Protein AF-0000000067827015 (afdb_homodimer)

pLDDT: mean 93.73, std 10.32, range [36.09, 98.94]

Solvent-accessible surface area (backbone atoms only — not comparable to full-atom values): 52534 Å² total; per-residue (Å²): 126,45,76,36,35,29,35,31,42,32,36,22,49,20,30,37,38,20,46,40,59,39,31,76,70,70,44,46,39,36,28,31,15,55,45,86,63,70,6,65,61,33,26,42,40,53,83,45,49,88,82,34,64,43,36,46,42,54,76,66,42,60,78,40,51,51,35,73,70,48,62,53,55,66,77,63,44,34,55,82,48,69,38,44,76,45,73,30,62,29,39,34,26,32,54,40,90,83,45,44,56,39,60,35,36,36,47,61,66,60,22,29,56,56,41,36,75,82,32,56,66,43,14,56,39,45,54,51,49,38,52,53,33,41,55,48,46,64,67,47,44,63,58,48,71,41,58,31,56,61,50,51,48,44,52,65,66,64,44,71,58,56,60,37,49,54,32,54,72,30,72,41,72,64,41,33,52,47,48,53,31,49,45,46,23,17,39,47,54,52,40,53,48,62,42,83,51,48,67,59,41,6,50,53,37,47,58,29,28,70,60,68,47,30,28,74,36,35,33,41,25,64,35,53,38,59,63,24,43,32,46,62,91,22,38,26,30,34,57,77,31,31,21,29,53,29,49,14,40,49,50,49,28,44,74,62,66,33,44,78,43,53,63,32,41,74,48,29,52,40,68,57,95,60,23,35,43,26,37,27,28,74,88,63,56,40,40,36,14,78,64,17,30,36,32,32,55,39,66,54,56,45,56,72,63,25,33,55,65,68,63,47,39,74,61,39,69,58,53,65,57,44,47,67,37,65,51,60,66,69,44,52,16,44,35,36,39,39,30,38,24,65,38,81,69,53,44,69,30,52,92,48,76,58,50,44,34,16,41,33,36,44,41,83,24,51,64,44,38,28,49,31,35,51,34,14,75,66,19,35,71,36,50,89,66,58,38,38,44,30,36,32,63,29,70,72,37,54,79,32,17,52,89,73,32,28,35,37,45,38,47,34,61,25,28,30,48,30,60,93,30,70,74,30,51,50,96,26,18,38,51,38,78,65,54,47,51,52,47,51,48,39,48,51,54,56,49,28,74,45,14,70,57,36,72,82,25,53,79,43,75,48,77,42,41,23,49,54,47,14,65,73,72,65,32,61,67,26,26,88,26,40,42,44,72,40,62,51,38,33,39,53,28,6,57,38,59,87,42,19,61,28,45,46,76,42,40,43,32,32,44,24,14,38,33,20,35,58,44,54,68,64,34,39,45,21,6,48,42,30,36,50,51,52,53,52,54,54,47,68,74,93,125,45,77,36,34,30,35,30,43,32,34,22,51,22,30,38,39,19,45,39,58,40,34,75,71,72,46,47,40,37,29,32,16,55,45,84,64,70,5,65,61,33,26,42,41,54,83,44,49,89,82,34,64,43,36,47,43,54,75,65,41,60,79,40,51,52,35,74,69,47,61,52,54,66,76,64,46,34,56,83,47,69,39,45,75,45,72,29,64,29,39,33,25,30,55,39,89,84,46,44,54,38,59,35,37,37,47,60,67,60,22,30,54,56,41,34,75,82,32,56,65,43,16,56,38,46,54,53,49,38,51,53,35,41,54,47,46,65,68,47,44,64,58,50,72,39,57,33,56,61,50,51,48,45,51,68,65,64,44,71,57,54,61,38,49,57,33,54,73,31,73,41,71,62,41,33,52,47,48,52,29,48,44,45,23,17,40,46,54,52,40,53,50,61,42,82,51,48,67,59,40,5,50,53,38,48,59,29,27,70,61,69,48,31,29,74,36,34,32,43,25,65,36,53,38,59,63,24,43,33,47,62,90,22,37,26,29,35,58,77,32,31,21,30,53,30,49,14,41,50,50,49,27,45,72,63,65,33,44,76,41,54,63,31,40,73,49,29,52,39,68,57,96,62,23,35,44,26,36,27,29,73,88,64,55,40,40,36,14,77,66,17,31,36,32,31,55,40,67,56,56,47,54,72,62,23,32,55,66,69,63,48,40,74,62,38,69,57,52,65,58,44,46,68,37,65,52,59,65,69,44,52,15,45,34,38,40,40,33,39,23,64,38,80,70,52,45,68,29,53,91,49,77,57,50,43,35,17,42,35,36,44,41,83,25,51,65,44,36,28,47,32,34,52,35,15,75,68,18,34,69,36,48,89,66,59,38,39,45,32,35,31,62,29,70,72,37,52,79,32,16,52,89,73,32,28,36,40,44,39,46,33,60,26,27,30,48,30,60,93,30,69,74,30,52,49,95,28,18,40,53,37,77,66,54,47,51,54,49,51,51,39,48,52,53,57,49,27,73,44,15,69,58,37,71,82,25,54,76,41,74,48,76,41,40,23,50,53,48,15,64,73,73,64,32,62,68,25,27,89,25,41,42,43,71,39,61,50,38,32,40,54,28,7,58,37,59,88,41,20,62,28,44,48,74,43,40,45,33,31,44,24,15,36,32,21,35,58,44,52,67,65,33,37,43,22,6,48,41,31,36,50,50,50,52,52,54,55,49,70,73,93

InterPro domains:
  IPR002937 Amine oxidase [PF01593] (225-312)
  IPR036188 FAD/NAD(P)-binding domain superfamily [G3DSA:3.50.50.60] (4-78)
  IPR036188 FAD/NAD(P)-binding domain superfamily [G3DSA:3.50.50.60] (204-339)
  IPR036188 FAD/NAD(P)-binding domain superfamily [SSF51905] (3-522)

Structure (mmCIF, N/CA/C/O backbone):
data_AF-0000000067827015-model_v1
#
loop_
_entity.id
_entity.type
_entity.pdbx_description
1 polymer 'Pyridine nucleotide-disulfide oxidoreductase domain-containing protein 2'
#
loop_
_atom_site.group_PDB
_atom_site.id
_atom_site.type_symbol
_atom_site.label_atom_id
_atom_site.label_alt_id
_atom_site.label_comp_id
_atom_site.label_asym_id
_atom_site.label_entity_id
_atom_site.label_seq_id
_atom_site.pdbx_PDB_ins_code
_atom_site.Cartn_x
_atom_site.Cartn_y
_atom_site.Cartn_z
_atom_site.occupancy
_atom_site.B_iso_or_equiv
_atom_site.auth_seq_id
_atom_site.auth_comp_id
_atom_site.auth_asym_id
_atom_site.auth_atom_id
_atom_site.pdbx_PDB_model_num
ATOM 1 N N . MET A 1 1 ? -28.094 38.25 17.922 1 82.31 1 MET A N 1
ATOM 2 C CA . MET A 1 1 ? -27.859 37.688 16.578 1 82.31 1 MET A CA 1
ATOM 3 C C . MET A 1 1 ? -26.906 38.594 15.789 1 82.31 1 MET A C 1
ATOM 5 O O . MET A 1 1 ? -27.125 39.812 15.68 1 82.31 1 MET A O 1
ATOM 9 N N . ILE A 1 2 ? -25.75 38.031 15.461 1 91.5 2 ILE A N 1
ATOM 10 C CA . ILE A 1 2 ? -24.703 38.75 14.742 1 91.5 2 ILE A CA 1
ATOM 11 C C . ILE A 1 2 ? -24.703 38.344 13.273 1 91.5 2 ILE A C 1
ATOM 13 O O . ILE A 1 2 ? -24.812 37.156 12.953 1 91.5 2 ILE A O 1
ATOM 17 N N . THR A 1 3 ? -24.625 39.375 12.438 1 96.19 3 THR A N 1
ATOM 18 C CA . THR A 1 3 ? -24.719 39.094 11.008 1 96.19 3 THR A CA 1
ATOM 19 C C . THR A 1 3 ? -23.453 39.562 10.289 1 96.19 3 THR A C 1
ATOM 21 O O . THR A 1 3 ? -22.922 40.625 10.602 1 96.19 3 THR A O 1
ATOM 24 N N . THR A 1 4 ? -22.922 38.812 9.406 1 97.75 4 THR A N 1
ATOM 25 C CA . THR A 1 4 ? -21.766 39.125 8.555 1 97.75 4 THR A CA 1
ATOM 26 C C . THR A 1 4 ? -21.969 38.5 7.164 1 97.75 4 THR A C 1
ATOM 28 O O . THR A 1 4 ? -22.969 37.844 6.91 1 97.75 4 THR A O 1
ATOM 31 N N . ASP A 1 5 ? -21.141 38.875 6.211 1 98.19 5 ASP A N 1
ATOM 32 C CA . ASP A 1 5 ? -21.266 38.281 4.883 1 98.19 5 ASP A CA 1
ATOM 33 C C . ASP A 1 5 ? -20.906 36.812 4.91 1 98.19 5 ASP A C 1
ATOM 35 O O . ASP A 1 5 ? -21.641 35.969 4.355 1 98.19 5 ASP A O 1
ATOM 39 N N . VAL A 1 6 ? -19.766 36.469 5.551 1 98.75 6 VAL A N 1
ATOM 40 C CA . VAL A 1 6 ? -19.281 35.125 5.578 1 98.75 6 VAL A CA 1
ATOM 41 C C . VAL A 1 6 ? -18.891 34.719 7.008 1 98.75 6 VAL A C 1
ATOM 43 O O . VAL A 1 6 ? -18.203 35.5 7.691 1 98.75 6 VAL A O 1
ATOM 46 N N . VAL A 1 7 ? -19.297 33.625 7.504 1 98.88 7 VAL A N 1
ATOM 47 C CA . VAL A 1 7 ? -18.844 33.031 8.758 1 98.88 7 VAL A CA 1
ATOM 48 C C . VAL A 1 7 ? -17.891 31.859 8.477 1 98.88 7 VAL A C 1
ATOM 50 O O . VAL A 1 7 ? -18.203 30.984 7.656 1 98.88 7 VAL A O 1
ATOM 53 N N . ILE A 1 8 ? -16.734 31.859 9.047 1 98.94 8 ILE A N 1
ATOM 54 C CA . ILE A 1 8 ? -15.781 30.781 8.883 1 98.94 8 ILE A CA 1
ATOM 55 C C . ILE A 1 8 ? -15.656 30 10.195 1 98.94 8 ILE A C 1
ATOM 57 O O . ILE A 1 8 ? -15.391 30.594 11.25 1 98.94 8 ILE A O 1
ATOM 61 N N . ILE A 1 9 ? -15.859 28.703 10.117 1 98.81 9 ILE A N 1
ATOM 62 C CA . ILE A 1 9 ? -15.711 27.812 11.266 1 98.81 9 ILE A CA 1
ATOM 63 C C . ILE A 1 9 ? -14.258 27.391 11.406 1 98.81 9 ILE A C 1
ATOM 65 O O . ILE A 1 9 ? -13.75 26.609 10.602 1 98.81 9 ILE A O 1
ATOM 69 N N . GLY A 1 10 ? -13.578 27.859 12.469 1 98.06 10 GLY A N 1
ATOM 70 C CA . GLY A 1 10 ? -12.188 27.516 12.703 1 98.06 10 GLY A CA 1
ATOM 71 C C . GLY A 1 10 ? -11.219 28.562 12.172 1 98.06 10 GLY A C 1
ATOM 72 O O . GLY A 1 10 ? -11.258 28.891 10.984 1 98.06 10 GLY A O 1
ATOM 73 N N . ALA A 1 11 ? -10.344 28.969 13.016 1 98.5 11 ALA A N 1
ATOM 74 C CA . ALA A 1 11 ? -9.352 29.984 12.648 1 98.5 11 ALA A CA 1
ATOM 75 C C . ALA A 1 11 ? -7.957 29.359 12.547 1 98.5 11 ALA A C 1
ATOM 77 O O . ALA A 1 11 ? -6.98 29.938 13.031 1 98.5 11 ALA A O 1
ATOM 78 N N . GLY A 1 12 ? -7.863 28.141 11.953 1 97.62 12 GLY A N 1
ATOM 79 C CA . GLY A 1 12 ? -6.578 27.625 11.523 1 97.62 12 GLY A CA 1
ATOM 80 C C . GLY A 1 12 ? -5.98 28.391 10.359 1 97.62 12 GLY A C 1
ATOM 81 O O . GLY A 1 12 ? -6.633 29.266 9.789 1 97.62 12 GLY A O 1
ATOM 82 N N . HIS A 1 13 ? -4.789 28.031 9.945 1 98.06 13 HIS A N 1
ATOM 83 C CA . HIS A 1 13 ? -4.098 28.875 8.984 1 98.06 13 HIS A CA 1
ATOM 84 C C . HIS A 1 13 ? -4.832 28.906 7.648 1 98.06 13 HIS A C 1
ATOM 86 O O . HIS A 1 13 ? -4.871 29.953 6.98 1 98.06 13 HIS A O 1
ATOM 92 N N . ASN A 1 14 ? -5.438 27.812 7.23 1 98.38 14 ASN A N 1
ATOM 93 C CA . ASN A 1 14 ? -6.188 27.828 5.984 1 98.38 14 ASN A CA 1
ATOM 94 C C . ASN A 1 14 ? -7.43 28.703 6.082 1 98.38 14 ASN A C 1
ATOM 96 O O . ASN A 1 14 ? -7.789 29.391 5.121 1 98.38 14 ASN A O 1
ATOM 100 N N . GLY A 1 15 ? -8.148 28.625 7.211 1 98.69 15 GLY A N 1
ATOM 101 C CA . GLY A 1 15 ? -9.281 29.5 7.441 1 98.69 15 GLY A CA 1
ATOM 102 C C . GLY A 1 15 ? -8.906 30.969 7.43 1 98.69 15 GLY A C 1
ATOM 103 O O . GLY A 1 15 ? -9.609 31.797 6.84 1 98.69 15 GLY A O 1
ATOM 104 N N . LEU A 1 16 ? -7.832 31.297 8.07 1 98.88 16 LEU A N 1
ATOM 105 C CA . LEU A 1 16 ? -7.34 32.656 8.117 1 98.88 16 LEU A CA 1
ATOM 106 C C . LEU A 1 16 ? -6.957 33.156 6.723 1 98.88 16 LEU A C 1
ATOM 108 O O . LEU A 1 16 ? -7.242 34.281 6.355 1 98.88 16 LEU A O 1
ATOM 112 N N . VAL A 1 17 ? -6.297 32.25 5.969 1 98.75 17 VAL A N 1
ATOM 113 C CA . VAL A 1 17 ? -5.934 32.594 4.594 1 98.75 17 VAL A CA 1
ATOM 114 C C . VAL A 1 17 ? -7.191 32.844 3.775 1 98.75 17 VAL A C 1
ATOM 116 O O . VAL A 1 17 ? -7.27 33.844 3.041 1 98.75 17 VAL A O 1
ATOM 119 N N . CYS A 1 18 ? -8.148 31.969 3.9 1 98.81 18 CYS A N 1
ATOM 120 C CA . CYS A 1 18 ? -9.414 32.156 3.195 1 98.81 18 CYS A CA 1
ATOM 121 C C . CYS A 1 18 ? -10.055 33.5 3.549 1 98.81 18 CYS A C 1
ATOM 123 O O . CYS A 1 18 ? -10.477 34.219 2.662 1 98.81 18 CYS A O 1
ATOM 125 N N . ALA A 1 19 ? -10.133 33.812 4.832 1 98.88 19 ALA A N 1
ATOM 126 C CA . ALA A 1 19 ? -10.703 35.062 5.316 1 98.88 19 ALA A CA 1
ATOM 127 C C . ALA A 1 19 ? -9.992 36.281 4.699 1 98.88 19 ALA A C 1
ATOM 129 O O . ALA A 1 19 ? -10.633 37.219 4.266 1 98.88 19 ALA A O 1
ATOM 130 N N . ALA A 1 20 ? -8.664 36.219 4.672 1 98.81 20 ALA A N 1
ATOM 131 C CA . ALA A 1 20 ? -7.871 37.344 4.145 1 98.81 20 ALA A CA 1
ATOM 132 C C . ALA A 1 20 ? -8.242 37.625 2.695 1 98.81 20 ALA A C 1
ATOM 134 O O . ALA A 1 20 ? -8.438 38.781 2.324 1 98.81 20 ALA A O 1
ATOM 135 N N . TYR A 1 21 ? -8.32 36.594 1.893 1 98.62 21 TYR A N 1
ATOM 136 C CA . TYR A 1 21 ? -8.648 36.781 0.484 1 98.62 21 TYR A CA 1
ATOM 137 C C . TYR A 1 21 ? -10.055 37.344 0.324 1 98.62 21 TYR A C 1
ATOM 139 O O . TYR A 1 21 ? -10.297 38.188 -0.551 1 98.62 21 TYR A O 1
ATOM 147 N N . LEU A 1 22 ? -11.008 36.906 1.119 1 98.62 22 LEU A N 1
ATOM 148 C CA . LEU A 1 22 ? -12.375 37.375 1.039 1 98.62 22 LEU A CA 1
ATOM 149 C C . LEU A 1 22 ? -12.453 38.844 1.484 1 98.62 22 LEU A C 1
ATOM 151 O O . LEU A 1 22 ? -13.156 39.656 0.866 1 98.62 22 LEU A O 1
ATOM 155 N N . LEU A 1 23 ? -11.773 39.188 2.531 1 98.5 23 LEU A N 1
ATOM 156 C CA . LEU A 1 23 ? -11.75 40.562 3.043 1 98.5 23 LEU A CA 1
ATOM 157 C C . LEU A 1 23 ? -11.172 41.5 2.002 1 98.5 23 LEU A C 1
ATOM 159 O O . LEU A 1 23 ? -11.656 42.625 1.855 1 98.5 23 LEU A O 1
ATOM 163 N N . GLN A 1 24 ? -10.156 41.062 1.322 1 97.19 24 GLN A N 1
ATOM 164 C CA . GLN A 1 24 ? -9.539 41.875 0.274 1 97.19 24 GLN A CA 1
ATOM 165 C C . GLN A 1 24 ? -10.547 42.188 -0.826 1 97.19 24 GLN A C 1
ATOM 167 O O . GLN A 1 24 ? -10.359 43.156 -1.575 1 97.19 24 GLN A O 1
ATOM 172 N N . ARG A 1 25 ? -11.555 41.438 -0.864 1 96.69 25 ARG A N 1
ATOM 173 C CA . ARG A 1 25 ? -12.562 41.656 -1.89 1 96.69 25 ARG A CA 1
ATOM 174 C C . ARG A 1 25 ? -13.766 42.406 -1.316 1 96.69 25 ARG A C 1
ATOM 176 O O . ARG A 1 25 ? -14.812 42.5 -1.966 1 96.69 25 ARG A O 1
ATOM 183 N N . GLY A 1 26 ? -13.703 42.844 -0.116 1 96.62 26 GLY A N 1
ATOM 184 C CA . GLY A 1 26 ? -14.688 43.75 0.467 1 96.62 26 GLY A CA 1
ATOM 185 C C . GLY A 1 26 ? -15.781 43.031 1.229 1 96.62 26 GLY A C 1
ATOM 186 O O . GLY A 1 26 ? -16.781 43.625 1.604 1 96.62 26 GLY A O 1
ATOM 187 N N . LEU A 1 27 ? -15.617 41.781 1.496 1 98.12 27 LEU A N 1
ATOM 188 C CA . LEU A 1 27 ? -16.625 41.031 2.223 1 98.12 27 LEU A CA 1
ATOM 189 C C . LEU A 1 27 ? -16.391 41.094 3.727 1 98.12 27 LEU A C 1
ATOM 191 O O . LEU A 1 27 ? -15.25 41.125 4.184 1 98.12 27 LEU A O 1
ATOM 195 N N . GLY A 1 28 ? -17.453 41.219 4.449 1 98.31 28 GLY A N 1
ATOM 196 C CA . GLY A 1 28 ? -17.359 41.062 5.891 1 98.31 28 GLY A CA 1
ATOM 197 C C . GLY A 1 28 ? -17.188 39.594 6.309 1 98.31 28 GLY A C 1
ATOM 198 O O . GLY A 1 28 ? -17.938 38.719 5.875 1 98.31 28 GLY A O 1
ATOM 199 N N . VAL A 1 29 ? -16.156 39.344 7.184 1 98.81 29 VAL A N 1
ATOM 200 C CA . VAL A 1 29 ? -15.852 37.938 7.547 1 98.81 29 VAL A CA 1
ATOM 201 C C . VAL A 1 29 ? -15.719 37.844 9.062 1 98.81 29 VAL A C 1
ATOM 203 O O . VAL A 1 29 ? -15.062 38.656 9.703 1 98.81 29 VAL A O 1
ATOM 206 N N . THR A 1 30 ? -16.359 36.875 9.672 1 98.81 30 THR A N 1
ATOM 207 C CA . THR A 1 30 ? -16.203 36.5 11.07 1 98.81 30 THR A CA 1
ATOM 208 C C . THR A 1 30 ? -15.719 35.062 11.211 1 98.81 30 THR A C 1
ATOM 210 O O . THR A 1 30 ? -16.359 34.125 10.711 1 98.81 30 THR A O 1
ATOM 213 N N . LEU A 1 31 ? -14.578 34.938 11.859 1 98.88 31 LEU A N 1
ATOM 214 C CA . LEU A 1 31 ? -14.055 33.594 12.164 1 98.88 31 LEU A CA 1
ATOM 215 C C . LEU A 1 31 ? -14.375 33.188 13.602 1 98.88 31 LEU A C 1
ATOM 217 O O . LEU A 1 31 ? -14.25 34 14.516 1 98.88 31 LEU A O 1
ATOM 221 N N . LEU A 1 32 ? -14.82 32 13.773 1 98.69 32 LEU A N 1
ATOM 222 C CA . LEU A 1 32 ? -15.109 31.453 15.086 1 98.69 32 LEU A CA 1
ATOM 223 C C . LEU A 1 32 ? -14.109 30.344 15.438 1 98.69 32 LEU A C 1
ATOM 225 O O . LEU A 1 32 ? -14.016 29.344 14.727 1 98.69 32 LEU A O 1
ATOM 229 N N . GLU A 1 33 ? -13.359 30.5 16.469 1 98.19 33 GLU A N 1
ATOM 230 C CA . GLU A 1 33 ? -12.328 29.578 16.922 1 98.19 33 GLU A CA 1
ATOM 231 C C . GLU A 1 33 ? -12.656 29.016 18.297 1 98.19 33 GLU A C 1
ATOM 233 O O . GLU A 1 33 ? -12.992 29.75 19.219 1 98.19 33 GLU A O 1
ATOM 238 N N . LYS A 1 34 ? -12.57 27.641 18.422 1 96.31 34 LYS A N 1
ATOM 239 C CA . LYS A 1 34 ? -12.945 27 19.672 1 96.31 34 LYS A CA 1
ATOM 240 C C . LYS A 1 34 ? -11.914 27.281 20.766 1 96.31 34 LYS A C 1
ATOM 242 O O . LYS A 1 34 ? -12.273 27.406 21.938 1 96.31 34 LYS A O 1
ATOM 247 N N . ARG A 1 35 ? -10.656 27.375 20.453 1 96.25 35 ARG A N 1
ATOM 248 C CA . ARG A 1 35 ? -9.602 27.578 21.438 1 96.25 35 ARG A CA 1
ATOM 249 C C . ARG A 1 35 ? -9.391 29.062 21.719 1 96.25 35 ARG A C 1
ATOM 251 O O . ARG A 1 35 ? -9.914 29.922 21 1 96.25 35 ARG A O 1
ATOM 258 N N . GLU A 1 36 ? -8.586 29.266 22.703 1 95.75 36 GLU A N 1
ATOM 259 C CA . GLU A 1 36 ? -8.242 30.625 23.062 1 95.75 36 GLU A CA 1
ATOM 260 C C . GLU A 1 36 ? -7.238 31.234 22.094 1 95.75 36 GLU A C 1
ATOM 262 O O . GLU A 1 36 ? -7.156 32.469 21.953 1 95.75 36 GLU A O 1
ATOM 267 N N . VAL A 1 37 ? -6.527 30.375 21.438 1 95.06 37 VAL A N 1
ATOM 268 C CA . VAL A 1 37 ? -5.477 30.797 20.516 1 95.06 37 VAL A CA 1
ATOM 269 C C . VAL A 1 37 ? -5.828 30.359 19.094 1 95.06 37 VAL A C 1
ATOM 271 O O . VAL A 1 37 ? -6.027 29.172 18.828 1 95.06 37 VAL A O 1
ATOM 274 N N . PRO A 1 38 ? -5.922 31.359 18.109 1 97.31 38 PRO A N 1
ATOM 275 C CA . PRO A 1 38 ? -6.102 30.953 16.703 1 97.31 38 PRO A CA 1
ATOM 276 C C . PRO A 1 38 ? -4.883 30.234 16.141 1 97.31 38 PRO A C 1
ATOM 278 O O . PRO A 1 38 ? -3.762 30.438 16.609 1 97.31 38 PRO A O 1
ATOM 281 N N . GLY A 1 39 ? -5.156 29.453 15.164 1 96.38 39 GLY A N 1
ATOM 282 C CA . GLY A 1 39 ? -4.016 28.875 14.461 1 96.38 39 GLY A CA 1
ATOM 283 C C . GLY A 1 39 ? -4.164 27.391 14.188 1 96.38 39 GLY A C 1
ATOM 284 O O . GLY A 1 39 ? -3.469 26.844 13.336 1 96.38 39 GLY A O 1
ATOM 285 N N . GLY A 1 40 ? -5.152 26.734 14.875 1 94.19 40 GLY A N 1
ATOM 286 C CA . GLY A 1 40 ? -5.316 25.297 14.695 1 94.19 40 GLY A CA 1
ATOM 287 C C . GLY A 1 40 ? -4.055 24.516 14.992 1 94.19 40 GLY A C 1
ATOM 288 O O . GLY A 1 40 ? -3.469 24.656 16.062 1 94.19 40 GLY A O 1
ATOM 289 N N . ALA A 1 41 ? -3.555 23.75 13.992 1 94.88 41 ALA A N 1
ATOM 290 C CA . ALA A 1 41 ? -2.35 22.938 14.156 1 94.88 41 ALA A CA 1
ATOM 291 C C . ALA A 1 41 ? -1.094 23.781 13.906 1 94.88 41 ALA A C 1
ATOM 293 O O . ALA A 1 41 ? 0.026 23.281 14.055 1 94.88 41 ALA A O 1
ATOM 294 N N . ALA A 1 42 ? -1.211 25.016 13.594 1 96.88 42 ALA A N 1
ATOM 295 C CA . ALA A 1 42 ? -0.09 25.906 13.32 1 96.88 42 ALA A CA 1
ATOM 296 C C . ALA A 1 42 ? 0.095 26.922 14.445 1 96.88 42 ALA A C 1
ATOM 298 O O . ALA A 1 42 ? 0.079 28.125 14.211 1 96.88 42 ALA A O 1
ATOM 299 N N . THR A 1 43 ? 0.333 26.453 15.633 1 97.25 43 THR A N 1
ATOM 300 C CA . THR A 1 43 ? 0.487 27.344 16.781 1 97.25 43 THR A CA 1
ATOM 301 C C . THR A 1 43 ? 1.84 27.125 17.453 1 97.25 43 THR A C 1
ATOM 303 O O . THR A 1 43 ? 2.467 26.078 17.281 1 97.25 43 THR A O 1
ATOM 306 N N . THR A 1 44 ? 2.373 28.109 18.078 1 98 44 THR A N 1
ATOM 307 C CA . THR A 1 44 ? 3.494 28.109 19.016 1 98 44 THR A CA 1
ATOM 308 C C . THR A 1 44 ? 3.064 28.641 20.375 1 98 44 THR A C 1
ATOM 310 O O . THR A 1 44 ? 2.479 29.719 20.469 1 98 44 THR A O 1
ATOM 313 N N . GLU A 1 45 ? 3.344 27.859 21.406 1 97.56 45 GLU A N 1
ATOM 314 C CA . GLU A 1 45 ? 2.803 28.219 22.719 1 97.56 45 GLU A CA 1
ATOM 315 C C . GLU A 1 45 ? 3.854 28.062 23.812 1 97.56 45 GLU A C 1
ATOM 317 O O . GLU A 1 45 ? 4.805 27.281 23.656 1 97.56 45 GLU A O 1
ATOM 322 N N . ALA A 1 46 ? 3.697 28.844 24.875 1 97.31 46 ALA A N 1
ATOM 323 C CA . ALA A 1 46 ? 4.523 28.688 26.062 1 97.31 46 ALA A CA 1
ATOM 324 C C . ALA A 1 46 ? 4.027 27.531 26.938 1 97.31 46 ALA A C 1
ATOM 326 O O . ALA A 1 46 ? 3.244 27.734 27.859 1 97.31 46 ALA A O 1
ATOM 327 N N . LEU A 1 47 ? 4.566 26.375 26.75 1 96.31 47 LEU A N 1
ATOM 328 C CA . LEU A 1 47 ? 3.992 25.156 27.312 1 96.31 47 LEU A CA 1
ATOM 329 C C . LEU A 1 47 ? 4.59 24.875 28.688 1 96.31 47 LEU A C 1
ATOM 331 O O . LEU A 1 47 ? 4.086 24.016 29.422 1 96.31 47 LEU A O 1
ATOM 335 N N . MET A 1 48 ? 5.633 25.547 29.047 1 96.88 48 MET A N 1
ATOM 336 C CA . MET A 1 48 ? 6.281 25.375 30.344 1 96.88 48 MET A CA 1
ATOM 337 C C . MET A 1 48 ? 6.555 26.719 31 1 96.88 48 MET A C 1
ATOM 339 O O . MET A 1 48 ? 7.695 27.031 31.359 1 96.88 48 MET A O 1
ATOM 343 N N . PRO A 1 49 ? 5.504 27.406 31.25 1 95.19 49 PRO A N 1
ATOM 344 C CA . PRO A 1 49 ? 5.672 28.766 31.766 1 95.19 49 PRO A CA 1
ATOM 345 C C . PRO A 1 49 ? 6.301 28.797 33.156 1 95.19 49 PRO A C 1
ATOM 347 O O . PRO A 1 49 ? 6.883 29.812 33.562 1 95.19 49 PRO A O 1
ATOM 350 N N . GLU A 1 50 ? 6.152 27.734 33.875 1 96.19 50 GLU A N 1
ATOM 351 C CA . GLU A 1 50 ? 6.746 27.656 35.219 1 96.19 50 GLU A CA 1
ATOM 352 C C . GLU A 1 50 ? 8.266 27.703 35.156 1 96.19 50 GLU A C 1
ATOM 354 O O . GLU A 1 50 ? 8.93 28.141 36.094 1 96.19 50 GLU A O 1
ATOM 359 N N . LEU A 1 51 ? 8.773 27.172 34.125 1 96.56 51 LEU A N 1
ATOM 360 C CA . LEU A 1 51 ? 10.211 27.297 33.875 1 96.56 51 LEU A CA 1
ATOM 361 C C . LEU A 1 51 ? 10.562 28.672 33.375 1 96.56 51 LEU A C 1
ATOM 363 O O . LEU A 1 51 ? 11.414 29.359 33.938 1 96.56 51 LEU A O 1
ATOM 367 N N . SER A 1 52 ? 9.938 29.016 32.312 1 96.12 52 SER A N 1
ATOM 368 C CA . SER A 1 52 ? 10.07 30.328 31.672 1 96.12 52 SER A CA 1
ATOM 369 C C . SER A 1 52 ? 9.039 30.516 30.562 1 96.12 52 SER A C 1
ATOM 371 O O . SER A 1 52 ? 8.805 29.609 29.766 1 96.12 52 SER A O 1
ATOM 373 N N . PRO A 1 53 ? 8.438 31.641 30.516 1 94.56 53 PRO A N 1
ATOM 374 C CA . PRO A 1 53 ? 7.535 31.922 29.406 1 94.56 53 PRO A CA 1
ATOM 375 C C . PRO A 1 53 ? 8.266 32 28.062 1 94.56 53 PRO A C 1
ATOM 377 O O . PRO A 1 53 ? 7.629 32 27 1 94.56 53 PRO A O 1
ATOM 380 N N . GLN A 1 54 ? 9.578 32.125 28.109 1 96.38 54 GLN A N 1
ATOM 381 C CA . GLN A 1 54 ? 10.367 32.219 26.891 1 96.38 54 GLN A CA 1
ATOM 382 C C . GLN A 1 54 ? 10.469 30.859 26.188 1 96.38 54 GLN A C 1
ATOM 384 O O . GLN A 1 54 ? 10.82 30.797 25 1 96.38 54 GLN A O 1
ATOM 389 N N . PHE A 1 55 ? 10.25 29.812 26.938 1 98.12 55 PHE A N 1
ATOM 390 C CA . PHE A 1 55 ? 10.195 28.516 26.281 1 98.12 55 PHE A CA 1
ATOM 391 C C . PHE A 1 55 ? 8.938 28.391 25.438 1 98.12 55 PHE A C 1
ATOM 393 O O . PHE A 1 55 ? 7.836 28.219 25.969 1 98.12 55 PHE A O 1
ATOM 400 N N . ARG A 1 56 ? 9.117 28.469 24.141 1 97.88 56 ARG A N 1
ATOM 401 C CA . ARG A 1 56 ? 7.992 28.375 23.219 1 97.88 56 ARG A CA 1
ATOM 402 C C . ARG A 1 56 ? 8.117 27.156 22.328 1 97.88 56 ARG A C 1
ATOM 404 O O . ARG A 1 56 ? 9.203 26.859 21.812 1 97.88 56 ARG A O 1
ATOM 411 N N . PHE A 1 57 ? 7.059 26.422 22.234 1 98.25 57 PHE A N 1
ATOM 412 C CA . PHE A 1 57 ? 7.07 25.156 21.516 1 98.25 57 PHE A CA 1
ATOM 413 C C . PHE A 1 57 ? 6.016 25.141 20.422 1 98.25 57 PHE A C 1
ATOM 415 O O . PHE A 1 57 ? 4.91 25.656 20.609 1 98.25 57 PHE A O 1
ATOM 422 N N . ASN A 1 58 ? 6.41 24.656 19.219 1 97.81 58 ASN A N 1
ATOM 423 C CA . ASN A 1 58 ? 5.449 24.391 18.156 1 97.81 58 ASN A CA 1
ATOM 424 C C . ASN A 1 58 ? 4.594 23.172 18.469 1 97.81 58 ASN A C 1
ATOM 426 O O . ASN A 1 58 ? 5.121 22.109 18.797 1 97.81 58 ASN A O 1
ATOM 430 N N . ARG A 1 59 ? 3.359 23.25 18.312 1 95.19 59 ARG A N 1
ATOM 431 C CA . ARG A 1 59 ? 2.469 22.219 18.828 1 95.19 59 ARG A CA 1
ATOM 432 C C . ARG A 1 59 ? 2.311 21.078 17.828 1 95.19 59 ARG A C 1
ATOM 434 O O . ARG A 1 59 ? 2.105 19.938 18.219 1 95.19 59 ARG A O 1
ATOM 441 N N . CYS A 1 60 ? 2.277 21.375 16.516 1 94.81 60 CYS A N 1
ATOM 442 C CA . CYS A 1 60 ? 2.104 20.328 15.508 1 94.81 60 CYS A CA 1
ATOM 443 C C . CYS A 1 60 ? 3.104 20.516 14.375 1 94.81 60 CYS A C 1
ATOM 445 O O . CYS A 1 60 ? 4.027 19.703 14.227 1 94.81 60 CYS A O 1
ATOM 447 N N . ALA A 1 61 ? 3.1 21.578 13.75 1 94.88 61 ALA A N 1
ATOM 448 C CA . ALA A 1 61 ? 3.953 21.844 12.594 1 94.88 61 ALA A CA 1
ATOM 449 C C . ALA A 1 61 ? 5.188 22.641 12.992 1 94.88 61 ALA A C 1
ATOM 451 O O . ALA A 1 61 ? 5.129 23.469 13.906 1 94.88 61 ALA A O 1
ATOM 452 N N . ILE A 1 62 ? 6.27 22.422 12.266 1 96.94 62 ILE A N 1
ATOM 453 C CA . ILE A 1 62 ? 7.469 23.172 12.648 1 96.94 62 ILE A CA 1
ATOM 454 C C . ILE A 1 62 ? 8.273 23.531 11.398 1 96.94 62 ILE A C 1
ATOM 456 O O . ILE A 1 62 ? 8.789 24.641 11.289 1 96.94 62 ILE A O 1
ATOM 460 N N . ASP A 1 63 ? 8.453 22.609 10.484 1 96.75 63 ASP A N 1
ATOM 461 C CA . ASP A 1 63 ? 9.195 22.828 9.25 1 96.75 63 ASP A CA 1
ATOM 462 C C . ASP A 1 63 ? 8.25 23.172 8.094 1 96.75 63 ASP A C 1
ATOM 464 O O . ASP A 1 63 ? 7.395 22.359 7.738 1 96.75 63 ASP A O 1
ATOM 468 N N . HIS A 1 64 ? 8.43 24.375 7.562 1 97.19 64 HIS A N 1
ATOM 469 C CA . HIS A 1 64 ? 7.562 24.828 6.477 1 97.19 64 HIS A CA 1
ATOM 470 C C . HIS A 1 64 ? 8.227 24.625 5.121 1 97.19 64 HIS A C 1
ATOM 472 O O . HIS A 1 64 ? 9.359 25.078 4.906 1 97.19 64 HIS A O 1
ATOM 478 N N . GLU A 1 65 ? 7.582 23.891 4.246 1 94.88 65 GLU A N 1
ATOM 479 C CA . GLU A 1 65 ? 8.062 23.672 2.885 1 94.88 65 GLU A CA 1
ATOM 480 C C . GLU A 1 65 ? 6.992 24.031 1.858 1 94.88 65 GLU A C 1
ATOM 482 O O . GLU A 1 65 ? 7.258 24.797 0.93 1 94.88 65 GLU A O 1
ATOM 487 N N . PHE A 1 66 ? 5.805 23.719 2.094 1 94.06 66 PHE A N 1
ATOM 488 C CA . PHE A 1 66 ? 4.734 23.781 1.105 1 94.06 66 PHE A CA 1
ATOM 489 C C . PHE A 1 66 ? 4.223 25.219 0.958 1 94.06 66 PHE A C 1
ATOM 491 O O . PHE A 1 66 ? 3.605 25.562 -0.052 1 94.06 66 PHE A O 1
ATOM 498 N N . ILE A 1 67 ? 4.426 26.047 1.928 1 95.94 67 ILE A N 1
ATOM 499 C CA . ILE A 1 67 ? 3.971 27.422 1.9 1 95.94 67 ILE A CA 1
ATOM 500 C C . ILE A 1 67 ? 4.621 28.156 0.729 1 95.94 67 ILE A C 1
ATOM 502 O O . ILE A 1 67 ? 4.051 29.109 0.193 1 95.94 67 ILE A O 1
ATOM 506 N N . PHE A 1 68 ? 5.73 27.594 0.273 1 94 68 PHE A N 1
ATOM 507 C CA . PHE A 1 68 ? 6.508 28.266 -0.761 1 94 68 PHE A CA 1
ATOM 508 C C . PHE A 1 68 ? 6.09 27.797 -2.148 1 94 68 PHE A C 1
ATOM 510 O O . PHE A 1 68 ? 6.527 28.344 -3.158 1 94 68 PHE A O 1
ATOM 517 N N . LEU A 1 69 ? 5.234 26.797 -2.182 1 92 69 LEU A N 1
ATOM 518 C CA . LEU A 1 69 ? 4.793 26.266 -3.465 1 92 69 LEU A CA 1
ATOM 519 C C . LEU A 1 69 ? 3.639 27.078 -4.027 1 92 69 LEU A C 1
ATOM 521 O O . LEU A 1 69 ? 3.26 26.906 -5.191 1 92 69 LEU A O 1
ATOM 525 N N . GLY A 1 70 ? 3.057 27.953 -3.219 1 91 70 GLY A N 1
ATOM 526 C CA . GLY A 1 70 ? 1.957 28.797 -3.656 1 91 70 GLY A CA 1
ATOM 527 C C . GLY A 1 70 ? 2.229 30.266 -3.459 1 91 70 GLY A C 1
ATOM 528 O O . GLY A 1 70 ? 3.244 30.656 -2.873 1 91 70 GLY A O 1
ATOM 529 N N . PRO A 1 71 ? 1.343 31.047 -3.91 1 94.81 71 PRO A N 1
ATOM 530 C CA . PRO A 1 71 ? 1.586 32.5 -3.906 1 94.81 71 PRO A CA 1
ATOM 531 C C . PRO A 1 71 ? 1.048 33.188 -2.654 1 94.81 71 PRO A C 1
ATOM 533 O O . PRO A 1 71 ? 1.019 34.406 -2.584 1 94.81 71 PRO A O 1
ATOM 536 N N . VAL A 1 72 ? 0.684 32.5 -1.659 1 97.06 72 VAL A N 1
ATOM 537 C CA . VAL A 1 72 ? -0.057 33.031 -0.514 1 97.06 72 VAL A CA 1
ATOM 538 C C . VAL A 1 72 ? 0.782 34.062 0.213 1 97.06 72 VAL A C 1
ATOM 540 O O . VAL A 1 72 ? 0.285 35.156 0.548 1 97.06 72 VAL A O 1
ATOM 543 N N . LEU A 1 73 ? 2.064 33.781 0.432 1 97.56 73 LEU A N 1
ATOM 544 C CA . LEU A 1 73 ? 2.939 34.719 1.161 1 97.56 73 LEU A CA 1
ATOM 545 C C . LEU A 1 73 ? 3.051 36.062 0.44 1 97.56 73 LEU A C 1
ATOM 547 O O . LEU A 1 73 ? 2.963 37.094 1.068 1 97.56 73 LEU A O 1
ATOM 551 N N . GLN A 1 74 ? 3.152 35.969 -0.861 1 96.56 74 GLN A N 1
ATOM 552 C CA . GLN A 1 74 ? 3.346 37.156 -1.681 1 96.56 74 GLN A CA 1
ATOM 553 C C . GLN A 1 74 ? 2.031 37.906 -1.876 1 96.56 74 GLN A C 1
ATOM 555 O O . GLN A 1 74 ? 1.974 39.125 -1.696 1 96.56 74 GLN A O 1
ATOM 560 N N . GLU A 1 75 ? 1.008 37.156 -2.184 1 97.62 75 GLU A N 1
ATOM 561 C CA . GLU A 1 75 ? -0.28 37.781 -2.486 1 97.62 75 GLU A CA 1
ATOM 562 C C . GLU A 1 75 ? -0.868 38.469 -1.253 1 97.62 75 GLU A C 1
ATOM 564 O O . GLU A 1 75 ? -1.546 39.469 -1.367 1 97.62 75 GLU A O 1
ATOM 569 N N . LEU A 1 76 ? -0.538 37.938 -0.092 1 98.31 76 LEU A N 1
ATOM 570 C CA . LEU A 1 76 ? -1.098 38.469 1.137 1 98.31 76 LEU A CA 1
ATOM 571 C C . LEU A 1 76 ? -0.089 39.375 1.832 1 98.31 76 LEU A C 1
ATOM 573 O O . LEU A 1 76 ? -0.395 40 2.867 1 98.31 76 LEU A O 1
ATOM 577 N N . ASN A 1 77 ? 1.095 39.5 1.249 1 97.69 77 ASN A N 1
ATOM 578 C CA . ASN A 1 77 ? 2.16 40.344 1.764 1 97.69 77 ASN A CA 1
ATOM 579 C C . ASN A 1 77 ? 2.346 40.156 3.268 1 97.69 77 ASN A C 1
ATOM 581 O O . ASN A 1 77 ? 2.307 41.125 4.023 1 97.69 77 ASN A O 1
ATOM 585 N N . LEU A 1 78 ? 2.555 39 3.719 1 98.31 78 LEU A N 1
ATOM 586 C CA . LEU A 1 78 ? 2.547 38.656 5.141 1 98.31 78 LEU A CA 1
ATOM 587 C C . LEU A 1 78 ? 3.781 39.219 5.836 1 98.31 78 LEU A C 1
ATOM 589 O O . LEU A 1 78 ? 3.789 39.375 7.059 1 98.31 78 LEU A O 1
ATOM 593 N N . ALA A 1 79 ? 4.812 39.531 5.09 1 97.75 79 ALA A N 1
ATOM 594 C CA . ALA A 1 79 ? 5.996 40.156 5.66 1 97.75 79 ALA A CA 1
ATOM 595 C C . ALA A 1 79 ? 5.637 41.469 6.328 1 97.75 79 ALA A C 1
ATOM 597 O O . ALA A 1 79 ? 6.227 41.844 7.348 1 97.75 79 ALA A O 1
ATOM 598 N N . GLN A 1 80 ? 4.727 42.156 5.785 1 97.94 80 GLN A N 1
ATOM 599 C CA . GLN A 1 80 ? 4.289 43.438 6.305 1 97.94 80 GLN A CA 1
ATOM 600 C C . GLN A 1 80 ? 3.641 43.281 7.68 1 97.94 80 GLN A C 1
ATOM 602 O O . GLN A 1 80 ? 3.545 44.25 8.438 1 97.94 80 GLN A O 1
ATOM 607 N N . TYR A 1 81 ? 3.252 42.125 7.938 1 98.25 81 TYR A N 1
ATOM 608 C CA . TYR A 1 81 ? 2.57 41.875 9.203 1 98.25 81 TYR A CA 1
ATOM 609 C C . TYR A 1 81 ? 3.473 41.125 10.172 1 98.25 81 TYR A C 1
ATOM 611 O O . TYR A 1 81 ? 2.99 40.469 11.094 1 98.25 81 TYR A O 1
ATOM 619 N N . GLY A 1 82 ? 4.75 41.094 9.867 1 97.69 82 GLY A N 1
ATOM 620 C CA . GLY A 1 82 ? 5.727 40.656 10.852 1 97.69 82 GLY A CA 1
ATOM 621 C C . GLY A 1 82 ? 6.258 39.25 10.562 1 97.69 82 GLY A C 1
ATOM 622 O O . GLY A 1 82 ? 7.082 38.719 11.312 1 97.69 82 GLY A O 1
ATOM 623 N N . LEU A 1 83 ? 5.828 38.594 9.523 1 98.62 83 LEU A N 1
ATOM 624 C CA . LEU A 1 83 ? 6.273 37.25 9.234 1 98.62 83 LEU A CA 1
ATOM 625 C C . LEU A 1 83 ? 7.68 37.25 8.633 1 98.62 83 LEU A C 1
ATOM 627 O O . LEU A 1 83 ? 7.938 37.938 7.648 1 98.62 83 LEU A O 1
ATOM 631 N N . GLU A 1 84 ? 8.57 36.625 9.25 1 98.31 84 GLU A N 1
ATOM 632 C CA . GLU A 1 84 ? 9.938 36.438 8.773 1 98.31 84 GLU A CA 1
ATOM 633 C C . GLU A 1 84 ? 10.336 34.938 8.812 1 98.31 84 GLU A C 1
ATOM 635 O O . GLU A 1 84 ? 10.195 34.281 9.844 1 98.31 84 GLU A O 1
ATOM 640 N N . TYR A 1 85 ? 10.773 34.406 7.699 1 98.06 85 TYR A N 1
ATOM 641 C CA . TYR A 1 85 ? 11.188 33.031 7.633 1 98.06 85 TYR A CA 1
ATOM 642 C C . TYR A 1 85 ? 12.703 32.906 7.773 1 98.06 85 TYR A C 1
ATOM 644 O O . TYR A 1 85 ? 13.453 33.719 7.215 1 98.06 85 TYR A O 1
ATOM 652 N N . LEU A 1 86 ? 13.102 31.953 8.555 1 98.19 86 LEU A N 1
ATOM 653 C CA . LEU A 1 86 ? 14.5 31.562 8.695 1 98.19 86 LEU A CA 1
ATOM 654 C C . LEU A 1 86 ? 14.758 30.234 7.984 1 98.19 86 LEU A C 1
ATOM 656 O O . LEU A 1 86 ? 14.172 29.203 8.336 1 98.19 86 LEU A O 1
ATOM 660 N N . PHE A 1 87 ? 15.633 30.234 7.02 1 97.69 87 PHE A N 1
ATOM 661 C CA . PHE A 1 87 ? 15.875 29.031 6.23 1 97.69 87 PHE A CA 1
ATOM 662 C C . PHE A 1 87 ? 16.922 28.141 6.902 1 97.69 87 PHE A C 1
ATOM 664 O O . PHE A 1 87 ? 17.891 28.641 7.473 1 97.69 87 PHE A O 1
ATOM 671 N N . CYS A 1 88 ? 16.656 26.891 6.844 1 97.69 88 CYS A N 1
ATOM 672 C CA . CYS A 1 88 ? 17.531 25.906 7.469 1 97.69 88 CYS A CA 1
ATOM 673 C C . CYS A 1 88 ? 18.609 25.422 6.492 1 97.69 88 CYS A C 1
ATOM 675 O O . CYS A 1 88 ? 18.281 24.984 5.387 1 97.69 88 CYS A O 1
ATOM 677 N N . ASP A 1 89 ? 19.844 25.438 6.98 1 97.56 89 ASP A N 1
ATOM 678 C CA . ASP A 1 89 ? 20.969 24.875 6.234 1 97.56 89 ASP A CA 1
ATOM 679 C C . ASP A 1 89 ? 22.094 24.453 7.176 1 97.56 89 ASP A C 1
ATOM 681 O O . ASP A 1 89 ? 22.75 25.297 7.781 1 97.56 89 ASP A O 1
ATOM 685 N N . PRO A 1 90 ? 22.391 23.172 7.293 1 97.81 90 PRO A N 1
ATOM 686 C CA . PRO A 1 90 ? 21.812 22.062 6.516 1 97.81 90 PRO A CA 1
ATOM 687 C C . PRO A 1 90 ? 20.328 21.875 6.773 1 97.81 90 PRO A C 1
ATOM 689 O O . PRO A 1 90 ? 19.812 22.312 7.809 1 97.81 90 PRO A O 1
ATOM 692 N N . SER A 1 91 ? 19.703 21.234 5.766 1 97.44 91 SER A N 1
ATOM 693 C CA . SER A 1 91 ? 18.281 20.969 5.879 1 97.44 91 SER A CA 1
ATOM 694 C C . SER A 1 91 ? 18.016 19.672 6.629 1 97.44 91 SER A C 1
ATOM 696 O O . SER A 1 91 ? 16.969 19.5 7.262 1 97.44 91 SER A O 1
ATOM 698 N N . VAL A 1 92 ? 18.922 18.703 6.52 1 98.31 92 VAL A N 1
ATOM 699 C CA . VAL A 1 92 ? 18.734 17.406 7.184 1 98.31 92 VAL A CA 1
ATOM 700 C C . VAL A 1 92 ? 20.062 16.969 7.812 1 98.31 92 VAL A C 1
ATOM 702 O O . VAL A 1 92 ? 21.125 17.109 7.211 1 98.31 92 VAL A O 1
ATOM 705 N N . PHE A 1 93 ? 20.031 16.578 9.016 1 98.62 93 PHE A N 1
ATOM 706 C CA . PHE A 1 93 ? 21.094 15.898 9.742 1 98.62 93 PHE A CA 1
ATOM 707 C C . PHE A 1 93 ? 20.625 14.547 10.258 1 98.62 93 PHE A C 1
ATOM 709 O O . PHE A 1 93 ? 19.719 14.477 11.094 1 98.62 93 PHE A O 1
ATOM 716 N N . CYS A 1 94 ? 21.094 13.414 9.68 1 98.81 94 CYS A N 1
ATOM 717 C CA . CYS A 1 94 ? 20.781 12.062 10.133 1 98.81 94 CYS A CA 1
ATOM 718 C C . CYS A 1 94 ? 22.031 11.367 10.664 1 98.81 94 CYS A C 1
ATOM 720 O O . CYS A 1 94 ? 22.766 10.734 9.898 1 98.81 94 CYS A O 1
ATOM 722 N N . PRO A 1 95 ? 22.203 11.422 11.977 1 98.62 95 PRO A N 1
ATOM 723 C CA . PRO A 1 95 ? 23.422 10.859 12.57 1 98.62 95 PRO A CA 1
ATOM 724 C C . PRO A 1 95 ? 23.375 9.336 12.672 1 98.62 95 PRO A C 1
ATOM 726 O O . PRO A 1 95 ? 22.328 8.766 12.953 1 98.62 95 PRO A O 1
ATOM 729 N N . GLY A 1 96 ? 24.516 8.711 12.344 1 96.94 96 GLY A N 1
ATOM 730 C CA . GLY A 1 96 ? 24.703 7.297 12.625 1 96.94 96 GLY A CA 1
ATOM 731 C C . GLY A 1 96 ? 25.438 7.039 13.93 1 96.94 96 GLY A C 1
ATOM 732 O O . GLY A 1 96 ? 26.062 7.945 14.492 1 96.94 96 GLY A O 1
ATOM 733 N N . LEU A 1 97 ? 25.328 5.848 14.398 1 95.69 97 LEU A N 1
ATOM 734 C CA . LEU A 1 97 ? 26 5.473 15.633 1 95.69 97 LEU A CA 1
ATOM 735 C C . LEU A 1 97 ? 27.484 5.23 15.383 1 95.69 97 LEU A C 1
ATOM 737 O O . LEU A 1 97 ? 28.281 5.16 16.328 1 95.69 97 LEU A O 1
ATOM 741 N N . ASP A 1 98 ? 27.891 5.203 14.141 1 94.81 98 ASP A N 1
ATOM 742 C CA . ASP A 1 98 ? 29.281 4.977 13.773 1 94.81 98 ASP A CA 1
ATOM 743 C C . ASP A 1 98 ? 30.062 6.293 13.695 1 94.81 98 ASP A C 1
ATOM 745 O O . ASP A 1 98 ? 31.203 6.32 13.25 1 94.81 98 ASP A O 1
ATOM 749 N N . GLY A 1 99 ? 29.438 7.387 14.016 1 94.62 99 GLY A N 1
ATOM 750 C CA . GLY A 1 99 ? 30.094 8.68 14.008 1 94.62 99 GLY A CA 1
ATOM 751 C C . GLY A 1 99 ? 29.969 9.406 12.68 1 94.62 99 GLY A C 1
ATOM 752 O O . GLY A 1 99 ? 30.438 10.539 12.539 1 94.62 99 GLY A O 1
ATOM 753 N N . GLN A 1 100 ? 29.328 8.789 11.742 1 95.81 100 GLN A N 1
ATOM 754 C CA . GLN A 1 100 ? 29.062 9.414 10.453 1 95.81 100 GLN A CA 1
ATOM 755 C C . GLN A 1 100 ? 27.609 9.836 10.328 1 95.81 100 GLN A C 1
ATOM 757 O O . GLN A 1 100 ? 26.781 9.469 11.156 1 95.81 100 GLN A O 1
ATOM 762 N N . ALA A 1 101 ? 27.359 10.766 9.383 1 98.06 101 ALA A N 1
ATOM 763 C CA . ALA A 1 101 ? 26 11.25 9.227 1 98.06 101 ALA A CA 1
ATOM 764 C C . ALA A 1 101 ? 25.656 11.477 7.754 1 98.06 101 ALA A C 1
ATOM 766 O O . ALA A 1 101 ? 26.562 11.625 6.922 1 98.06 101 ALA A O 1
ATOM 767 N N . PHE A 1 102 ? 24.438 11.281 7.426 1 98.38 102 PHE A N 1
ATOM 768 C CA . PHE A 1 102 ? 23.906 11.859 6.195 1 98.38 102 PHE A CA 1
ATOM 769 C C . PHE A 1 102 ? 23.562 13.328 6.395 1 98.38 102 PHE A C 1
ATOM 771 O O . PHE A 1 102 ? 22.828 13.68 7.32 1 98.38 102 PHE A O 1
ATOM 778 N N . MET A 1 103 ? 24.094 14.18 5.531 1 98.19 103 MET A N 1
ATOM 779 C CA . MET A 1 103 ? 23.781 15.602 5.527 1 98.19 103 MET A CA 1
ATOM 780 C C . MET A 1 103 ? 23.125 16.016 4.207 1 98.19 103 MET A C 1
ATOM 782 O O . MET A 1 103 ? 23.594 15.617 3.137 1 98.19 103 MET A O 1
ATOM 786 N N . SER A 1 104 ? 22.094 16.672 4.324 1 98.19 104 SER A N 1
ATOM 787 C CA . SER A 1 104 ? 21.531 17.359 3.166 1 98.19 104 SER A CA 1
ATOM 788 C C . SER A 1 104 ? 21.531 18.875 3.355 1 98.19 104 SER A C 1
ATOM 790 O O . SER A 1 104 ? 21.141 19.375 4.41 1 98.19 104 SER A O 1
ATOM 792 N N . TYR A 1 105 ? 22 19.562 2.354 1 98.19 105 TYR A N 1
ATOM 793 C CA . TYR A 1 105 ? 22.047 21.031 2.314 1 98.19 105 TYR A CA 1
ATOM 794 C C . TYR A 1 105 ? 21.047 21.578 1.298 1 98.19 105 TYR A C 1
ATOM 796 O O . TYR A 1 105 ? 20.438 20.812 0.547 1 98.19 105 TYR A O 1
ATOM 804 N N . ARG A 1 106 ? 20.797 22.859 1.389 1 96.69 106 ARG A N 1
ATOM 805 C CA . ARG A 1 106 ? 19.969 23.469 0.354 1 96.69 106 ARG A CA 1
ATOM 806 C C . ARG A 1 106 ? 20.609 23.312 -1.021 1 96.69 106 ARG A C 1
ATOM 808 O O . ARG A 1 106 ? 19.922 23.062 -2.01 1 96.69 106 ARG A O 1
ATOM 815 N N . SER A 1 107 ? 21.891 23.438 -1.081 1 97.69 107 SER A N 1
ATOM 816 C CA . SER A 1 107 ? 22.641 23.234 -2.314 1 97.69 107 SER A CA 1
ATOM 817 C C . SER A 1 107 ? 22.688 21.766 -2.703 1 97.69 107 SER A C 1
ATOM 819 O O . SER A 1 107 ? 23.234 20.938 -1.962 1 97.69 107 SER A O 1
ATOM 821 N N . LEU A 1 108 ? 22.188 21.5 -3.871 1 98.12 108 LEU A N 1
ATOM 822 C CA . LEU A 1 108 ? 22.234 20.125 -4.371 1 98.12 108 LEU A CA 1
ATOM 823 C C . LEU A 1 108 ? 23.688 19.672 -4.562 1 98.12 108 LEU A C 1
ATOM 825 O O . LEU A 1 108 ? 24.031 18.547 -4.23 1 98.12 108 LEU A O 1
ATOM 829 N N . GLU A 1 109 ? 24.531 20.578 -5.043 1 98.38 109 GLU A N 1
ATOM 830 C CA . GLU A 1 109 ? 25.938 20.281 -5.285 1 98.38 109 GLU A CA 1
ATOM 831 C C . GLU A 1 109 ? 26.656 19.938 -3.988 1 98.38 109 GLU A C 1
ATOM 833 O O . GLU A 1 109 ? 27.422 18.969 -3.934 1 98.38 109 GLU A O 1
ATOM 838 N N . LYS A 1 110 ? 26.391 20.719 -2.988 1 98.5 110 LYS A N 1
ATOM 839 C CA . LYS A 1 110 ? 27.016 20.484 -1.691 1 98.5 110 LYS A CA 1
ATOM 840 C C . LYS A 1 110 ? 26.578 19.141 -1.107 1 98.5 110 LYS A C 1
ATOM 842 O O . LYS A 1 110 ? 27.375 18.422 -0.514 1 98.5 110 LYS A O 1
ATOM 847 N N . THR A 1 111 ? 25.328 18.828 -1.25 1 98.69 111 THR A N 1
ATOM 848 C CA . THR A 1 111 ? 24.797 17.562 -0.752 1 98.69 111 THR A CA 1
ATOM 849 C C . THR A 1 111 ? 25.422 16.391 -1.489 1 98.69 111 THR A C 1
ATOM 851 O O . THR A 1 111 ? 25.844 15.406 -0.866 1 98.69 111 THR A O 1
ATOM 854 N N . CYS A 1 112 ? 25.5 16.484 -2.805 1 98.75 112 CYS A N 1
ATOM 855 C CA . CYS A 1 112 ? 26.109 15.43 -3.602 1 98.75 112 CYS A CA 1
ATOM 856 C C . CYS A 1 112 ? 27.578 15.242 -3.227 1 98.75 112 CYS A C 1
ATOM 858 O O . CYS A 1 112 ? 28.062 14.117 -3.154 1 98.75 112 CYS A O 1
ATOM 860 N N . ALA A 1 113 ? 28.266 16.359 -3.035 1 98.75 113 ALA A N 1
ATOM 861 C CA . ALA A 1 113 ? 29.672 16.281 -2.631 1 98.75 113 ALA A CA 1
ATOM 862 C C . ALA A 1 113 ? 29.812 15.547 -1.304 1 98.75 113 ALA A C 1
ATOM 864 O O . ALA A 1 113 ? 30.75 14.758 -1.126 1 98.75 113 ALA A O 1
ATOM 865 N N . HIS A 1 114 ? 28.953 15.828 -0.405 1 98.38 114 HIS A N 1
ATOM 866 C CA . HIS A 1 114 ? 28.953 15.133 0.878 1 98.38 114 HIS A CA 1
ATOM 867 C C . HIS A 1 114 ? 28.703 13.641 0.696 1 98.38 114 HIS A C 1
ATOM 869 O O . HIS A 1 114 ? 29.438 12.82 1.247 1 98.38 114 HIS A O 1
ATOM 875 N N . ILE A 1 115 ? 27.734 13.203 -0.082 1 98.69 115 ILE A N 1
ATOM 876 C CA . ILE A 1 115 ? 27.406 11.805 -0.31 1 98.69 115 ILE A CA 1
ATOM 877 C C . ILE A 1 115 ? 28.578 11.109 -1.002 1 98.69 115 ILE A C 1
ATOM 879 O O . ILE A 1 115 ? 28.875 9.953 -0.708 1 98.69 115 ILE A O 1
ATOM 883 N N . ALA A 1 116 ? 29.266 11.828 -1.875 1 98.56 116 ALA A N 1
ATOM 884 C CA . ALA A 1 116 ? 30.375 11.266 -2.65 1 98.56 116 ALA A CA 1
ATOM 885 C C . ALA A 1 116 ? 31.516 10.812 -1.737 1 98.56 116 ALA A C 1
ATOM 887 O O . ALA A 1 116 ? 32.312 9.953 -2.111 1 98.56 116 ALA A O 1
ATOM 888 N N . THR A 1 117 ? 31.594 11.383 -0.565 1 97.5 117 THR A N 1
ATOM 889 C CA . THR A 1 117 ? 32.656 11.047 0.352 1 97.5 117 THR A CA 1
ATOM 890 C C . THR A 1 117 ? 32.562 9.594 0.79 1 97.5 117 THR A C 1
ATOM 892 O O . THR A 1 117 ? 33.562 8.992 1.187 1 97.5 117 THR A O 1
ATOM 895 N N . TYR A 1 118 ? 31.359 9.023 0.7 1 95.94 118 TYR A N 1
ATOM 896 C CA . TYR A 1 118 ? 31.266 7.629 1.124 1 95.94 118 TYR A CA 1
ATOM 897 C C . TYR A 1 118 ? 30.625 6.77 0.044 1 95.94 118 TYR A C 1
ATOM 899 O O . TYR A 1 118 ? 30.703 5.539 0.086 1 95.94 118 TYR A O 1
ATOM 907 N N . SER A 1 119 ? 30.047 7.379 -0.932 1 97.69 119 SER A N 1
ATOM 908 C CA . SER A 1 119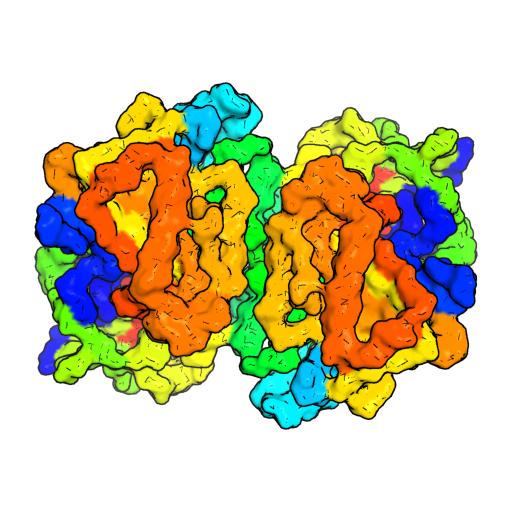 ? 29.484 6.633 -2.049 1 97.69 119 SER A CA 1
ATOM 909 C C . SER A 1 119 ? 29.422 7.488 -3.311 1 97.69 119 SER A C 1
ATOM 911 O O . SER A 1 119 ? 28.406 8.141 -3.578 1 97.69 119 SER A O 1
ATOM 913 N N . PRO A 1 120 ? 30.375 7.41 -4.145 1 98.19 120 PRO A N 1
ATOM 914 C CA . PRO A 1 120 ? 30.375 8.188 -5.387 1 98.19 120 PRO A CA 1
ATOM 915 C C . PRO A 1 120 ? 29.188 7.855 -6.285 1 98.19 120 PRO A C 1
ATOM 917 O O . PRO A 1 120 ? 28.594 8.75 -6.887 1 98.19 120 PRO A O 1
ATOM 920 N N . ARG A 1 121 ? 28.734 6.633 -6.324 1 97.81 121 ARG A N 1
ATOM 921 C CA . ARG A 1 121 ? 27.594 6.234 -7.141 1 97.81 121 ARG A CA 1
ATOM 922 C C . ARG A 1 121 ? 26.312 6.902 -6.656 1 97.81 121 ARG A C 1
ATOM 924 O O . ARG A 1 121 ? 25.562 7.477 -7.449 1 97.81 121 ARG A O 1
ATOM 931 N N . ASP A 1 122 ? 26.141 6.82 -5.352 1 98.62 122 ASP A N 1
ATOM 932 C CA . ASP A 1 122 ? 24.906 7.367 -4.812 1 98.62 122 ASP A CA 1
ATOM 933 C C . ASP A 1 122 ? 24.859 8.883 -4.953 1 98.62 122 ASP A C 1
ATOM 935 O O . ASP A 1 122 ? 23.781 9.477 -5.066 1 98.62 122 ASP A O 1
ATOM 939 N N . ALA A 1 123 ? 26.016 9.484 -4.957 1 98.81 123 ALA A N 1
ATOM 940 C CA . ALA A 1 123 ? 26.062 10.93 -5.164 1 98.81 123 ALA A CA 1
ATOM 941 C C . ALA A 1 123 ? 25.531 11.297 -6.547 1 98.81 123 ALA A C 1
ATOM 943 O O . ALA A 1 123 ? 24.734 12.227 -6.684 1 98.81 123 ALA A O 1
ATOM 944 N N . GLU A 1 124 ? 26 10.586 -7.531 1 98.44 124 GLU A N 1
ATOM 945 C CA . GLU A 1 124 ? 25.547 10.828 -8.898 1 98.44 124 GLU A CA 1
ATOM 946 C C . GLU A 1 124 ? 24.047 10.531 -9.039 1 98.44 124 GLU A C 1
ATOM 948 O O . GLU A 1 124 ? 23.312 11.297 -9.656 1 98.44 124 GLU A O 1
ATOM 953 N N . LYS A 1 125 ? 23.641 9.445 -8.453 1 98.19 125 LYS A N 1
ATOM 954 C CA . LYS A 1 125 ? 22.234 9.055 -8.516 1 98.19 125 LYS A CA 1
ATOM 955 C C . LYS A 1 125 ? 21.359 10.055 -7.758 1 98.19 125 LYS A C 1
ATOM 957 O O . LYS A 1 125 ? 20.219 10.312 -8.156 1 98.19 125 LYS A O 1
ATOM 962 N N . TYR A 1 126 ? 21.922 10.578 -6.707 1 98.56 126 TYR A N 1
ATOM 963 C CA . TYR A 1 126 ? 21.156 11.562 -5.941 1 98.56 126 TYR A CA 1
ATOM 964 C C . TYR A 1 126 ? 20.891 12.805 -6.781 1 98.56 126 TYR A C 1
ATOM 966 O O . TYR A 1 126 ? 19.781 13.352 -6.746 1 98.56 126 TYR A O 1
ATOM 974 N N . ARG A 1 127 ? 21.875 13.195 -7.496 1 98.44 127 ARG A N 1
ATOM 975 C CA . ARG A 1 127 ? 21.688 14.328 -8.398 1 98.44 127 ARG A CA 1
ATOM 976 C C . ARG A 1 127 ? 20.562 14.047 -9.398 1 98.44 127 ARG A C 1
ATOM 978 O O . ARG A 1 127 ? 19.672 14.875 -9.594 1 98.44 127 ARG A O 1
ATOM 985 N N . GLN A 1 128 ? 20.578 12.914 -9.969 1 97.38 128 GLN A N 1
ATOM 986 C CA . GLN A 1 128 ? 19.578 12.523 -10.953 1 97.38 128 GLN A CA 1
ATOM 987 C C . GLN A 1 128 ? 18.203 12.406 -10.312 1 97.38 128 GLN A C 1
ATOM 989 O O . GLN A 1 128 ? 17.203 12.805 -10.906 1 97.38 128 GLN A O 1
ATOM 994 N N . PHE A 1 129 ? 18.266 11.867 -9.195 1 97.19 129 PHE A N 1
ATOM 995 C CA . PHE A 1 129 ? 17.047 11.656 -8.43 1 97.19 129 PHE A CA 1
ATOM 996 C C . PHE A 1 129 ? 16.359 12.984 -8.133 1 97.19 129 PHE A C 1
ATOM 998 O O . PHE A 1 129 ? 15.156 13.141 -8.398 1 97.19 129 PHE A O 1
ATOM 1005 N N . VAL A 1 130 ? 17.062 13.914 -7.578 1 97.69 130 VAL A N 1
ATOM 1006 C CA . VAL A 1 130 ? 16.531 15.219 -7.219 1 97.69 130 VAL A CA 1
ATOM 1007 C C . VAL A 1 130 ? 16.047 15.945 -8.477 1 97.69 130 VAL A C 1
ATOM 1009 O O . VAL A 1 130 ? 14.977 16.562 -8.477 1 97.69 130 VAL A O 1
ATOM 1012 N N . ASN A 1 131 ? 16.781 15.828 -9.539 1 96.31 131 ASN A N 1
ATOM 1013 C CA . ASN A 1 131 ? 16.375 16.453 -10.789 1 96.31 131 ASN A CA 1
ATOM 1014 C C . ASN A 1 131 ? 15.062 15.852 -11.305 1 96.31 131 ASN A C 1
ATOM 1016 O O . ASN A 1 131 ? 14.195 16.578 -11.789 1 96.31 131 ASN A O 1
ATOM 1020 N N . TYR A 1 132 ? 15 14.547 -11.203 1 93.25 132 TYR A N 1
ATOM 1021 C CA . TYR A 1 132 ? 13.797 13.852 -11.641 1 93.25 132 TYR A CA 1
ATOM 1022 C C . TYR A 1 132 ? 12.57 14.344 -10.883 1 93.25 132 TYR A C 1
ATOM 1024 O O . TYR A 1 132 ? 11.57 14.719 -11.492 1 93.25 132 TYR A O 1
ATOM 1032 N N . TRP A 1 133 ? 12.633 14.43 -9.617 1 94.12 133 TRP A N 1
ATOM 1033 C CA . TRP A 1 133 ? 11.492 14.797 -8.781 1 94.12 133 TRP A CA 1
ATOM 1034 C C . TRP A 1 133 ? 11.227 16.297 -8.852 1 94.12 133 TRP A C 1
ATOM 1036 O O . TRP A 1 133 ? 10.094 16.75 -8.688 1 94.12 133 TRP A O 1
ATOM 1046 N N . THR A 1 134 ? 12.242 17.094 -9.039 1 93.81 134 THR A N 1
ATOM 1047 C CA . THR A 1 134 ? 12.062 18.516 -9.258 1 93.81 134 THR A CA 1
ATOM 1048 C C . THR A 1 134 ? 11.234 18.766 -10.516 1 93.81 134 THR A C 1
ATOM 1050 O O . THR A 1 134 ? 10.32 19.594 -10.508 1 93.81 134 THR A O 1
ATOM 1053 N N . ASP A 1 135 ? 11.562 18.031 -11.555 1 89.12 135 ASP A N 1
ATOM 1054 C CA . ASP A 1 135 ? 10.812 18.172 -12.797 1 89.12 135 ASP A CA 1
ATOM 1055 C C . ASP A 1 135 ? 9.344 17.797 -12.594 1 89.12 135 ASP A C 1
ATOM 1057 O O . ASP A 1 135 ? 8.453 18.469 -13.109 1 89.12 135 ASP A O 1
ATOM 1061 N N . LEU A 1 136 ? 9.148 16.828 -11.852 1 84.94 136 LEU A N 1
ATOM 1062 C CA . LEU A 1 136 ? 7.781 16.391 -11.578 1 84.94 136 LEU A CA 1
ATOM 1063 C C . LEU A 1 136 ? 7.039 17.422 -10.734 1 84.94 136 LEU A C 1
ATOM 1065 O O . LEU A 1 136 ? 5.875 17.734 -11.008 1 84.94 136 LEU A O 1
ATOM 1069 N N . LEU A 1 137 ? 7.645 17.859 -9.75 1 87.69 137 LEU A N 1
ATOM 1070 C CA . LEU A 1 137 ? 7.047 18.875 -8.891 1 87.69 137 LEU A CA 1
ATOM 1071 C C . LEU A 1 137 ? 6.664 20.109 -9.688 1 87.69 137 LEU A C 1
ATOM 1073 O O . LEU A 1 137 ? 5.574 20.656 -9.508 1 87.69 137 LEU A O 1
ATOM 1077 N N . ASN A 1 138 ? 7.512 20.5 -10.547 1 85.69 138 ASN A N 1
ATOM 1078 C CA . ASN A 1 138 ? 7.238 21.672 -11.383 1 85.69 138 ASN A CA 1
ATOM 1079 C C . ASN A 1 138 ? 6.023 21.438 -12.273 1 85.69 138 ASN A C 1
ATOM 1081 O O . ASN A 1 138 ? 5.258 22.375 -12.539 1 85.69 138 ASN A O 1
ATOM 1085 N N . ALA A 1 139 ? 5.875 20.219 -12.633 1 79.12 139 ALA A N 1
ATOM 1086 C CA . ALA A 1 139 ? 4.766 19.891 -13.523 1 79.12 139 ALA A CA 1
ATOM 1087 C C . ALA A 1 139 ? 3.441 19.859 -12.758 1 79.12 139 ALA A C 1
ATOM 1089 O O . ALA A 1 139 ? 2.396 20.219 -13.305 1 79.12 139 ALA A O 1
ATOM 1090 N N . VAL A 1 140 ? 3.486 19.484 -11.484 1 80.69 140 VAL A N 1
ATOM 1091 C CA . VAL A 1 140 ? 2.24 19.25 -10.766 1 80.69 140 VAL A CA 1
ATOM 1092 C C . VAL A 1 140 ? 1.894 20.469 -9.914 1 80.69 140 VAL A C 1
ATOM 1094 O O . VAL A 1 140 ? 0.74 20.656 -9.516 1 80.69 140 VAL A O 1
ATOM 1097 N N . GLN A 1 141 ? 2.822 21.297 -9.672 1 84.94 141 GLN A N 1
ATOM 1098 C CA . GLN A 1 141 ? 2.668 22.438 -8.766 1 84.94 141 GLN A CA 1
ATOM 1099 C C . GLN A 1 141 ? 1.488 23.312 -9.188 1 84.94 141 GLN A C 1
ATOM 1101 O O . GLN A 1 141 ? 0.704 23.75 -8.336 1 84.94 141 GLN A O 1
ATOM 1106 N N . PRO A 1 142 ? 1.242 23.547 -10.453 1 79.69 142 PRO A N 1
ATOM 1107 C CA . PRO A 1 142 ? 0.097 24.375 -10.844 1 79.69 142 PRO A CA 1
ATOM 1108 C C . PRO A 1 142 ? -1.241 23.734 -10.477 1 79.69 142 PRO A C 1
ATOM 1110 O O . PRO A 1 142 ? -2.199 24.453 -10.148 1 79.69 142 PRO A O 1
ATOM 1113 N N . ALA A 1 143 ? -1.257 22.484 -10.414 1 80.69 143 ALA A N 1
ATOM 1114 C CA . ALA A 1 143 ? -2.48 21.766 -10.078 1 80.69 143 ALA A CA 1
ATOM 1115 C C . ALA A 1 143 ? -2.82 21.922 -8.594 1 80.69 143 ALA A C 1
ATOM 1117 O O . ALA A 1 143 ? -3.994 21.906 -8.219 1 80.69 143 ALA A O 1
ATOM 1118 N N . PHE A 1 144 ? -1.87 22.172 -7.805 1 84.06 144 PHE A N 1
ATOM 1119 C CA . PHE A 1 144 ? -2.088 22.359 -6.375 1 84.06 144 PHE A CA 1
ATOM 1120 C C . PHE A 1 144 ? -2.77 23.688 -6.105 1 84.06 144 PHE A C 1
ATOM 1122 O O . PHE A 1 144 ? -3.463 23.844 -5.098 1 84.06 144 PHE A O 1
ATOM 1129 N N . ASN A 1 145 ? -2.609 24.594 -7.051 1 84.19 145 ASN A N 1
ATOM 1130 C CA . ASN A 1 145 ? -3.082 25.953 -6.828 1 84.19 145 ASN A CA 1
ATOM 1131 C C . ASN A 1 145 ? -4.383 26.234 -7.578 1 84.19 145 ASN A C 1
ATOM 1133 O O . ASN A 1 145 ? -4.77 27.391 -7.758 1 84.19 145 ASN A O 1
ATOM 1137 N N . ALA A 1 146 ? -5 25.062 -8.031 1 83 146 ALA A N 1
ATOM 1138 C CA . ALA A 1 146 ? -6.281 25.156 -8.719 1 83 146 ALA A CA 1
ATOM 1139 C C . ALA A 1 146 ? -7.285 24.172 -8.148 1 83 146 ALA A C 1
ATOM 1141 O O . ALA A 1 146 ? -6.902 23.109 -7.629 1 83 146 ALA A O 1
ATOM 1142 N N . PRO A 1 147 ? -8.578 24.547 -8.234 1 81.56 147 PRO A N 1
ATOM 1143 C CA . PRO A 1 147 ? -9.57 23.547 -7.82 1 81.56 147 PRO A CA 1
ATOM 1144 C C . PRO A 1 147 ? -9.477 22.25 -8.617 1 81.56 147 PRO A C 1
ATOM 1146 O O . PRO A 1 147 ? -9.266 22.281 -9.828 1 81.56 147 PRO A O 1
ATOM 1149 N N . PRO A 1 148 ? -9.625 21.172 -8.016 1 76.25 148 PRO A N 1
ATOM 1150 C CA . PRO A 1 148 ? -9.328 19.891 -8.656 1 76.25 148 PRO A CA 1
ATOM 1151 C C . PRO A 1 148 ? -10.281 19.578 -9.812 1 76.25 148 PRO A C 1
ATOM 1153 O O . PRO A 1 148 ? -9.867 19.031 -10.828 1 76.25 148 PRO A O 1
ATOM 1156 N N . GLN A 1 149 ? -11.477 19.938 -9.656 1 70.31 149 GLN A N 1
ATOM 1157 C CA . GLN A 1 149 ? -12.438 19.578 -10.695 1 70.31 149 GLN A CA 1
ATOM 1158 C C . GLN A 1 149 ? -12.148 20.328 -11.992 1 70.31 149 GLN A C 1
ATOM 1160 O O . GLN A 1 149 ? -12.422 19.812 -13.078 1 70.31 149 GLN A O 1
ATOM 1165 N N . ALA A 1 150 ? -11.617 21.5 -11.898 1 61.34 150 ALA A N 1
ATOM 1166 C CA . ALA A 1 150 ? -11.242 22.234 -13.102 1 61.34 150 ALA A CA 1
ATOM 1167 C C . ALA A 1 150 ? -10.148 21.5 -13.883 1 61.34 150 ALA A C 1
ATOM 1169 O O . ALA A 1 150 ? -10.188 21.453 -15.117 1 61.34 150 ALA A O 1
ATOM 1170 N N . LEU A 1 151 ? -9.375 20.859 -13.07 1 64.69 151 LEU A N 1
ATOM 1171 C CA . LEU A 1 151 ? -8.273 20.109 -13.672 1 64.69 151 LEU A CA 1
ATOM 1172 C C . LEU A 1 151 ? -8.781 18.844 -14.344 1 64.69 151 LEU A C 1
ATOM 1174 O O . LEU A 1 151 ? -8.352 18.516 -15.453 1 64.69 151 LEU A O 1
ATOM 1178 N N . LEU A 1 152 ? -9.57 18.25 -13.664 1 63.78 152 LEU A N 1
ATOM 1179 C CA . LEU A 1 152 ? -10.156 17.016 -14.195 1 63.78 152 LEU A CA 1
ATOM 1180 C C . LEU A 1 152 ? -10.953 17.297 -15.461 1 63.78 152 LEU A C 1
ATOM 1182 O O . LEU A 1 152 ? -10.859 16.547 -16.438 1 63.78 152 LEU A O 1
ATOM 1186 N N . ASP A 1 153 ? -11.703 18.406 -15.375 1 63.38 153 ASP A N 1
ATOM 1187 C CA . ASP A 1 153 ? -12.516 18.781 -16.516 1 63.38 153 ASP A CA 1
ATOM 1188 C C . ASP A 1 153 ? -11.633 19.156 -17.719 1 63.38 153 ASP A C 1
ATOM 1190 O O . ASP A 1 153 ? -11.938 18.797 -18.859 1 63.38 153 ASP A O 1
ATOM 1194 N N . LEU A 1 154 ? -10.625 19.844 -17.344 1 54.34 154 LEU A N 1
ATOM 1195 C CA . LEU A 1 154 ? -9.68 20.188 -18.391 1 54.34 154 LEU A CA 1
ATOM 1196 C C . LEU A 1 154 ? -9.039 18.938 -18.984 1 54.34 154 LEU A C 1
ATOM 1198 O O . LEU A 1 154 ? -8.891 18.828 -20.203 1 54.34 154 LEU A O 1
ATOM 1202 N N . ALA A 1 155 ? -8.672 18.062 -18.125 1 57.84 155 ALA A N 1
ATOM 1203 C CA . ALA A 1 155 ? -8.039 16.828 -18.562 1 57.84 155 ALA A CA 1
ATOM 1204 C C . ALA A 1 155 ? -9 15.977 -19.391 1 57.84 155 ALA A C 1
ATOM 1206 O O . ALA A 1 155 ? -8.602 15.383 -20.406 1 57.84 155 ALA A O 1
ATOM 1207 N N . LEU A 1 156 ? -10.227 15.961 -19 1 53.28 156 LEU A N 1
ATOM 1208 C CA . LEU A 1 156 ? -11.25 15.156 -19.672 1 53.28 156 LEU A CA 1
ATOM 1209 C C . LEU A 1 156 ? -11.672 15.797 -20.984 1 53.28 156 LEU A C 1
ATOM 1211 O O . LEU A 1 156 ? -12.016 15.102 -21.938 1 53.28 156 LEU A O 1
ATOM 1215 N N . ASN A 1 157 ? -11.844 17.156 -20.953 1 48.41 157 ASN A N 1
ATOM 1216 C CA . ASN A 1 157 ? -12.32 17.844 -22.141 1 48.41 157 ASN A CA 1
ATOM 1217 C C . ASN A 1 157 ? -11.203 18.031 -23.172 1 48.41 157 ASN A C 1
ATOM 1219 O O . ASN A 1 157 ? -11.461 18.047 -24.375 1 48.41 157 ASN A O 1
ATOM 1223 N N . TYR A 1 158 ? -10.18 18.688 -22.609 1 45.34 158 TYR A N 1
ATOM 1224 C CA . TYR A 1 158 ? -9.188 19.016 -23.609 1 45.34 158 TYR A CA 1
ATOM 1225 C C . TYR A 1 158 ? -8.531 17.766 -24.188 1 45.34 158 TYR A C 1
ATOM 1227 O O . TYR A 1 158 ? -7.812 17.828 -25.188 1 45.34 158 TYR A O 1
ATOM 1235 N N . GLY A 1 159 ? -8.906 16.703 -24.266 1 38.41 159 GLY A N 1
ATOM 1236 C CA . GLY A 1 159 ? -8.398 15.5 -24.922 1 38.41 159 GLY A CA 1
ATOM 1237 C C . GLY A 1 159 ? -7.043 15.07 -24.391 1 38.41 159 GLY A C 1
ATOM 1238 O O . GLY A 1 159 ? -6.574 15.586 -23.375 1 38.41 159 GLY A O 1
ATOM 1239 N N . TRP A 1 160 ? -6.203 14.164 -25.266 1 40.84 160 TRP A N 1
ATOM 1240 C CA . TRP A 1 160 ? -4.879 13.555 -25.297 1 40.84 160 TRP A CA 1
ATOM 1241 C C . TRP A 1 160 ? -3.793 14.594 -25.062 1 40.84 160 TRP A C 1
ATOM 1243 O O . TRP A 1 160 ? -2.619 14.25 -24.891 1 40.84 160 TRP A O 1
ATOM 1253 N N . GLU A 1 161 ? -4.102 15.695 -25.219 1 42.25 161 GLU A N 1
ATOM 1254 C CA . GLU A 1 161 ? -3.023 16.672 -25.266 1 42.25 161 GLU A CA 1
ATOM 1255 C C . GLU A 1 161 ? -2.33 16.812 -23.922 1 42.25 161 GLU A C 1
ATOM 1257 O O . GLU A 1 161 ? -1.112 17 -23.859 1 42.25 161 GLU A O 1
ATOM 1262 N N . ASN A 1 162 ? -3.002 16.766 -22.891 1 42.47 162 ASN A N 1
ATOM 1263 C CA . ASN A 1 162 ? -2.385 16.953 -21.594 1 42.47 162 ASN A CA 1
ATOM 1264 C C . ASN A 1 162 ? -1.758 15.672 -21.062 1 42.47 162 ASN A C 1
ATOM 1266 O O . ASN A 1 162 ? -0.831 15.711 -20.25 1 42.47 162 ASN A O 1
ATOM 1270 N N . LEU A 1 163 ? -2.346 14.555 -21.297 1 45.94 163 LEU A N 1
ATOM 1271 C CA . LEU A 1 163 ? -1.516 13.367 -21.125 1 45.94 163 LEU A CA 1
ATOM 1272 C C . LEU A 1 163 ? -0.21 13.492 -21.891 1 45.94 163 LEU A C 1
ATOM 1274 O O . LEU A 1 163 ? 0.833 13.016 -21.453 1 45.94 163 LEU A O 1
ATOM 1278 N N . LYS A 1 164 ? -0.249 14.203 -23 1 46.56 164 LYS A N 1
ATOM 1279 C CA . LYS A 1 164 ? 0.927 14.602 -23.766 1 46.56 164 LYS A CA 1
ATOM 1280 C C . LYS A 1 164 ? 1.897 15.406 -22.906 1 46.56 164 LYS A C 1
ATOM 1282 O O . LYS A 1 164 ? 3.115 15.281 -23.047 1 46.56 164 LYS A O 1
ATOM 1287 N N . SER A 1 165 ? 1.307 16.281 -22.141 1 47.03 165 SER A N 1
ATOM 1288 C CA . SER A 1 165 ? 2.188 17.062 -21.266 1 47.03 165 SER A CA 1
ATOM 1289 C C . SER A 1 165 ? 2.861 16.172 -20.234 1 47.03 165 SER A C 1
ATOM 1291 O O . SER A 1 165 ? 4.047 16.344 -19.938 1 47.03 165 SER A O 1
ATOM 1293 N N . VAL A 1 166 ? 2.062 15.352 -19.625 1 50.41 166 VAL A N 1
ATOM 1294 C CA . VAL A 1 166 ? 2.748 14.398 -18.75 1 50.41 166 VAL A CA 1
ATOM 1295 C C . VAL A 1 166 ? 3.693 13.531 -19.578 1 50.41 166 VAL A C 1
ATOM 1297 O O . VAL A 1 166 ? 4.836 13.289 -19.188 1 50.41 166 VAL A O 1
ATOM 1300 N N . LEU A 1 167 ? 3.113 13.062 -20.766 1 51.44 167 LEU A N 1
ATOM 1301 C CA . LEU A 1 167 ? 3.936 12.289 -21.688 1 51.44 167 LEU A CA 1
ATOM 1302 C C . LEU A 1 167 ? 5.09 13.133 -22.219 1 51.44 167 LEU A C 1
ATOM 1304 O O . LEU A 1 167 ? 6.176 12.609 -22.484 1 51.44 167 LEU A O 1
ATOM 1308 N N . ALA A 1 168 ? 4.777 14.438 -22.344 1 49.94 168 ALA A N 1
ATOM 1309 C CA . ALA A 1 168 ? 5.848 15.32 -22.781 1 49.94 168 ALA A CA 1
ATOM 1310 C C . ALA A 1 168 ? 6.965 15.398 -21.734 1 49.94 168 ALA A C 1
ATOM 1312 O O . ALA A 1 168 ? 8.141 15.492 -22.094 1 49.94 168 ALA A O 1
ATOM 1313 N N . ILE A 1 169 ? 6.543 15.336 -20.453 1 51.81 169 ILE A N 1
ATOM 1314 C CA . ILE A 1 169 ? 7.562 15.297 -19.406 1 51.81 169 ILE A CA 1
ATOM 1315 C C . ILE A 1 169 ? 8.344 13.984 -19.5 1 51.81 169 ILE A C 1
ATOM 1317 O O . ILE A 1 169 ? 9.555 13.961 -19.266 1 51.81 169 ILE A O 1
ATOM 1321 N N . ALA A 1 170 ? 7.453 12.977 -19.891 1 56.56 170 ALA A N 1
ATOM 1322 C CA . ALA A 1 170 ? 8.094 11.664 -19.844 1 56.56 170 ALA A CA 1
ATOM 1323 C C . ALA A 1 170 ? 8.859 11.398 -21.141 1 56.56 170 ALA A C 1
ATOM 1325 O O . ALA A 1 170 ? 9.742 10.531 -21.188 1 56.56 170 ALA A O 1
ATOM 1326 N N . GLY A 1 171 ? 8.773 12.234 -22.188 1 59.16 171 GLY A N 1
ATOM 1327 C CA . GLY A 1 171 ? 9.539 12.148 -23.422 1 59.16 171 GLY A CA 1
ATOM 1328 C C . GLY A 1 171 ? 9.188 10.93 -24.25 1 59.16 171 GLY A C 1
ATOM 1329 O O . GLY A 1 171 ? 9.164 10.992 -25.484 1 59.16 171 GLY A O 1
ATOM 1330 N N . SER A 1 172 ? 9.07 9.664 -23.703 1 71.5 172 SER A N 1
ATOM 1331 C CA . SER A 1 172 ? 8.758 8.414 -24.391 1 71.5 172 SER A CA 1
ATOM 1332 C C . SER A 1 172 ? 7.676 7.637 -23.641 1 71.5 172 SER A C 1
ATOM 1334 O O . SER A 1 172 ? 7.367 7.934 -22.5 1 71.5 172 SER A O 1
ATOM 1336 N N . LYS A 1 173 ? 7.012 6.723 -24.344 1 77.56 173 LYS A N 1
ATOM 1337 C CA . LYS A 1 173 ? 6.008 5.832 -23.781 1 77.56 173 LYS A CA 1
ATOM 1338 C C . LYS A 1 173 ? 6.562 5.082 -22.562 1 77.56 173 LYS A C 1
ATOM 1340 O O . LYS A 1 173 ? 5.898 4.977 -21.531 1 77.56 173 LYS A O 1
ATOM 1345 N N . THR A 1 174 ? 7.73 4.664 -22.734 1 78.38 174 THR A N 1
ATOM 1346 C CA . THR A 1 174 ? 8.359 3.896 -21.656 1 78.38 174 THR A CA 1
ATOM 1347 C C . THR A 1 174 ? 8.594 4.773 -20.438 1 78.38 174 THR A C 1
ATOM 1349 O O . THR A 1 174 ? 8.391 4.332 -19.297 1 78.38 174 THR A O 1
ATOM 1352 N N . LYS A 1 175 ? 8.906 6.059 -20.672 1 80.38 175 LYS A N 1
ATOM 1353 C CA . LYS A 1 175 ? 9.148 6.977 -19.562 1 80.38 175 LYS A CA 1
ATOM 1354 C C . LYS A 1 175 ? 7.852 7.316 -18.828 1 80.38 175 LYS A C 1
ATOM 1356 O O . LYS A 1 175 ? 7.836 7.453 -17.609 1 80.38 175 LYS A O 1
ATOM 1361 N N . ALA A 1 176 ? 6.809 7.383 -19.641 1 81.56 176 ALA A N 1
ATOM 1362 C CA . ALA A 1 176 ? 5.5 7.656 -19.062 1 81.56 176 ALA A CA 1
ATOM 1363 C C . ALA A 1 176 ? 5.039 6.496 -18.188 1 81.56 176 ALA A C 1
ATOM 1365 O O . ALA A 1 176 ? 4.535 6.707 -17.078 1 81.56 176 ALA A O 1
ATOM 1366 N N . LEU A 1 177 ? 5.215 5.273 -18.672 1 85.06 177 LEU A N 1
ATOM 1367 C CA . LEU A 1 177 ? 4.836 4.086 -17.922 1 85.06 177 LEU A CA 1
ATOM 1368 C C . LEU A 1 177 ? 5.688 3.939 -16.672 1 85.06 177 LEU A C 1
ATOM 1370 O O . LEU A 1 177 ? 5.191 3.518 -15.617 1 85.06 177 LEU A O 1
ATOM 1374 N N . ASP A 1 178 ? 6.922 4.375 -16.828 1 87.12 178 ASP A N 1
ATOM 1375 C CA . ASP A 1 178 ? 7.801 4.352 -15.656 1 87.12 178 ASP A CA 1
ATOM 1376 C C . ASP A 1 178 ? 7.336 5.344 -14.594 1 87.12 178 ASP A C 1
ATOM 1378 O O . ASP A 1 178 ? 7.438 5.07 -13.398 1 87.12 178 ASP A O 1
ATOM 1382 N N . PHE A 1 179 ? 6.879 6.457 -15.109 1 83.88 179 PHE A N 1
ATOM 1383 C CA . PHE A 1 179 ? 6.359 7.465 -14.195 1 83.88 179 PHE A CA 1
ATOM 1384 C C . PHE A 1 179 ? 5.145 6.934 -13.438 1 83.88 179 PHE A C 1
ATOM 1386 O O . PHE A 1 179 ? 5.074 7.043 -12.211 1 83.88 179 PHE A O 1
ATOM 1393 N N . ILE A 1 180 ? 4.23 6.355 -14.125 1 84.94 180 ILE A N 1
ATOM 1394 C CA . ILE A 1 180 ? 3.025 5.797 -13.523 1 84.94 180 ILE A CA 1
ATOM 1395 C C . ILE A 1 180 ? 3.408 4.723 -12.508 1 84.94 180 ILE A C 1
ATOM 1397 O O . ILE A 1 180 ? 2.916 4.727 -11.375 1 84.94 180 ILE A O 1
ATOM 1401 N N . ARG A 1 181 ? 4.305 3.852 -12.945 1 90.5 181 ARG A N 1
ATOM 1402 C CA . ARG A 1 181 ? 4.762 2.779 -12.07 1 90.5 181 ARG A CA 1
ATOM 1403 C C . ARG A 1 181 ? 5.371 3.342 -10.789 1 90.5 181 ARG A C 1
ATOM 1405 O O . ARG A 1 181 ? 5.105 2.84 -9.695 1 90.5 181 ARG A O 1
ATOM 1412 N N . THR A 1 182 ? 6.188 4.359 -10.969 1 91.06 182 THR A N 1
ATOM 1413 C CA . THR A 1 182 ? 6.84 4.996 -9.828 1 91.06 182 THR A CA 1
ATOM 1414 C C . THR A 1 182 ? 5.812 5.609 -8.883 1 91.06 182 THR A C 1
ATOM 1416 O O . THR A 1 182 ? 5.898 5.445 -7.668 1 91.06 182 THR A O 1
ATOM 1419 N N . MET A 1 183 ? 4.801 6.207 -9.383 1 88 183 MET A N 1
ATOM 1420 C CA . MET A 1 183 ? 3.809 6.91 -8.578 1 88 183 MET A CA 1
ATOM 1421 C C . MET A 1 183 ? 2.955 5.922 -7.781 1 88 183 MET A C 1
ATOM 1423 O O . MET A 1 183 ? 2.58 6.195 -6.641 1 88 183 MET A O 1
ATOM 1427 N N . ILE A 1 184 ? 2.719 4.758 -8.375 1 90.19 184 ILE A N 1
ATOM 1428 C CA . ILE A 1 184 ? 1.84 3.818 -7.688 1 90.19 184 ILE A CA 1
ATOM 1429 C C . ILE A 1 184 ? 2.676 2.809 -6.902 1 90.19 184 ILE A C 1
ATOM 1431 O O . ILE A 1 184 ? 2.131 1.945 -6.211 1 90.19 184 ILE A O 1
ATOM 1435 N N . GLY A 1 185 ? 4.059 2.914 -7.027 1 92.75 185 GLY A N 1
ATOM 1436 C CA . GLY A 1 185 ? 4.957 2.076 -6.25 1 92.75 185 GLY A CA 1
ATOM 1437 C C . GLY A 1 185 ? 5.156 2.57 -4.828 1 92.75 185 GLY A C 1
ATOM 1438 O O . GLY A 1 185 ? 4.359 3.365 -4.328 1 92.75 185 GLY A O 1
ATOM 1439 N N . SER A 1 186 ? 6.141 2.041 -4.152 1 95.19 186 SER A N 1
ATOM 1440 C CA . SER A 1 186 ? 6.422 2.402 -2.766 1 95.19 186 SER A CA 1
ATOM 1441 C C . SER A 1 186 ? 7.746 3.146 -2.646 1 95.19 186 SER A C 1
ATOM 1443 O O . SER A 1 186 ? 8.633 2.988 -3.49 1 95.19 186 SER A O 1
ATOM 1445 N N . PRO A 1 187 ? 7.898 3.943 -1.583 1 96.5 187 PRO A N 1
ATOM 1446 C CA . PRO A 1 187 ? 9.188 4.594 -1.339 1 96.5 187 PRO A CA 1
ATOM 1447 C C . PRO A 1 187 ? 10.336 3.598 -1.23 1 96.5 187 PRO A C 1
ATOM 1449 O O . PRO A 1 187 ? 11.43 3.848 -1.755 1 96.5 187 PRO A O 1
ATOM 1452 N N . GLU A 1 188 ? 10.117 2.521 -0.61 1 96.5 188 GLU A N 1
ATOM 1453 C CA . GLU A 1 188 ? 11.148 1.495 -0.485 1 96.5 188 GLU A CA 1
ATOM 1454 C C . GLU A 1 188 ? 11.609 1.009 -1.854 1 96.5 188 GLU A C 1
ATOM 1456 O O . GLU A 1 188 ? 12.812 0.885 -2.102 1 96.5 188 GLU A O 1
ATOM 1461 N N . ASP A 1 189 ? 10.648 0.777 -2.73 1 95.5 189 ASP A N 1
ATOM 1462 C CA . ASP A 1 189 ? 10.992 0.32 -4.074 1 95.5 189 ASP A CA 1
ATOM 1463 C C . ASP A 1 189 ? 11.805 1.374 -4.824 1 95.5 189 ASP A C 1
ATOM 1465 O O . ASP A 1 189 ? 12.797 1.049 -5.477 1 95.5 189 ASP A O 1
ATOM 1469 N N . VAL A 1 190 ? 11.398 2.592 -4.707 1 96.44 190 VAL A N 1
ATOM 1470 C CA . VAL A 1 190 ? 12.07 3.689 -5.395 1 96.44 190 VAL A CA 1
ATOM 1471 C C . VAL A 1 190 ? 13.492 3.846 -4.859 1 96.44 190 VAL A C 1
ATOM 1473 O O . VAL A 1 190 ? 14.438 3.977 -5.633 1 96.44 190 VAL A O 1
ATOM 1476 N N . LEU A 1 191 ? 13.625 3.791 -3.619 1 97.69 191 LEU A N 1
ATOM 1477 C CA . LEU A 1 191 ? 14.938 3.98 -3.004 1 97.69 191 LEU A CA 1
ATOM 1478 C C . LEU A 1 191 ? 15.875 2.838 -3.367 1 97.69 191 LEU A C 1
ATOM 1480 O O . LEU A 1 191 ? 17.062 3.066 -3.633 1 97.69 191 LEU A O 1
ATOM 1484 N N . ASN A 1 192 ? 15.359 1.635 -3.377 1 96.12 192 ASN A N 1
ATOM 1485 C CA . ASN A 1 192 ? 16.172 0.484 -3.756 1 96.12 192 ASN A CA 1
ATOM 1486 C C . ASN A 1 192 ? 16.562 0.532 -5.23 1 96.12 192 ASN A C 1
ATOM 1488 O O . ASN A 1 192 ? 17.625 0.041 -5.613 1 96.12 192 ASN A O 1
ATOM 1492 N N . GLU A 1 193 ? 15.711 1.092 -6.012 1 95.88 193 GLU A N 1
ATOM 1493 C CA . GLU A 1 193 ? 16.016 1.264 -7.426 1 95.88 193 GLU A CA 1
ATOM 1494 C C . GLU A 1 193 ? 17.172 2.24 -7.629 1 95.88 193 GLU A C 1
ATOM 1496 O O . GLU A 1 193 ? 18.047 2.012 -8.469 1 95.88 193 GLU A O 1
ATOM 1501 N N . TRP A 1 194 ? 17.281 3.246 -6.805 1 97 194 TRP A N 1
ATOM 1502 C CA . TRP A 1 194 ? 18.156 4.375 -7.102 1 97 194 TRP A CA 1
ATOM 1503 C C . TRP A 1 194 ? 19.453 4.277 -6.305 1 97 194 TRP A C 1
ATOM 1505 O O . TRP A 1 194 ? 20.531 4.66 -6.797 1 97 194 TRP A O 1
ATOM 1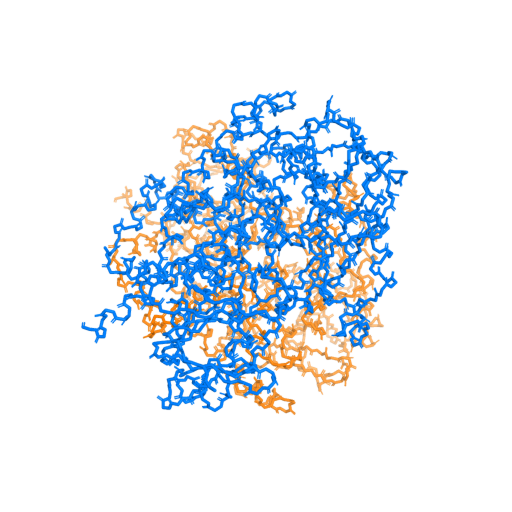515 N N . PHE A 1 195 ? 19.391 3.756 -5.117 1 98.06 195 PHE A N 1
ATOM 1516 C CA . PHE A 1 195 ? 20.531 3.926 -4.227 1 98.06 195 PHE A CA 1
ATOM 1517 C C . PHE A 1 195 ? 21 2.58 -3.691 1 98.06 195 PHE A C 1
ATOM 1519 O O . PHE A 1 195 ? 20.234 1.616 -3.656 1 98.06 195 PHE A O 1
ATOM 1526 N N . ASP A 1 196 ? 22.266 2.57 -3.279 1 97.31 196 ASP A N 1
ATOM 1527 C CA . ASP A 1 196 ? 22.859 1.367 -2.705 1 97.31 196 ASP A CA 1
ATOM 1528 C C . ASP A 1 196 ? 23.062 1.522 -1.2 1 97.31 196 ASP A C 1
ATOM 1530 O O . ASP A 1 196 ? 22.844 0.583 -0.436 1 97.31 196 ASP A O 1
ATOM 1534 N N . SER A 1 197 ? 23.422 2.723 -0.777 1 97.12 197 SER A N 1
ATOM 1535 C CA . SER A 1 197 ? 23.844 2.928 0.604 1 97.12 197 SER A CA 1
ATOM 1536 C C . SER A 1 197 ? 22.656 3.164 1.521 1 97.12 197 SER A C 1
ATOM 1538 O O . SER A 1 197 ? 21.828 4.043 1.261 1 97.12 197 SER A O 1
ATOM 1540 N N . GLU A 1 198 ? 22.641 2.434 2.641 1 96.94 198 GLU A N 1
ATOM 1541 C CA . GLU A 1 198 ? 21.625 2.648 3.662 1 96.94 198 GLU A CA 1
ATOM 1542 C C . GLU A 1 198 ? 21.703 4.062 4.234 1 96.94 198 GLU A C 1
ATOM 1544 O O . GLU A 1 198 ? 20.688 4.637 4.617 1 96.94 198 GLU A O 1
ATOM 1549 N N . ARG A 1 199 ? 22.875 4.633 4.219 1 97.62 199 ARG A N 1
ATOM 1550 C CA . ARG A 1 199 ? 23.109 5.973 4.742 1 97.62 199 ARG A CA 1
ATOM 1551 C C . ARG A 1 199 ? 22.297 7.008 3.967 1 97.62 199 ARG A C 1
ATOM 1553 O O . ARG A 1 199 ? 21.875 8.023 4.527 1 97.62 199 ARG A O 1
ATOM 1560 N N . VAL A 1 200 ? 22.078 6.684 2.711 1 98.38 200 VAL A N 1
ATOM 1561 C CA . VAL A 1 200 ? 21.297 7.582 1.875 1 98.38 200 VAL A CA 1
ATOM 1562 C C . VAL A 1 200 ? 19.828 7.168 1.917 1 98.38 200 VAL A C 1
ATOM 1564 O O . VAL A 1 200 ? 18.938 8.016 2.086 1 98.38 200 VAL A O 1
ATOM 1567 N N . LYS A 1 201 ? 19.531 5.871 1.876 1 98.19 201 LYS A N 1
ATOM 1568 C CA . LYS A 1 201 ? 18.172 5.359 1.756 1 98.19 201 LYS A CA 1
ATOM 1569 C C . LYS A 1 201 ? 17.359 5.633 3.023 1 98.19 201 LYS A C 1
ATOM 1571 O O . LYS A 1 201 ? 16.203 6.027 2.951 1 98.19 201 LYS A O 1
ATOM 1576 N N . ALA A 1 202 ? 17.953 5.484 4.172 1 98.31 202 ALA A N 1
ATOM 1577 C CA . ALA A 1 202 ? 17.234 5.496 5.445 1 98.31 202 ALA A CA 1
ATOM 1578 C C . ALA A 1 202 ? 16.641 6.875 5.727 1 98.31 202 ALA A C 1
ATOM 1580 O O . ALA A 1 202 ? 15.453 7 6 1 98.31 202 ALA A O 1
ATOM 1581 N N . PRO A 1 203 ? 17.438 7.949 5.641 1 98.25 203 PRO A N 1
ATOM 1582 C CA . PRO A 1 203 ? 16.859 9.266 5.902 1 98.25 203 PRO A CA 1
ATOM 1583 C C . PRO A 1 203 ? 15.781 9.641 4.883 1 98.25 203 PRO A C 1
ATOM 1585 O O . PRO A 1 203 ? 14.789 10.289 5.23 1 98.25 203 PRO A O 1
ATOM 1588 N N . LEU A 1 204 ? 15.984 9.234 3.621 1 98.19 204 LEU A N 1
ATOM 1589 C CA . LEU A 1 204 ? 14.977 9.531 2.604 1 98.19 204 LEU A CA 1
ATOM 1590 C C . LEU A 1 204 ? 13.688 8.766 2.871 1 98.19 204 LEU A C 1
ATOM 1592 O O . LEU A 1 204 ? 12.594 9.297 2.676 1 98.19 204 LEU A O 1
ATOM 1596 N N . ALA A 1 205 ? 13.828 7.52 3.311 1 98 205 ALA A N 1
ATOM 1597 C CA . ALA A 1 205 ? 12.656 6.738 3.709 1 98 205 ALA A CA 1
ATOM 1598 C C . ALA A 1 205 ? 11.922 7.41 4.859 1 98 205 ALA A C 1
ATOM 1600 O O . ALA A 1 205 ? 10.688 7.469 4.863 1 98 205 ALA A O 1
ATOM 1601 N N . ARG A 1 206 ? 12.664 7.922 5.781 1 97.81 206 ARG A N 1
ATOM 1602 C CA . ARG A 1 206 ? 12.07 8.555 6.953 1 97.81 206 ARG A CA 1
ATOM 1603 C C . ARG A 1 206 ? 11.328 9.828 6.57 1 97.81 206 ARG A C 1
ATOM 1605 O O . ARG A 1 206 ? 10.242 10.109 7.09 1 97.81 206 ARG A O 1
ATOM 1612 N N . LEU A 1 207 ? 11.922 10.578 5.688 1 96.81 207 LEU A N 1
ATOM 1613 C CA . LEU A 1 207 ? 11.266 11.789 5.211 1 96.81 207 LEU A CA 1
ATOM 1614 C C . LEU A 1 207 ? 9.969 11.453 4.48 1 96.81 207 LEU A C 1
ATOM 1616 O O . LEU A 1 207 ? 8.938 12.102 4.695 1 96.81 207 LEU A O 1
ATOM 1620 N N . CYS A 1 208 ? 9.984 10.422 3.703 1 95.19 208 CYS A N 1
ATOM 1621 C CA . CYS A 1 208 ? 8.797 10.039 2.951 1 95.19 208 CYS A CA 1
ATOM 1622 C C . CYS A 1 208 ? 7.699 9.531 3.883 1 95.19 208 CYS A C 1
ATOM 1624 O O . CYS A 1 208 ? 6.512 9.734 3.619 1 95.19 208 CYS A O 1
ATOM 1626 N N . SER A 1 209 ? 8.078 8.938 4.922 1 95.56 209 SER A N 1
ATOM 1627 C CA . SER A 1 209 ? 7.133 8.32 5.844 1 95.56 209 SER A CA 1
ATOM 1628 C C . SER A 1 209 ? 6.426 9.375 6.695 1 95.56 209 SER A C 1
ATOM 1630 O O . SER A 1 209 ? 5.48 9.055 7.418 1 95.56 209 SER A O 1
ATOM 1632 N N . GLU A 1 210 ? 6.797 10.641 6.527 1 93.75 210 GLU A N 1
ATOM 1633 C CA . GLU A 1 210 ? 6.137 11.719 7.254 1 93.75 210 GLU A CA 1
ATOM 1634 C C . GLU A 1 210 ? 4.68 11.867 6.828 1 93.75 210 GLU A C 1
ATOM 1636 O O . GLU A 1 210 ? 3.891 12.531 7.504 1 93.75 210 GLU A O 1
ATOM 1641 N N . ILE A 1 211 ? 4.324 11.227 5.777 1 91.06 211 ILE A N 1
ATOM 1642 C CA . ILE A 1 211 ? 2.938 11.258 5.332 1 91.06 211 ILE A CA 1
ATOM 1643 C C . ILE A 1 211 ? 2.102 10.297 6.176 1 91.06 211 ILE A C 1
ATOM 1645 O O . ILE A 1 211 ? 0.874 10.266 6.059 1 91.06 211 ILE A O 1
ATOM 1649 N N . GLY A 1 212 ? 2.736 9.562 6.984 1 91.75 212 GLY A N 1
ATOM 1650 C CA . GLY A 1 212 ? 2.025 8.648 7.867 1 91.75 212 GLY A CA 1
ATOM 1651 C C . GLY A 1 212 ? 1.812 7.273 7.262 1 91.75 212 GLY A C 1
ATOM 1652 O O . GLY A 1 212 ? 0.696 6.75 7.27 1 91.75 212 GLY A O 1
ATOM 1653 N N . ALA A 1 213 ? 2.834 6.703 6.738 1 93.31 213 ALA A N 1
ATOM 1654 C CA . ALA A 1 213 ? 2.779 5.371 6.141 1 93.31 213 ALA A CA 1
ATOM 1655 C C . ALA A 1 213 ? 4.16 4.723 6.125 1 93.31 213 ALA A C 1
ATOM 1657 O O . ALA A 1 213 ? 5.176 5.41 6.004 1 93.31 213 ALA A O 1
ATOM 1658 N N . PRO A 1 214 ? 4.211 3.412 6.215 1 95.25 214 PRO A N 1
ATOM 1659 C CA . PRO A 1 214 ? 5.512 2.746 6.102 1 95.25 214 PRO A CA 1
ATOM 1660 C C . PRO A 1 214 ? 6.113 2.857 4.703 1 95.25 214 PRO A C 1
ATOM 1662 O O . PRO A 1 214 ? 5.379 2.992 3.721 1 95.25 214 PRO A O 1
ATOM 1665 N N . PRO A 1 215 ? 7.465 2.77 4.609 1 95.75 215 PRO A N 1
ATOM 1666 C CA . PRO A 1 215 ? 8.141 2.877 3.314 1 95.75 215 PRO A CA 1
ATOM 1667 C C . PRO A 1 215 ? 7.66 1.827 2.312 1 95.75 215 PRO A C 1
ATOM 1669 O O . PRO A 1 215 ? 7.719 2.053 1.102 1 95.75 215 PRO A O 1
ATOM 1672 N N . SER A 1 216 ? 7.102 0.77 2.766 1 94.75 216 SER A N 1
ATOM 1673 C CA . SER A 1 216 ? 6.711 -0.326 1.886 1 94.75 216 SER A CA 1
ATOM 1674 C C . SER A 1 216 ? 5.312 -0.105 1.317 1 94.75 216 SER A C 1
ATOM 1676 O O . SER A 1 216 ? 4.875 -0.835 0.425 1 94.75 216 SER A O 1
ATOM 1678 N N . GLN A 1 217 ? 4.605 0.866 1.775 1 93.56 217 GLN A N 1
ATOM 1679 C CA . GLN A 1 217 ? 3.238 1.081 1.312 1 93.56 217 GLN A CA 1
ATOM 1680 C C . GLN A 1 217 ? 3.221 1.6 -0.124 1 93.56 217 GLN A C 1
ATOM 1682 O O . GLN A 1 217 ? 3.832 2.627 -0.426 1 93.56 217 GLN A O 1
ATOM 1687 N N . LYS A 1 218 ? 2.488 0.951 -0.935 1 92.94 218 LYS A N 1
ATOM 1688 C CA . LYS A 1 218 ? 2.311 1.38 -2.318 1 92.94 218 LYS A CA 1
ATOM 1689 C C . LYS A 1 218 ? 1.47 2.65 -2.396 1 92.94 218 LYS A C 1
ATOM 1691 O O . LYS A 1 218 ? 0.682 2.938 -1.492 1 92.94 218 LYS A O 1
ATOM 1696 N N . GLY A 1 219 ? 1.751 3.412 -3.479 1 90.25 219 GLY A N 1
ATOM 1697 C CA . GLY A 1 219 ? 0.997 4.637 -3.688 1 90.25 219 GLY A CA 1
ATOM 1698 C C . GLY A 1 219 ? 1.493 5.797 -2.844 1 90.25 219 GLY A C 1
ATOM 1699 O O . GLY A 1 219 ? 0.792 6.797 -2.682 1 90.25 219 GLY A O 1
ATOM 1700 N N . SER A 1 220 ? 2.641 5.691 -2.221 1 92.19 220 SER A N 1
ATOM 1701 C CA . SER A 1 220 ? 3.123 6.75 -1.339 1 92.19 220 SER A CA 1
ATOM 1702 C C . SER A 1 220 ? 4.445 7.324 -1.836 1 92.19 220 SER A C 1
ATOM 1704 O O . SER A 1 220 ? 5.09 8.109 -1.136 1 92.19 220 SER A O 1
ATOM 1706 N N . SER A 1 221 ? 4.809 6.977 -3.029 1 92.44 221 SER A N 1
ATOM 1707 C CA . SER A 1 221 ? 6.105 7.395 -3.553 1 92.44 221 SER A CA 1
ATOM 1708 C C . SER A 1 221 ? 6.152 8.898 -3.773 1 92.44 221 SER A C 1
ATOM 1710 O O . SER A 1 221 ? 7.234 9.492 -3.859 1 92.44 221 SER A O 1
ATOM 1712 N N . SER A 1 222 ? 5.012 9.523 -3.83 1 87.25 222 SER A N 1
ATOM 1713 C CA . SER A 1 222 ? 4.965 10.969 -4.051 1 87.25 222 SER A CA 1
ATOM 1714 C C . SER A 1 222 ? 5.637 11.719 -2.908 1 87.25 222 SER A C 1
ATOM 1716 O O . SER A 1 222 ? 6.027 12.875 -3.066 1 87.25 222 SER A O 1
ATOM 1718 N N . GLY A 1 223 ? 5.789 11.055 -1.789 1 87.94 223 GLY A N 1
ATOM 1719 C CA . GLY A 1 223 ? 6.504 11.656 -0.677 1 87.94 223 GLY A CA 1
ATOM 1720 C C . GLY A 1 223 ? 7.938 12.016 -1.017 1 87.94 223 GLY A C 1
ATOM 1721 O O . GLY A 1 223 ? 8.539 12.875 -0.367 1 87.94 223 GLY A O 1
ATOM 1722 N N . MET A 1 224 ? 8.445 11.445 -2.105 1 91.69 224 MET A N 1
ATOM 1723 C CA . MET A 1 224 ? 9.812 11.711 -2.523 1 91.69 224 MET A CA 1
ATOM 1724 C C . MET A 1 224 ? 9.961 13.141 -3.045 1 91.69 224 MET A C 1
ATOM 1726 O O . MET A 1 224 ? 11.062 13.688 -3.07 1 91.69 224 MET A O 1
ATOM 1730 N N . MET A 1 225 ? 8.898 13.734 -3.4 1 88.88 225 MET A N 1
ATOM 1731 C CA . MET A 1 225 ? 8.93 15.109 -3.875 1 88.88 225 MET A CA 1
ATOM 1732 C C . MET A 1 225 ? 9.406 16.047 -2.775 1 88.88 225 MET A C 1
ATOM 1734 O O . MET A 1 225 ? 10.031 17.078 -3.061 1 88.88 225 MET A O 1
ATOM 1738 N N . MET A 1 226 ? 9.141 15.664 -1.552 1 88.69 226 MET A N 1
ATOM 1739 C CA . MET A 1 226 ? 9.547 16.484 -0.417 1 88.69 226 MET A CA 1
ATOM 1740 C C . MET A 1 226 ? 11.062 16.625 -0.356 1 88.69 226 MET A C 1
ATOM 1742 O O . MET A 1 226 ? 11.586 17.656 0.073 1 88.69 226 MET A O 1
ATOM 1746 N N . VAL A 1 227 ? 11.727 15.578 -0.801 1 91.5 227 VAL A N 1
ATOM 1747 C CA . VAL A 1 227 ? 13.188 15.617 -0.832 1 91.5 227 VAL A CA 1
ATOM 1748 C C . VAL A 1 227 ? 13.656 16.672 -1.833 1 91.5 227 VAL A C 1
ATOM 1750 O O . VAL A 1 227 ? 14.555 17.469 -1.534 1 91.5 227 VAL A O 1
ATOM 1753 N N . ALA A 1 228 ? 13.023 16.688 -2.959 1 92.5 228 ALA A N 1
ATOM 1754 C CA . ALA A 1 228 ? 13.391 17.656 -3.998 1 92.5 228 ALA A CA 1
ATOM 1755 C C . ALA A 1 228 ? 13.078 19.078 -3.566 1 92.5 228 ALA A C 1
ATOM 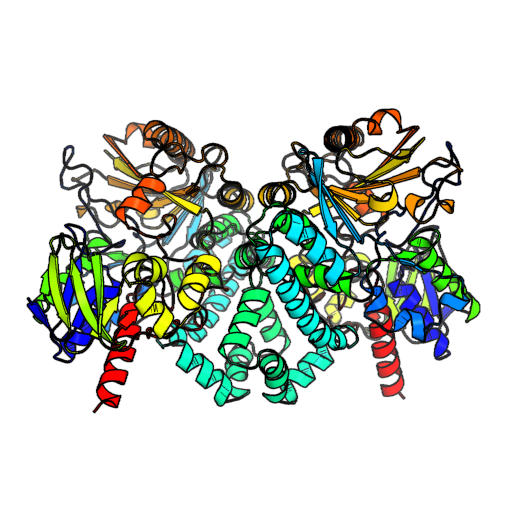1757 O O . ALA A 1 228 ? 13.828 20.016 -3.877 1 92.5 228 ALA A O 1
ATOM 1758 N N . MET A 1 229 ? 12.016 19.234 -2.854 1 93.25 229 MET A N 1
ATOM 1759 C CA . MET A 1 229 ? 11.578 20.562 -2.412 1 93.25 229 MET A CA 1
ATOM 1760 C C . MET A 1 229 ? 12.625 21.203 -1.519 1 93.25 229 MET A C 1
ATOM 1762 O O . MET A 1 229 ? 12.781 22.438 -1.522 1 93.25 229 MET A O 1
ATOM 1766 N N . ARG A 1 230 ? 13.336 20.438 -0.843 1 95.31 230 ARG A N 1
ATOM 1767 C CA . ARG A 1 230 ? 14.312 20.953 0.111 1 95.31 230 ARG A CA 1
ATOM 1768 C C . ARG A 1 230 ? 15.531 21.516 -0.607 1 95.31 230 ARG A C 1
ATOM 1770 O O . ARG A 1 230 ? 16.328 22.25 -0.012 1 95.31 230 ARG A O 1
ATOM 1777 N N . HIS A 1 231 ? 15.656 21.203 -1.896 1 96.38 231 HIS A N 1
ATOM 1778 C CA . HIS A 1 231 ? 16.75 21.734 -2.695 1 96.38 231 HIS A CA 1
ATOM 1779 C C . HIS A 1 231 ? 16.281 22.922 -3.531 1 96.38 231 HIS A C 1
ATOM 1781 O O . HIS A 1 231 ? 17.094 23.562 -4.219 1 96.38 231 HIS A O 1
ATOM 1787 N N . LEU A 1 232 ? 15.055 23.203 -3.52 1 93.38 232 LEU A N 1
ATOM 1788 C CA . LEU A 1 232 ? 14.516 24.375 -4.191 1 93.38 232 LEU A CA 1
ATOM 1789 C C . LEU A 1 232 ? 14.484 25.578 -3.252 1 93.38 232 LEU A C 1
ATOM 1791 O O . LEU A 1 232 ? 15.539 26.078 -2.84 1 93.38 232 LEU A O 1
ATOM 1795 N N . GLU A 1 233 ? 13.32 25.844 -2.748 1 89.69 233 GLU A N 1
ATOM 1796 C CA . GLU A 1 233 ? 13.258 26.938 -1.784 1 89.69 233 GLU A CA 1
ATOM 1797 C C . GLU A 1 233 ? 13.859 26.531 -0.445 1 89.69 233 GLU A C 1
ATOM 1799 O O . GLU A 1 233 ? 14.328 27.375 0.315 1 89.69 233 GLU A O 1
ATOM 1804 N N . GLY A 1 234 ? 13.828 25.297 -0.224 1 92.88 234 GLY A N 1
ATOM 1805 C CA . GLY A 1 234 ? 14.352 24.797 1.033 1 92.88 234 GLY A CA 1
ATOM 1806 C C . GLY A 1 234 ? 13.297 24.656 2.113 1 92.88 234 GLY A C 1
ATOM 1807 O O . GLY A 1 234 ? 12.102 24.656 1.82 1 92.88 234 GLY A O 1
ATOM 1808 N N . ILE A 1 235 ? 13.766 24.375 3.305 1 96.06 235 ILE A N 1
ATOM 1809 C CA . ILE A 1 235 ? 12.914 24.297 4.488 1 96.06 235 ILE A CA 1
ATOM 1810 C C . ILE A 1 235 ? 13.188 25.484 5.402 1 96.06 235 ILE A C 1
ATOM 1812 O O . ILE A 1 235 ? 14.328 25.922 5.535 1 96.06 235 ILE A O 1
ATOM 1816 N N . ALA A 1 236 ? 12.109 26.031 5.883 1 97.81 236 ALA A N 1
ATOM 1817 C CA . ALA A 1 236 ? 12.258 27.219 6.719 1 97.81 236 ALA A CA 1
ATOM 1818 C C . ALA A 1 236 ? 11.344 27.141 7.941 1 97.81 236 ALA A C 1
ATOM 1820 O O . ALA A 1 236 ? 10.445 26.297 8 1 97.81 236 ALA A O 1
ATOM 1821 N N . ARG A 1 237 ? 11.656 27.953 8.867 1 98.38 237 ARG A N 1
ATOM 1822 C CA . ARG A 1 237 ? 10.852 28.141 10.062 1 98.38 237 ARG A CA 1
ATOM 1823 C C . ARG A 1 237 ? 10.57 29.625 10.297 1 98.38 237 ARG A C 1
ATOM 1825 O O . ARG A 1 237 ? 11.453 30.469 10.094 1 98.38 237 ARG A O 1
ATOM 1832 N N . PRO A 1 238 ? 9.297 29.922 10.602 1 98.25 238 PRO A N 1
ATOM 1833 C CA . PRO A 1 238 ? 9.07 31.328 10.961 1 98.25 238 PRO A CA 1
ATOM 1834 C C . PRO A 1 238 ? 9.82 31.734 12.227 1 98.25 238 PRO A C 1
ATOM 1836 O O . PRO A 1 238 ? 9.891 30.969 13.188 1 98.25 238 PRO A O 1
ATOM 1839 N N . LYS A 1 239 ? 10.43 32.938 12.164 1 98.5 239 LYS A N 1
ATOM 1840 C CA . LYS A 1 239 ? 10.992 33.469 13.391 1 98.5 239 LYS A CA 1
ATOM 1841 C C . LYS A 1 239 ? 9.922 33.594 14.484 1 98.5 239 LYS A C 1
ATOM 1843 O O . LYS A 1 239 ? 8.875 34.188 14.273 1 98.5 239 LYS A O 1
ATOM 1848 N N . GLY A 1 240 ? 10.148 33 15.578 1 97.69 240 GLY A N 1
ATOM 1849 C CA . GLY A 1 240 ? 9.164 32.938 16.641 1 97.69 240 GLY A CA 1
ATOM 1850 C C . GLY A 1 240 ? 8.367 31.641 16.641 1 97.69 240 GLY A C 1
ATOM 1851 O O . GLY A 1 240 ? 7.535 31.406 17.516 1 97.69 240 GLY A O 1
ATOM 1852 N N . GLY A 1 241 ? 8.617 30.766 15.648 1 98.12 241 GLY A N 1
ATOM 1853 C CA . GLY A 1 241 ? 7.918 29.5 15.516 1 98.12 241 GLY A CA 1
ATOM 1854 C C . GLY A 1 241 ? 6.766 29.547 14.531 1 98.12 241 GLY A C 1
AT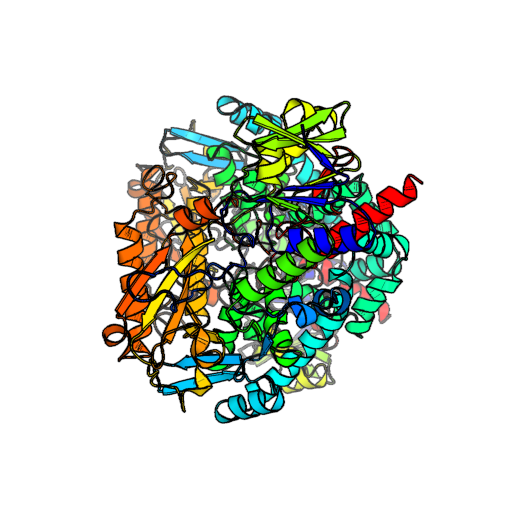OM 1855 O O . GLY A 1 241 ? 6.441 30.625 14.008 1 98.12 241 GLY A O 1
ATOM 1856 N N . THR A 1 242 ? 6.188 28.422 14.312 1 98.12 242 THR A N 1
ATOM 1857 C CA . THR A 1 242 ? 5.094 28.25 13.359 1 98.12 242 THR A CA 1
ATOM 1858 C C . THR A 1 242 ? 3.955 29.219 13.68 1 98.12 242 THR A C 1
ATOM 1860 O O . THR A 1 242 ? 3.289 29.719 12.766 1 98.12 242 THR A O 1
ATOM 1863 N N . GLY A 1 243 ? 3.744 29.531 14.922 1 97.88 243 GLY A N 1
ATOM 1864 C CA . GLY A 1 243 ? 2.701 30.453 15.352 1 97.88 243 GLY A CA 1
ATOM 1865 C C . GLY A 1 243 ? 2.871 31.859 14.789 1 97.88 243 GLY A C 1
ATOM 1866 O O . GLY A 1 243 ? 1.904 32.625 14.703 1 97.88 243 GLY A O 1
ATOM 1867 N N . ALA A 1 244 ? 4.07 32.219 14.383 1 98.31 244 ALA A N 1
ATOM 1868 C CA . ALA A 1 244 ? 4.316 33.531 13.797 1 98.31 244 ALA A CA 1
ATOM 1869 C C . ALA A 1 244 ? 3.572 33.688 12.477 1 98.31 244 ALA A C 1
ATOM 1871 O O . ALA A 1 244 ? 3.125 34.781 12.133 1 98.31 244 ALA A O 1
ATOM 1872 N N . LEU A 1 245 ? 3.436 32.594 11.727 1 98.44 245 LEU A N 1
ATOM 1873 C CA . LEU A 1 245 ? 2.631 32.625 10.508 1 98.44 245 LEU A CA 1
ATOM 1874 C C . LEU A 1 245 ? 1.177 32.938 10.828 1 98.44 245 LEU A C 1
ATOM 1876 O O . LEU A 1 245 ? 0.587 33.844 10.203 1 98.44 245 LEU A O 1
ATOM 1880 N N . THR A 1 246 ? 0.626 32.281 11.797 1 98.06 246 THR A N 1
ATOM 1881 C CA . THR A 1 246 ? -0.771 32.469 12.164 1 98.06 246 THR A CA 1
ATOM 1882 C C . THR A 1 246 ? -0.969 33.844 12.773 1 98.06 246 THR A C 1
ATOM 1884 O O . THR A 1 246 ? -1.99 34.5 12.539 1 98.06 246 THR A O 1
ATOM 1887 N N . GLU A 1 247 ? -0.011 34.281 13.516 1 98.25 247 GLU A N 1
ATOM 1888 C CA . GLU A 1 247 ? -0.088 35.625 14.086 1 98.25 247 GLU A CA 1
ATOM 1889 C C . GLU A 1 247 ? -0.126 36.688 12.992 1 98.25 247 GLU A C 1
ATOM 1891 O O . GLU A 1 247 ? -0.897 37.656 13.07 1 98.25 247 GLU A O 1
ATOM 1896 N N . ALA A 1 248 ? 0.739 36.5 12.016 1 98.69 248 ALA A N 1
ATOM 1897 C CA . ALA A 1 248 ? 0.741 37.438 10.891 1 98.69 248 ALA A CA 1
ATOM 1898 C C . ALA A 1 248 ? -0.606 37.438 10.172 1 98.69 248 ALA A C 1
ATOM 1900 O O . ALA A 1 248 ? -1.114 38.5 9.789 1 98.69 248 ALA A O 1
ATOM 1901 N N . LEU A 1 249 ? -1.145 36.281 10 1 98.88 249 LEU A N 1
ATOM 1902 C CA . LEU A 1 249 ? -2.445 36.156 9.352 1 98.88 249 LEU A CA 1
ATOM 1903 C C . LEU A 1 249 ? -3.537 36.812 10.195 1 98.88 249 LEU A C 1
ATOM 1905 O O . LEU A 1 249 ? -4.434 37.469 9.656 1 98.88 249 LEU A O 1
ATOM 1909 N N . VAL A 1 250 ? -3.482 36.594 11.492 1 98.81 250 VAL A N 1
ATOM 1910 C CA . VAL A 1 250 ? -4.445 37.219 12.406 1 98.81 250 VAL A CA 1
ATOM 1911 C C . VAL A 1 250 ? -4.367 38.719 12.305 1 98.81 250 VAL A C 1
ATOM 1913 O O . VAL A 1 250 ? -5.391 39.406 12.18 1 98.81 250 VAL A O 1
ATOM 1916 N N . LYS A 1 251 ? -3.184 39.281 12.328 1 98.75 251 LYS A N 1
ATOM 1917 C CA . LYS A 1 251 ? -2.99 40.719 12.195 1 98.75 251 LYS A CA 1
ATOM 1918 C C . LYS A 1 251 ? -3.559 41.25 10.875 1 98.75 251 LYS A C 1
ATOM 1920 O O . LYS A 1 251 ? -4.23 42.281 10.844 1 98.75 251 LYS A O 1
ATOM 1925 N N . LEU A 1 252 ? -3.264 40.5 9.844 1 98.75 252 LEU A N 1
ATOM 1926 C CA . LEU A 1 252 ? -3.76 40.875 8.523 1 98.75 252 LEU A CA 1
ATOM 1927 C C . LEU A 1 252 ? -5.285 40.906 8.5 1 98.75 252 LEU A C 1
ATOM 1929 O O . LEU A 1 252 ? -5.891 41.875 8.039 1 98.75 252 LEU A O 1
ATOM 1933 N N . VAL A 1 253 ? -5.918 39.844 9.008 1 98.81 253 VAL A N 1
ATOM 1934 C CA . VAL A 1 253 ? -7.371 39.719 9 1 98.81 253 VAL A CA 1
ATOM 1935 C C . VAL A 1 253 ? -7.996 40.844 9.812 1 98.81 253 VAL A C 1
ATOM 1937 O O . VAL A 1 253 ? -8.961 41.469 9.375 1 98.81 253 VAL A O 1
ATOM 1940 N N . GLN A 1 254 ? -7.41 41.125 10.922 1 98.62 254 GLN A N 1
ATOM 1941 C CA . GLN A 1 254 ? -7.918 42.188 11.781 1 98.62 254 GLN A CA 1
ATOM 1942 C C . GLN A 1 254 ? -7.715 43.562 11.133 1 98.62 254 GLN A C 1
ATOM 1944 O O . GLN A 1 254 ? -8.602 44.406 11.188 1 98.62 254 GLN A O 1
ATOM 1949 N N . ALA A 1 255 ? -6.602 43.75 10.531 1 98.44 255 ALA A N 1
ATOM 1950 C CA . ALA A 1 255 ? -6.301 45 9.859 1 98.44 255 ALA A CA 1
ATOM 1951 C C . ALA A 1 255 ? -7.293 45.281 8.734 1 98.44 255 ALA A C 1
ATOM 1953 O O . ALA A 1 255 ? -7.617 46.438 8.445 1 98.44 255 ALA A O 1
ATOM 1954 N N . GLN A 1 256 ? -7.801 44.281 8.172 1 98.12 256 GLN A N 1
ATOM 1955 C CA . GLN A 1 256 ? -8.727 44.406 7.055 1 98.12 256 GLN A CA 1
ATOM 1956 C C . GLN A 1 256 ? -10.172 44.406 7.535 1 98.12 256 GLN A C 1
ATOM 1958 O O . GLN A 1 256 ? -11.102 44.375 6.723 1 98.12 256 GLN A O 1
ATOM 1963 N N . GLY A 1 257 ? -10.328 44.375 8.828 1 98.12 257 GLY A N 1
ATOM 1964 C CA . GLY A 1 257 ? -11.656 44.531 9.398 1 98.12 257 GLY A CA 1
ATOM 1965 C C . GLY A 1 257 ? -12.328 43.219 9.742 1 98.12 257 GLY A C 1
ATOM 1966 O O . GLY A 1 257 ? -13.484 43.219 10.164 1 98.12 257 GLY A O 1
ATOM 1967 N N . GLY A 1 258 ? -11.648 42.156 9.531 1 98.56 258 GLY A N 1
ATOM 1968 C CA . GLY A 1 258 ? -12.195 40.844 9.898 1 98.56 258 GLY A CA 1
ATOM 1969 C C . GLY A 1 258 ? -12.305 40.656 11.398 1 98.56 258 GLY A C 1
ATOM 1970 O O . GLY A 1 258 ? -11.562 41.281 12.172 1 98.56 258 GLY A O 1
ATOM 1971 N N . LYS A 1 259 ? -13.242 39.844 11.805 1 98.5 259 LYS A N 1
ATOM 1972 C CA . LYS A 1 259 ? -13.414 39.531 13.219 1 98.5 259 LYS A CA 1
ATOM 1973 C C . LYS A 1 259 ? -12.992 38.094 13.508 1 98.5 259 LYS A C 1
ATOM 1975 O O . LYS A 1 259 ? -13.328 37.188 12.758 1 98.5 259 LYS A O 1
ATOM 1980 N N . ILE A 1 260 ? -12.219 37.938 14.516 1 98.69 260 ILE A N 1
ATOM 1981 C CA . ILE A 1 260 ? -11.82 36.594 15 1 98.69 260 ILE A CA 1
ATOM 1982 C C . ILE A 1 260 ? -12.273 36.438 16.453 1 98.69 260 ILE A C 1
ATOM 1984 O O . ILE A 1 260 ? -11.773 37.125 17.344 1 98.69 260 ILE A O 1
ATOM 1988 N N . LEU A 1 261 ? -13.219 35.594 16.625 1 98.31 261 LEU A N 1
ATOM 1989 C CA . LEU A 1 261 ? -13.75 35.344 17.953 1 98.31 261 LEU A CA 1
ATOM 1990 C C . LEU A 1 261 ? -13.258 34 18.484 1 98.31 261 LEU A C 1
ATOM 1992 O O . LEU A 1 261 ? -13.539 32.969 17.891 1 98.31 261 LEU A O 1
ATOM 1996 N N . THR A 1 262 ? -12.547 34 19.578 1 97.69 262 THR A N 1
ATOM 1997 C CA . THR A 1 262 ? -12.008 32.781 20.188 1 97.69 262 THR A CA 1
ATOM 1998 C C . THR A 1 262 ? -12.969 32.25 21.25 1 97.69 262 THR A C 1
ATOM 2000 O O . THR A 1 262 ? -13.984 32.906 21.562 1 97.69 262 THR A O 1
ATOM 2003 N N . ASP A 1 263 ? -12.68 31.078 21.75 1 97.19 263 ASP A N 1
ATOM 2004 C CA . ASP A 1 263 ? -13.508 30.375 22.734 1 97.19 263 ASP A CA 1
ATOM 2005 C C . ASP A 1 263 ? -14.953 30.266 22.25 1 97.19 263 ASP A C 1
ATOM 2007 O O . ASP A 1 263 ? -15.891 30.422 23.031 1 97.19 263 ASP A O 1
ATOM 2011 N N . GLN A 1 264 ? -15.086 30.172 20.938 1 96.5 264 GLN A N 1
ATOM 2012 C CA . GLN A 1 264 ? -16.375 29.969 20.297 1 96.5 264 GLN A CA 1
ATOM 2013 C C . GLN A 1 264 ? -16.438 28.594 19.625 1 96.5 264 GLN A C 1
ATOM 2015 O O . GLN A 1 264 ? -16.078 28.469 18.453 1 96.5 264 GLN A O 1
ATOM 2020 N N . THR A 1 265 ? -16.984 27.656 20.344 1 96.62 265 THR A N 1
ATOM 2021 C CA . THR A 1 265 ? -17.172 26.328 19.766 1 96.62 265 THR A CA 1
ATOM 2022 C C . THR A 1 265 ? -18.469 26.266 18.953 1 96.62 265 THR A C 1
ATOM 2024 O O . THR A 1 265 ? -19.547 26.406 19.516 1 96.62 265 THR A O 1
ATOM 2027 N N . VAL A 1 266 ? -18.344 26.109 17.672 1 98.25 266 VAL A N 1
ATOM 2028 C CA . VAL A 1 266 ? -19.547 25.984 16.844 1 98.25 266 VAL A CA 1
ATOM 2029 C C . VAL A 1 266 ? -20.234 24.656 17.125 1 98.25 266 VAL A C 1
ATOM 2031 O O . VAL A 1 266 ? -19.609 23.594 17.109 1 98.25 266 VAL A O 1
ATOM 2034 N N . LYS A 1 267 ? -21.5 24.734 17.359 1 97.62 267 LYS A N 1
ATOM 2035 C CA . LYS A 1 267 ? -22.312 23.578 17.703 1 97.62 267 LYS A CA 1
ATOM 2036 C C . LYS A 1 267 ? -23.047 23.031 16.5 1 97.62 267 LYS A C 1
ATOM 2038 O O . LYS A 1 267 ? -23.203 21.812 16.344 1 97.62 267 LYS A O 1
ATOM 2043 N N . ARG A 1 268 ? -23.516 23.953 15.68 1 97.94 268 ARG A N 1
ATOM 2044 C CA . ARG A 1 268 ? -24.281 23.484 14.531 1 97.94 268 ARG A CA 1
ATOM 2045 C C . ARG A 1 268 ? -24.328 24.547 13.438 1 97.94 268 ARG A C 1
ATOM 2047 O O . ARG A 1 268 ? -24.266 25.734 13.719 1 97.94 268 ARG A O 1
ATOM 2054 N N . VAL A 1 269 ? -24.438 24.062 12.227 1 98.69 269 VAL A N 1
ATOM 2055 C CA . VAL A 1 269 ? -24.703 24.906 11.07 1 98.69 269 VAL A CA 1
ATOM 2056 C C . VAL A 1 269 ? -26.219 25.125 10.93 1 98.69 269 VAL A C 1
ATOM 2058 O O . VAL A 1 269 ? -27 24.172 11.023 1 98.69 269 VAL A O 1
ATOM 2061 N N . LEU A 1 270 ? -26.641 26.328 10.812 1 98.44 270 LEU A N 1
ATOM 2062 C CA . LEU A 1 270 ? -28.031 26.641 10.586 1 98.44 270 LEU A CA 1
ATOM 2063 C C . LEU A 1 270 ? -28.391 26.516 9.102 1 98.44 270 LEU A C 1
ATOM 2065 O O . LEU A 1 270 ? -27.844 27.25 8.273 1 98.44 270 LEU A O 1
ATOM 2069 N N . VAL A 1 271 ? -29.234 25.594 8.781 1 98.25 271 VAL A N 1
ATOM 2070 C CA . VAL A 1 271 ? -29.625 25.328 7.398 1 98.25 271 VAL A CA 1
ATOM 2071 C C . VAL A 1 271 ? -31.125 25.609 7.227 1 98.25 271 VAL A C 1
ATOM 2073 O O . VAL A 1 271 ? -31.953 25.078 7.965 1 98.25 271 VAL A O 1
ATOM 2076 N N . GLU A 1 272 ? -31.5 26.484 6.32 1 96.94 272 GLU A N 1
ATOM 2077 C CA . GLU A 1 272 ? -32.875 26.781 5.918 1 96.94 272 GLU A CA 1
ATOM 2078 C C . GLU A 1 272 ? -33.031 26.641 4.406 1 96.94 272 GLU A C 1
ATOM 2080 O O . GLU A 1 272 ? -32.25 27.172 3.633 1 96.94 272 GLU A O 1
ATOM 2085 N N . ASN A 1 273 ? -34.062 25.891 3.945 1 96.38 273 ASN A N 1
ATOM 2086 C CA . ASN A 1 273 ? -34.312 25.656 2.531 1 96.38 273 ASN A CA 1
ATOM 2087 C C . ASN A 1 273 ? -33.094 25.141 1.804 1 96.38 273 ASN A C 1
ATOM 2089 O O . ASN A 1 273 ? -32.719 25.672 0.758 1 96.38 273 ASN A O 1
ATOM 2093 N N . ASN A 1 274 ? -32.344 24.297 2.459 1 96.88 274 ASN A N 1
ATOM 2094 C CA . ASN A 1 274 ? -31.203 23.609 1.905 1 96.88 274 ASN A CA 1
ATOM 2095 C C . ASN A 1 274 ? -30.031 24.562 1.704 1 96.88 274 ASN A C 1
ATOM 2097 O O . ASN A 1 274 ? -29.141 24.297 0.887 1 96.88 274 ASN A O 1
ATOM 2101 N N . GLN A 1 275 ? -30.109 25.656 2.479 1 97.44 275 GLN A N 1
ATOM 2102 C CA . GLN A 1 275 ? -29.031 26.656 2.408 1 97.44 275 GLN A CA 1
ATOM 2103 C C . GLN A 1 275 ? -28.453 26.938 3.793 1 97.44 275 GLN A C 1
ATOM 2105 O O . GLN A 1 275 ? -29.203 27.031 4.773 1 97.44 275 GLN A O 1
ATOM 2110 N N . ALA A 1 276 ? -27.156 27.031 3.826 1 98.56 276 ALA A N 1
ATOM 2111 C CA . ALA A 1 276 ? -26.516 27.453 5.074 1 98.56 276 ALA A CA 1
ATOM 2112 C C . ALA A 1 276 ? -26.719 28.953 5.305 1 98.56 276 ALA A C 1
ATOM 2114 O O . ALA A 1 276 ? -26.344 29.766 4.461 1 98.56 276 ALA A O 1
ATOM 2115 N N . ILE A 1 277 ? -27.266 29.328 6.418 1 98.31 277 ILE A N 1
ATOM 2116 C CA . ILE A 1 277 ? -27.578 30.734 6.656 1 98.31 277 ILE A CA 1
ATOM 2117 C C . ILE A 1 277 ? -26.781 31.25 7.867 1 98.31 277 ILE A C 1
ATOM 2119 O O . ILE A 1 277 ? -26.922 32.406 8.258 1 98.31 277 ILE A O 1
ATOM 2123 N N . GLY A 1 278 ? -26.031 30.406 8.523 1 98.56 278 GLY A N 1
ATOM 2124 C CA . GLY A 1 278 ? -25.234 30.781 9.688 1 98.56 278 GLY A CA 1
ATOM 2125 C C . GLY A 1 278 ? -24.859 29.609 10.562 1 98.56 278 GLY A C 1
ATOM 2126 O O . GLY A 1 278 ? -24.875 28.453 10.117 1 98.56 278 GLY A O 1
ATOM 2127 N N . VAL A 1 279 ? -24.375 29.922 11.805 1 98.81 279 VAL A N 1
ATOM 2128 C CA . VAL A 1 279 ? -23.984 28.891 12.758 1 98.81 279 VAL A CA 1
ATOM 2129 C C . VAL A 1 279 ? -24.469 29.281 14.156 1 98.81 279 VAL A C 1
ATOM 2131 O O . VAL A 1 279 ? -24.797 30.438 14.406 1 98.81 279 VAL A O 1
ATOM 2134 N N . GLU A 1 280 ? -24.594 28.266 14.93 1 98.62 280 GLU A N 1
ATOM 2135 C CA . GLU A 1 280 ? -24.828 28.438 16.359 1 98.62 280 GLU A CA 1
ATOM 2136 C C . GLU A 1 280 ? -23.672 27.906 17.188 1 98.62 280 GLU A C 1
ATOM 2138 O O . GLU A 1 280 ? -23.141 26.828 16.906 1 98.62 280 GLU A O 1
ATOM 2143 N N . VAL A 1 281 ? -23.203 28.672 18.141 1 98 281 VAL A N 1
ATOM 2144 C CA . VAL A 1 281 ? -22.094 28.234 18.984 1 98 281 VAL A CA 1
ATOM 2145 C C . VAL A 1 281 ? -22.641 27.625 20.281 1 98 281 VAL A C 1
ATOM 2147 O O . VAL A 1 281 ? -23.844 27.609 20.5 1 98 281 VAL A O 1
ATOM 2150 N N . ALA A 1 282 ? -21.797 27.062 21.094 1 96.06 282 ALA A N 1
ATOM 2151 C CA . ALA A 1 282 ? -22.141 26.234 22.25 1 96.06 282 ALA A CA 1
ATOM 2152 C C . ALA A 1 282 ? -23 27 23.25 1 96.06 282 ALA A C 1
ATOM 2154 O O . ALA A 1 282 ? -23.875 26.422 23.891 1 96.06 282 ALA A O 1
ATOM 2155 N N . ASN A 1 283 ? -22.875 28.312 23.375 1 94.62 283 ASN A N 1
ATOM 2156 C CA . ASN A 1 283 ? -23.625 29.094 24.344 1 94.62 283 ASN A CA 1
ATOM 2157 C C . ASN A 1 283 ? -24.984 29.531 23.781 1 94.62 283 ASN A C 1
ATOM 2159 O O . ASN A 1 283 ? -25.734 30.234 24.453 1 94.62 283 ASN A O 1
ATOM 2163 N N . GLY A 1 284 ? -25.234 29.234 22.547 1 95.38 284 GLY A N 1
ATOM 2164 C CA . GLY A 1 284 ? -26.531 29.516 21.953 1 95.38 284 GLY A CA 1
ATOM 2165 C C . GLY A 1 284 ? -26.531 30.734 21.047 1 95.38 284 GLY A C 1
ATOM 2166 O O . GLY A 1 284 ? -27.484 30.953 20.312 1 95.38 284 GLY A O 1
ATOM 2167 N N . GLU A 1 285 ? -25.469 31.469 21.125 1 97.19 285 GLU A N 1
ATOM 2168 C CA . GLU A 1 285 ? -25.359 32.625 20.25 1 97.19 285 GLU A CA 1
ATOM 2169 C C . GLU A 1 285 ? -25.328 32.188 18.781 1 97.19 285 GLU A C 1
ATOM 2171 O O . GLU A 1 285 ? -24.672 31.203 18.438 1 97.19 285 GLU A O 1
ATOM 2176 N N . GLN A 1 286 ? -26.031 33 17.938 1 98 286 GLN A N 1
ATOM 2177 C CA . GLN A 1 286 ? -26.109 32.688 16.516 1 98 286 GLN A CA 1
ATOM 2178 C C . GLN A 1 286 ? -25.391 33.75 15.695 1 98 286 GLN A C 1
ATOM 2180 O O . GLN A 1 286 ? -25.484 34.938 16 1 98 286 GLN A O 1
ATOM 2185 N N . TYR A 1 287 ? -24.625 33.312 14.805 1 98.31 287 TYR A N 1
ATOM 2186 C CA . TYR A 1 287 ? -23.984 34.156 13.797 1 98.31 287 TYR A CA 1
ATOM 2187 C C . TYR A 1 287 ? -24.578 33.906 12.414 1 98.31 287 TYR A C 1
ATOM 2189 O O . TYR A 1 287 ? -24.438 32.812 11.867 1 98.31 287 TYR A O 1
ATOM 2197 N N . ARG A 1 288 ? -25.172 34.875 11.875 1 98.12 288 ARG A N 1
ATOM 2198 C CA . ARG A 1 288 ? -25.797 34.719 10.562 1 98.12 288 ARG A CA 1
ATOM 2199 C C . ARG A 1 288 ? -24.828 35.094 9.445 1 98.12 288 ARG A C 1
ATOM 2201 O O . ARG A 1 288 ? -24.062 36.062 9.594 1 98.12 288 ARG A O 1
ATOM 2208 N N . ALA A 1 289 ? -24.859 34.375 8.375 1 98.19 289 ALA A N 1
ATOM 2209 C CA . ALA A 1 289 ? -24.047 34.625 7.191 1 98.19 289 ALA A CA 1
ATOM 2210 C C . ALA A 1 289 ? -24.906 35 5.996 1 98.19 289 ALA A C 1
ATOM 2212 O O . ALA A 1 289 ? -25.75 34.219 5.551 1 98.19 289 ALA A O 1
ATOM 2213 N N . LYS A 1 290 ? -24.719 36.156 5.418 1 97.5 290 LYS A N 1
ATOM 2214 C CA . LYS A 1 290 ? -25.516 36.656 4.301 1 97.5 290 LYS A CA 1
ATOM 2215 C C . LYS A 1 290 ? -25.141 35.906 3.006 1 97.5 290 LYS A C 1
ATOM 2217 O O . LYS A 1 290 ? -26 35.719 2.139 1 97.5 290 LYS A O 1
ATOM 2222 N N . LYS A 1 291 ? -23.891 35.531 2.932 1 97.56 291 LYS A N 1
ATOM 2223 C CA . LYS A 1 291 ? -23.422 35 1.651 1 97.56 291 LYS A CA 1
ATOM 2224 C C . LYS A 1 291 ? -23 33.531 1.777 1 97.56 291 LYS A C 1
ATOM 2226 O O . LYS A 1 291 ? -23.062 32.781 0.808 1 97.56 291 LYS A O 1
ATOM 2231 N N . GLY A 1 292 ? -22.5 33.188 2.961 1 97.94 292 GLY A N 1
ATOM 2232 C CA . GLY A 1 292 ? -22.188 31.797 3.076 1 97.94 292 GLY A CA 1
ATOM 2233 C C . GLY A 1 292 ? -21.422 31.453 4.344 1 97.94 292 GLY A C 1
ATOM 2234 O O . GLY A 1 292 ? -21 32.344 5.078 1 97.94 292 GLY A O 1
ATOM 2235 N N . VAL A 1 293 ? -21.328 30.141 4.621 1 98.81 293 VAL A N 1
ATOM 2236 C CA . VAL A 1 293 ? -20.562 29.547 5.715 1 98.81 293 VAL A CA 1
ATOM 2237 C C . VAL A 1 293 ? -19.422 28.719 5.148 1 98.81 293 VAL A C 1
ATOM 2239 O O . VAL A 1 293 ? -19.609 27.922 4.223 1 98.81 293 VAL A O 1
ATOM 2242 N N . ILE A 1 294 ? -18.203 28.906 5.625 1 98.88 294 ILE A N 1
ATOM 2243 C CA . ILE A 1 294 ? -17.031 28.141 5.199 1 98.88 294 ILE A CA 1
ATOM 2244 C C . ILE A 1 294 ? -16.484 27.344 6.383 1 98.88 294 ILE A C 1
ATOM 2246 O O . ILE A 1 294 ? -16.172 27.906 7.43 1 98.88 294 ILE A O 1
ATOM 2250 N N . SER A 1 295 ? -16.422 26.094 6.219 1 98.75 295 SER A N 1
ATOM 2251 C CA . SER A 1 295 ? -15.898 25.234 7.281 1 98.75 295 SER A CA 1
ATOM 2252 C C . SER A 1 295 ? -14.414 24.953 7.074 1 98.75 295 SER A C 1
ATOM 2254 O O . SER A 1 295 ? -14.016 24.438 6.035 1 98.75 295 SER A O 1
ATOM 2256 N N . ASN A 1 296 ? -13.617 25.266 8.078 1 98.19 296 ASN A N 1
ATOM 2257 C CA . ASN A 1 296 ? -12.188 24.984 8.078 1 98.19 296 ASN A CA 1
ATOM 2258 C C . ASN A 1 296 ? -11.867 23.766 8.945 1 98.19 296 ASN A C 1
ATOM 2260 O O . ASN A 1 296 ? -10.703 23.516 9.258 1 98.19 296 ASN A O 1
ATOM 2264 N N . ILE A 1 297 ? -12.852 22.969 9.391 1 96.31 297 ILE A N 1
ATOM 2265 C CA . ILE A 1 297 ? -12.648 21.719 10.109 1 96.31 297 ILE A CA 1
ATOM 2266 C C . ILE A 1 297 ? -12.883 20.547 9.172 1 96.31 297 ILE A C 1
ATOM 2268 O O . ILE A 1 297 ? -13.281 20.734 8.023 1 96.31 297 ILE A O 1
ATOM 2272 N N . ASP A 1 298 ? -12.578 19.344 9.609 1 93.75 298 ASP A N 1
ATOM 2273 C CA . ASP A 1 298 ? -12.648 18.188 8.719 1 93.75 298 ASP A CA 1
ATOM 2274 C C . ASP A 1 298 ? -14.086 17.891 8.32 1 93.75 298 ASP A C 1
ATOM 2276 O O . ASP A 1 298 ? -15.016 18.156 9.086 1 93.75 298 ASP A O 1
ATOM 2280 N N . ALA A 1 299 ? -14.289 17.328 7.164 1 95.94 299 ALA A N 1
ATOM 2281 C CA . ALA A 1 299 ? -15.594 17.109 6.547 1 95.94 299 ALA A CA 1
ATOM 2282 C C . ALA A 1 299 ? -16.453 16.188 7.41 1 95.94 299 ALA A C 1
ATOM 2284 O O . ALA A 1 299 ? -17.672 16.375 7.5 1 95.94 299 ALA A O 1
ATOM 2285 N N . ARG A 1 300 ? -15.852 15.188 8.031 1 95.19 300 ARG A N 1
ATOM 2286 C CA . ARG A 1 300 ? -16.609 14.266 8.867 1 95.19 300 ARG A CA 1
ATOM 2287 C C . ARG A 1 300 ? -17.25 14.992 10.039 1 95.19 300 ARG A C 1
ATOM 2289 O O . ARG A 1 300 ? -18.453 14.836 10.297 1 95.19 300 ARG A O 1
ATOM 2296 N N . ARG A 1 301 ? -16.469 15.758 10.695 1 94.69 301 ARG A N 1
ATOM 2297 C CA . ARG A 1 301 ? -16.969 16.531 11.828 1 94.69 301 ARG A CA 1
ATOM 2298 C C . ARG A 1 301 ? -18.062 17.5 11.391 1 94.69 301 ARG A C 1
ATOM 2300 O O . ARG A 1 301 ? -19.094 17.625 12.055 1 94.69 301 ARG A O 1
ATOM 2307 N N . LEU A 1 302 ? -17.844 18.219 10.32 1 97 302 LEU A N 1
ATOM 2308 C CA . LEU A 1 302 ? -18.812 19.172 9.82 1 97 302 LEU A CA 1
ATOM 2309 C C . LEU A 1 302 ? -20.172 18.5 9.555 1 97 302 LEU A C 1
ATOM 2311 O O . LEU A 1 302 ? -21.188 18.906 10.133 1 97 302 LEU A O 1
ATOM 2315 N N . PHE A 1 303 ? -20.156 17.438 8.773 1 97.69 303 PHE A N 1
ATOM 2316 C CA . PHE A 1 303 ? -21.406 16.906 8.25 1 97.69 303 PHE A CA 1
ATOM 2317 C C . PHE A 1 303 ? -22.031 15.93 9.242 1 97.69 303 PHE A C 1
ATOM 2319 O O . PHE A 1 303 ? -23.266 15.812 9.312 1 97.69 303 PHE A O 1
ATOM 2326 N N . LEU A 1 304 ? -21.188 15.234 10.047 1 96.44 304 LEU A N 1
ATOM 2327 C CA . LEU A 1 304 ? -21.734 14.195 10.914 1 96.44 304 LEU A CA 1
ATOM 2328 C C . LEU A 1 304 ? -22.031 14.75 12.297 1 96.44 304 LEU A C 1
ATOM 2330 O O . LEU A 1 304 ? -22.797 14.148 13.055 1 96.44 304 LEU A O 1
ATOM 2334 N N . GLN A 1 305 ? -21.484 15.914 12.625 1 95.62 305 GLN A N 1
ATOM 2335 C CA . GLN A 1 305 ? -21.672 16.422 13.977 1 95.62 305 GLN A CA 1
ATOM 2336 C C . GLN A 1 305 ? -22.359 17.781 13.961 1 95.62 305 GLN A C 1
ATOM 2338 O O . GLN A 1 305 ? -23.156 18.094 14.844 1 95.62 305 GLN A O 1
ATOM 2343 N N . LEU A 1 306 ? -22.109 18.625 12.953 1 97.69 306 LEU A N 1
ATOM 2344 C CA . LEU A 1 306 ? -22.562 20.016 13.023 1 97.69 306 LEU A CA 1
ATOM 2345 C C . LEU A 1 306 ? -23.781 20.234 12.133 1 97.69 306 LEU A C 1
ATOM 2347 O O . LEU A 1 306 ? -24.484 21.234 12.289 1 97.69 306 LEU A O 1
ATOM 2351 N N . VAL A 1 307 ? -23.984 19.375 11.164 1 98 307 VAL A N 1
ATOM 2352 C CA . VAL A 1 307 ? -25.141 19.5 10.281 1 98 307 VAL A CA 1
ATOM 2353 C C . VAL A 1 307 ? -26.203 18.5 10.688 1 98 307 VAL A C 1
ATOM 2355 O O . VAL A 1 307 ? -25.922 17.328 10.906 1 98 307 VAL A O 1
ATOM 2358 N N . GLU A 1 308 ? -27.422 18.984 10.852 1 96.56 308 GLU A N 1
ATOM 2359 C CA . GLU A 1 308 ? -28.516 18.062 11.18 1 96.56 308 GLU A CA 1
ATOM 2360 C C . GLU A 1 308 ? -28.656 16.969 10.125 1 96.56 308 GLU A C 1
ATOM 2362 O O . GLU A 1 308 ? -28.688 17.25 8.93 1 96.56 308 GLU A O 1
ATOM 2367 N N . PRO A 1 309 ? -28.797 15.734 10.602 1 94.56 309 PRO A N 1
ATOM 2368 C CA . PRO A 1 309 ? -28.859 14.609 9.672 1 94.56 309 PRO A CA 1
ATOM 2369 C C . PRO A 1 309 ? -29.969 14.766 8.633 1 94.56 309 PRO A C 1
ATOM 2371 O O . PRO A 1 309 ? -29.781 14.414 7.465 1 94.56 309 PRO A O 1
ATOM 2374 N N . GLY A 1 310 ? -31.094 15.25 8.984 1 94.94 310 GLY A N 1
ATOM 2375 C CA . GLY A 1 310 ? -32.188 15.453 8.062 1 94.94 310 GLY A CA 1
ATOM 2376 C C . GLY A 1 310 ? -31.891 16.453 6.969 1 94.94 310 GLY A C 1
ATOM 2377 O O . GLY A 1 310 ? -32.281 16.281 5.816 1 94.94 310 GLY A O 1
ATOM 2378 N N . ALA A 1 311 ? -31.203 17.5 7.324 1 95.25 311 ALA A N 1
ATOM 2379 C CA . ALA A 1 311 ? -30.812 18.531 6.355 1 95.25 311 ALA A CA 1
ATOM 2380 C C . ALA A 1 311 ? -29.844 17.969 5.32 1 95.25 311 ALA A C 1
ATOM 2382 O O . ALA A 1 311 ? -29.938 18.281 4.133 1 95.25 311 ALA A O 1
ATOM 2383 N N . LEU A 1 312 ? -28.922 17.219 5.809 1 95.88 312 LEU A N 1
ATOM 2384 C CA . LEU A 1 312 ? -27.953 16.609 4.906 1 95.88 312 LEU A CA 1
ATOM 2385 C C . LEU A 1 312 ? -28.625 15.625 3.959 1 95.88 312 LEU A C 1
ATOM 2387 O O . LEU A 1 312 ? -28.344 15.633 2.756 1 95.88 312 LEU A O 1
ATOM 2391 N N . ALA A 1 313 ? -29.516 14.781 4.5 1 95.81 313 ALA A N 1
ATOM 2392 C CA . ALA A 1 313 ? -30.172 13.742 3.725 1 95.81 313 ALA A CA 1
ATOM 2393 C C . ALA A 1 313 ? -31.031 14.344 2.613 1 95.81 313 ALA A C 1
ATOM 2395 O O . ALA A 1 313 ? -31.172 13.758 1.538 1 95.81 313 ALA A O 1
ATOM 2396 N N . LYS A 1 314 ? -31.578 15.508 2.834 1 96.06 314 LYS A N 1
ATOM 239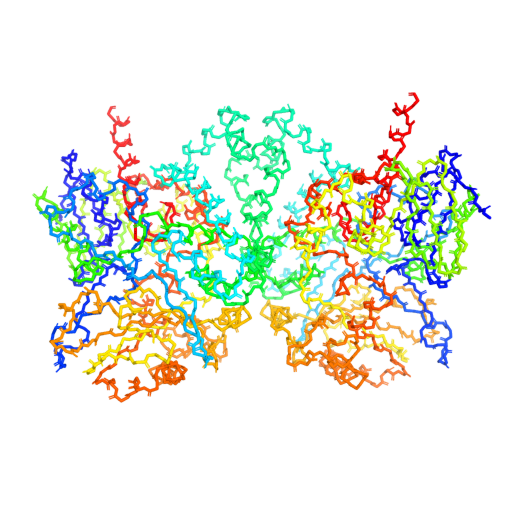7 C CA . LYS A 1 314 ? -32.438 16.172 1.863 1 96.06 314 LYS A CA 1
ATOM 2398 C C . LYS A 1 314 ? -31.656 16.531 0.596 1 96.06 314 LYS A C 1
ATOM 2400 O O . LYS A 1 314 ? -32.219 16.516 -0.504 1 96.06 314 LYS A O 1
ATOM 2405 N N . VAL A 1 315 ? -30.438 16.844 0.746 1 95.69 315 VAL A N 1
ATOM 2406 C CA . VAL A 1 315 ? -29.672 17.328 -0.396 1 95.69 315 VAL A CA 1
ATOM 2407 C C . VAL A 1 315 ? -28.797 16.219 -0.952 1 95.69 315 VAL A C 1
ATOM 2409 O O . VAL A 1 315 ? -28.438 16.234 -2.129 1 95.69 315 VAL A O 1
ATOM 2412 N N . ASN A 1 316 ? -28.391 15.312 -0.137 1 95.62 316 ASN A N 1
ATOM 2413 C CA . ASN A 1 316 ? -27.609 14.141 -0.527 1 95.62 316 ASN A CA 1
ATOM 2414 C C . ASN A 1 316 ? -27.781 13 0.471 1 95.62 316 ASN A C 1
ATOM 2416 O O . ASN A 1 316 ? -27.078 12.945 1.481 1 95.62 316 ASN A O 1
ATOM 2420 N N . GLN A 1 317 ? -28.484 12.047 0.109 1 94.38 317 GLN A N 1
ATOM 2421 C CA . GLN A 1 317 ? -28.938 11 1.02 1 94.38 317 GLN A CA 1
ATOM 2422 C C . GLN A 1 317 ? -27.766 10.109 1.441 1 94.38 317 GLN A C 1
ATOM 2424 O O . GLN A 1 317 ? -27.766 9.562 2.547 1 94.38 317 GLN A O 1
ATOM 2429 N N . ASN A 1 318 ? -26.797 10.023 0.652 1 94.38 318 ASN A N 1
ATOM 2430 C CA . ASN A 1 318 ? -25.75 9.023 0.879 1 94.38 318 ASN A CA 1
ATOM 2431 C C . ASN A 1 318 ? -24.5 9.648 1.475 1 94.38 318 ASN A C 1
ATOM 2433 O O . ASN A 1 318 ? -23.609 8.93 1.952 1 94.38 318 ASN A O 1
ATOM 2437 N N . LEU A 1 319 ? -24.391 10.945 1.532 1 96 319 LEU A N 1
ATOM 2438 C CA . LEU A 1 319 ? -23.141 11.609 1.87 1 96 319 LEU A CA 1
ATOM 2439 C C . LEU A 1 319 ? -22.703 11.266 3.293 1 96 319 LEU A C 1
ATOM 2441 O O . LEU A 1 319 ? -21.531 11.023 3.545 1 96 319 LEU A O 1
ATOM 2445 N N . GLY A 1 320 ? -23.656 11.305 4.219 1 96.19 320 GLY A N 1
ATOM 2446 C CA . GLY A 1 320 ? -23.328 10.961 5.59 1 96.19 320 GLY A CA 1
ATOM 2447 C C . GLY A 1 320 ? -22.688 9.586 5.723 1 96.19 320 GLY A C 1
ATOM 2448 O O . GLY A 1 320 ? -21.641 9.438 6.344 1 96.19 320 GLY A O 1
ATOM 2449 N N . GLU A 1 321 ? -23.281 8.633 5.109 1 95.31 321 GLU A N 1
ATOM 2450 C CA . GLU A 1 321 ? -22.766 7.266 5.152 1 95.31 321 GLU A CA 1
ATOM 2451 C C . GLU A 1 321 ? -21.422 7.164 4.441 1 95.31 321 GLU A C 1
ATOM 2453 O O . GLU A 1 321 ? -20.516 6.473 4.906 1 95.31 321 GLU A O 1
ATOM 2458 N N . ARG A 1 322 ? -21.344 7.82 3.359 1 95.5 322 ARG A N 1
ATOM 2459 C CA . ARG A 1 322 ? -20.094 7.785 2.598 1 95.5 322 ARG A CA 1
ATOM 2460 C C . ARG A 1 322 ? -18.938 8.398 3.395 1 95.5 322 ARG A C 1
ATOM 2462 O O . ARG A 1 322 ? -17.828 7.875 3.385 1 95.5 322 ARG A O 1
ATOM 2469 N N . LEU A 1 323 ? -19.188 9.5 4.062 1 95.81 323 LEU A N 1
ATOM 2470 C CA . LEU A 1 323 ? -18.172 10.117 4.91 1 95.81 323 LEU A CA 1
ATOM 2471 C C . LEU A 1 323 ? -17.781 9.172 6.039 1 95.81 323 LEU A C 1
ATOM 2473 O O . LEU A 1 323 ? -16.594 9.07 6.375 1 95.81 323 LEU A O 1
ATOM 2477 N N . GLU A 1 324 ? -18.688 8.516 6.531 1 94.5 324 GLU A N 1
ATOM 2478 C CA . GLU A 1 324 ? -18.422 7.598 7.637 1 94.5 324 GLU A CA 1
ATOM 2479 C C . GLU A 1 324 ? -17.625 6.387 7.176 1 94.5 324 GLU A C 1
ATOM 2481 O O . GLU A 1 324 ? -16.734 5.922 7.891 1 94.5 324 GLU A O 1
ATOM 2486 N N . ARG A 1 325 ? -17.875 5.938 5.996 1 94.56 325 ARG A N 1
ATOM 2487 C CA . ARG A 1 325 ? -17.359 4.629 5.602 1 94.56 325 ARG A CA 1
ATOM 2488 C C . ARG A 1 325 ? -16.203 4.766 4.625 1 94.56 325 ARG A C 1
ATOM 2490 O O . ARG A 1 325 ? -15.367 3.869 4.52 1 94.56 325 ARG A O 1
ATOM 2497 N N . ARG A 1 326 ? -16.125 5.891 3.953 1 92.75 326 ARG A N 1
ATOM 2498 C CA . ARG A 1 326 ? -15.164 5.969 2.859 1 92.75 326 ARG A CA 1
ATOM 2499 C C . ARG A 1 326 ? -14.031 6.93 3.199 1 92.75 326 ARG A C 1
ATOM 2501 O O . ARG A 1 326 ? -13 6.949 2.52 1 92.75 326 ARG A O 1
ATOM 2508 N N . THR A 1 327 ? -14.195 7.738 4.188 1 92.5 327 THR A N 1
ATOM 2509 C CA . THR A 1 327 ? -13.055 8.516 4.672 1 92.5 327 THR A CA 1
ATOM 2510 C C . THR A 1 327 ? -12.164 7.66 5.566 1 92.5 327 THR A C 1
ATOM 2512 O O . THR A 1 327 ? -12.609 7.141 6.59 1 92.5 327 THR A O 1
ATOM 2515 N N . VAL A 1 328 ? -10.93 7.531 5.082 1 90.25 328 VAL A N 1
ATOM 2516 C CA . VAL A 1 328 ? -10.039 6.574 5.73 1 90.25 328 VAL A CA 1
ATOM 2517 C C . VAL A 1 328 ? -8.945 7.324 6.5 1 90.25 328 VAL A C 1
ATOM 2519 O O . VAL A 1 328 ? -8.32 8.234 5.961 1 90.25 328 VAL A O 1
ATOM 2522 N N . ASN A 1 329 ? -8.766 7.016 7.734 1 92.31 329 ASN A N 1
ATOM 2523 C CA . ASN A 1 329 ? -7.605 7.332 8.562 1 92.31 329 ASN A CA 1
ATOM 2524 C C . ASN A 1 329 ? -6.984 6.078 9.164 1 92.31 329 ASN A C 1
ATOM 2526 O O . ASN A 1 329 ? -7.66 5.312 9.852 1 92.31 329 ASN A O 1
ATOM 2530 N N . ASN A 1 330 ? -5.789 5.93 8.805 1 90.69 330 ASN A N 1
ATOM 2531 C CA . ASN A 1 330 ? -5.105 4.789 9.406 1 90.69 330 ASN A CA 1
ATOM 2532 C C . ASN A 1 330 ? -4.863 5.004 10.898 1 90.69 330 ASN A C 1
ATOM 2534 O O . ASN A 1 330 ? -5.297 6.008 11.461 1 90.69 330 ASN A O 1
ATOM 2538 N N . ASN A 1 331 ? -4.34 4.098 11.594 1 94.19 331 ASN A N 1
ATOM 2539 C CA . ASN A 1 331 ? -4.195 4.121 13.047 1 94.19 331 ASN A CA 1
ATOM 2540 C C . ASN A 1 331 ? -2.973 4.93 13.477 1 94.19 331 ASN A C 1
ATOM 2542 O O . ASN A 1 331 ? -2.623 4.953 14.656 1 94.19 331 ASN A O 1
ATOM 2546 N N . GLU A 1 332 ? -2.338 5.609 12.539 1 94.94 332 GLU A N 1
ATOM 2547 C CA . GLU A 1 332 ? -1.105 6.328 12.852 1 94.94 332 GLU A CA 1
ATOM 2548 C C . GLU A 1 332 ? -1.399 7.746 13.328 1 94.94 332 GLU A C 1
ATOM 2550 O O . GLU A 1 332 ? -2.156 8.477 12.68 1 94.94 332 GLU A O 1
ATOM 2555 N N . ALA A 1 333 ? -0.914 8.117 14.453 1 96.31 333 ALA A N 1
ATOM 2556 C CA . ALA A 1 333 ? -0.96 9.445 15.055 1 96.31 333 ALA A CA 1
ATOM 2557 C C . ALA A 1 333 ? 0.385 9.82 15.672 1 96.31 333 ALA A C 1
ATOM 2559 O O . ALA A 1 333 ? 1.4 9.18 15.391 1 96.31 333 ALA A O 1
ATOM 2560 N N . ILE A 1 334 ? 0.431 10.93 16.359 1 97.19 334 ILE A N 1
ATOM 2561 C CA . ILE A 1 334 ? 1.707 11.43 16.859 1 97.19 334 ILE A CA 1
ATOM 2562 C C . ILE A 1 334 ? 1.676 11.492 18.375 1 97.19 334 ILE A C 1
ATOM 2564 O O . ILE A 1 334 ? 0.689 11.938 18.969 1 97.19 334 ILE A O 1
ATOM 2568 N N . LEU A 1 335 ? 2.641 10.922 18.984 1 98.31 335 LEU A N 1
ATOM 2569 C CA . LEU A 1 335 ? 2.99 11.266 20.359 1 98.31 335 LEU A CA 1
ATOM 2570 C C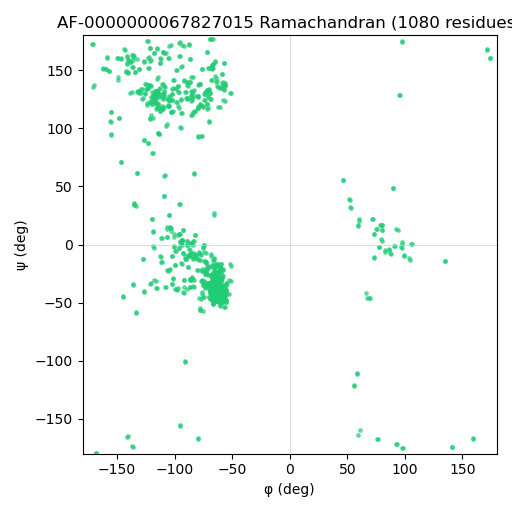 . LEU A 1 335 ? 4.086 12.328 20.406 1 98.31 335 LEU A C 1
ATOM 2572 O O . LEU A 1 335 ? 5.219 12.07 19.984 1 98.31 335 LEU A O 1
ATOM 2576 N N . LYS A 1 336 ? 3.771 13.469 20.859 1 98.19 336 LYS A N 1
ATOM 2577 C CA . LYS A 1 336 ? 4.652 14.633 20.828 1 98.19 336 LYS A CA 1
ATOM 2578 C C . LYS A 1 336 ? 5.391 14.797 22.156 1 98.19 336 LYS A C 1
ATOM 2580 O O . LYS A 1 336 ? 4.781 14.719 23.219 1 98.19 336 LYS A O 1
ATOM 2585 N N . ILE A 1 337 ? 6.699 14.984 22.047 1 98.75 337 ILE A N 1
ATOM 2586 C CA . ILE A 1 337 ? 7.516 15.25 23.219 1 98.75 337 ILE A CA 1
ATOM 2587 C C . ILE A 1 337 ? 8.234 16.594 23.062 1 98.75 337 ILE A C 1
ATOM 2589 O O . ILE A 1 337 ? 8.969 16.797 22.094 1 98.75 337 ILE A O 1
ATOM 2593 N N . ASP A 1 338 ? 8.016 17.484 23.984 1 98.75 338 ASP A N 1
ATOM 2594 C CA . ASP A 1 338 ? 8.695 18.766 24.078 1 98.75 338 ASP A CA 1
ATOM 2595 C C . ASP A 1 338 ? 9.633 18.828 25.281 1 98.75 338 ASP A C 1
ATOM 2597 O O . ASP A 1 338 ? 9.219 18.531 26.406 1 98.75 338 ASP A O 1
ATOM 2601 N N . CYS A 1 339 ? 10.852 19.219 25.016 1 98.81 339 CYS A N 1
ATOM 2602 C CA . CYS A 1 339 ? 11.797 19.328 26.109 1 98.81 339 CYS A CA 1
ATOM 2603 C C . CYS A 1 339 ? 12.398 20.734 26.188 1 98.81 339 CYS A C 1
ATOM 2605 O O . CYS A 1 339 ? 12.711 21.328 25.141 1 98.81 339 CYS A O 1
ATOM 2607 N N . ALA A 1 340 ? 12.453 21.297 27.328 1 98.81 340 ALA A N 1
ATOM 2608 C CA . ALA A 1 340 ? 13.312 22.438 27.641 1 98.81 340 ALA A CA 1
ATOM 2609 C C . ALA A 1 340 ? 14.711 21.984 28.031 1 98.81 340 ALA A C 1
ATOM 2611 O O . ALA A 1 340 ? 14.867 21.109 28.875 1 98.81 340 ALA A O 1
ATOM 2612 N N . LEU A 1 341 ? 15.68 22.484 27.391 1 98.81 341 LEU A N 1
ATOM 2613 C CA . LEU A 1 341 ? 17.047 22.016 27.594 1 98.81 341 LEU A CA 1
ATOM 2614 C C . LEU A 1 341 ? 17.922 23.125 28.188 1 98.81 341 LEU A C 1
ATOM 2616 O O . LEU A 1 341 ? 17.812 24.281 27.797 1 98.81 341 LEU A O 1
ATOM 2620 N N . SER A 1 342 ? 18.812 22.766 29.062 1 98.56 342 SER A N 1
ATOM 2621 C CA . SER A 1 342 ? 19.734 23.703 29.688 1 98.56 342 SER A CA 1
ATOM 2622 C C . SER A 1 342 ? 20.938 24 28.781 1 98.56 342 SER A C 1
ATOM 2624 O O . SER A 1 342 ? 21.719 24.891 29.062 1 98.56 342 SER A O 1
ATOM 2626 N N . GLY A 1 343 ? 21.062 23.312 27.766 1 98.25 343 GLY A N 1
ATOM 2627 C CA . GLY A 1 343 ? 22.141 23.453 26.797 1 98.25 343 GLY A CA 1
ATOM 2628 C C . GLY A 1 343 ? 21.875 22.672 25.516 1 98.25 343 GLY A C 1
ATOM 2629 O O . GLY A 1 343 ? 20.812 22.078 25.344 1 98.25 343 GLY A O 1
ATOM 2630 N N . LEU A 1 344 ? 22.828 22.766 24.625 1 97.88 344 LEU A N 1
ATOM 2631 C CA . LEU A 1 344 ? 22.688 22.109 23.328 1 97.88 344 LEU A CA 1
ATOM 2632 C C . LEU A 1 344 ? 23.109 20.656 23.406 1 97.88 344 LEU A C 1
ATOM 2634 O O . LEU A 1 344 ? 24.156 20.328 23.953 1 97.88 344 LEU A O 1
ATOM 2638 N N . PRO A 1 345 ? 22.281 19.734 22.875 1 98.31 345 PRO A N 1
ATOM 2639 C CA . PRO A 1 345 ? 22.734 18.328 22.797 1 98.31 345 PRO A CA 1
ATOM 2640 C C . PRO A 1 345 ? 23.938 18.156 21.891 1 98.31 345 PRO A C 1
ATOM 2642 O O . PRO A 1 345 ? 24.031 18.797 20.844 1 98.31 345 PRO A O 1
ATOM 2645 N N . HIS A 1 346 ? 24.766 17.281 22.312 1 98.12 346 HIS A N 1
ATOM 2646 C CA . HIS A 1 346 ? 25.938 16.953 21.5 1 98.12 346 HIS A CA 1
ATOM 2647 C C . HIS A 1 346 ? 25.781 15.578 20.844 1 98.12 346 HIS A C 1
ATOM 2649 O O . HIS A 1 346 ? 26.078 14.555 21.469 1 98.12 346 HIS A O 1
ATOM 2655 N N . PHE A 1 347 ? 25.469 15.594 19.562 1 98.38 347 PHE A N 1
ATOM 2656 C CA . PHE A 1 347 ? 25.406 14.352 18.812 1 98.38 347 PHE A CA 1
ATOM 2657 C C . PHE A 1 347 ? 26.797 13.883 18.422 1 98.38 347 PHE A C 1
ATOM 2659 O O . PHE A 1 347 ? 27.609 14.672 17.953 1 98.38 347 PHE A O 1
ATOM 2666 N N . THR A 1 348 ? 27.047 12.633 18.547 1 97.38 348 THR A N 1
ATOM 2667 C CA . THR A 1 348 ? 28.391 12.086 18.328 1 97.38 348 THR A CA 1
ATOM 2668 C C . THR A 1 348 ? 28.812 12.273 16.875 1 97.38 348 THR A C 1
ATOM 2670 O O . THR A 1 348 ? 30.016 12.43 16.594 1 97.38 348 THR A O 1
ATOM 2673 N N . ALA A 1 349 ? 27.875 12.32 15.969 1 97.62 349 ALA A N 1
ATOM 2674 C CA . ALA A 1 349 ? 28.188 12.375 14.539 1 97.62 349 ALA A CA 1
ATOM 2675 C C . ALA A 1 349 ? 28.234 13.82 14.039 1 97.62 349 ALA A C 1
ATOM 2677 O O . ALA A 1 349 ? 28.516 14.07 12.867 1 97.62 349 ALA A O 1
ATOM 2678 N N . MET A 1 350 ? 27.984 14.836 14.906 1 97.5 350 MET A N 1
ATOM 2679 C CA . MET A 1 350 ? 27.906 16.219 14.43 1 97.5 350 MET A CA 1
ATOM 2680 C C . MET A 1 350 ? 29.281 16.844 14.344 1 97.5 350 MET A C 1
ATOM 2682 O O . MET A 1 350 ? 30.156 16.547 15.156 1 97.5 350 MET A O 1
ATOM 2686 N N . ALA A 1 351 ? 29.531 17.703 13.352 1 96.44 351 ALA A N 1
ATOM 2687 C CA . ALA A 1 351 ? 30.766 18.469 13.227 1 96.44 351 ALA A CA 1
ATOM 2688 C C . ALA A 1 351 ? 30.719 19.75 14.047 1 96.44 351 ALA A C 1
ATOM 2690 O O . ALA A 1 351 ? 31.734 20.234 14.523 1 96.44 351 ALA A O 1
ATOM 2691 N N . GLY A 1 352 ? 29.531 20.297 14.234 1 97 352 GLY A N 1
ATOM 2692 C CA . GLY A 1 352 ? 29.297 21.516 14.977 1 97 352 GLY A CA 1
ATOM 2693 C C . GLY A 1 352 ? 27.828 21.812 15.195 1 97 352 GLY A C 1
ATOM 2694 O O . GLY A 1 352 ? 26.969 21.109 14.672 1 97 352 GLY A O 1
ATOM 2695 N N . PRO A 1 353 ? 27.547 22.797 15.977 1 96.31 353 PRO A N 1
ATOM 2696 C CA . PRO A 1 353 ? 26.156 23.109 16.312 1 96.31 353 PRO A CA 1
ATOM 2697 C C . PRO A 1 353 ? 25.297 23.406 15.094 1 96.31 353 PRO A C 1
ATOM 2699 O O . PRO A 1 353 ? 24.078 23.172 15.102 1 96.31 353 PRO A O 1
ATOM 2702 N N . GLU A 1 354 ? 25.922 23.875 14.047 1 96.06 354 GLU A N 1
ATOM 2703 C CA . GLU A 1 354 ? 25.203 24.25 12.836 1 96.06 354 GLU A CA 1
ATOM 2704 C C . GLU A 1 354 ? 24.516 23.031 12.211 1 96.06 354 GLU A C 1
ATOM 2706 O O . GLU A 1 354 ? 23.531 23.188 11.484 1 96.06 354 GLU A O 1
ATOM 2711 N N . ASP A 1 355 ? 25.031 21.844 12.484 1 97.81 355 ASP A N 1
ATOM 2712 C CA . ASP A 1 355 ? 24.469 20.609 11.93 1 97.81 355 ASP A CA 1
ATOM 2713 C C . ASP A 1 355 ? 23.047 20.375 12.445 1 97.81 355 ASP A C 1
ATOM 2715 O O . ASP A 1 355 ? 22.281 19.609 11.844 1 97.81 355 ASP A O 1
ATOM 2719 N N . LEU A 1 356 ? 22.75 21.109 13.555 1 98.25 356 LEU A N 1
ATOM 2720 C CA . LEU A 1 356 ? 21.469 20.875 14.219 1 98.25 356 LEU A CA 1
ATOM 2721 C C . LEU A 1 356 ? 20.422 21.875 13.758 1 98.25 356 LEU A C 1
ATOM 2723 O O . LEU A 1 356 ? 19.312 21.922 14.297 1 98.25 356 LEU A O 1
ATOM 2727 N N . THR A 1 357 ? 20.75 22.672 12.711 1 97.62 357 THR A N 1
ATOM 2728 C CA . THR A 1 357 ? 19.906 23.766 12.266 1 97.62 357 THR A CA 1
ATOM 2729 C C . THR A 1 357 ? 18.625 23.25 11.633 1 97.62 357 THR A C 1
ATOM 2731 O O . THR A 1 357 ? 17.547 23.828 11.844 1 97.62 357 THR A O 1
ATOM 2734 N N . GLY A 1 358 ? 18.734 22.172 10.836 1 97.62 358 GLY A N 1
ATOM 2735 C CA . GLY A 1 358 ? 17.594 21.625 10.133 1 97.62 358 GLY A CA 1
ATOM 2736 C C . GLY A 1 358 ? 16.922 20.469 10.867 1 97.62 358 GLY A C 1
ATOM 2737 O O . GLY A 1 358 ? 16.922 20.438 12.102 1 97.62 358 GLY A O 1
ATOM 2738 N N . THR A 1 359 ? 16.25 19.625 10.125 1 97.81 359 THR A N 1
ATOM 2739 C CA . THR A 1 359 ? 15.586 18.453 10.664 1 97.81 359 THR A CA 1
ATOM 2740 C C . THR A 1 359 ? 16.609 17.375 11.047 1 97.81 359 THR A C 1
ATOM 2742 O O . THR A 1 359 ? 17.531 17.094 10.281 1 97.81 359 THR A O 1
ATOM 2745 N N . ILE A 1 360 ? 16.453 16.891 12.203 1 98.69 360 ILE A N 1
ATOM 2746 C CA . ILE A 1 360 ? 17.266 15.766 12.648 1 98.69 360 ILE A CA 1
ATOM 2747 C C . ILE A 1 360 ? 16.453 14.477 12.57 1 98.69 360 ILE A C 1
ATOM 2749 O O . ILE A 1 360 ? 15.359 14.391 13.133 1 98.69 360 ILE A O 1
ATOM 2753 N N . LEU A 1 361 ? 16.969 13.516 11.859 1 98.69 361 LEU A N 1
ATOM 2754 C CA . LEU A 1 361 ? 16.266 12.242 11.68 1 98.69 361 LEU A CA 1
ATOM 2755 C C . LEU A 1 361 ? 17.031 11.109 12.352 1 98.69 361 LEU A C 1
ATOM 2757 O O . LEU A 1 361 ? 18.25 10.992 12.195 1 98.69 361 LEU A O 1
ATOM 2761 N N . ILE A 1 362 ? 16.375 10.375 13.172 1 98.81 362 ILE A N 1
ATOM 2762 C CA . ILE A 1 362 ? 16.906 9.102 13.641 1 98.81 362 ILE A CA 1
ATOM 2763 C C . ILE A 1 362 ? 16.375 7.969 12.773 1 98.81 362 ILE A C 1
ATOM 2765 O O . ILE A 1 362 ? 15.227 7.539 12.945 1 98.81 362 ILE A O 1
ATOM 2769 N N . ALA A 1 363 ? 17.094 7.508 11.898 1 98.5 363 ALA A N 1
ATOM 2770 C CA . ALA A 1 363 ? 16.797 6.441 10.945 1 98.5 363 ALA A CA 1
ATOM 2771 C C . ALA A 1 363 ? 18.062 5.652 10.602 1 98.5 363 ALA A C 1
ATOM 2773 O O . ALA A 1 363 ? 18.906 6.117 9.82 1 98.5 363 ALA A O 1
ATOM 2774 N N . ASP A 1 364 ? 18.125 4.48 11.062 1 97 364 ASP A N 1
ATOM 2775 C CA . ASP A 1 364 ? 19.344 3.691 10.938 1 97 364 ASP A CA 1
ATOM 2776 C C . ASP A 1 364 ? 19.328 2.848 9.664 1 97 364 ASP A C 1
ATOM 2778 O O . ASP A 1 364 ? 20.391 2.484 9.141 1 97 364 ASP A O 1
ATOM 2782 N N . SER A 1 365 ? 18.234 2.469 9.258 1 96.62 365 SER A N 1
ATOM 2783 C CA . SER A 1 365 ? 18 1.689 8.047 1 96.62 365 SER A CA 1
ATOM 2784 C C . SER A 1 365 ? 16.562 1.837 7.562 1 96.62 365 SER A C 1
ATOM 2786 O O . SER A 1 365 ? 15.703 2.311 8.305 1 96.62 365 SER A O 1
ATOM 2788 N N . VAL A 1 366 ? 16.391 1.488 6.297 1 96.81 366 VAL A N 1
ATOM 2789 C CA . VAL A 1 366 ? 15.016 1.486 5.781 1 96.81 366 VAL A CA 1
ATOM 2790 C C . VAL A 1 366 ? 14.156 0.544 6.613 1 96.81 366 VAL A C 1
ATOM 2792 O O . VAL A 1 366 ? 13 0.854 6.91 1 96.81 366 VAL A O 1
ATOM 2795 N N . ARG A 1 367 ? 14.688 -0.552 7.035 1 95.06 367 ARG A N 1
ATOM 2796 C CA . ARG A 1 367 ? 13.984 -1.51 7.883 1 95.06 367 ARG A CA 1
ATOM 2797 C C . ARG A 1 367 ? 13.578 -0.873 9.203 1 95.06 367 ARG A C 1
ATOM 2799 O O . ARG A 1 367 ? 12.477 -1.116 9.703 1 95.06 367 ARG A O 1
ATOM 2806 N N . HIS A 1 368 ? 14.477 -0.117 9.766 1 97 368 HIS A N 1
ATOM 2807 C CA . HIS A 1 368 ? 14.188 0.591 11.008 1 97 368 HIS A CA 1
ATOM 2808 C C . HIS A 1 368 ? 12.969 1.497 10.859 1 97 368 HIS A C 1
ATOM 2810 O O . HIS A 1 368 ? 12.078 1.499 11.711 1 97 368 HIS A O 1
ATOM 2816 N N . VAL A 1 369 ? 12.898 2.234 9.773 1 97.88 369 VAL A N 1
ATOM 2817 C CA . VAL A 1 369 ? 11.781 3.129 9.492 1 97.88 369 VAL A CA 1
ATOM 2818 C C . VAL A 1 369 ? 10.516 2.314 9.227 1 97.88 369 VAL A C 1
ATOM 2820 O O . VAL A 1 369 ? 9.43 2.678 9.68 1 97.88 369 VAL A O 1
ATOM 2823 N N . GLU A 1 370 ? 10.656 1.227 8.492 1 96.94 370 GLU A N 1
ATOM 2824 C CA . GLU A 1 370 ? 9.539 0.325 8.227 1 96.94 370 GLU A CA 1
ATOM 2825 C C . GLU A 1 370 ? 8.898 -0.151 9.531 1 96.94 370 GLU A C 1
ATOM 2827 O O . GLU A 1 370 ? 7.676 -0.093 9.68 1 96.94 370 GLU A O 1
ATOM 2832 N N . GLU A 1 371 ? 9.703 -0.6 10.43 1 96.44 371 GLU A N 1
ATOM 2833 C CA . GLU A 1 371 ? 9.211 -1.107 11.711 1 96.44 371 GLU A CA 1
ATOM 2834 C C . GLU A 1 371 ? 8.477 -0.023 12.484 1 96.44 371 GLU A C 1
ATOM 2836 O O . GLU A 1 371 ? 7.43 -0.284 13.086 1 96.44 371 GLU A O 1
ATOM 2841 N N . ALA A 1 372 ? 8.992 1.203 12.414 1 97.56 372 ALA A N 1
ATOM 2842 C CA . ALA A 1 372 ? 8.445 2.338 13.156 1 97.56 372 ALA A CA 1
ATOM 2843 C C . ALA A 1 372 ? 7.031 2.674 12.68 1 97.56 372 ALA A C 1
ATOM 2845 O O . ALA A 1 372 ? 6.254 3.289 13.414 1 97.56 372 ALA A O 1
ATOM 2846 N N . HIS A 1 373 ? 6.688 2.221 11.531 1 96.44 373 HIS A N 1
ATOM 2847 C CA . HIS A 1 373 ? 5.387 2.576 10.984 1 96.44 373 HIS A CA 1
ATOM 2848 C C . HIS A 1 373 ? 4.492 1.349 10.828 1 96.44 373 HIS A C 1
ATOM 2850 O O . HIS A 1 373 ? 3.295 1.406 11.117 1 96.44 373 HIS A O 1
ATOM 2856 N N . ALA A 1 374 ? 5.039 0.209 10.445 1 95.06 374 ALA A N 1
ATOM 2857 C CA . ALA A 1 374 ? 4.273 -1.011 10.211 1 95.06 374 ALA A CA 1
ATOM 2858 C C . ALA A 1 374 ? 3.637 -1.517 11.508 1 95.06 374 ALA A C 1
ATOM 2860 O O . ALA A 1 374 ? 2.521 -2.045 11.492 1 95.06 374 ALA A O 1
ATOM 2861 N N . LEU A 1 375 ? 4.305 -1.418 12.625 1 96.5 375 LEU A N 1
ATOM 2862 C CA . LEU A 1 375 ? 3.791 -1.894 13.906 1 96.5 375 LEU A CA 1
ATOM 2863 C C . LEU A 1 375 ? 2.549 -1.111 14.32 1 96.5 375 LEU A C 1
ATOM 2865 O O . LEU A 1 375 ? 1.665 -1.65 14.992 1 96.5 375 LEU A O 1
ATOM 2869 N N . ILE A 1 376 ? 2.506 0.104 13.867 1 96.31 376 ILE A N 1
ATOM 2870 C CA . ILE A 1 376 ? 1.372 0.952 14.211 1 96.31 376 ILE A CA 1
ATOM 2871 C C . ILE A 1 376 ? 0.102 0.411 13.562 1 96.31 376 ILE A C 1
ATOM 2873 O O . ILE A 1 376 ? -0.975 0.445 14.164 1 96.31 376 ILE A O 1
ATOM 2877 N N . ALA A 1 377 ? 0.229 -0.09 12.383 1 91.19 377 ALA A N 1
ATOM 2878 C CA . ALA A 1 377 ? -0.911 -0.688 11.695 1 91.19 377 ALA A CA 1
ATOM 2879 C C . ALA A 1 377 ? -1.481 -1.858 12.492 1 91.19 377 ALA A C 1
ATOM 2881 O O . ALA A 1 377 ? -2.67 -2.168 12.391 1 91.19 377 ALA A O 1
ATOM 2882 N N . LEU A 1 378 ? -0.686 -2.451 13.328 1 93.62 378 LEU A N 1
ATOM 2883 C CA . LEU A 1 378 ? -1.103 -3.586 14.148 1 93.62 378 LEU A CA 1
ATOM 2884 C C . LEU A 1 378 ? -1.552 -3.121 15.531 1 93.62 378 LEU A C 1
ATOM 2886 O O . LEU A 1 378 ? -1.845 -3.945 16.406 1 93.62 378 LEU A O 1
ATOM 2890 N N . GLY A 1 379 ? -1.545 -1.785 15.742 1 95.94 379 GLY A N 1
ATOM 2891 C CA . GLY A 1 379 ? -1.94 -1.215 17.016 1 95.94 379 GLY A CA 1
ATOM 2892 C C . GLY A 1 379 ? -0.854 -1.303 18.078 1 95.94 379 GLY A C 1
ATOM 2893 O O . GLY A 1 379 ? -1.132 -1.197 19.281 1 95.94 379 GLY A O 1
ATOM 2894 N N . GLN A 1 380 ? 0.362 -1.545 17.625 1 97 380 GLN A N 1
ATOM 2895 C CA . GLN A 1 380 ? 1.48 -1.665 18.547 1 97 380 GLN A CA 1
ATOM 2896 C C . GLN A 1 380 ? 2.301 -0.38 18.594 1 97 380 GLN A C 1
ATOM 2898 O O . GLN A 1 380 ? 2.484 0.28 17.578 1 97 380 GLN A O 1
ATOM 2903 N N . ILE A 1 381 ? 2.775 0.005 19.766 1 98.5 381 ILE A N 1
ATOM 2904 C CA . ILE A 1 381 ? 3.641 1.169 19.922 1 98.5 381 ILE A CA 1
ATOM 2905 C C . ILE A 1 381 ? 5.07 0.808 19.531 1 98.5 381 ILE A C 1
ATOM 2907 O O . ILE A 1 381 ? 5.691 -0.059 20.156 1 98.5 381 ILE A O 1
ATOM 2911 N N . PRO A 1 382 ? 5.605 1.416 18.547 1 98.19 382 PRO A N 1
ATOM 2912 C CA . PRO A 1 382 ? 6.961 1.062 18.109 1 98.19 382 PRO A CA 1
ATOM 2913 C C . PRO A 1 382 ? 8.047 1.752 18.938 1 98.19 382 PRO A C 1
ATOM 2915 O O . PRO A 1 382 ? 8.906 2.441 18.375 1 98.19 382 PRO A O 1
ATOM 2918 N N . ASP A 1 383 ? 8.117 1.525 20.219 1 98.44 383 ASP A N 1
ATOM 2919 C CA . ASP A 1 383 ? 9.008 2.268 21.094 1 98.44 383 ASP A CA 1
ATOM 2920 C C . ASP A 1 383 ? 10.188 1.402 21.531 1 98.44 383 ASP A C 1
ATOM 2922 O O . ASP A 1 383 ? 11.031 1.839 22.328 1 98.44 383 ASP A O 1
ATOM 2926 N N . ALA A 1 384 ? 10.32 0.161 20.969 1 96.94 384 ALA A N 1
ATOM 2927 C CA . ALA A 1 384 ? 11.492 -0.666 21.266 1 96.94 384 ALA A CA 1
ATOM 2928 C C . ALA A 1 384 ? 12.734 -0.131 20.562 1 96.94 384 ALA A C 1
ATOM 2930 O O . ALA A 1 384 ? 13.844 -0.241 21.094 1 96.94 384 ALA A O 1
ATOM 2931 N N . ASN A 1 385 ? 12.641 0.369 19.422 1 97.25 385 ASN A N 1
ATOM 2932 C CA . ASN A 1 385 ? 13.672 0.991 18.594 1 97.25 385 ASN A CA 1
ATOM 2933 C C . ASN A 1 385 ? 13.102 2.133 17.75 1 97.25 385 ASN A C 1
ATOM 2935 O O . ASN A 1 385 ? 13.078 2.049 16.531 1 97.25 385 ASN A O 1
ATOM 2939 N N . PRO A 1 386 ? 12.766 3.217 18.406 1 98.25 386 PRO A N 1
ATOM 2940 C CA . PRO A 1 386 ? 11.984 4.262 17.75 1 98.25 386 PRO A CA 1
ATOM 2941 C C . PRO A 1 386 ? 12.781 5.004 16.688 1 98.25 386 PRO A C 1
ATOM 2943 O O . PRO A 1 386 ? 13.961 5.297 16.875 1 98.25 386 PRO A O 1
ATOM 2946 N N . SER A 1 387 ? 12.195 5.195 15.508 1 98.38 387 SER A N 1
ATOM 2947 C CA . SER A 1 387 ? 12.641 6.16 14.508 1 98.38 387 SER A CA 1
ATOM 2948 C C . SER A 1 387 ? 12 7.527 14.727 1 98.38 387 SER A C 1
ATOM 2950 O O . SER A 1 387 ? 10.805 7.617 15.008 1 98.38 387 SER A O 1
ATOM 2952 N N . LEU A 1 388 ? 12.805 8.617 14.609 1 98.5 388 LEU A N 1
ATOM 2953 C CA . LEU A 1 388 ? 12.328 9.898 15.125 1 98.5 388 LEU A CA 1
ATOM 2954 C C . LEU A 1 388 ? 12.578 11.016 14.125 1 98.5 388 LEU A C 1
ATOM 2956 O O . LEU A 1 388 ? 13.492 10.93 13.297 1 98.5 388 LEU A O 1
ATOM 2960 N N . TYR A 1 389 ? 11.711 11.938 14.156 1 98.06 389 TYR A N 1
ATOM 2961 C CA . TYR A 1 389 ? 11.844 13.266 13.57 1 98.06 389 TYR A CA 1
ATOM 2962 C C . TYR A 1 389 ? 11.938 14.336 14.648 1 98.06 389 TYR A C 1
ATOM 2964 O O . TYR A 1 389 ? 11.031 14.469 15.477 1 98.06 389 TYR A O 1
ATOM 2972 N N . LEU A 1 390 ? 13.031 15.047 14.727 1 98.12 390 LEU A N 1
ATOM 2973 C CA . LEU A 1 390 ? 13.109 16.047 15.781 1 98.12 390 LEU A CA 1
ATOM 2974 C C . LEU A 1 390 ? 13.797 17.312 15.289 1 98.12 390 LEU A C 1
ATOM 2976 O O . LEU A 1 390 ? 14.414 17.312 14.219 1 98.12 390 LEU A O 1
ATOM 2980 N N . ASP A 1 391 ? 13.586 18.328 16 1 98.56 391 ASP A N 1
ATOM 2981 C CA . ASP A 1 391 ? 14.133 19.656 15.711 1 98.56 391 ASP A CA 1
ATOM 2982 C C . ASP A 1 391 ? 14.578 20.359 17 1 98.56 391 ASP A C 1
ATOM 2984 O O . ASP A 1 391 ? 14.031 20.109 18.062 1 98.56 391 ASP A O 1
ATOM 2988 N N . ILE A 1 392 ? 15.594 21.141 16.844 1 98.69 392 ILE A N 1
ATOM 2989 C CA . ILE A 1 392 ? 16.016 22.094 17.859 1 98.69 392 ILE A CA 1
ATOM 2990 C C . ILE A 1 392 ? 15.945 23.516 17.312 1 98.69 392 ILE A C 1
ATOM 2992 O O . ILE A 1 392 ? 16.984 24.125 17.016 1 98.69 392 ILE A O 1
ATOM 2996 N N . PRO A 1 393 ? 14.703 24.016 17.297 1 98.12 393 PRO A N 1
ATOM 2997 C CA . PRO A 1 393 ? 14.484 25.266 16.531 1 98.12 393 PRO A CA 1
ATOM 2998 C C . PRO A 1 393 ? 15.281 26.438 17.094 1 98.12 393 PRO A C 1
ATOM 3000 O O . PRO A 1 393 ? 15.531 27.406 16.375 1 98.12 393 PRO A O 1
ATOM 3003 N N . THR A 1 394 ? 15.781 26.391 18.281 1 98.12 394 THR A N 1
ATOM 3004 C CA . THR A 1 394 ? 16.453 27.5 18.938 1 98.12 394 THR A CA 1
ATOM 3005 C C . THR A 1 394 ? 17.875 27.656 18.422 1 98.12 394 THR A C 1
ATOM 3007 O O . THR A 1 394 ? 18.531 28.672 18.672 1 98.12 394 THR A O 1
ATOM 3010 N N . VAL A 1 395 ? 18.359 26.625 17.703 1 97.94 395 VAL A N 1
ATOM 3011 C CA . VAL A 1 395 ? 19.656 26.75 17.047 1 97.94 395 VAL A CA 1
ATOM 3012 C C . VAL A 1 395 ? 19.594 27.859 16 1 97.94 395 VAL A C 1
ATOM 3014 O O . VAL A 1 395 ? 20.531 28.641 15.844 1 97.94 395 VAL A O 1
ATOM 3017 N N . LEU A 1 396 ? 18.5 27.922 15.359 1 96.75 396 LEU A N 1
ATOM 3018 C CA . LEU A 1 396 ? 18.297 28.922 14.312 1 96.75 396 LEU A CA 1
ATOM 3019 C C . LEU A 1 396 ? 17.656 30.188 14.883 1 96.75 396 LEU A C 1
ATOM 3021 O O . LEU A 1 396 ? 17.922 31.281 14.398 1 96.75 396 LEU A O 1
ATOM 3025 N N . ASP A 1 397 ? 16.75 30.047 15.836 1 97.94 397 ASP A N 1
ATOM 3026 C CA . ASP A 1 397 ? 16.016 31.156 16.438 1 97.94 397 ASP A CA 1
ATOM 3027 C C . ASP A 1 397 ? 16.141 31.141 17.953 1 97.94 397 ASP A C 1
ATOM 3029 O O . ASP A 1 397 ? 15.258 30.641 18.656 1 97.94 397 ASP A O 1
ATOM 3033 N N . PRO A 1 398 ? 17.125 31.781 18.5 1 96.81 398 PRO A N 1
ATOM 3034 C CA . PRO A 1 398 ? 17.375 31.734 19.938 1 96.81 398 PRO A CA 1
ATOM 3035 C C . PRO A 1 398 ? 16.297 32.438 20.75 1 96.81 398 PRO A C 1
ATOM 3037 O O . PRO A 1 398 ? 16.25 32.312 21.969 1 96.81 398 PRO A O 1
ATOM 3040 N N . THR A 1 399 ? 15.406 33.156 20.125 1 95.62 399 THR A N 1
ATOM 3041 C CA . THR A 1 399 ? 14.391 33.906 20.844 1 95.62 399 THR A CA 1
ATOM 3042 C C . THR A 1 399 ? 13.328 32.969 21.422 1 95.62 399 THR A C 1
ATOM 3044 O O . THR A 1 399 ? 12.492 33.406 22.219 1 95.62 399 THR A O 1
ATOM 3047 N N . MET A 1 400 ? 13.336 31.703 21.125 1 97.88 400 MET A N 1
ATOM 3048 C CA . MET A 1 400 ? 12.289 30.766 21.516 1 97.88 400 MET A CA 1
ATOM 3049 C C . MET A 1 400 ? 12.648 30.062 22.828 1 97.88 400 MET A C 1
ATOM 3051 O O . MET A 1 400 ? 11.969 29.125 23.234 1 97.88 400 MET A O 1
ATOM 3055 N N . ALA A 1 401 ? 13.758 30.438 23.422 1 98.19 401 ALA A N 1
ATOM 3056 C CA . ALA A 1 401 ? 14.18 29.953 24.734 1 98.19 401 ALA A CA 1
ATOM 3057 C C . ALA A 1 401 ? 15.008 31 25.469 1 98.19 401 ALA A C 1
ATOM 3059 O O . ALA A 1 401 ? 15.492 31.953 24.844 1 98.19 401 ALA A O 1
ATOM 3060 N N . PRO A 1 402 ? 15.109 30.875 26.766 1 97.88 402 PRO A N 1
ATOM 3061 C CA . PRO A 1 402 ? 16.047 31.766 27.469 1 97.88 402 PRO A CA 1
ATOM 3062 C C . PRO A 1 402 ? 17.469 31.641 26.938 1 97.88 402 PRO A C 1
ATOM 3064 O O . PRO A 1 402 ? 17.828 30.641 26.328 1 97.88 402 PRO A O 1
ATOM 3067 N N . PRO A 1 403 ? 18.281 32.75 27.141 1 97 403 PRO A N 1
ATOM 3068 C CA . PRO A 1 403 ? 19.672 32.719 26.656 1 97 403 PRO A CA 1
ATOM 3069 C C . PRO A 1 403 ? 20.422 31.469 27.125 1 97 403 PRO A C 1
ATOM 3071 O O . PRO A 1 403 ? 20.391 31.141 28.312 1 97 403 PRO A O 1
ATOM 3074 N N . GLY A 1 404 ? 21.047 30.828 26.188 1 96.06 404 GLY A N 1
ATOM 3075 C CA . GLY A 1 404 ? 21.875 29.656 26.484 1 96.06 404 GLY A CA 1
ATOM 3076 C C . GLY A 1 404 ? 21.078 28.375 26.594 1 96.06 404 GLY A C 1
ATOM 3077 O O . GLY A 1 404 ? 21.641 27.297 26.719 1 96.06 404 GLY A O 1
ATOM 3078 N N . GLN A 1 405 ? 19.781 28.484 26.547 1 98.19 405 GLN A N 1
ATOM 3079 C CA . GLN A 1 405 ? 18.906 27.328 26.656 1 98.19 405 GLN A CA 1
ATOM 3080 C C . GLN A 1 405 ? 18.266 27 25.312 1 98.19 405 GLN A C 1
ATOM 3082 O O . GLN A 1 405 ? 18.406 27.766 24.344 1 98.19 405 GLN A O 1
ATOM 3087 N N . HIS A 1 406 ? 17.703 25.812 25.219 1 98.56 406 HIS A N 1
ATOM 3088 C CA . HIS A 1 406 ? 17.203 25.344 23.938 1 98.56 406 HIS A CA 1
ATOM 3089 C C . HIS A 1 406 ? 15.883 24.594 24.109 1 98.56 406 HIS A C 1
ATOM 3091 O O . HIS A 1 406 ? 15.523 24.203 25.219 1 98.56 406 HIS A O 1
ATOM 3097 N N . THR A 1 407 ? 15.086 24.484 23.062 1 98.69 407 THR A N 1
ATOM 3098 C CA . THR A 1 407 ? 13.891 23.656 23 1 98.69 407 THR A CA 1
ATOM 3099 C C . THR A 1 407 ? 14.102 22.484 22.062 1 98.69 407 THR A C 1
ATOM 3101 O O . THR A 1 407 ? 14.773 22.609 21.031 1 98.69 407 THR A O 1
ATOM 3104 N N . LEU A 1 408 ? 13.648 21.344 22.453 1 98.75 408 LEU A N 1
ATOM 3105 C CA . LEU A 1 408 ? 13.688 20.125 21.656 1 98.75 408 LEU A CA 1
ATOM 3106 C C . LEU A 1 408 ? 12.273 19.656 21.312 1 98.75 408 LEU A C 1
ATOM 3108 O O . LEU A 1 408 ? 11.438 19.469 22.188 1 98.75 408 LEU A O 1
ATOM 3112 N N . TRP A 1 409 ? 12.008 19.625 20.047 1 98.69 409 TRP A N 1
ATOM 3113 C CA . TRP A 1 409 ? 10.75 19.172 19.453 1 98.69 409 TRP A CA 1
ATOM 3114 C C . TRP A 1 409 ? 10.883 17.766 18.891 1 98.69 409 TRP A C 1
ATOM 3116 O O . TRP A 1 409 ? 11.633 17.547 17.938 1 98.69 409 TRP A O 1
ATOM 3126 N N . ILE A 1 410 ? 10.156 16.719 19.469 1 98.69 410 ILE A N 1
ATOM 3127 C CA . ILE A 1 410 ? 10.273 15.336 19.031 1 98.69 410 ILE A CA 1
ATOM 3128 C C . ILE A 1 410 ? 8.922 14.836 18.531 1 98.69 410 ILE A C 1
ATOM 3130 O O . ILE A 1 410 ? 7.914 14.953 19.234 1 98.69 410 ILE A O 1
ATOM 3134 N N . GLU A 1 411 ? 8.867 14.383 17.359 1 97.94 411 GLU A N 1
ATOM 3135 C CA . GLU A 1 411 ? 7.707 13.719 16.781 1 97.94 411 GLU A CA 1
ATOM 3136 C C . GLU A 1 411 ? 7.906 12.203 16.734 1 97.94 411 GLU A C 1
ATOM 3138 O O . GLU A 1 411 ? 8.828 11.719 16.078 1 97.94 411 GLU A O 1
ATOM 3143 N N . PHE A 1 412 ? 7.137 11.508 17.469 1 98.12 412 PHE A N 1
ATOM 3144 C CA . PHE A 1 412 ? 7.125 10.047 17.484 1 98.12 412 PHE A CA 1
ATOM 3145 C C . PHE A 1 412 ? 5.785 9.516 16.984 1 98.12 412 PHE A C 1
ATOM 3147 O O . PHE A 1 412 ? 4.746 9.781 17.594 1 98.12 412 PHE A O 1
ATOM 3154 N N . PHE A 1 413 ? 5.785 8.766 15.859 1 97.88 413 PHE A N 1
ATOM 3155 C CA . PHE A 1 413 ? 4.559 8.148 15.367 1 97.88 413 PHE A CA 1
ATOM 3156 C C . PHE A 1 413 ? 4.141 6.984 16.266 1 97.88 413 PHE A C 1
ATOM 3158 O O . PHE A 1 413 ? 4.977 6.176 16.672 1 97.88 413 PHE A O 1
ATOM 3165 N N . ALA A 1 414 ? 2.896 7.008 16.609 1 98.38 414 ALA A N 1
ATOM 3166 C CA . ALA A 1 414 ? 2.312 5.988 17.469 1 98.38 414 ALA A CA 1
ATOM 3167 C C . ALA A 1 414 ? 0.86 5.711 17.094 1 98.38 414 ALA A C 1
ATOM 3169 O O . ALA A 1 414 ? 0.236 6.504 16.391 1 98.38 414 ALA A O 1
ATOM 3170 N N . PRO A 1 415 ? 0.362 4.508 17.531 1 97.81 415 PRO A N 1
ATOM 3171 C CA . PRO A 1 415 ? -1.044 4.238 17.234 1 97.81 415 PRO A CA 1
ATOM 3172 C C . PRO A 1 415 ? -2 5.148 18 1 97.81 415 PRO A C 1
ATOM 3174 O O . PRO A 1 415 ? -1.751 5.477 19.156 1 97.81 415 PRO A O 1
ATOM 3177 N N . TYR A 1 416 ? -3.068 5.574 17.344 1 97.5 416 TYR A N 1
ATOM 3178 C CA . TYR A 1 416 ? -4.152 6.266 18.031 1 97.5 416 TYR A CA 1
ATOM 3179 C C . TYR A 1 416 ? -4.871 5.328 19 1 97.5 416 TYR A C 1
ATOM 3181 O O . TYR A 1 416 ? -5.102 5.68 20.156 1 97.5 416 TYR A O 1
ATOM 3189 N N . ARG A 1 417 ? -5.234 4.18 18.438 1 97 417 ARG A N 1
ATOM 3190 C CA . ARG A 1 417 ? -5.824 3.127 19.25 1 97 417 ARG A CA 1
ATOM 3191 C C . ARG A 1 417 ? -4.836 1.987 19.469 1 97 417 ARG A C 1
ATOM 3193 O O . ARG A 1 417 ? -4.355 1.38 18.516 1 97 417 ARG A O 1
ATOM 3200 N N . ILE A 1 418 ? -4.602 1.648 20.734 1 98 418 ILE A N 1
ATOM 3201 C CA . ILE A 1 418 ? -3.65 0.596 21.078 1 98 418 ILE A CA 1
ATOM 3202 C C . ILE A 1 418 ? -4.367 -0.75 21.125 1 98 418 ILE A C 1
ATOM 3204 O O . ILE A 1 418 ? -5.387 -0.891 21.812 1 98 418 ILE A O 1
ATOM 3208 N N . ALA A 1 419 ? -3.791 -1.667 20.359 1 95.94 419 ALA A N 1
ATOM 3209 C CA . ALA A 1 419 ? -4.395 -2.996 20.312 1 95.94 419 ALA A CA 1
ATOM 3210 C C . ALA A 1 419 ? -4.426 -3.641 21.703 1 95.94 419 ALA A C 1
ATOM 3212 O O . ALA A 1 419 ? -3.432 -3.605 22.422 1 95.94 419 ALA A O 1
ATOM 3213 N N . GLY A 1 420 ? -5.555 -4.215 22.047 1 95 420 GLY A N 1
ATOM 3214 C CA . GLY A 1 420 ? -5.695 -4.926 23.312 1 95 420 GLY A CA 1
ATOM 3215 C C . GLY A 1 420 ? -6.098 -4.02 24.453 1 95 420 GLY A C 1
ATOM 3216 O O . GLY A 1 420 ? -6.422 -4.5 25.547 1 95 420 GLY A O 1
ATOM 3217 N N . LEU A 1 421 ? -6.125 -2.707 24.234 1 97.19 421 LEU A N 1
ATOM 3218 C CA . LEU A 1 421 ? -6.457 -1.777 25.297 1 97.19 421 LEU A CA 1
ATOM 3219 C C . LEU A 1 421 ? -7.699 -0.965 24.953 1 97.19 421 LEU A C 1
ATOM 3221 O O . LEU A 1 421 ? -7.875 0.151 25.453 1 97.19 421 LEU A O 1
ATOM 3225 N N . GLU A 1 422 ? -8.461 -1.511 24.062 1 93.25 422 GLU A N 1
ATOM 3226 C CA . GLU A 1 422 ? -9.688 -0.829 23.656 1 93.25 422 GLU A CA 1
ATOM 3227 C C . GLU A 1 422 ? -10.586 -0.546 24.859 1 93.25 422 GLU A C 1
ATOM 3229 O O . GLU A 1 422 ? -10.742 -1.396 25.734 1 93.25 422 GLU A O 1
ATOM 3234 N N . GLY A 1 423 ? -11.172 0.651 24.922 1 96.25 423 GLY A N 1
ATOM 3235 C CA . GLY A 1 423 ? -12.102 1.014 25.984 1 96.25 423 GLY A CA 1
ATOM 3236 C C . GLY A 1 423 ? -11.414 1.548 27.219 1 96.25 423 GLY A C 1
ATOM 3237 O O . GLY A 1 423 ? -12.07 2.031 28.141 1 96.25 423 GLY A O 1
ATOM 3238 N N . THR A 1 424 ? -10.094 1.511 27.172 1 97.94 424 THR A N 1
ATOM 3239 C CA . THR A 1 424 ? -9.344 2.025 28.312 1 97.94 424 THR A CA 1
ATOM 3240 C C . THR A 1 424 ? -8.586 3.291 27.938 1 97.94 424 THR A C 1
ATOM 3242 O O . THR A 1 424 ? -8.469 3.621 26.75 1 97.94 424 THR A O 1
ATOM 3245 N N . GLY A 1 425 ? -8.234 4.031 29 1 98.31 425 GLY A N 1
ATOM 3246 C CA . GLY A 1 425 ? -7.477 5.25 28.75 1 98.31 425 GLY A CA 1
ATOM 3247 C C . GLY A 1 425 ? -8.336 6.387 28.234 1 98.31 425 GLY A C 1
ATOM 3248 O O . GLY A 1 425 ? -9.562 6.297 28.234 1 98.31 425 GLY A O 1
ATOM 3249 N N . LEU A 1 426 ? -7.668 7.398 27.766 1 98 426 LEU A N 1
ATOM 3250 C CA . LEU A 1 426 ? -8.375 8.578 27.281 1 98 426 LEU A CA 1
ATOM 3251 C C . LEU A 1 426 ? -9.125 8.266 26 1 98 426 LEU A C 1
ATOM 3253 O O . LEU A 1 426 ? -8.555 7.707 25.062 1 98 426 LEU A O 1
ATOM 3257 N N . MET A 1 427 ? -10.414 8.539 25.984 1 96.5 427 MET A N 1
ATOM 3258 C CA . MET A 1 427 ? -11.312 8.352 24.844 1 96.5 427 MET A CA 1
ATOM 3259 C C . MET A 1 427 ? -11.344 6.891 24.406 1 96.5 427 MET A C 1
ATOM 3261 O O . MET A 1 427 ? -11.656 6.59 23.25 1 96.5 427 MET A O 1
ATOM 3265 N N . GLY A 1 428 ? -10.859 5.965 25.281 1 97.38 428 GLY A N 1
ATOM 3266 C CA . GLY A 1 428 ? -10.906 4.539 25.016 1 97.38 428 GLY A CA 1
ATOM 3267 C C . GLY A 1 428 ? -9.805 4.066 24.094 1 97.38 428 GLY A C 1
ATOM 3268 O O . GLY A 1 428 ? -9.891 2.986 23.5 1 97.38 428 GLY A O 1
ATOM 3269 N N . THR A 1 429 ? -8.758 4.848 23.906 1 98.12 429 THR A N 1
ATOM 3270 C CA . THR A 1 429 ? -7.723 4.555 22.922 1 98.12 429 THR A CA 1
ATOM 3271 C C . THR A 1 429 ? -6.613 3.709 23.547 1 98.12 429 THR A C 1
ATOM 3273 O O . THR A 1 429 ? -5.766 3.17 22.828 1 98.12 429 THR A O 1
ATOM 3276 N N . GLY A 1 430 ? -6.566 3.568 24.844 1 98.62 430 GLY A N 1
ATOM 3277 C CA . GLY A 1 430 ? -5.523 2.838 25.547 1 98.62 430 GLY A CA 1
ATOM 3278 C C . GLY A 1 430 ? -4.449 3.742 26.125 1 98.62 430 GLY A C 1
ATOM 3279 O O . GLY A 1 430 ? -3.646 3.309 26.953 1 98.62 430 GLY A O 1
ATOM 3280 N N . TRP A 1 431 ? -4.43 5.004 25.828 1 98.75 431 TRP A N 1
ATOM 3281 C CA . TRP A 1 431 ? -3.387 5.922 26.266 1 98.75 431 TRP A CA 1
ATOM 3282 C C . TRP A 1 431 ? -3.705 6.477 27.656 1 98.75 431 TRP A C 1
ATOM 3284 O O . TRP A 1 431 ? -4.785 7.023 27.875 1 98.75 431 TRP A O 1
ATOM 3294 N N . THR A 1 432 ? -2.83 6.301 28.531 1 98.75 432 THR A N 1
ATOM 3295 C CA . THR A 1 432 ? -2.891 6.875 29.875 1 98.75 432 THR A CA 1
ATOM 3296 C C . THR A 1 432 ? -1.718 7.824 30.109 1 98.75 432 THR A C 1
ATOM 3298 O O . THR A 1 432 ? -0.758 7.836 29.328 1 98.75 432 THR A O 1
ATOM 3301 N N . ASP A 1 433 ? -1.824 8.625 31.125 1 98.25 433 ASP A N 1
ATOM 3302 C CA . ASP A 1 433 ? -0.727 9.516 31.484 1 98.25 433 ASP A CA 1
ATOM 3303 C C . ASP A 1 433 ? 0.547 8.727 31.781 1 98.25 433 ASP A C 1
ATOM 3305 O O . ASP A 1 433 ? 1.643 9.141 31.391 1 98.25 433 ASP A O 1
ATOM 3309 N N . GLU A 1 434 ? 0.368 7.645 32.406 1 98.5 434 GLU A N 1
ATOM 3310 C CA . GLU A 1 434 ? 1.517 6.812 32.75 1 98.5 434 GLU A CA 1
ATOM 3311 C C . GLU A 1 434 ? 2.164 6.223 31.5 1 98.5 434 GLU A C 1
ATOM 3313 O O . GLU A 1 434 ? 3.387 6.254 31.359 1 98.5 434 GLU A O 1
ATOM 3318 N N . LEU A 1 435 ? 1.347 5.711 30.656 1 98.62 435 LEU A N 1
ATOM 3319 C CA . LEU A 1 435 ? 1.859 5.043 29.453 1 98.62 435 LEU A CA 1
ATOM 3320 C C . LEU A 1 435 ? 2.605 6.027 28.562 1 98.62 435 LEU A C 1
ATOM 3322 O O . LEU A 1 435 ? 3.686 5.715 28.047 1 98.62 435 LEU A O 1
ATOM 3326 N N . LYS A 1 436 ? 1.99 7.18 28.344 1 98.75 436 LYS A N 1
ATOM 3327 C CA . LYS A 1 436 ? 2.65 8.133 27.453 1 98.75 436 LYS A CA 1
ATOM 3328 C C . LYS A 1 436 ? 4.02 8.531 27.984 1 98.75 436 LYS A C 1
ATOM 3330 O O . LYS A 1 436 ? 4.965 8.734 27.219 1 98.75 436 LYS A O 1
ATOM 3335 N N . GLU A 1 437 ? 4.176 8.672 29.266 1 98.75 437 GLU A N 1
ATOM 3336 C CA . GLU A 1 437 ? 5.453 9.039 29.859 1 98.75 437 GLU A CA 1
ATOM 3337 C C . GLU A 1 437 ? 6.473 7.914 29.734 1 98.75 437 GLU A C 1
ATOM 3339 O O . GLU A 1 437 ? 7.656 8.164 29.484 1 98.75 437 GLU A O 1
ATOM 3344 N N . LYS A 1 438 ? 6.023 6.699 29.891 1 98.75 438 LYS A N 1
ATOM 3345 C CA . LYS A 1 438 ? 6.906 5.551 29.703 1 98.75 438 LYS A CA 1
ATOM 3346 C C . LYS A 1 438 ? 7.43 5.488 28.266 1 98.75 438 LYS A C 1
ATOM 3348 O O . LYS A 1 438 ? 8.609 5.191 28.047 1 98.75 438 LYS A O 1
ATOM 3353 N N . VAL A 1 439 ? 6.527 5.695 27.344 1 98.88 439 VAL A N 1
ATOM 3354 C CA . VAL A 1 439 ? 6.926 5.715 25.938 1 98.88 439 VAL A CA 1
ATOM 3355 C C . VAL A 1 439 ? 7.945 6.828 25.703 1 98.88 439 VAL A C 1
ATOM 3357 O O . VAL A 1 439 ? 8.961 6.621 25.031 1 98.88 439 VAL A O 1
ATOM 3360 N N . ALA A 1 440 ? 7.719 8.031 26.25 1 98.88 440 ALA A N 1
ATOM 3361 C CA . ALA A 1 440 ? 8.633 9.164 26.125 1 98.88 440 ALA A CA 1
ATOM 3362 C C . ALA A 1 440 ? 10.016 8.812 26.688 1 98.88 440 ALA A C 1
ATOM 3364 O O . ALA A 1 440 ? 11.039 9.211 26.125 1 98.88 440 ALA A O 1
ATOM 3365 N N . ASP A 1 441 ? 10.023 8.062 27.766 1 98.81 441 ASP A N 1
ATOM 3366 C CA . ASP A 1 441 ? 11.297 7.625 28.344 1 98.81 441 ASP A CA 1
ATOM 3367 C C . ASP A 1 441 ? 12.086 6.777 27.359 1 98.81 441 ASP A C 1
ATOM 3369 O O . ASP A 1 441 ? 13.297 6.965 27.203 1 98.81 441 ASP A O 1
ATOM 3373 N N . ARG A 1 442 ? 11.391 5.867 26.703 1 98.62 442 ARG A N 1
ATOM 3374 C CA . ARG A 1 442 ? 12.047 4.988 25.734 1 98.62 442 ARG A CA 1
ATOM 3375 C C . ARG A 1 442 ? 12.562 5.781 24.547 1 98.62 442 ARG A C 1
ATOM 3377 O O . ARG A 1 442 ? 13.625 5.48 24 1 98.62 442 ARG A O 1
ATOM 3384 N N . VAL A 1 443 ? 11.812 6.766 24.141 1 98.75 443 VAL A N 1
ATOM 3385 C CA . VAL A 1 443 ? 12.211 7.629 23.031 1 98.75 443 VAL A CA 1
ATOM 3386 C C . VAL A 1 443 ? 13.469 8.406 23.406 1 98.75 443 VAL A C 1
ATOM 3388 O O . VAL A 1 443 ? 14.43 8.461 22.641 1 98.75 443 VAL A O 1
ATOM 3391 N N . ILE A 1 444 ? 13.484 8.977 24.594 1 98.69 444 ILE A N 1
ATOM 3392 C CA . ILE A 1 444 ? 14.625 9.758 25.062 1 98.69 444 ILE A CA 1
ATOM 3393 C C . ILE A 1 444 ? 15.836 8.844 25.219 1 98.69 444 ILE A C 1
ATOM 3395 O O . ILE A 1 444 ? 16.969 9.234 24.906 1 98.69 444 ILE A O 1
ATOM 3399 N N . ASP A 1 445 ? 15.578 7.613 25.703 1 98.56 445 ASP A N 1
ATOM 3400 C CA . ASP A 1 445 ? 16.656 6.637 25.797 1 98.56 445 ASP A CA 1
ATOM 3401 C C . ASP A 1 445 ? 17.312 6.391 24.438 1 98.56 445 ASP A C 1
ATOM 3403 O O . ASP A 1 445 ? 18.531 6.371 24.328 1 98.56 445 ASP A O 1
ATOM 3407 N N . LYS A 1 446 ? 16.5 6.215 23.453 1 98.31 446 LYS A N 1
ATOM 3408 C CA . LYS A 1 446 ? 17 6.02 22.094 1 98.31 446 LYS A CA 1
ATOM 3409 C C . LYS A 1 446 ? 17.828 7.223 21.641 1 98.31 446 LYS A C 1
ATOM 3411 O O . LYS A 1 446 ? 18.891 7.066 21.062 1 98.31 446 LYS A O 1
ATOM 3416 N N . LEU A 1 447 ? 17.391 8.43 21.891 1 98.44 447 LEU A N 1
ATOM 3417 C CA . LEU A 1 447 ? 18.078 9.641 21.469 1 98.44 447 LEU A CA 1
ATOM 3418 C C . LEU A 1 447 ? 19.422 9.781 22.188 1 98.44 447 LEU A C 1
ATOM 3420 O O . LEU A 1 447 ? 20.375 10.312 21.609 1 98.44 447 LEU A O 1
ATOM 3424 N N . THR A 1 448 ? 19.484 9.25 23.359 1 98.31 448 THR A N 1
ATOM 3425 C CA . THR A 1 448 ? 20.703 9.336 24.156 1 98.31 448 THR A CA 1
ATOM 3426 C C . THR A 1 448 ? 21.812 8.508 23.531 1 98.31 448 THR A C 1
ATOM 3428 O O . THR A 1 448 ? 23 8.812 23.719 1 98.31 448 THR A O 1
ATOM 3431 N N . ASP A 1 449 ? 21.453 7.492 22.797 1 98 449 ASP A N 1
ATOM 3432 C CA . ASP A 1 449 ? 22.453 6.727 22.078 1 98 449 ASP A CA 1
ATOM 3433 C C . ASP A 1 449 ? 23.219 7.617 21.094 1 98 449 ASP A C 1
ATOM 3435 O O . ASP A 1 449 ? 24.406 7.391 20.828 1 98 449 ASP A O 1
ATOM 3439 N N . TYR A 1 450 ? 22.594 8.641 20.578 1 98.5 450 TYR A N 1
ATOM 3440 C CA . TYR A 1 450 ? 23.172 9.523 19.578 1 98.5 450 TYR A CA 1
ATOM 3441 C C . TYR A 1 450 ? 23.75 10.781 20.219 1 98.5 450 TYR A C 1
ATOM 3443 O O . TYR A 1 450 ? 24.75 11.312 19.75 1 98.5 450 TYR A O 1
ATOM 3451 N N . ALA A 1 451 ? 23.094 11.258 21.188 1 98.44 451 ALA A N 1
ATOM 3452 C CA . ALA A 1 451 ? 23.5 12.422 21.984 1 98.44 451 ALA A CA 1
ATOM 3453 C C . ALA A 1 451 ? 23.594 12.07 23.453 1 98.44 451 ALA A C 1
ATOM 3455 O O . ALA A 1 451 ? 22.672 12.375 24.234 1 98.44 451 ALA A O 1
ATOM 3456 N N . PRO A 1 452 ? 24.672 11.602 23.906 1 97.94 452 PRO A N 1
ATOM 3457 C CA . PRO A 1 452 ? 24.812 11.016 25.25 1 97.94 452 PRO A CA 1
ATOM 3458 C C . PRO A 1 452 ? 24.531 12.023 26.359 1 97.94 452 PRO A C 1
ATOM 3460 O O . PRO A 1 452 ? 24.156 11.641 27.469 1 97.94 452 PRO A O 1
ATOM 3463 N N . ASN A 1 453 ? 24.688 13.305 26.172 1 98.06 453 ASN A N 1
ATOM 3464 C CA . ASN A 1 453 ? 24.516 14.305 27.219 1 98.06 453 ASN A CA 1
ATOM 3465 C C . ASN A 1 453 ? 23.062 14.789 27.297 1 98.06 453 ASN A C 1
ATOM 3467 O O . ASN A 1 453 ? 22.734 15.633 28.125 1 98.06 453 ASN A O 1
ATOM 3471 N N . LEU A 1 454 ? 22.188 14.297 26.469 1 98.5 454 LEU A N 1
ATOM 3472 C CA . LEU A 1 454 ? 20.828 14.836 26.312 1 98.5 454 LEU A CA 1
ATOM 3473 C C . LEU A 1 454 ? 20.062 14.758 27.625 1 98.5 454 LEU A C 1
ATOM 3475 O O . LEU A 1 454 ? 19.453 15.742 28.047 1 98.5 454 LEU A O 1
ATOM 3479 N N . LYS A 1 455 ? 20.078 13.633 28.25 1 97.81 455 LYS A N 1
ATOM 3480 C CA . LYS A 1 455 ? 19.25 13.422 29.438 1 97.81 455 LYS A CA 1
ATOM 3481 C C . LYS A 1 455 ? 19.609 14.422 30.531 1 97.81 455 LYS A C 1
ATOM 3483 O O . LYS A 1 455 ? 18.719 14.922 31.234 1 97.81 455 LYS A O 1
ATOM 3488 N N . SER A 1 456 ? 20.875 14.719 30.688 1 98.12 456 SER A N 1
ATOM 3489 C CA . SER A 1 456 ? 21.312 15.633 31.734 1 98.12 456 SER A CA 1
ATOM 3490 C C . SER A 1 456 ? 20.938 17.078 31.406 1 98.12 456 SER A C 1
ATOM 3492 O O . SER A 1 456 ? 20.922 17.938 32.281 1 98.12 456 SER A O 1
ATOM 3494 N N . LEU A 1 457 ? 20.594 17.344 30.156 1 98.62 457 LEU A N 1
ATOM 3495 C CA . LEU A 1 457 ? 20.281 18.688 29.703 1 98.62 457 LEU A CA 1
ATOM 3496 C C . LEU A 1 457 ? 18.797 19 29.906 1 98.62 457 LEU A C 1
ATOM 3498 O O . LEU A 1 457 ? 18.391 20.156 29.859 1 98.62 457 LEU A O 1
ATOM 3502 N N . ILE A 1 458 ? 17.984 17.969 30.062 1 98.75 458 ILE A N 1
ATOM 3503 C CA . ILE A 1 458 ? 16.531 18.156 30.094 1 98.75 458 ILE A CA 1
ATOM 3504 C C . ILE A 1 458 ? 16.125 18.75 31.453 1 98.75 458 ILE A C 1
ATOM 3506 O O . ILE A 1 458 ? 16.312 18.125 32.5 1 98.75 458 ILE A O 1
ATOM 3510 N N . ILE A 1 459 ? 15.531 19.953 31.438 1 98.5 459 ILE A N 1
ATOM 3511 C CA . ILE A 1 459 ? 15.125 20.625 32.688 1 98.5 459 ILE A CA 1
ATOM 3512 C C . ILE A 1 459 ? 13.602 20.672 32.75 1 98.5 459 ILE A C 1
ATOM 3514 O O . ILE A 1 459 ? 13.039 21.047 33.781 1 98.5 459 ILE A O 1
ATOM 3518 N N . GLY A 1 460 ? 12.914 20.359 31.719 1 98.31 460 GLY A N 1
ATOM 3519 C CA . GLY A 1 460 ? 11.469 20.234 31.625 1 98.31 460 GLY A CA 1
ATOM 3520 C C . GLY A 1 460 ? 11.008 19.438 30.406 1 98.31 460 GLY A C 1
ATOM 3521 O O . GLY A 1 460 ? 11.695 19.422 29.391 1 98.31 460 GLY A O 1
ATOM 3522 N N . ARG A 1 461 ? 9.875 18.812 30.547 1 98 461 ARG A N 1
ATOM 3523 C CA . ARG A 1 461 ? 9.336 18.016 29.438 1 98 461 ARG A CA 1
ATOM 3524 C C . ARG A 1 461 ? 7.812 18.016 29.469 1 98 461 ARG A C 1
ATOM 3526 O O . ARG A 1 461 ? 7.203 18.047 30.531 1 98 461 ARG A O 1
ATOM 3533 N N . ARG A 1 462 ? 7.25 18.031 28.359 1 98.12 462 ARG A N 1
ATOM 3534 C CA . ARG A 1 462 ? 5.816 17.828 28.172 1 98.12 462 ARG A CA 1
ATOM 3535 C C . ARG A 1 462 ? 5.551 16.797 27.094 1 98.12 462 ARG A C 1
ATOM 3537 O O . ARG A 1 462 ? 6.16 16.844 26.016 1 98.12 462 ARG A O 1
ATOM 3544 N N . VAL A 1 463 ? 4.66 15.797 27.438 1 98.69 463 VAL A N 1
ATOM 3545 C CA . VAL A 1 463 ? 4.309 14.742 26.5 1 98.69 463 VAL A CA 1
ATOM 3546 C C . VAL A 1 463 ? 2.818 14.82 26.172 1 98.69 463 VAL A C 1
ATOM 3548 O O . VAL A 1 463 ? 1.979 14.922 27.062 1 98.69 463 VAL A O 1
ATOM 3551 N N . GLU A 1 464 ? 2.492 14.883 24.938 1 98.44 464 GLU A N 1
ATOM 3552 C CA . GLU A 1 464 ? 1.112 14.836 24.469 1 98.44 464 GLU A CA 1
ATOM 3553 C C . GLU A 1 464 ? 0.833 13.555 23.688 1 98.44 464 GLU A C 1
ATOM 3555 O O . GLU A 1 464 ? 1.434 13.32 22.641 1 98.44 464 GLU A O 1
ATOM 3560 N N . SER A 1 465 ? -0.06 12.711 24.234 1 98.5 465 SER A N 1
ATOM 3561 C CA . SER A 1 465 ? -0.4 11.445 23.594 1 98.5 465 SER A CA 1
ATOM 3562 C C . SER A 1 465 ? -1.241 11.664 22.344 1 98.5 465 SER A C 1
ATOM 3564 O O . SER A 1 465 ? -1.798 12.75 22.141 1 98.5 465 SER A O 1
ATOM 3566 N N . PRO A 1 466 ? -1.353 10.586 21.516 1 98 466 PRO A N 1
ATOM 3567 C CA . PRO A 1 466 ? -2.246 10.68 20.359 1 98 466 PRO A CA 1
ATOM 3568 C C . PRO A 1 466 ? -3.678 11.047 20.75 1 98 466 PRO A C 1
ATOM 3570 O O . PRO A 1 466 ? -4.32 11.844 20.062 1 98 466 PRO A O 1
ATOM 3573 N N . ALA A 1 467 ? -4.125 10.516 21.828 1 98.06 467 ALA A N 1
ATOM 3574 C CA . ALA A 1 467 ? -5.484 10.781 22.281 1 98.06 467 ALA A CA 1
ATOM 3575 C C . ALA A 1 467 ? -5.648 12.242 22.688 1 98.06 467 ALA A C 1
ATOM 3577 O O . ALA A 1 467 ? -6.656 12.875 22.359 1 98.06 467 ALA A O 1
ATOM 3578 N N . GLU A 1 468 ? -4.691 12.766 23.359 1 97.81 468 GLU A N 1
ATOM 3579 C CA . GLU A 1 468 ? -4.73 14.164 23.781 1 97.81 468 GLU A CA 1
ATOM 3580 C C . GLU A 1 468 ? -4.652 15.102 22.578 1 97.81 468 GLU A C 1
ATOM 3582 O O . GLU A 1 468 ? -5.32 16.141 22.547 1 97.81 468 GLU A O 1
ATOM 3587 N N . LEU A 1 469 ? -3.818 14.75 21.688 1 96.75 469 LEU A N 1
ATOM 3588 C CA . LEU A 1 469 ? -3.705 15.523 20.453 1 96.75 469 LEU A CA 1
ATOM 3589 C C . LEU A 1 469 ? -5.039 15.578 19.719 1 96.75 469 LEU A C 1
ATOM 3591 O O . LEU A 1 469 ? -5.461 16.641 19.266 1 96.75 469 LEU A O 1
ATOM 3595 N N . ALA A 1 470 ? -5.656 14.414 19.609 1 95.75 470 ALA A N 1
ATOM 3596 C CA . ALA A 1 470 ? -6.961 14.328 18.953 1 95.75 470 ALA A CA 1
ATOM 3597 C C . ALA A 1 470 ? -7.996 15.188 19.672 1 95.75 470 ALA A C 1
ATOM 3599 O O . ALA A 1 470 ? -8.805 15.859 19.031 1 95.75 470 ALA A O 1
ATOM 3600 N N . GLN A 1 471 ? -7.957 15.148 20.938 1 94.44 471 GLN A N 1
ATOM 3601 C CA . GLN A 1 471 ? -8.891 15.93 21.734 1 94.44 471 GLN A CA 1
ATOM 3602 C C . GLN A 1 471 ? -8.664 17.422 21.547 1 94.44 471 GLN A C 1
ATOM 3604 O O . GLN A 1 471 ? -9.617 18.203 21.422 1 94.44 471 GLN A O 1
ATOM 3609 N N . ARG A 1 472 ? -7.465 17.828 21.484 1 93.5 472 ARG A N 1
ATOM 3610 C CA . ARG A 1 472 ? -7.129 19.25 21.344 1 93.5 472 ARG A CA 1
ATOM 3611 C C . ARG A 1 472 ? -7.5 19.766 19.969 1 93.5 472 ARG A C 1
ATOM 3613 O O . ARG A 1 472 ? -8.133 20.828 19.844 1 93.5 472 ARG A O 1
ATOM 3620 N N . LEU A 1 473 ? -7.168 19 18.938 1 92.62 473 LEU A N 1
ATOM 3621 C CA . LEU A 1 473 ? -7.367 19.469 17.562 1 92.62 473 LEU A CA 1
ATOM 3622 C C . LEU A 1 473 ? -8.797 19.188 17.094 1 92.62 473 LEU A C 1
ATOM 3624 O O . LEU A 1 473 ? -9.305 19.875 16.203 1 92.62 473 LEU A O 1
ATOM 3628 N N . GLY A 1 474 ? -9.398 18.141 17.656 1 89.62 474 GLY A N 1
ATOM 3629 C CA . GLY A 1 474 ? -10.719 17.703 17.219 1 89.62 474 GLY A CA 1
ATOM 3630 C C . GLY A 1 474 ? -10.688 16.891 15.945 1 89.62 474 GLY A C 1
ATOM 3631 O O . GLY A 1 474 ? -11.734 16.531 15.406 1 89.62 474 GLY A O 1
ATOM 3632 N N . SER A 1 475 ? -9.555 16.578 15.43 1 87.19 475 SER A N 1
ATOM 3633 C CA . SER A 1 475 ? -9.461 15.852 14.172 1 87.19 475 SER A CA 1
ATOM 3634 C C . SER A 1 475 ? -9.773 14.367 14.367 1 87.19 475 SER A C 1
ATOM 3636 O O . SER A 1 475 ? -9.453 13.797 15.414 1 87.19 475 SER A O 1
ATOM 3638 N N . TYR A 1 476 ? -10.281 13.781 13.336 1 87 476 TYR A N 1
ATOM 3639 C CA . TYR A 1 476 ? -10.656 12.367 13.328 1 87 476 TYR A CA 1
ATOM 3640 C C . TYR A 1 476 ? -9.43 11.484 13.547 1 87 476 TYR A C 1
ATOM 3642 O O . TYR A 1 476 ? -8.461 11.555 12.797 1 87 476 TYR A O 1
ATOM 3650 N N . ASN A 1 477 ? -9.375 10.68 14.617 1 89.19 477 ASN A N 1
ATOM 3651 C CA . ASN A 1 477 ? -8.32 9.75 15.008 1 89.19 477 ASN A CA 1
ATOM 3652 C C . ASN A 1 477 ? -6.992 10.477 15.227 1 89.19 477 ASN A C 1
ATOM 3654 O O . ASN A 1 477 ? -5.922 9.906 15.008 1 89.19 477 ASN A O 1
ATOM 3658 N N . GLY A 1 478 ? -7.035 11.758 15.477 1 89 478 GLY A N 1
ATOM 3659 C CA . GLY A 1 478 ? -5.828 12.5 15.789 1 89 478 GLY A CA 1
ATOM 3660 C C . GLY A 1 478 ? -4.961 12.773 14.578 1 89 478 GLY A C 1
ATOM 3661 O O . GLY A 1 478 ? -3.791 13.141 14.711 1 89 478 GLY A O 1
ATOM 3662 N N . ASN A 1 479 ? -5.523 12.562 13.406 1 93.06 479 ASN A N 1
ATOM 3663 C CA . ASN A 1 479 ? -4.777 12.828 12.18 1 93.06 479 ASN A CA 1
ATOM 3664 C C . ASN A 1 479 ? -4.609 14.32 11.93 1 93.06 479 ASN A C 1
ATOM 3666 O O . ASN A 1 479 ? -5.582 15.023 11.641 1 93.06 479 ASN A O 1
ATOM 3670 N N . VAL A 1 480 ? -3.406 14.797 11.938 1 91.69 480 VAL A N 1
ATOM 3671 C CA . VAL A 1 480 ? -3.127 16.234 11.844 1 91.69 480 VAL A CA 1
ATOM 3672 C C . VAL A 1 480 ? -3.406 16.719 10.422 1 91.69 480 VAL A C 1
ATOM 3674 O O . VAL A 1 480 ? -3.537 17.922 10.18 1 91.69 480 VAL A O 1
ATOM 3677 N N . TYR A 1 481 ? -3.545 15.758 9.43 1 93 481 TYR A N 1
ATOM 3678 C CA . TYR A 1 481 ? -3.846 16.094 8.047 1 93 481 TYR A CA 1
ATOM 3679 C C . TYR A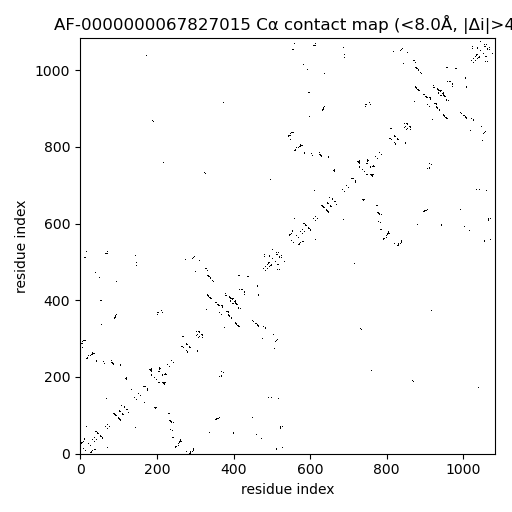 1 481 ? -5.34 15.984 7.766 1 93 481 TYR A C 1
ATOM 3681 O O . TYR A 1 481 ? -5.77 16.047 6.609 1 93 481 TYR A O 1
ATOM 3689 N N . HIS A 1 482 ? -6.211 15.789 8.742 1 93.5 482 HIS A N 1
ATOM 3690 C CA . HIS A 1 482 ? -7.648 15.539 8.688 1 93.5 482 HIS A CA 1
ATOM 3691 C C . HIS A 1 482 ? -7.949 14.164 8.109 1 93.5 482 HIS A C 1
ATOM 3693 O O . HIS A 1 482 ? -8.789 13.43 8.641 1 93.5 482 HIS A O 1
ATOM 3699 N N . LEU A 1 483 ? -7.285 13.852 7.039 1 93.38 483 LEU A N 1
ATOM 3700 C CA . LEU A 1 483 ? -7.383 12.578 6.336 1 93.38 483 LEU A CA 1
ATOM 3701 C C . LEU A 1 483 ? -6 12.062 5.953 1 93.38 483 LEU A C 1
ATOM 3703 O O . LEU A 1 483 ? -5.047 12.836 5.863 1 93.38 483 LEU A O 1
ATOM 3707 N N . ASP A 1 484 ? -5.949 10.758 5.672 1 93.12 484 ASP A N 1
ATOM 3708 C CA . ASP A 1 484 ? -4.699 10.172 5.211 1 93.12 484 ASP A CA 1
ATOM 3709 C C . ASP A 1 484 ? -4.211 10.852 3.93 1 93.12 484 ASP A C 1
ATOM 3711 O O . ASP A 1 484 ? -5.02 11.266 3.096 1 93.12 484 ASP A O 1
ATOM 3715 N N . MET A 1 485 ? -2.951 10.93 3.811 1 91.94 485 MET A N 1
ATOM 3716 C CA . MET A 1 485 ? -2.328 11.57 2.658 1 91.94 485 MET A CA 1
ATOM 3717 C C . MET A 1 485 ? -1.957 10.539 1.597 1 91.94 485 MET A C 1
ATOM 3719 O O . MET A 1 485 ? -0.906 10.641 0.961 1 91.94 485 MET A O 1
ATOM 3723 N N . SER A 1 486 ? -2.74 9.539 1.47 1 90.25 486 SER A N 1
ATOM 3724 C CA . SER A 1 486 ? -2.543 8.531 0.433 1 90.25 486 SER A CA 1
ATOM 3725 C C . SER A 1 486 ? -3.211 8.945 -0.874 1 90.25 486 SER A C 1
ATOM 3727 O O . SER A 1 486 ? -4.145 9.758 -0.872 1 90.25 486 SER A O 1
ATOM 3729 N N . LEU A 1 487 ? -2.77 8.359 -1.968 1 89.56 487 LEU A N 1
ATOM 3730 C CA . LEU A 1 487 ? -3.199 8.781 -3.297 1 89.56 487 LEU A CA 1
ATOM 3731 C C . LEU A 1 487 ? -4.711 8.648 -3.449 1 89.56 487 LEU A C 1
ATOM 3733 O O . LEU A 1 487 ? -5.344 9.445 -4.145 1 89.56 487 LEU A O 1
ATOM 3737 N N . ASP A 1 488 ? -5.254 7.688 -2.781 1 91.06 488 ASP A N 1
ATOM 3738 C CA . ASP A 1 488 ? -6.68 7.414 -2.928 1 91.06 488 ASP A CA 1
ATOM 3739 C C . ASP A 1 488 ? -7.52 8.469 -2.207 1 91.06 488 ASP A C 1
ATOM 3741 O O . ASP A 1 488 ? -8.75 8.453 -2.289 1 91.06 488 ASP A O 1
ATOM 3745 N N . GLN A 1 489 ? -6.906 9.438 -1.564 1 93.38 489 GLN A N 1
ATOM 3746 C CA . GLN A 1 489 ? -7.586 10.539 -0.89 1 93.38 489 GLN A CA 1
ATOM 3747 C C . GLN A 1 489 ? -6.914 11.875 -1.209 1 93.38 489 GLN A C 1
ATOM 3749 O O . GLN A 1 489 ? -6.762 12.727 -0.33 1 93.38 489 GLN A O 1
ATOM 3754 N N . MET A 1 490 ? -6.441 12.023 -2.398 1 90.94 490 MET A N 1
ATOM 3755 C CA . MET A 1 490 ? -5.785 13.258 -2.809 1 90.94 490 MET A CA 1
ATOM 3756 C C . MET A 1 490 ? -6.5 13.883 -4.004 1 90.94 490 MET A C 1
ATOM 3758 O O . MET A 1 490 ? -7.211 13.188 -4.738 1 90.94 490 MET A O 1
ATOM 3762 N N . MET A 1 491 ? -6.312 15.117 -4.18 1 88.12 491 MET A N 1
ATOM 3763 C CA . MET A 1 491 ? -6.754 15.883 -5.344 1 88.12 491 MET A CA 1
ATOM 3764 C C . MET A 1 491 ? -8.266 15.781 -5.516 1 88.12 491 MET A C 1
ATOM 3766 O O . MET A 1 491 ? -9.023 16.156 -4.613 1 88.12 491 MET A O 1
ATOM 3770 N N . PHE A 1 492 ? -8.703 15.078 -6.574 1 88.31 492 PHE A N 1
ATOM 3771 C CA . PHE A 1 492 ? -10.125 15.023 -6.887 1 88.31 492 PHE A CA 1
ATOM 3772 C C . PHE A 1 492 ? -10.82 13.945 -6.062 1 88.31 492 PHE A C 1
ATOM 3774 O O . PHE A 1 492 ? -12.039 13.781 -6.137 1 88.31 492 PHE A O 1
ATOM 3781 N N . LEU A 1 493 ? -10.008 13.359 -5.219 1 92.06 493 LEU A N 1
ATOM 3782 C CA . LEU A 1 493 ? -10.555 12.305 -4.375 1 92.06 493 LEU A CA 1
ATOM 3783 C C . LEU A 1 493 ? -10.609 12.75 -2.916 1 92.06 493 LEU A C 1
ATOM 3785 O O . LEU A 1 493 ? -11.023 11.984 -2.045 1 92.06 493 LEU A O 1
ATOM 3789 N N . ARG A 1 494 ? -10.273 14.023 -2.623 1 93.5 494 ARG A N 1
ATOM 3790 C CA . ARG A 1 494 ? -10.211 14.547 -1.261 1 93.5 494 ARG A CA 1
ATOM 3791 C C . ARG A 1 494 ? -11.234 15.648 -1.048 1 93.5 494 ARG A C 1
ATOM 3793 O O . ARG A 1 494 ? -11.281 16.625 -1.807 1 93.5 494 ARG A O 1
ATOM 3800 N N . PRO A 1 495 ? -12.07 15.562 -0.033 1 94.81 495 PRO A N 1
ATOM 3801 C CA . PRO A 1 495 ? -12.242 14.445 0.898 1 94.81 495 PRO A CA 1
ATOM 3802 C C . PRO A 1 495 ? -13 13.273 0.281 1 94.81 495 PRO A C 1
ATOM 3804 O O . PRO A 1 495 ? -12.844 12.125 0.718 1 94.81 495 PRO A O 1
ATOM 3807 N N . LEU A 1 496 ? -13.898 13.508 -0.534 1 94.5 496 LEU A N 1
ATOM 3808 C CA . LEU A 1 496 ? -14.641 12.609 -1.406 1 94.5 496 LEU A CA 1
ATOM 3809 C C . LEU A 1 496 ? -14.891 13.25 -2.766 1 94.5 496 LEU A C 1
ATOM 3811 O O . LEU A 1 496 ? -14.922 14.477 -2.881 1 94.5 496 LEU A O 1
ATOM 3815 N N . PRO A 1 497 ? -15.094 12.469 -3.785 1 90.44 497 PRO A N 1
ATOM 3816 C CA . PRO A 1 497 ? -15.266 13.039 -5.121 1 90.44 497 PRO A CA 1
ATOM 3817 C C . PRO A 1 497 ? -16.391 14.07 -5.18 1 90.44 497 PRO A C 1
ATOM 3819 O O . PRO A 1 497 ? -16.281 15.078 -5.875 1 90.44 497 PRO A O 1
ATOM 3822 N N . GLU A 1 498 ? -17.438 13.891 -4.453 1 91.5 498 GLU A N 1
ATOM 3823 C CA . GLU A 1 498 ? -18.641 14.719 -4.566 1 91.5 498 GLU A CA 1
ATOM 3824 C C . GLU A 1 498 ? -18.469 16.031 -3.811 1 91.5 498 GLU A C 1
ATOM 3826 O O . GLU A 1 498 ? -19.266 16.953 -3.984 1 91.5 498 GLU A O 1
ATOM 3831 N N . ILE A 1 499 ? -17.422 16.156 -2.967 1 94.88 499 ILE A N 1
ATOM 3832 C CA . ILE A 1 499 ? -17.188 17.391 -2.225 1 94.88 499 ILE A CA 1
ATOM 3833 C C . ILE A 1 499 ? -15.719 17.797 -2.312 1 94.88 499 ILE A C 1
ATOM 3835 O O . ILE A 1 499 ? -15.164 18.344 -1.361 1 94.88 499 ILE A O 1
ATOM 3839 N N . ALA A 1 500 ? -15.109 17.5 -3.422 1 93.5 500 ALA A N 1
ATOM 3840 C CA . ALA A 1 500 ? -13.68 17.75 -3.59 1 93.5 500 ALA A CA 1
ATOM 3841 C C . ALA A 1 500 ? -13.43 19.156 -4.109 1 93.5 500 ALA A C 1
ATOM 3843 O O . ALA A 1 500 ? -12.297 19.641 -4.078 1 93.5 500 ALA A O 1
ATOM 3844 N N . ASN A 1 501 ? -14.461 19.875 -4.504 1 93.38 501 ASN A N 1
ATOM 3845 C CA . ASN A 1 501 ? -14.297 21.172 -5.164 1 93.38 501 ASN A CA 1
ATOM 3846 C C . ASN A 1 501 ? -14.633 22.328 -4.23 1 93.38 501 ASN A C 1
ATOM 3848 O O . ASN A 1 501 ? -15.148 23.359 -4.672 1 93.38 501 ASN A O 1
ATOM 3852 N N . TYR A 1 502 ? -14.523 22.141 -2.955 1 96.5 502 TYR A N 1
ATOM 3853 C CA . TYR A 1 502 ? -14.695 23.125 -1.904 1 96.5 502 TYR A CA 1
ATOM 3854 C C . TYR A 1 502 ? -16.172 23.484 -1.722 1 96.5 502 TYR A C 1
ATOM 3856 O O . TYR A 1 502 ? -16.547 24.125 -0.744 1 96.5 502 TYR A O 1
ATOM 3864 N N . GLN A 1 503 ? -17.016 23.047 -2.633 1 96.19 503 GLN A N 1
ATOM 3865 C CA . GLN A 1 503 ? -18.453 23.203 -2.504 1 96.19 503 GLN A CA 1
ATOM 3866 C C . GLN A 1 503 ? -19.078 21.953 -1.892 1 96.19 503 GLN A C 1
ATOM 3868 O O . GLN A 1 503 ? -18.484 20.875 -1.918 1 96.19 503 GLN A O 1
ATOM 3873 N N . THR A 1 504 ? -20.219 22.172 -1.228 1 97 504 THR A N 1
ATOM 3874 C CA . THR A 1 504 ? -20.969 21.047 -0.662 1 97 504 THR A CA 1
ATOM 3875 C C . THR A 1 504 ? -22.375 21 -1.24 1 97 504 THR A C 1
ATOM 3877 O O . THR A 1 504 ? -22.797 21.906 -1.944 1 97 504 THR A O 1
ATOM 3880 N N . PRO A 1 505 ? -23.078 19.891 -0.971 1 96.62 505 PRO A N 1
ATOM 3881 C CA . PRO A 1 505 ? -24.453 19.812 -1.456 1 96.62 505 PRO A CA 1
ATOM 3882 C C . PRO A 1 505 ? -25.375 20.812 -0.782 1 96.62 505 PRO A C 1
ATOM 3884 O O . PRO A 1 505 ? -26.469 21.109 -1.298 1 96.62 505 PRO A O 1
ATOM 3887 N N . ILE A 1 506 ? -25.094 21.25 0.346 1 98.06 506 ILE A N 1
ATOM 3888 C CA . ILE A 1 506 ? -25.828 22.328 0.991 1 98.06 506 ILE A CA 1
ATOM 3889 C C . ILE A 1 506 ? -25.391 23.672 0.402 1 98.06 506 ILE A C 1
ATOM 3891 O O . ILE A 1 506 ? -24.219 24.047 0.475 1 98.06 506 ILE A O 1
ATOM 3895 N N . LYS A 1 507 ? -26.328 24.375 -0.164 1 97.25 507 LYS A N 1
ATOM 3896 C CA . LYS A 1 507 ? -26.031 25.656 -0.797 1 97.25 507 LYS A CA 1
ATOM 3897 C C . LYS A 1 507 ? -25.422 26.625 0.203 1 97.25 507 LYS A C 1
ATOM 3899 O O . LYS A 1 507 ? -25.859 26.703 1.353 1 97.25 507 LYS A O 1
ATOM 3904 N N . ASN A 1 508 ? -24.359 27.359 -0.187 1 97.88 508 ASN A N 1
ATOM 3905 C CA . ASN A 1 508 ? -23.672 28.391 0.574 1 97.88 508 ASN A CA 1
ATOM 3906 C C . ASN A 1 508 ? -22.828 27.797 1.702 1 97.88 508 ASN A C 1
ATOM 3908 O O . ASN A 1 508 ? -22.406 28.516 2.611 1 97.88 508 ASN A O 1
ATOM 3912 N N . LEU A 1 509 ? -22.672 26.469 1.736 1 98.62 509 LEU A N 1
ATOM 3913 C CA . LEU A 1 509 ? -21.75 25.812 2.646 1 98.62 509 LEU A CA 1
ATOM 3914 C C . LEU A 1 509 ? -20.5 25.344 1.9 1 98.62 509 LEU A C 1
ATOM 3916 O O . LEU A 1 509 ? -20.609 24.609 0.913 1 98.62 509 LEU A O 1
ATOM 3920 N N . TYR A 1 510 ? -19.359 25.766 2.338 1 98.44 510 TYR A N 1
ATOM 3921 C CA . TYR A 1 510 ? -18.094 25.438 1.693 1 98.44 510 TYR A CA 1
ATOM 3922 C C . TYR A 1 510 ? -17.141 24.75 2.668 1 98.44 510 TYR A C 1
ATOM 3924 O O . TYR A 1 510 ? -17.344 24.812 3.885 1 98.44 510 TYR A O 1
ATOM 3932 N N . LEU A 1 511 ? -16.141 24.047 2.018 1 97.69 511 LEU A N 1
ATOM 3933 C CA . LEU A 1 511 ? -15.125 23.344 2.795 1 97.69 511 LEU A CA 1
ATOM 3934 C C . LEU A 1 511 ? -13.727 23.828 2.443 1 97.69 511 LEU A C 1
ATOM 3936 O O . LEU A 1 511 ? -13.422 24.062 1.271 1 97.69 511 LEU A O 1
ATOM 3940 N N . THR A 1 512 ? -12.898 24.016 3.416 1 97.62 512 THR A N 1
ATOM 3941 C CA . THR A 1 512 ? -11.469 24.219 3.254 1 97.62 512 THR A CA 1
ATOM 3942 C C . THR A 1 512 ? -10.688 23.516 4.355 1 97.62 512 THR A C 1
ATOM 3944 O O . THR A 1 512 ? -11.188 22.562 4.961 1 97.62 512 THR A O 1
ATOM 3947 N N . GLY A 1 513 ? -9.461 23.812 4.539 1 96.31 513 GLY A N 1
ATOM 3948 C CA . GLY A 1 513 ? -8.672 23.172 5.582 1 96.31 513 GLY A CA 1
ATOM 3949 C C . GLY A 1 513 ? -7.816 22.031 5.07 1 96.31 513 GLY A C 1
ATOM 3950 O O . GLY A 1 513 ? -7.828 21.719 3.875 1 96.31 513 GLY A O 1
ATOM 3951 N N . ALA A 1 514 ? -7.137 21.328 6.027 1 95.5 514 ALA A N 1
ATOM 3952 C CA . ALA A 1 514 ? -6.164 20.281 5.723 1 95.5 514 ALA A CA 1
ATOM 3953 C C . ALA A 1 514 ? -6.836 19.078 5.051 1 95.5 514 ALA A C 1
ATOM 3955 O O . ALA A 1 514 ? -6.176 18.297 4.367 1 95.5 514 ALA A O 1
ATOM 3956 N N . GLY A 1 515 ? -8.133 18.953 5.234 1 95.75 515 GLY A N 1
ATOM 3957 C CA . GLY A 1 515 ? -8.883 17.828 4.691 1 95.75 515 GLY A CA 1
ATOM 3958 C C . GLY A 1 515 ? -9.328 18.047 3.258 1 95.75 515 GLY A C 1
ATOM 3959 O O . GLY A 1 515 ? -9.992 17.188 2.674 1 95.75 515 GLY A O 1
ATOM 3960 N N . THR A 1 516 ? -8.984 19.188 2.654 1 96.19 516 THR A N 1
ATOM 3961 C CA . THR A 1 516 ? -9.359 19.484 1.279 1 96.19 516 THR A CA 1
ATOM 3962 C C . THR A 1 516 ? -8.125 19.578 0.387 1 96.19 516 THR A C 1
ATOM 3964 O O . THR A 1 516 ? -6.996 19.5 0.873 1 96.19 516 THR A O 1
ATOM 3967 N N . HIS A 1 517 ? -8.367 19.609 -0.838 1 93.69 517 HIS A N 1
ATOM 3968 C CA . HIS A 1 517 ? -7.305 19.75 -1.822 1 93.69 517 HIS A CA 1
ATOM 3969 C C . HIS A 1 517 ? -6.48 21.016 -1.554 1 93.69 517 HIS A C 1
ATOM 3971 O O . HIS A 1 517 ? -7.035 22.078 -1.266 1 93.69 517 HIS A O 1
ATOM 3977 N N . PRO A 1 518 ? -5.242 20.828 -1.71 1 91.81 518 PRO A N 1
ATOM 3978 C CA . PRO A 1 518 ? -4.43 19.688 -2.148 1 91.81 518 PRO A CA 1
ATOM 3979 C C . PRO A 1 518 ? -4.055 18.75 -1.001 1 91.81 518 PRO A C 1
ATOM 3981 O O . PRO A 1 518 ? -3.471 17.688 -1.231 1 91.81 518 PRO A O 1
ATOM 3984 N N . GLY A 1 519 ? -4.289 19.109 0.21 1 91.12 519 GLY A N 1
ATOM 3985 C CA . GLY A 1 519 ? -3.992 18.203 1.314 1 91.12 519 GLY A CA 1
ATOM 3986 C C . GLY A 1 519 ? -3.414 18.922 2.523 1 91.12 519 GLY A C 1
ATOM 3987 O O . GLY A 1 519 ? -3.381 20.141 2.57 1 91.12 519 GLY A O 1
ATOM 3988 N N . GLY A 1 520 ? -3.037 18.062 3.457 1 89.25 520 GLY A N 1
ATOM 3989 C CA . GLY A 1 520 ? -2.527 18.594 4.707 1 89.25 520 GLY A CA 1
ATOM 3990 C C . GLY A 1 520 ? -1.082 19.047 4.613 1 89.25 520 GLY A C 1
ATOM 3991 O O . GLY A 1 520 ? -0.235 18.328 4.074 1 89.25 520 GLY A O 1
ATOM 3992 N N . SER A 1 521 ? -0.771 20.266 5.008 1 90.56 521 SER A N 1
ATOM 3993 C CA . SER A 1 521 ? 0.515 20.953 5.09 1 90.56 521 SER A CA 1
ATOM 3994 C C . SER A 1 521 ? 0.339 22.422 5.469 1 90.56 521 SER A C 1
ATOM 3996 O O . SER A 1 521 ? -0.778 22.938 5.449 1 90.56 521 SER A O 1
ATOM 3998 N N . ILE A 1 522 ? 1.354 22.953 5.926 1 96.62 522 ILE A N 1
ATOM 3999 C CA . ILE A 1 522 ? 1.342 24.406 6.055 1 96.62 522 ILE A CA 1
ATOM 4000 C C . ILE A 1 522 ? 1.547 25.047 4.688 1 96.62 522 ILE A C 1
ATOM 4002 O O . ILE A 1 522 ? 2.684 25.25 4.25 1 96.62 522 ILE A O 1
ATOM 4006 N N . SER A 1 523 ? 0.443 25.359 4.023 1 95.56 523 SER A N 1
ATOM 4007 C CA . SER A 1 523 ? 0.555 25.891 2.668 1 95.56 523 SER A CA 1
ATOM 4008 C C . SER A 1 523 ? -0.376 27.078 2.457 1 95.56 523 SER A C 1
ATOM 4010 O O . SER A 1 523 ? -0.062 28 1.692 1 95.56 523 SER A O 1
ATOM 4012 N N . GLY A 1 524 ? -1.538 27.078 3.074 1 97.06 524 GLY A N 1
ATOM 4013 C CA . GLY A 1 524 ? -2.549 28.109 2.855 1 97.06 524 GLY A CA 1
ATOM 4014 C C . GLY A 1 524 ? -3.307 27.922 1.554 1 97.06 524 GLY A C 1
ATOM 4015 O O . GLY A 1 524 ? -4.285 28.625 1.298 1 97.06 524 GLY A O 1
ATOM 4016 N N . MET A 1 525 ? -2.936 26.891 0.783 1 96.25 525 MET A N 1
ATOM 4017 C CA . MET A 1 525 ? -3.484 26.688 -0.555 1 96.25 525 MET A CA 1
ATOM 4018 C C . MET A 1 525 ? -4.957 26.312 -0.485 1 96.25 525 MET A C 1
ATOM 4020 O O . MET A 1 525 ? -5.77 26.797 -1.273 1 96.25 525 MET A O 1
ATOM 4024 N N . PRO A 1 526 ? -5.328 25.422 0.457 1 96.88 526 PRO A N 1
ATOM 4025 C CA . PRO A 1 526 ? -6.762 25.141 0.55 1 96.88 526 PRO A CA 1
ATOM 4026 C C . PRO A 1 526 ? -7.602 26.391 0.801 1 96.88 526 PRO A C 1
ATOM 4028 O O . PRO A 1 526 ? -8.664 26.547 0.197 1 96.88 526 PRO A O 1
ATOM 4031 N N . GLY A 1 527 ? -7.094 27.266 1.686 1 98.12 527 GLY A N 1
ATOM 4032 C CA . GLY A 1 527 ? -7.797 28.5 1.962 1 98.12 527 GLY A CA 1
ATOM 4033 C C . GLY A 1 527 ? -7.906 29.406 0.749 1 98.12 527 GLY A C 1
ATOM 4034 O O . GLY A 1 527 ? -8.984 29.938 0.465 1 98.12 527 GLY A O 1
ATOM 4035 N N . ARG A 1 528 ? -6.84 29.547 0.037 1 97.69 528 ARG A N 1
ATOM 4036 C CA . ARG A 1 528 ? -6.809 30.359 -1.171 1 97.69 528 ARG A CA 1
ATOM 4037 C C . ARG A 1 528 ? -7.75 29.797 -2.234 1 97.69 528 ARG A C 1
ATOM 4039 O O . ARG A 1 528 ? -8.523 30.547 -2.838 1 97.69 528 ARG A O 1
ATOM 4046 N N . ASN A 1 529 ? -7.648 28.5 -2.465 1 96.38 529 ASN A N 1
ATOM 4047 C CA . ASN A 1 529 ? -8.477 27.859 -3.479 1 96.38 529 ASN A CA 1
ATOM 4048 C C . ASN A 1 529 ? -9.961 27.953 -3.137 1 96.38 529 ASN A C 1
ATOM 4050 O O . ASN A 1 529 ? -10.789 28.203 -4.012 1 96.38 529 ASN A O 1
ATOM 4054 N N . CYS A 1 530 ? -10.273 27.781 -1.879 1 97.62 530 CYS A N 1
ATOM 4055 C CA . CYS A 1 530 ? -11.664 27.875 -1.438 1 97.62 530 CYS A CA 1
ATOM 4056 C C . CYS A 1 530 ? -12.203 29.281 -1.646 1 97.62 530 CYS A C 1
ATOM 4058 O O . CYS A 1 530 ? -13.328 29.469 -2.125 1 97.62 530 CYS A O 1
ATOM 4060 N N . ALA A 1 531 ? -11.43 30.312 -1.271 1 98.06 531 ALA A N 1
ATOM 4061 C CA . ALA A 1 531 ? -11.836 31.688 -1.473 1 98.06 531 ALA A CA 1
ATOM 4062 C C . ALA A 1 531 ? -12.133 31.969 -2.943 1 98.06 531 ALA A C 1
ATOM 4064 O O . ALA A 1 531 ? -13.117 32.625 -3.271 1 98.06 531 ALA A O 1
ATOM 4065 N N . ARG A 1 532 ? -11.297 31.422 -3.795 1 95.75 532 ARG A N 1
ATOM 4066 C CA . ARG A 1 532 ? -11.477 31.625 -5.23 1 95.75 532 ARG A CA 1
ATOM 4067 C C . ARG A 1 532 ? -12.773 30.984 -5.719 1 95.75 532 ARG A C 1
ATOM 4069 O O . ARG A 1 532 ? -13.508 31.578 -6.5 1 95.75 532 ARG A O 1
ATOM 4076 N N . VAL A 1 533 ? -12.977 29.781 -5.25 1 95.94 533 VAL A N 1
ATOM 4077 C CA . VAL A 1 533 ? -14.195 29.094 -5.629 1 95.94 533 VAL A CA 1
ATOM 4078 C C . VAL A 1 533 ? -15.414 29.844 -5.102 1 95.94 533 VAL A C 1
ATOM 4080 O O . VAL A 1 533 ? -16.391 30.031 -5.82 1 95.94 533 VAL A O 1
ATOM 4083 N N . PHE A 1 534 ? -15.391 30.312 -3.871 1 97.25 534 PHE A N 1
ATOM 4084 C CA . PHE A 1 534 ? -16.469 31.078 -3.25 1 97.25 534 PHE A CA 1
ATOM 4085 C C . PHE A 1 534 ? -16.766 32.344 -4.047 1 97.25 534 PHE A C 1
ATOM 4087 O O . PHE A 1 534 ? -17.922 32.625 -4.375 1 97.25 534 PHE A O 1
ATOM 4094 N N . LEU A 1 535 ? -15.742 33.094 -4.383 1 96.56 535 LEU A N 1
ATOM 4095 C CA . LEU A 1 535 ? -15.883 34.375 -5.09 1 96.56 535 LEU A CA 1
ATOM 4096 C C . LEU A 1 535 ? -16.438 34.156 -6.492 1 96.56 535 LEU A C 1
ATOM 4098 O O . LEU A 1 535 ? -17.25 34.938 -6.977 1 96.56 535 LEU A O 1
ATOM 4102 N N . LYS A 1 536 ? -15.945 33.062 -7.113 1 93.5 536 LYS A N 1
ATOM 4103 C CA . LYS A 1 536 ? -16.469 32.75 -8.438 1 93.5 536 LYS A CA 1
ATOM 4104 C C . LYS A 1 536 ? -17.969 32.469 -8.375 1 93.5 536 LYS A C 1
ATOM 4106 O O . LYS A 1 536 ? -18.719 32.844 -9.273 1 93.5 536 LYS A O 1
ATOM 4111 N N . GLN A 1 537 ? -18.375 31.797 -7.324 1 91.62 537 GLN A N 1
ATOM 4112 C CA . GLN A 1 537 ? -19.781 31.453 -7.16 1 91.62 537 GLN A CA 1
ATOM 4113 C C . GLN A 1 537 ? -20.609 32.719 -6.875 1 91.62 537 GLN A C 1
ATOM 4115 O O . GLN A 1 537 ? -21.781 32.781 -7.262 1 91.62 537 GLN A O 1
ATOM 4120 N N . GLN A 1 538 ? -20.094 33.656 -6.191 1 90.19 538 GLN A N 1
ATOM 4121 C CA . GLN A 1 538 ? -20.781 34.906 -5.898 1 90.19 538 GLN A CA 1
ATOM 4122 C C . GLN A 1 538 ? -20.969 35.75 -7.16 1 90.19 538 GLN A C 1
ATOM 4124 O O . GLN A 1 538 ? -21.922 36.5 -7.273 1 90.19 538 GLN A O 1
ATOM 4129 N N . ARG A 1 539 ? -20.016 35.688 -8.094 1 80.75 539 ARG A N 1
ATOM 4130 C CA . ARG A 1 539 ? -20.109 36.438 -9.344 1 80.75 539 ARG A CA 1
ATOM 4131 C C . ARG A 1 539 ? -21.125 35.812 -10.289 1 80.75 539 ARG A C 1
ATOM 4133 O O . ARG A 1 539 ? -21.703 36.5 -11.125 1 80.75 539 ARG A O 1
ATOM 4140 N N . ARG A 1 540 ? -21.094 34.469 -10.133 1 64.94 540 ARG A N 1
ATOM 4141 C CA . ARG A 1 540 ? -22.031 33.812 -11.008 1 64.94 540 ARG A CA 1
ATOM 4142 C C . ARG A 1 540 ? -23.469 34.156 -10.664 1 64.94 540 ARG A C 1
ATOM 4144 O O . ARG A 1 540 ? -24.359 34.062 -11.5 1 64.94 540 ARG A O 1
ATOM 4151 N N . PHE A 1 541 ? -23.594 34.5 -9.406 1 46.41 541 PHE A N 1
ATOM 4152 C CA . PHE A 1 541 ? -24.906 34.906 -8.93 1 46.41 541 PHE A CA 1
ATOM 4153 C C . PHE A 1 541 ? -25.188 36.344 -9.25 1 46.41 541 PHE A C 1
ATOM 4155 O O . PHE A 1 541 ? -26.312 36.812 -9.109 1 46.41 541 PHE A O 1
ATOM 4162 N N . TRP A 1 542 ? -24.125 37.031 -9.719 1 37.81 542 TRP A N 1
ATOM 4163 C CA . TRP A 1 542 ? -24.375 38.344 -10.258 1 37.81 542 TRP A CA 1
ATOM 4164 C C . TRP A 1 542 ? -24.344 38.344 -11.781 1 37.81 542 TRP A C 1
ATOM 4166 O O . TRP A 1 542 ? -23.547 37.625 -12.391 1 37.81 542 TRP A O 1
ATOM 4176 N N . MET B 1 1 ? 23.828 -31.953 -31.984 1 82 1 MET B N 1
ATOM 4177 C CA . MET B 1 1 ? 23.094 -30.703 -32.156 1 82 1 MET B CA 1
ATOM 4178 C C . MET B 1 1 ? 21.688 -30.969 -32.688 1 82 1 MET B C 1
ATOM 4180 O O . MET B 1 1 ? 21.516 -31.672 -33.688 1 82 1 MET B O 1
ATOM 4184 N N . ILE B 1 2 ? 20.703 -30.641 -31.875 1 91.19 2 ILE B N 1
ATOM 4185 C CA . ILE B 1 2 ? 19.297 -30.875 -32.219 1 91.19 2 ILE B CA 1
ATOM 4186 C C . ILE B 1 2 ? 18.656 -29.578 -32.688 1 91.19 2 ILE B C 1
ATOM 4188 O O . ILE B 1 2 ? 18.844 -28.531 -32.062 1 91.19 2 ILE B O 1
ATOM 4192 N N . THR B 1 3 ? 17.922 -29.703 -33.781 1 96 3 THR B N 1
ATOM 4193 C CA . THR B 1 3 ? 17.328 -28.5 -34.344 1 96 3 THR B CA 1
ATOM 4194 C C . THR B 1 3 ? 15.805 -28.625 -34.406 1 96 3 THR B C 1
ATOM 4196 O O . THR B 1 3 ? 15.266 -29.688 -34.719 1 96 3 THR B O 1
ATOM 4199 N N . THR B 1 4 ? 15.086 -27.625 -34.062 1 97.81 4 THR B N 1
ATOM 4200 C CA . THR B 1 4 ? 13.633 -27.5 -34.094 1 97.81 4 THR B CA 1
ATOM 4201 C C . THR B 1 4 ? 13.227 -26.078 -34.5 1 97.81 4 THR B C 1
ATOM 4203 O O . THR B 1 4 ? 14.086 -25.219 -34.656 1 97.81 4 THR B O 1
ATOM 4206 N N . ASP B 1 5 ? 11.969 -25.875 -34.812 1 98.19 5 ASP B N 1
ATOM 4207 C CA . ASP B 1 5 ? 11.531 -24.516 -35.125 1 98.19 5 ASP B CA 1
ATOM 4208 C C . ASP B 1 5 ? 11.609 -23.609 -33.906 1 98.19 5 ASP B C 1
ATOM 4210 O O . ASP B 1 5 ? 12.117 -22.484 -34 1 98.19 5 ASP B O 1
ATOM 4214 N N . VAL B 1 6 ? 11.062 -24.109 -32.781 1 98.75 6 VAL B N 1
ATOM 4215 C CA . VAL B 1 6 ? 10.992 -23.312 -31.562 1 98.75 6 VAL B CA 1
ATOM 4216 C C . VAL B 1 6 ? 11.492 -24.141 -30.375 1 98.75 6 VAL B C 1
ATOM 4218 O O . VAL B 1 6 ? 11.102 -25.297 -30.203 1 98.75 6 VAL B O 1
ATOM 4221 N N . VAL B 1 7 ? 12.352 -23.625 -29.562 1 98.88 7 VAL B N 1
ATOM 4222 C CA . VAL B 1 7 ? 12.758 -24.203 -28.281 1 98.88 7 VAL B CA 1
ATOM 4223 C C . VAL B 1 7 ? 12.102 -23.422 -27.141 1 98.88 7 VAL B C 1
ATOM 4225 O O . VAL B 1 7 ? 12.141 -22.203 -27.094 1 98.88 7 VAL B O 1
ATOM 4228 N N . ILE B 1 8 ? 11.438 -24.109 -26.25 1 98.94 8 ILE B N 1
ATOM 4229 C CA . ILE B 1 8 ? 10.82 -23.469 -25.094 1 98.94 8 ILE B CA 1
ATOM 4230 C C . ILE B 1 8 ? 11.57 -23.875 -23.828 1 98.94 8 ILE B C 1
ATOM 4232 O O . ILE B 1 8 ? 11.758 -25.078 -23.562 1 98.94 8 ILE B O 1
ATOM 4236 N N . ILE B 1 9 ? 12.008 -22.891 -23.078 1 98.81 9 ILE B N 1
ATOM 4237 C CA . ILE B 1 9 ? 12.688 -23.109 -21.797 1 98.81 9 ILE B CA 1
ATOM 4238 C C . ILE B 1 9 ? 11.656 -23.266 -20.688 1 98.81 9 ILE B C 1
ATOM 4240 O O . ILE B 1 9 ? 11.016 -22.281 -20.281 1 98.81 9 ILE B O 1
ATOM 4244 N N . GLY B 1 10 ? 11.531 -24.469 -20.125 1 98.12 10 GLY B N 1
ATOM 4245 C CA . GLY B 1 10 ? 10.578 -24.734 -19.047 1 98.12 10 GLY B CA 1
ATOM 4246 C C . GLY B 1 10 ? 9.266 -25.297 -19.547 1 98.12 10 GLY B C 1
ATOM 4247 O O . GLY B 1 10 ? 8.602 -24.703 -20.391 1 98.12 10 GLY B O 1
ATOM 4248 N N . ALA B 1 11 ? 8.875 -26.375 -18.953 1 98.5 11 ALA B N 1
ATOM 4249 C CA . ALA B 1 11 ? 7.633 -27.031 -19.328 1 98.5 11 ALA B CA 1
ATOM 4250 C C . ALA B 1 11 ? 6.574 -26.875 -18.234 1 98.5 11 ALA B C 1
ATOM 4252 O O . ALA B 1 11 ? 5.883 -27.828 -17.891 1 98.5 11 ALA B O 1
ATOM 4253 N N . GLY B 1 12 ? 6.484 -25.656 -17.641 1 97.62 12 GLY B N 1
ATOM 4254 C CA . GLY B 1 12 ? 5.32 -25.297 -16.844 1 97.62 12 GLY B CA 1
ATOM 4255 C C . GLY B 1 12 ? 4.051 -25.172 -17.656 1 97.62 12 GLY B C 1
ATOM 4256 O O . GLY B 1 12 ? 4.094 -25.203 -18.891 1 97.62 12 GLY B O 1
ATOM 4257 N N . HIS B 1 13 ? 2.941 -24.906 -17 1 98.12 13 HIS B N 1
ATOM 4258 C CA . HIS B 1 13 ? 1.677 -24.984 -17.734 1 98.12 13 HIS B CA 1
ATOM 4259 C C . HIS B 1 13 ? 1.592 -23.906 -18.812 1 98.12 13 HIS B C 1
ATOM 4261 O O . HIS B 1 13 ? 1.035 -24.141 -19.891 1 98.12 13 HIS B O 1
ATOM 4267 N N . ASN B 1 14 ? 2.131 -22.734 -18.578 1 98.44 14 ASN B N 1
ATOM 4268 C CA . ASN B 1 14 ? 2.109 -21.688 -19.609 1 98.44 14 ASN B CA 1
ATOM 4269 C C . ASN B 1 14 ? 2.98 -22.078 -20.797 1 98.44 14 ASN B C 1
ATOM 4271 O O . ASN B 1 14 ? 2.627 -21.781 -21.938 1 98.44 14 ASN B O 1
ATOM 4275 N N . GLY B 1 15 ? 4.176 -22.625 -20.531 1 98.75 15 GLY B N 1
ATOM 4276 C CA . GLY B 1 15 ? 5.02 -23.125 -21.609 1 98.75 15 GLY B CA 1
ATOM 4277 C C . GLY B 1 15 ? 4.355 -24.203 -22.438 1 98.75 15 GLY B C 1
ATOM 4278 O O . GLY B 1 15 ? 4.438 -24.188 -23.672 1 98.75 15 GLY B O 1
ATOM 4279 N N . LEU B 1 16 ? 3.729 -25.125 -21.781 1 98.88 16 LEU B N 1
ATOM 4280 C CA . LEU B 1 16 ? 3.02 -26.203 -22.453 1 98.88 16 LEU B CA 1
ATOM 4281 C C . LEU B 1 16 ? 1.874 -25.656 -23.312 1 98.88 16 LEU B C 1
ATOM 4283 O O . LEU B 1 16 ? 1.655 -26.125 -24.438 1 98.88 16 LEU B O 1
ATOM 4287 N N . VAL B 1 17 ? 1.149 -24.688 -22.734 1 98.75 17 VAL B N 1
ATOM 4288 C CA . VAL B 1 17 ? 0.067 -24.047 -23.469 1 98.75 17 VAL B CA 1
ATOM 4289 C C . VAL B 1 17 ? 0.626 -23.359 -24.719 1 98.75 17 VAL B C 1
ATOM 4291 O O . VAL B 1 17 ? 0.079 -23.516 -25.812 1 98.75 17 VAL B O 1
ATOM 4294 N N . CYS B 1 18 ? 1.688 -22.625 -24.531 1 98.81 18 CYS B N 1
ATOM 4295 C CA . CYS B 1 18 ? 2.33 -21.953 -25.656 1 98.81 18 CYS B CA 1
ATOM 4296 C C . CYS B 1 18 ? 2.727 -22.969 -26.734 1 98.81 18 CYS B C 1
ATOM 4298 O O . CYS B 1 18 ? 2.441 -22.766 -27.922 1 98.81 18 CYS B O 1
ATOM 4300 N N . ALA B 1 19 ? 3.363 -24.062 -26.359 1 98.88 19 ALA B N 1
ATOM 4301 C CA . ALA B 1 19 ? 3.785 -25.125 -27.266 1 98.88 19 ALA B CA 1
ATOM 4302 C C . ALA B 1 19 ? 2.6 -25.688 -28.047 1 98.88 19 ALA B C 1
ATOM 4304 O O . ALA B 1 19 ? 2.682 -25.875 -29.266 1 98.88 19 ALA B O 1
ATOM 4305 N N . ALA B 1 20 ? 1.506 -25.938 -27.359 1 98.81 20 ALA B N 1
ATOM 4306 C CA . ALA B 1 20 ? 0.318 -26.516 -27.984 1 98.81 20 ALA B CA 1
ATOM 4307 C C . ALA B 1 20 ? -0.19 -25.625 -29.109 1 98.81 20 ALA B C 1
ATOM 4309 O O . ALA B 1 20 ? -0.491 -26.125 -30.203 1 98.81 20 ALA B O 1
ATOM 4310 N N . TYR B 1 21 ? -0.297 -24.344 -28.828 1 98.62 21 TYR B N 1
ATOM 4311 C CA . TYR B 1 21 ? -0.792 -23.406 -29.844 1 98.62 21 TYR B CA 1
ATOM 4312 C C . TYR B 1 21 ? 0.153 -23.359 -31.047 1 98.62 21 TYR B C 1
ATOM 4314 O O . TYR B 1 21 ? -0.292 -23.266 -32.188 1 98.62 21 TYR B O 1
ATOM 4322 N N . LEU B 1 22 ? 1.457 -23.375 -30.812 1 98.62 22 LEU B N 1
ATOM 4323 C CA . LEU B 1 22 ? 2.432 -23.344 -31.906 1 98.62 22 LEU B CA 1
ATOM 4324 C C . LEU B 1 22 ? 2.385 -24.625 -32.719 1 98.62 22 LEU B C 1
ATOM 4326 O O . LEU B 1 22 ? 2.457 -24.578 -33.969 1 98.62 22 LEU B O 1
ATOM 4330 N N . LEU B 1 23 ? 2.285 -25.75 -32.094 1 98.5 23 LEU B N 1
ATOM 4331 C CA . LEU B 1 23 ? 2.201 -27.031 -32.75 1 98.5 23 LEU B CA 1
ATOM 4332 C C . LEU B 1 23 ? 0.97 -27.109 -33.656 1 98.5 23 LEU B C 1
ATOM 4334 O O . LEU B 1 23 ? 1.028 -27.656 -34.75 1 98.5 23 LEU B O 1
ATOM 4338 N N . GLN B 1 24 ? -0.109 -26.562 -33.156 1 97.19 24 GLN B N 1
ATOM 4339 C CA . GLN B 1 24 ? -1.345 -26.531 -33.938 1 97.19 24 GLN B CA 1
ATOM 4340 C C . GLN B 1 24 ? -1.161 -25.766 -35.25 1 97.19 24 GLN B C 1
ATOM 4342 O O . GLN B 1 24 ? -1.925 -25.953 -36.188 1 97.19 24 GLN B O 1
ATOM 4347 N N . ARG B 1 25 ? -0.185 -24.984 -35.25 1 96.69 25 ARG B N 1
ATOM 4348 C CA . ARG B 1 25 ? 0.071 -24.188 -36.469 1 96.69 25 ARG B CA 1
ATOM 4349 C C . ARG B 1 25 ? 1.184 -24.797 -37.281 1 96.69 25 ARG B C 1
ATOM 4351 O O . ARG B 1 25 ? 1.688 -24.172 -38.219 1 96.69 25 ARG B O 1
ATOM 4358 N N . GLY B 1 26 ? 1.646 -25.953 -36.969 1 96.62 26 GLY B N 1
ATOM 4359 C CA . GLY B 1 26 ? 2.547 -26.734 -37.781 1 96.62 26 GLY B CA 1
ATOM 4360 C C . GLY B 1 26 ? 4.012 -26.516 -37.469 1 96.62 26 GLY B C 1
ATOM 4361 O O . GLY B 1 26 ? 4.895 -26.953 -38.188 1 96.62 26 GLY B O 1
ATOM 4362 N N . LEU B 1 27 ? 4.301 -25.891 -36.375 1 98.12 27 LEU B N 1
ATOM 4363 C CA . LEU B 1 27 ? 5.688 -25.625 -36 1 98.12 27 LEU B CA 1
ATOM 4364 C C . LEU B 1 27 ? 6.246 -26.781 -35.188 1 98.12 27 LEU B C 1
ATOM 4366 O O . LEU B 1 27 ? 5.531 -27.375 -34.375 1 98.12 27 LEU B O 1
ATOM 4370 N N . GLY B 1 28 ? 7.461 -27.125 -35.438 1 98.31 28 GLY B N 1
ATOM 4371 C CA . GLY B 1 28 ? 8.164 -28.031 -34.531 1 98.31 28 GLY B CA 1
ATOM 4372 C C . GLY B 1 28 ? 8.578 -27.375 -33.219 1 98.31 28 GLY B C 1
ATOM 4373 O O . GLY B 1 28 ? 9.18 -26.297 -33.219 1 98.31 28 GLY B O 1
ATOM 4374 N N . VAL B 1 29 ? 8.234 -28.031 -32.062 1 98.81 29 VAL B N 1
ATOM 4375 C CA . VAL B 1 29 ? 8.508 -27.406 -30.781 1 98.81 29 VAL B CA 1
ATOM 4376 C C . VAL B 1 29 ? 9.203 -28.406 -29.859 1 98.81 29 VAL B C 1
ATOM 4378 O O . VAL B 1 29 ? 8.789 -29.562 -29.766 1 98.81 29 VAL B O 1
ATOM 4381 N N . THR B 1 30 ? 10.273 -28.031 -29.203 1 98.81 30 THR B N 1
ATOM 4382 C CA . THR B 1 30 ? 10.945 -28.797 -28.172 1 98.81 30 THR B CA 1
ATOM 4383 C C . THR B 1 30 ? 10.953 -28.016 -26.844 1 98.81 30 THR B C 1
ATOM 4385 O O . THR B 1 30 ? 11.445 -26.891 -26.781 1 98.81 30 THR B O 1
ATOM 4388 N N . LEU B 1 31 ? 10.367 -28.641 -25.844 1 98.88 31 LEU B N 1
ATOM 4389 C CA . LEU B 1 31 ? 10.406 -28.062 -24.5 1 98.88 31 LEU B CA 1
ATOM 4390 C C . LEU B 1 31 ? 11.5 -28.703 -23.656 1 98.88 31 LEU B C 1
ATOM 4392 O O . LEU B 1 31 ? 11.672 -29.938 -23.688 1 98.88 31 LEU B O 1
ATOM 4396 N N . LEU B 1 32 ? 12.25 -27.922 -22.984 1 98.69 32 LEU B N 1
ATOM 4397 C CA . LEU B 1 32 ? 13.297 -28.375 -22.062 1 98.69 32 LEU B CA 1
ATOM 4398 C C . LEU B 1 32 ? 12.906 -28.109 -20.625 1 98.69 32 LEU B C 1
ATOM 4400 O O . LEU B 1 32 ? 12.695 -26.953 -20.234 1 98.69 32 LEU B O 1
ATOM 4404 N N . GLU B 1 33 ? 12.773 -29.109 -19.812 1 98.19 33 GLU B N 1
ATOM 4405 C CA . GLU B 1 33 ? 12.367 -29.016 -18.406 1 98.19 33 GLU B CA 1
ATOM 4406 C C . GLU B 1 33 ? 13.477 -29.516 -17.484 1 98.19 33 GLU B C 1
ATOM 4408 O O . GLU B 1 33 ? 14.047 -30.594 -17.719 1 98.19 33 GLU B O 1
ATOM 4413 N N . LYS B 1 34 ? 13.805 -28.688 -16.438 1 96.38 34 LYS B N 1
ATOM 4414 C CA . LYS B 1 34 ? 14.906 -29.031 -15.539 1 96.38 34 LYS B CA 1
ATOM 4415 C C . LYS B 1 34 ? 14.555 -30.219 -14.656 1 96.38 34 LYS B C 1
ATOM 4417 O O . LYS B 1 34 ? 15.422 -31.047 -14.344 1 96.38 34 LYS B O 1
ATOM 4422 N N . ARG B 1 35 ? 13.32 -30.359 -14.242 1 96.31 35 ARG B N 1
ATOM 4423 C CA . ARG B 1 35 ? 12.914 -31.438 -13.336 1 96.31 35 ARG B CA 1
ATOM 4424 C C . ARG B 1 35 ? 12.547 -32.688 -14.109 1 96.31 35 ARG B C 1
ATOM 4426 O O . ARG B 1 35 ? 12.398 -32.656 -15.336 1 96.31 35 ARG B O 1
ATOM 4433 N N . GLU B 1 36 ? 12.336 -33.688 -13.344 1 95.81 36 GLU B N 1
ATOM 4434 C CA . GLU B 1 36 ? 11.922 -34.969 -13.93 1 95.81 36 GLU B CA 1
ATOM 4435 C C . GLU B 1 36 ? 10.453 -34.938 -14.328 1 95.81 36 GLU B C 1
ATOM 4437 O O . GLU B 1 36 ? 10.023 -35.688 -15.211 1 95.81 36 GLU B O 1
ATOM 4442 N N . VAL B 1 37 ? 9.719 -34.062 -13.711 1 95.19 37 VAL B N 1
ATOM 4443 C CA . VAL B 1 37 ? 8.281 -33.969 -13.945 1 95.19 37 VAL B CA 1
ATOM 4444 C C . VAL B 1 37 ? 7.945 -32.594 -14.539 1 95.19 37 VAL B C 1
ATOM 4446 O O . VAL B 1 37 ? 8.258 -31.547 -13.945 1 95.19 37 VAL B O 1
ATOM 4449 N N . PRO B 1 38 ? 7.285 -32.562 -15.758 1 97.31 38 PRO B N 1
ATOM 4450 C CA . PRO B 1 38 ? 6.809 -31.281 -16.281 1 97.31 38 PRO B CA 1
ATOM 4451 C C . PRO B 1 38 ? 5.684 -30.672 -15.445 1 97.31 38 PRO B C 1
ATOM 4453 O O . PRO B 1 38 ? 4.949 -31.406 -14.773 1 97.31 38 PRO B O 1
ATOM 4456 N N . GLY B 1 39 ? 5.59 -29.406 -15.539 1 96.38 39 GLY B N 1
ATOM 4457 C CA . GLY B 1 39 ? 4.426 -28.797 -14.914 1 96.38 39 GLY B CA 1
ATOM 4458 C C . GLY B 1 39 ? 4.758 -27.562 -14.102 1 96.38 39 GLY B C 1
ATOM 4459 O O . GLY B 1 39 ? 3.877 -26.75 -13.789 1 96.38 39 GLY B O 1
ATOM 4460 N N . GLY B 1 40 ? 6.082 -27.344 -13.797 1 94.25 40 GLY B N 1
ATOM 4461 C CA . GLY B 1 40 ? 6.465 -26.203 -12.977 1 94.25 40 GLY B CA 1
ATOM 4462 C C . GLY B 1 40 ? 5.762 -26.172 -11.633 1 94.25 40 GLY B C 1
ATOM 4463 O O . GLY B 1 40 ? 5.797 -27.141 -10.883 1 94.25 40 GLY B O 1
ATOM 4464 N N . ALA B 1 41 ? 5.004 -25.078 -11.375 1 94.94 41 ALA B N 1
ATOM 4465 C CA . ALA B 1 41 ? 4.285 -24.922 -10.109 1 94.94 41 ALA B CA 1
ATOM 4466 C C . ALA B 1 41 ? 2.92 -25.609 -10.172 1 94.94 41 ALA B C 1
ATOM 4468 O O . ALA B 1 41 ? 2.178 -25.609 -9.188 1 94.94 41 ALA B O 1
ATOM 4469 N N . ALA B 1 42 ? 2.572 -26.219 -11.234 1 96.94 42 ALA B N 1
ATOM 4470 C CA . ALA B 1 42 ? 1.292 -26.906 -11.422 1 96.94 42 ALA B CA 1
ATOM 4471 C C . ALA B 1 42 ? 1.475 -28.422 -11.453 1 96.94 42 ALA B C 1
ATOM 4473 O O . ALA B 1 42 ? 1.067 -29.078 -12.414 1 96.94 42 ALA B O 1
ATOM 4474 N N . THR B 1 43 ? 2.008 -28.984 -10.414 1 97.31 43 THR B N 1
ATOM 4475 C CA . THR B 1 43 ? 2.254 -30.422 -10.375 1 97.31 43 THR B CA 1
ATOM 4476 C C . THR B 1 43 ? 1.531 -31.047 -9.188 1 97.31 43 THR B C 1
ATOM 4478 O O . THR B 1 43 ? 1.176 -30.375 -8.234 1 97.31 43 THR B O 1
ATOM 4481 N N . THR B 1 44 ? 1.176 -32.281 -9.281 1 98 44 THR B N 1
ATOM 4482 C CA . THR B 1 44 ? 0.732 -33.188 -8.227 1 98 44 THR B CA 1
ATOM 4483 C C . THR B 1 44 ? 1.654 -34.406 -8.133 1 98 44 THR B C 1
ATOM 4485 O O . THR B 1 44 ? 1.918 -35.062 -9.141 1 98 44 THR B O 1
ATOM 4488 N N . GLU B 1 45 ? 2.148 -34.656 -6.93 1 97.62 45 GLU B N 1
ATOM 4489 C CA . GLU B 1 45 ? 3.18 -35.688 -6.797 1 97.62 45 GLU B CA 1
ATOM 4490 C C . GLU B 1 45 ? 2.916 -36.562 -5.594 1 97.62 45 GLU B C 1
ATOM 4492 O O . GLU B 1 45 ? 2.234 -36.156 -4.648 1 97.62 45 GLU B O 1
ATOM 4497 N N . ALA B 1 46 ? 3.398 -37.812 -5.684 1 97.38 46 ALA B N 1
ATOM 4498 C CA . ALA B 1 46 ? 3.369 -38.719 -4.547 1 97.38 46 ALA B CA 1
ATOM 4499 C C . ALA B 1 46 ? 4.492 -38.438 -3.562 1 97.38 46 ALA B C 1
ATOM 4501 O O . ALA B 1 46 ? 5.566 -39.031 -3.627 1 97.38 46 ALA B O 1
ATOM 4502 N N . LEU B 1 47 ? 4.23 -37.625 -2.58 1 96.38 47 LEU B N 1
ATOM 4503 C CA . LEU B 1 47 ? 5.285 -37.062 -1.747 1 96.38 47 LEU B CA 1
ATOM 4504 C C . LEU B 1 47 ? 5.555 -37.938 -0.537 1 96.38 47 LEU B C 1
ATOM 4506 O O . LEU B 1 47 ? 6.535 -37.75 0.183 1 96.38 47 LEU B O 1
ATOM 4510 N N . MET B 1 48 ? 4.719 -38.906 -0.294 1 96.94 48 MET B N 1
ATOM 4511 C CA . MET B 1 48 ? 4.883 -39.844 0.818 1 96.94 48 MET B CA 1
ATOM 4512 C C . MET B 1 48 ? 4.684 -41.281 0.356 1 96.94 48 MET B C 1
ATOM 4514 O O . MET B 1 48 ? 3.861 -42 0.914 1 96.94 48 MET B O 1
ATOM 4518 N N . PRO B 1 49 ? 5.523 -41.656 -0.522 1 95.25 49 PRO B N 1
ATOM 4519 C CA . PRO B 1 49 ? 5.336 -43 -1.117 1 95.25 49 PRO B CA 1
ATOM 4520 C C . PRO B 1 49 ? 5.523 -44.125 -0.109 1 95.25 49 PRO B C 1
ATOM 4522 O O . PRO B 1 49 ? 5.008 -45.219 -0.308 1 95.25 49 PRO B O 1
ATOM 4525 N N . GLU B 1 50 ? 6.27 -43.844 0.923 1 96.25 50 GLU B N 1
ATOM 4526 C CA . GLU B 1 50 ? 6.48 -44.875 1.957 1 96.25 50 GLU B CA 1
ATOM 4527 C C . GLU B 1 50 ? 5.176 -45.188 2.674 1 96.25 50 GLU B C 1
ATOM 4529 O O . GLU B 1 50 ? 5.008 -46.312 3.182 1 96.25 50 GLU B O 1
ATOM 4534 N N . LEU B 1 51 ? 4.352 -44.25 2.768 1 96.62 51 LEU B N 1
ATOM 4535 C CA . LEU B 1 51 ? 3.02 -44.531 3.307 1 96.62 51 LEU B CA 1
ATOM 4536 C C . LEU B 1 51 ? 2.129 -45.188 2.26 1 96.62 51 LEU B C 1
ATOM 4538 O O . LEU B 1 51 ? 1.557 -46.25 2.508 1 96.62 51 LEU B O 1
ATOM 4542 N N . SER B 1 52 ? 2.023 -44.531 1.168 1 96.25 52 SER B N 1
ATOM 4543 C CA . SER B 1 52 ? 1.291 -45.031 0.009 1 96.25 52 SER B CA 1
ATOM 4544 C C . SER B 1 52 ? 1.526 -44.156 -1.215 1 96.25 52 SER B C 1
ATOM 4546 O O . SER B 1 52 ? 1.527 -42.938 -1.111 1 96.25 52 SER B O 1
ATOM 4548 N N . PRO B 1 53 ? 1.726 -44.75 -2.336 1 94.62 53 PRO B N 1
ATOM 4549 C CA . PRO B 1 53 ? 1.83 -43.938 -3.557 1 94.62 53 PRO B CA 1
ATOM 4550 C C . PRO B 1 53 ? 0.521 -43.25 -3.918 1 94.62 53 PRO B C 1
ATOM 4552 O O . PRO B 1 53 ? 0.506 -42.375 -4.777 1 94.62 53 PRO B O 1
ATOM 4555 N N . GLN B 1 54 ? -0.557 -43.656 -3.289 1 96.44 54 GLN B N 1
ATOM 4556 C CA . GLN B 1 54 ? -1.856 -43.062 -3.576 1 96.44 54 GLN B CA 1
ATOM 4557 C C . GLN B 1 54 ? -1.979 -41.688 -2.941 1 96.44 54 GLN B C 1
ATOM 4559 O O . GLN B 1 54 ? -2.852 -40.906 -3.316 1 96.44 54 GLN B O 1
ATOM 4564 N N . PHE B 1 55 ? -1.174 -41.438 -1.941 1 98.12 55 PHE B N 1
ATOM 4565 C CA . PHE B 1 55 ? -1.15 -40.094 -1.396 1 98.12 55 PHE B CA 1
ATOM 4566 C C . PHE B 1 55 ? -0.509 -39.125 -2.383 1 98.12 55 PHE B C 1
ATOM 4568 O O . PHE B 1 55 ? 0.712 -39.125 -2.555 1 98.12 55 PHE B O 1
ATOM 4575 N N . ARG B 1 56 ? -1.34 -38.344 -3 1 97.94 56 ARG B N 1
ATOM 4576 C CA . ARG B 1 56 ? -0.859 -37.375 -3.98 1 97.94 56 ARG B CA 1
ATOM 4577 C C . ARG B 1 56 ? -1.139 -35.938 -3.523 1 97.94 56 ARG B C 1
ATOM 4579 O O . ARG B 1 56 ? -2.229 -35.625 -3.027 1 97.94 56 ARG B O 1
ATOM 4586 N N . PHE B 1 57 ? -0.14 -35.125 -3.604 1 98.25 57 PHE B N 1
ATOM 4587 C CA . PHE B 1 57 ? -0.221 -33.75 -3.08 1 98.25 57 PHE B CA 1
ATOM 4588 C C . PHE B 1 57 ? 0.087 -32.75 -4.168 1 98.25 57 PHE B C 1
ATOM 4590 O O . PHE B 1 57 ? 0.975 -32.969 -4.996 1 98.25 57 PHE B O 1
ATOM 4597 N N . ASN B 1 58 ? -0.746 -31.688 -4.242 1 97.81 58 ASN B N 1
ATOM 4598 C CA . ASN B 1 58 ? -0.433 -30.547 -5.086 1 97.81 58 ASN B CA 1
ATOM 4599 C C . ASN B 1 58 ? 0.726 -29.719 -4.516 1 97.81 58 ASN B C 1
ATOM 4601 O O . ASN B 1 58 ? 0.719 -29.375 -3.338 1 97.81 58 ASN B O 1
ATOM 4605 N N . ARG B 1 59 ? 1.635 -29.375 -5.293 1 95.12 59 ARG B N 1
ATOM 4606 C CA . ARG B 1 59 ? 2.881 -28.828 -4.77 1 95.12 59 ARG B CA 1
ATOM 4607 C C . ARG B 1 59 ? 2.768 -27.328 -4.57 1 95.12 59 ARG B C 1
ATOM 4609 O O . ARG B 1 59 ? 3.408 -26.766 -3.68 1 95.12 59 ARG B O 1
ATOM 4616 N N . CYS B 1 60 ? 2.062 -26.609 -5.457 1 94.88 60 CYS B N 1
ATOM 4617 C CA . CYS B 1 60 ? 1.927 -25.156 -5.336 1 94.88 60 CYS B CA 1
ATOM 4618 C C . CYS B 1 60 ? 0.477 -24.734 -5.523 1 94.88 60 CYS B C 1
ATOM 4620 O O . CYS B 1 60 ? -0.176 -24.297 -4.57 1 94.88 60 CYS B O 1
ATOM 4622 N N . ALA B 1 61 ? -0.082 -25.016 -6.59 1 94.94 61 ALA B N 1
ATOM 4623 C CA . ALA B 1 61 ? -1.439 -24.594 -6.922 1 94.94 61 ALA B CA 1
ATOM 4624 C C . ALA B 1 61 ? -2.445 -25.703 -6.637 1 94.94 61 ALA B C 1
ATOM 4626 O O . ALA B 1 61 ? -2.123 -26.891 -6.766 1 94.94 61 ALA B O 1
ATOM 4627 N N . ILE B 1 62 ? -3.654 -25.312 -6.301 1 96.94 62 ILE B N 1
ATOM 4628 C CA . ILE B 1 62 ? -4.625 -26.359 -6.008 1 96.94 62 ILE B CA 1
ATOM 4629 C C . ILE B 1 62 ? -6.012 -25.922 -6.48 1 96.94 62 ILE B C 1
ATOM 4631 O O . ILE B 1 62 ? -6.758 -26.719 -7.051 1 96.94 62 ILE B O 1
ATOM 4635 N N . ASP B 1 63 ? -6.414 -24.703 -6.207 1 96.75 63 ASP B N 1
ATOM 4636 C CA . ASP B 1 63 ? -7.715 -24.188 -6.613 1 96.75 63 ASP B CA 1
ATOM 4637 C C . ASP B 1 63 ? -7.605 -23.391 -7.914 1 96.75 63 ASP B C 1
ATOM 4639 O O . ASP B 1 63 ? -6.887 -22.391 -7.98 1 96.75 63 ASP B O 1
ATOM 4643 N N . HIS B 1 64 ? -8.328 -23.891 -8.93 1 97.25 64 HIS B N 1
ATOM 4644 C CA . HIS B 1 64 ? -8.273 -23.25 -10.234 1 97.25 64 HIS B CA 1
ATOM 4645 C C . HIS B 1 64 ? -9.477 -22.328 -10.438 1 97.25 64 HIS B C 1
ATOM 4647 O O . HIS B 1 64 ? -10.617 -22.75 -10.281 1 97.25 64 HIS B O 1
ATOM 4653 N N . GLU B 1 65 ? -9.211 -21.062 -10.711 1 94.88 65 GLU B N 1
ATOM 4654 C CA . GLU B 1 65 ? -10.25 -20.078 -10.992 1 94.88 65 GLU B CA 1
ATOM 4655 C C . GLU B 1 65 ? -9.992 -19.359 -12.32 1 94.88 65 GLU B C 1
ATOM 4657 O O . GLU B 1 65 ? -10.859 -19.312 -13.188 1 94.88 65 GLU B O 1
ATOM 4662 N N . PHE B 1 66 ? -8.82 -19.031 -12.586 1 94.12 66 PHE B N 1
ATOM 4663 C CA . PHE B 1 66 ? -8.461 -18.141 -13.688 1 94.12 66 PHE B CA 1
ATOM 4664 C C . PHE B 1 66 ? -8.453 -18.891 -15.016 1 94.12 66 PHE B C 1
ATOM 4666 O O . PHE B 1 66 ? -8.547 -18.266 -16.078 1 94.12 66 PHE B O 1
ATOM 4673 N N . ILE B 1 67 ? -8.32 -20.156 -14.992 1 96 67 ILE B N 1
ATOM 4674 C CA . ILE B 1 67 ? -8.281 -20.984 -16.203 1 96 67 ILE B CA 1
ATOM 4675 C C . ILE B 1 67 ? -9.594 -20.828 -16.969 1 96 67 ILE B C 1
ATOM 4677 O O . ILE B 1 67 ? -9.633 -20.969 -18.188 1 96 67 ILE B O 1
ATOM 4681 N N . PHE B 1 68 ? -10.609 -20.391 -16.234 1 94.12 68 PHE B N 1
ATOM 4682 C CA . PHE B 1 68 ? -11.945 -20.328 -16.812 1 94.12 68 PHE B CA 1
ATOM 4683 C C . PHE B 1 68 ? -12.203 -18.938 -17.406 1 94.12 68 PHE B C 1
ATOM 4685 O O . PHE B 1 68 ? -13.211 -18.719 -18.078 1 94.12 68 PHE B O 1
ATOM 4692 N N . LEU B 1 69 ? -11.281 -18.031 -17.172 1 92 69 LEU B N 1
ATOM 4693 C CA . LEU B 1 69 ? -11.453 -16.672 -17.672 1 92 69 LEU B CA 1
ATOM 4694 C C . LEU B 1 69 ? -10.977 -16.578 -19.125 1 92 69 LEU B C 1
ATOM 4696 O O . LEU B 1 69 ? -11.219 -15.562 -19.781 1 92 69 LEU B O 1
ATOM 4700 N N . GLY B 1 70 ? -10.281 -17.578 -19.609 1 91 70 GLY B N 1
ATOM 4701 C CA . GLY B 1 70 ? -9.797 -17.594 -20.984 1 91 70 GLY B CA 1
ATOM 4702 C C . GLY B 1 70 ? -10.266 -18.797 -21.766 1 91 70 GLY B C 1
ATOM 4703 O O . GLY B 1 70 ? -10.883 -19.703 -21.219 1 91 70 GLY B O 1
ATOM 4704 N N . PRO B 1 71 ? -9.953 -18.812 -23 1 94.81 71 PRO B N 1
ATOM 4705 C CA . PRO B 1 71 ? -10.484 -19.859 -23.875 1 94.81 71 PRO B CA 1
ATOM 4706 C C . PRO B 1 71 ? -9.562 -21.062 -23.984 1 94.81 71 PRO B C 1
ATOM 4708 O O . PRO B 1 71 ? -9.789 -21.938 -24.828 1 94.81 71 PRO B O 1
ATOM 4711 N N . VAL B 1 72 ? -8.586 -21.203 -23.188 1 97 72 VAL B N 1
ATOM 4712 C CA . VAL B 1 72 ? -7.508 -22.172 -23.344 1 97 72 VAL B CA 1
ATOM 4713 C C . VAL B 1 72 ? -8.07 -23.594 -23.281 1 97 72 VAL B C 1
ATOM 4715 O O . VAL B 1 72 ? -7.742 -24.438 -24.109 1 97 72 VAL B O 1
ATOM 4718 N N . LEU B 1 73 ? -8.953 -23.859 -22.312 1 97.56 73 LEU B N 1
ATOM 4719 C CA . LEU B 1 73 ? -9.516 -25.203 -22.141 1 97.56 73 LEU B CA 1
ATOM 4720 C C . LEU B 1 73 ? -10.289 -25.641 -23.375 1 97.56 73 LEU B C 1
ATOM 4722 O O . LEU B 1 73 ? -10.141 -26.766 -23.828 1 97.56 73 LEU B O 1
ATOM 4726 N N . GLN B 1 74 ? -11.023 -24.703 -23.906 1 96.56 74 GLN B N 1
ATOM 4727 C CA . GLN B 1 74 ? -11.891 -24.984 -25.047 1 96.56 74 GLN B CA 1
ATOM 4728 C C . GLN B 1 74 ? -11.078 -25.062 -26.344 1 96.56 74 GLN B C 1
ATOM 4730 O O . GLN B 1 74 ? -11.227 -26 -27.125 1 96.56 74 GLN B O 1
ATOM 4735 N N . GLU B 1 75 ? -10.219 -24.094 -26.516 1 97.62 75 GLU B N 1
ATOM 4736 C CA . GLU B 1 75 ? -9.461 -24 -27.766 1 97.62 75 GLU B CA 1
ATOM 4737 C C . GLU B 1 75 ? -8.5 -25.172 -27.906 1 97.62 75 GLU B C 1
ATOM 4739 O O . GLU B 1 75 ? -8.242 -25.641 -29.016 1 97.62 75 GLU B O 1
ATOM 4744 N N . LEU B 1 76 ? -8.047 -25.703 -26.781 1 98.31 76 LEU B N 1
ATOM 4745 C CA . LEU B 1 76 ? -7.086 -26.797 -26.828 1 98.31 76 LEU B CA 1
ATOM 4746 C C . LEU B 1 76 ? -7.773 -28.141 -26.594 1 98.31 76 LEU B C 1
ATOM 4748 O O . LEU B 1 76 ? -7.133 -29.188 -26.641 1 98.31 76 LEU B O 1
ATOM 4752 N N . ASN B 1 77 ? -9.078 -28.078 -26.344 1 97.75 77 ASN B N 1
ATOM 4753 C CA . ASN B 1 77 ? -9.891 -29.266 -26.125 1 97.75 77 ASN B CA 1
ATOM 4754 C C . ASN B 1 77 ? -9.227 -30.234 -25.156 1 97.75 77 ASN B C 1
ATOM 4756 O O . ASN B 1 77 ? -9.039 -31.422 -25.469 1 97.75 77 ASN B O 1
ATOM 4760 N N . LEU B 1 78 ? -8.891 -29.797 -24 1 98.38 78 LEU B N 1
ATOM 4761 C CA . LEU B 1 78 ? -8.078 -30.562 -23.047 1 98.38 78 LEU B CA 1
ATOM 4762 C C . LEU B 1 78 ? -8.875 -31.719 -22.453 1 98.38 78 LEU B C 1
ATOM 4764 O O . LEU B 1 78 ? -8.289 -32.688 -21.938 1 98.38 78 LEU B O 1
ATOM 4768 N N . ALA B 1 79 ? -10.18 -31.625 -22.516 1 97.81 79 ALA B N 1
ATOM 4769 C CA . ALA B 1 79 ? -11.016 -32.75 -22.062 1 97.81 79 ALA B CA 1
ATOM 4770 C C . ALA B 1 79 ? -10.688 -34.031 -22.828 1 97.81 79 ALA B C 1
ATOM 4772 O O . ALA B 1 79 ? -10.734 -35.125 -22.25 1 97.81 79 ALA B O 1
ATOM 4773 N N . GLN B 1 80 ? -10.375 -33.906 -24.031 1 97.94 80 GLN B N 1
ATOM 4774 C CA . GLN B 1 80 ? -10.055 -35.031 -24.891 1 97.94 80 GLN B CA 1
ATOM 4775 C C . GLN B 1 80 ? -8.773 -35.719 -24.422 1 97.94 80 GLN B C 1
ATOM 4777 O O . GLN B 1 80 ? -8.539 -36.875 -24.75 1 97.94 80 GLN B O 1
ATOM 4782 N N . TYR B 1 81 ? -8.047 -35.031 -23.672 1 98.25 81 TYR B N 1
ATOM 4783 C CA . TYR B 1 81 ? -6.773 -35.562 -23.203 1 98.25 81 TYR B CA 1
ATOM 4784 C C . TYR B 1 81 ? -6.844 -35.938 -21.734 1 98.25 81 TYR B C 1
ATOM 4786 O O . TYR B 1 81 ? -5.816 -36.031 -21.062 1 98.25 81 TYR B O 1
ATOM 4794 N N . GLY B 1 82 ? -8.055 -36 -21.219 1 97.75 82 GLY B N 1
ATOM 4795 C CA . GLY B 1 82 ? -8.25 -36.625 -19.906 1 97.75 82 GLY B CA 1
ATOM 4796 C C . GLY B 1 82 ? -8.508 -35.594 -18.812 1 97.75 82 GLY B C 1
ATOM 4797 O O . GLY B 1 82 ? -8.688 -35.938 -17.656 1 97.75 82 GLY B O 1
ATOM 4798 N N . LEU B 1 83 ? -8.539 -34.312 -19.125 1 98.62 83 LEU B N 1
ATOM 4799 C CA . LEU B 1 83 ? -8.734 -33.312 -18.094 1 98.62 83 LEU B CA 1
ATOM 4800 C C . LEU B 1 83 ? -10.195 -33.219 -17.688 1 98.62 83 LEU B C 1
ATOM 4802 O O . LEU B 1 83 ? -11.078 -33.062 -18.531 1 98.62 83 LEU B O 1
ATOM 4806 N N . GLU B 1 84 ? -10.469 -33.438 -16.469 1 98.31 84 GLU B N 1
ATOM 4807 C CA . GLU B 1 84 ? -11.789 -33.281 -15.875 1 98.31 84 GLU B CA 1
ATOM 4808 C C . GLU B 1 84 ? -11.75 -32.406 -14.633 1 98.31 84 GLU B C 1
ATOM 4810 O O . GLU B 1 84 ? -10.953 -32.656 -13.727 1 98.31 84 GLU B O 1
ATOM 4815 N N . TYR B 1 85 ? -12.555 -31.375 -14.602 1 98.12 85 TYR B N 1
ATOM 4816 C CA . TYR B 1 85 ? -12.609 -30.484 -13.453 1 98.12 85 TYR B CA 1
ATOM 4817 C C . TYR B 1 85 ? -13.75 -30.859 -12.523 1 98.12 85 TYR B C 1
ATOM 4819 O O . TYR B 1 85 ? -14.844 -31.188 -12.977 1 98.12 85 TYR B O 1
ATOM 4827 N N . LEU B 1 86 ? -13.453 -30.844 -11.273 1 98.19 86 LEU B N 1
ATOM 4828 C CA . LEU B 1 86 ? -14.43 -31 -10.203 1 98.19 86 LEU B CA 1
ATOM 4829 C C . LEU B 1 86 ? -14.703 -29.672 -9.516 1 98.19 86 LEU B C 1
ATOM 4831 O O . LEU B 1 86 ? -13.797 -29.062 -8.938 1 98.19 86 LEU B O 1
ATOM 4835 N N . PHE B 1 87 ? -15.922 -29.219 -9.555 1 97.75 87 PHE B N 1
ATOM 4836 C CA . PHE B 1 87 ? -16.25 -27.906 -9 1 97.75 87 PHE B CA 1
ATOM 4837 C C . PHE B 1 87 ? -16.547 -28.016 -7.512 1 97.75 87 PHE B C 1
ATOM 4839 O O . PHE B 1 87 ? -17.188 -28.969 -7.066 1 97.75 87 PHE B O 1
ATOM 4846 N N . CYS B 1 88 ? -16.078 -27.062 -6.809 1 97.75 88 CYS B N 1
ATOM 4847 C CA . CYS B 1 88 ? -16.25 -27.016 -5.359 1 97.75 88 CYS B CA 1
ATOM 4848 C C . CYS B 1 88 ? -17.516 -26.266 -4.973 1 97.75 88 CYS B C 1
ATOM 4850 O O . CYS B 1 88 ? -17.719 -25.125 -5.383 1 97.75 88 CYS B O 1
ATOM 4852 N N . ASP B 1 89 ? -18.281 -26.906 -4.094 1 97.62 89 ASP B N 1
ATOM 4853 C CA . ASP B 1 89 ? -19.469 -26.266 -3.506 1 97.62 89 ASP B CA 1
ATOM 4854 C C . ASP B 1 89 ? -19.812 -26.891 -2.162 1 97.62 89 ASP B C 1
ATOM 4856 O O . ASP B 1 89 ? -20.25 -28.047 -2.105 1 97.62 89 ASP B O 1
ATOM 4860 N N . PRO B 1 90 ? -19.703 -26.172 -1.059 1 97.81 90 PRO B N 1
ATOM 4861 C CA . PRO B 1 90 ? -19.375 -24.75 -0.981 1 97.81 90 PRO B CA 1
ATOM 4862 C C . PRO B 1 90 ? -17.953 -24.438 -1.482 1 97.81 90 PRO B C 1
ATOM 4864 O O . PRO B 1 90 ? -17.109 -25.328 -1.528 1 97.81 90 PRO B O 1
ATOM 4867 N N . SER B 1 91 ? -17.812 -23.156 -1.866 1 97.44 91 SER B N 1
ATOM 4868 C CA . SER B 1 91 ? -16.516 -22.719 -2.354 1 97.44 91 SER B CA 1
ATOM 4869 C C . SER B 1 91 ? -15.602 -22.281 -1.203 1 97.44 91 SER B C 1
ATOM 4871 O O . SER B 1 91 ? -14.383 -22.359 -1.309 1 97.44 91 SER B O 1
ATOM 4873 N N . VAL B 1 92 ? -16.172 -21.781 -0.117 1 98.31 92 VAL B N 1
ATOM 4874 C CA . VAL B 1 92 ? -15.383 -21.312 1.018 1 98.31 92 VAL B CA 1
ATOM 4875 C C . VAL B 1 92 ? -16.047 -21.75 2.322 1 98.31 92 VAL B C 1
ATOM 4877 O O . VAL B 1 92 ? -17.266 -21.688 2.461 1 98.31 92 VAL B O 1
ATOM 4880 N N . PHE B 1 93 ? -15.312 -22.312 3.18 1 98.62 93 PHE B N 1
ATOM 4881 C CA . PHE B 1 93 ? -15.656 -22.609 4.566 1 98.62 93 PHE B CA 1
ATOM 4882 C C . PHE B 1 93 ? -14.68 -21.922 5.52 1 98.62 93 PHE B C 1
ATOM 4884 O O . PHE B 1 93 ? -13.484 -22.25 5.527 1 98.62 93 PHE B O 1
ATOM 4891 N N . CYS B 1 94 ? -15.102 -20.875 6.258 1 98.81 94 CYS B N 1
ATOM 4892 C CA . CYS B 1 94 ? -14.289 -20.188 7.262 1 98.81 94 CYS B CA 1
ATOM 4893 C C . CYS B 1 94 ? -14.875 -20.375 8.656 1 98.81 94 CYS B C 1
ATOM 4895 O O . CYS B 1 94 ? -15.727 -19.594 9.086 1 98.81 94 CYS B O 1
ATOM 4897 N N . PRO B 1 95 ? -14.359 -21.359 9.375 1 98.62 95 PRO B N 1
ATOM 4898 C CA . PRO B 1 95 ? -14.922 -21.688 10.688 1 98.62 95 PRO B CA 1
ATOM 4899 C C . PRO B 1 95 ? -14.477 -20.703 11.773 1 98.62 95 PRO B C 1
ATOM 4901 O O . PRO B 1 95 ? -13.328 -20.25 11.773 1 98.62 95 PRO B O 1
ATOM 4904 N N . GLY B 1 96 ? -15.445 -20.328 12.625 1 96.94 96 GLY B N 1
ATOM 4905 C CA . GLY B 1 96 ? -15.125 -19.594 13.836 1 96.94 96 GLY B CA 1
ATOM 4906 C C . GLY B 1 96 ? -14.992 -20.5 15.055 1 96.94 96 GLY B C 1
ATOM 4907 O O . GLY B 1 96 ? -15.43 -21.656 15.031 1 96.94 96 GLY B O 1
ATOM 4908 N N . LEU B 1 97 ? -14.375 -19.969 16.062 1 95.75 97 LEU B N 1
ATOM 4909 C CA . LEU B 1 97 ? -14.211 -20.734 17.297 1 95.75 97 LEU B CA 1
ATOM 4910 C C . LEU B 1 97 ? -15.508 -20.734 18.094 1 95.75 97 LEU B C 1
ATOM 4912 O O . LEU B 1 97 ? -15.656 -21.531 19.031 1 95.75 97 LEU B O 1
ATOM 4916 N N . ASP B 1 98 ? -16.469 -19.969 17.703 1 94.88 98 ASP B N 1
ATOM 4917 C CA . ASP B 1 98 ? -17.766 -19.875 18.391 1 94.88 98 ASP B CA 1
ATOM 4918 C C . ASP B 1 98 ? -18.734 -20.906 17.828 1 94.88 98 ASP B C 1
ATOM 4920 O O . ASP B 1 98 ? -19.922 -20.891 18.172 1 94.88 98 ASP B O 1
ATOM 4924 N N . GLY B 1 99 ? -18.328 -21.734 16.922 1 94.62 99 GLY B N 1
ATOM 4925 C CA . GLY B 1 99 ? -19.188 -22.766 16.359 1 94.62 99 GLY B CA 1
ATOM 4926 C C . GLY B 1 99 ? -19.938 -22.312 15.117 1 94.62 99 GLY B C 1
ATOM 4927 O O . GLY B 1 99 ? -20.656 -23.094 14.508 1 94.62 99 GLY B O 1
ATOM 4928 N N . GLN B 1 100 ? -19.734 -21.078 14.742 1 95.88 100 GLN B N 1
ATOM 4929 C CA . GLN B 1 100 ? -20.328 -20.547 13.523 1 95.88 100 GLN B CA 1
ATOM 4930 C C . GLN B 1 100 ? -19.281 -20.406 12.414 1 95.88 100 GLN B C 1
ATOM 4932 O O . GLN B 1 100 ? -18.094 -20.516 12.672 1 95.88 100 GLN B O 1
ATOM 4937 N N . ALA B 1 101 ? -19.797 -20.328 11.172 1 98.06 101 ALA B N 1
ATOM 4938 C CA . ALA B 1 101 ? -18.859 -20.234 10.055 1 98.06 101 ALA B CA 1
ATOM 4939 C C . ALA B 1 101 ? -19.391 -19.281 8.984 1 98.06 101 ALA B C 1
ATOM 4941 O O . ALA B 1 101 ? -20.594 -19.031 8.914 1 98.06 101 ALA B O 1
ATOM 4942 N N . PHE B 1 102 ? -18.516 -18.656 8.32 1 98.44 102 PHE B N 1
ATOM 4943 C CA . PHE B 1 102 ? -18.844 -18.062 7.023 1 98.44 102 PHE B CA 1
ATOM 4944 C C . PHE B 1 102 ? -18.797 -19.125 5.926 1 98.44 102 PHE B C 1
ATOM 4946 O O . PHE B 1 102 ? -17.797 -19.844 5.785 1 98.44 102 PHE B O 1
ATOM 4953 N N . MET B 1 103 ? -19.875 -19.219 5.16 1 98.19 103 MET B N 1
ATOM 4954 C CA . MET B 1 103 ? -19.953 -20.109 4.012 1 98.19 103 MET B CA 1
ATOM 4955 C C . MET B 1 103 ? -20.203 -19.328 2.725 1 98.19 103 MET B C 1
ATOM 4957 O O . MET B 1 103 ? -21.031 -18.422 2.697 1 98.19 103 MET B O 1
ATOM 4961 N N . SER B 1 104 ? -19.438 -19.625 1.789 1 98.19 104 SER B N 1
ATOM 4962 C CA . SER B 1 104 ? -19.734 -19.156 0.44 1 98.19 104 SER B CA 1
ATOM 4963 C C . SER B 1 104 ? -20 -20.312 -0.505 1 98.19 104 SER B C 1
ATOM 4965 O O . SER B 1 104 ? -19.266 -21.297 -0.512 1 98.19 104 SER B O 1
ATOM 4967 N N . TYR B 1 105 ? -21.062 -20.203 -1.255 1 98.19 105 TYR B N 1
ATOM 4968 C CA . TYR B 1 105 ? -21.469 -21.172 -2.26 1 98.19 105 TYR B CA 1
ATOM 4969 C C . TYR B 1 105 ? -21.297 -20.609 -3.666 1 98.19 105 TYR B C 1
ATOM 4971 O O . TYR B 1 105 ? -21 -19.438 -3.836 1 98.19 105 TYR B O 1
ATOM 4979 N N . ARG B 1 106 ? -21.359 -21.5 -4.637 1 96.81 106 ARG B N 1
ATOM 4980 C CA . ARG B 1 106 ? -21.344 -21 -6.008 1 96.81 106 ARG B CA 1
ATOM 4981 C C . ARG B 1 106 ? -22.547 -20.094 -6.27 1 96.81 106 ARG B C 1
ATOM 4983 O O . ARG B 1 106 ? -22.422 -19.078 -6.945 1 96.81 106 ARG B O 1
ATOM 4990 N N . SER B 1 107 ? -23.656 -20.438 -5.723 1 97.69 107 SER B N 1
ATOM 4991 C CA . SER B 1 107 ? -24.859 -19.625 -5.82 1 97.69 107 SER B CA 1
ATOM 4992 C C . SER B 1 107 ? -24.75 -18.375 -4.973 1 97.69 107 SER B C 1
ATOM 4994 O O . SER B 1 107 ? -24.625 -18.453 -3.748 1 97.69 107 SER B O 1
ATOM 4996 N N . LEU B 1 108 ? -24.859 -17.266 -5.641 1 98.12 108 LEU B N 1
ATOM 4997 C CA . LEU B 1 108 ? -24.844 -16 -4.918 1 98.12 108 LEU B CA 1
ATOM 4998 C C . LEU B 1 108 ? -26.031 -15.898 -3.961 1 98.12 108 LEU B C 1
ATOM 5000 O O . LEU B 1 108 ? -25.875 -15.438 -2.828 1 98.12 108 LEU B O 1
ATOM 5004 N N . GLU B 1 109 ? -27.188 -16.375 -4.402 1 98.38 109 GLU B N 1
ATOM 5005 C CA . GLU B 1 109 ? -28.391 -16.328 -3.592 1 98.38 109 GLU B CA 1
ATOM 5006 C C . GLU B 1 109 ? -28.25 -17.172 -2.324 1 98.38 109 GLU B C 1
ATOM 5008 O O . GLU B 1 109 ? -28.625 -16.734 -1.236 1 98.38 109 GLU B O 1
ATOM 5013 N N . LYS B 1 110 ? -27.703 -18.328 -2.484 1 98.5 110 LYS B N 1
ATOM 5014 C CA . LYS B 1 110 ? -27.5 -19.219 -1.337 1 98.5 110 LYS B CA 1
ATOM 5015 C C . LYS B 1 110 ? -26.516 -18.594 -0.349 1 98.5 110 LYS B C 1
ATOM 5017 O O . LYS B 1 110 ? -26.688 -18.703 0.866 1 98.5 110 LYS B O 1
ATOM 5022 N N . THR B 1 111 ? -25.484 -18 -0.852 1 98.75 111 THR B N 1
ATOM 5023 C CA . THR B 1 111 ? -24.484 -17.344 0.003 1 98.75 111 THR B CA 1
ATOM 5024 C C . THR B 1 111 ? -25.109 -16.188 0.768 1 98.75 111 THR B C 1
ATOM 5026 O O . THR B 1 111 ? -24.906 -16.047 1.975 1 98.75 111 THR B O 1
ATOM 5029 N N . CYS B 1 112 ? -25.875 -15.367 0.071 1 98.75 112 CYS B N 1
ATOM 5030 C CA . CYS B 1 112 ? -26.547 -14.234 0.714 1 98.75 112 CYS B CA 1
ATOM 5031 C C . CYS B 1 112 ? -27.516 -14.711 1.786 1 98.75 112 CYS B C 1
ATOM 5033 O O . CYS B 1 112 ? -27.609 -14.109 2.855 1 98.75 112 CYS B O 1
ATOM 5035 N N . ALA B 1 113 ? -28.234 -15.766 1.458 1 98.75 113 ALA B N 1
ATOM 5036 C CA . ALA B 1 113 ? -29.172 -16.328 2.438 1 98.75 113 ALA B CA 1
ATOM 5037 C C . ALA B 1 113 ? -28.438 -16.781 3.697 1 98.75 113 ALA B C 1
ATOM 5039 O O . ALA B 1 113 ? -28.922 -16.578 4.812 1 98.75 113 ALA B O 1
ATOM 5040 N N . HIS B 1 114 ? -27.328 -17.391 3.514 1 98.38 114 HIS B N 1
ATOM 5041 C CA . HIS B 1 114 ? -26.5 -17.797 4.641 1 98.38 114 HIS B CA 1
ATOM 5042 C C . HIS B 1 114 ? -26.047 -16.594 5.461 1 98.38 114 HIS B C 1
ATOM 5044 O O . HIS B 1 114 ? -26.172 -16.594 6.684 1 98.38 114 HIS B O 1
ATOM 5050 N N . ILE B 1 115 ? -25.531 -15.531 4.859 1 98.69 115 ILE B N 1
ATOM 5051 C CA . ILE B 1 115 ? -25.047 -14.344 5.547 1 98.69 115 ILE B CA 1
ATOM 5052 C C . ILE B 1 115 ? -26.203 -13.664 6.277 1 98.69 115 ILE B C 1
ATOM 5054 O O . ILE B 1 115 ? -26.031 -13.148 7.387 1 98.69 115 ILE B O 1
ATOM 5058 N N . ALA B 1 116 ? -27.406 -13.719 5.695 1 98.56 116 ALA B N 1
ATOM 5059 C CA . ALA B 1 116 ? -28.578 -13.062 6.254 1 98.56 116 ALA B CA 1
ATOM 5060 C C . ALA B 1 116 ? -28.938 -13.648 7.617 1 98.56 116 ALA B C 1
ATOM 5062 O O . ALA B 1 116 ? -29.578 -12.984 8.438 1 98.56 116 ALA B O 1
ATOM 5063 N N . THR B 1 117 ? -28.531 -14.852 7.867 1 97.56 117 THR B N 1
ATOM 5064 C CA . THR B 1 117 ? -28.875 -15.516 9.125 1 97.56 117 THR B CA 1
ATOM 5065 C C . THR B 1 117 ? -28.234 -14.797 10.305 1 97.56 117 THR B C 1
ATOM 5067 O O . THR B 1 117 ? -28.719 -14.898 11.438 1 97.56 117 THR B O 1
ATOM 5070 N N . TYR B 1 118 ? -27.141 -14.07 10.031 1 96 118 TYR B N 1
ATOM 5071 C CA . TYR B 1 118 ? -26.516 -13.398 11.164 1 96 118 TYR B CA 1
ATOM 5072 C C . TYR B 1 118 ? -26.328 -11.906 10.875 1 96 118 TYR B C 1
ATOM 5074 O O . TYR B 1 118 ? -26.094 -11.117 11.789 1 96 118 TYR B O 1
ATOM 5082 N N . SER B 1 119 ? -26.5 -11.516 9.656 1 97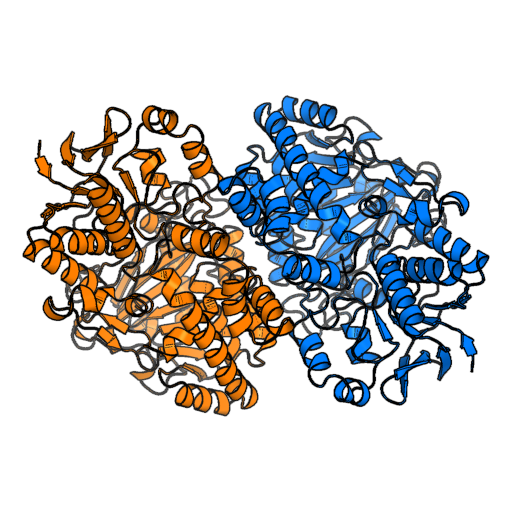.75 119 SER B N 1
ATOM 5083 C CA . SER B 1 119 ? -26.422 -10.094 9.312 1 97.75 119 SER B CA 1
ATOM 5084 C C . SER B 1 119 ? -27.219 -9.797 8.055 1 97.75 119 SER B C 1
ATOM 5086 O O . SER B 1 119 ? -26.672 -9.812 6.945 1 97.75 119 SER B O 1
ATOM 5088 N N . PRO B 1 120 ? -28.438 -9.398 8.172 1 98.19 120 PRO B N 1
ATOM 5089 C CA . PRO B 1 120 ? -29.25 -9.07 7.004 1 98.19 120 PRO B CA 1
ATOM 5090 C C . PRO B 1 120 ? -28.656 -7.941 6.168 1 98.19 120 PRO B C 1
ATOM 5092 O O . PRO B 1 120 ? -28.688 -8 4.934 1 98.19 120 PRO B O 1
ATOM 5095 N N . ARG B 1 121 ? -28.016 -6.973 6.758 1 97.81 121 ARG B N 1
ATOM 5096 C CA . ARG B 1 121 ? -27.406 -5.863 6.035 1 97.81 121 ARG B CA 1
ATOM 5097 C C . ARG B 1 121 ? -26.25 -6.352 5.16 1 97.81 121 ARG B C 1
ATOM 5099 O O . ARG B 1 121 ? -26.188 -6.02 3.977 1 97.81 121 ARG B O 1
ATOM 5106 N N . ASP B 1 122 ? -25.422 -7.156 5.789 1 98.62 122 ASP B N 1
ATOM 5107 C CA . ASP B 1 122 ? -24.25 -7.609 5.051 1 98.62 122 ASP B CA 1
ATOM 5108 C C . ASP B 1 122 ? -24.641 -8.539 3.906 1 98.62 122 ASP B C 1
ATOM 5110 O O . ASP B 1 122 ? -23.953 -8.609 2.889 1 98.62 122 ASP B O 1
ATOM 5114 N N . ALA B 1 123 ? -25.734 -9.219 4.09 1 98.81 123 ALA B N 1
ATOM 5115 C CA . ALA B 1 123 ? -26.234 -10.07 3.008 1 98.81 123 ALA B CA 1
ATOM 5116 C C . ALA B 1 123 ? -26.594 -9.242 1.779 1 98.81 123 ALA B C 1
ATOM 5118 O O . ALA B 1 123 ? -26.219 -9.594 0.656 1 98.81 123 ALA B O 1
ATOM 5119 N N . GLU B 1 124 ? -27.312 -8.188 2.01 1 98.44 124 GLU B N 1
ATOM 5120 C CA . GLU B 1 124 ? -27.703 -7.301 0.915 1 98.44 124 GLU B CA 1
ATOM 5121 C C . GLU B 1 124 ? -26.469 -6.645 0.288 1 98.44 124 GLU B C 1
ATOM 5123 O O . GLU B 1 124 ? -26.359 -6.57 -0.938 1 98.44 124 GLU B O 1
ATOM 5128 N N . LYS B 1 125 ? -25.578 -6.211 1.123 1 98.19 125 LYS B N 1
ATOM 5129 C CA . LYS B 1 125 ? -24.359 -5.574 0.64 1 98.19 125 LYS B CA 1
ATOM 5130 C C . LYS B 1 125 ? -23.484 -6.566 -0.119 1 98.19 125 LYS B C 1
ATOM 5132 O O . LYS B 1 125 ? -22.812 -6.199 -1.086 1 98.19 125 LYS B O 1
ATOM 5137 N N . TYR B 1 126 ? -23.531 -7.793 0.336 1 98.56 126 TYR B N 1
ATOM 5138 C CA . TYR B 1 126 ? -22.75 -8.82 -0.348 1 98.56 126 TYR B CA 1
ATOM 5139 C C . TYR B 1 126 ? -23.25 -9.023 -1.774 1 98.56 126 TYR B C 1
ATOM 5141 O O . TYR B 1 126 ? -22.438 -9.148 -2.703 1 98.56 126 TYR B O 1
ATOM 5149 N N . ARG B 1 127 ? -24.516 -9.023 -1.896 1 98.44 127 ARG B N 1
ATOM 5150 C CA . ARG B 1 127 ? -25.094 -9.125 -3.234 1 98.44 127 ARG B CA 1
ATOM 5151 C C . ARG B 1 127 ? -24.625 -7.973 -4.121 1 98.44 127 ARG B C 1
ATOM 5153 O O . ARG B 1 127 ? -24.172 -8.195 -5.25 1 98.44 127 ARG B O 1
ATOM 5160 N N . GLN B 1 128 ? -24.656 -6.809 -3.615 1 97.38 128 GLN B N 1
ATOM 5161 C CA . GLN B 1 128 ? -24.234 -5.629 -4.363 1 97.38 128 GLN B CA 1
ATOM 5162 C C . GLN B 1 128 ? -22.75 -5.66 -4.664 1 97.38 128 GLN B C 1
ATOM 5164 O O . GLN B 1 128 ? -22.312 -5.289 -5.758 1 97.38 128 GLN B O 1
ATOM 5169 N N . PHE B 1 129 ? -22.094 -6.082 -3.693 1 97.19 129 PHE B N 1
ATOM 5170 C CA . PHE B 1 129 ? -20.641 -6.18 -3.785 1 97.19 129 PHE B CA 1
ATOM 5171 C C . PHE B 1 129 ? -20.234 -7.129 -4.906 1 97.19 129 PHE B C 1
ATOM 5173 O O . PHE B 1 129 ? -19.422 -6.773 -5.766 1 97.19 129 PHE B O 1
ATOM 5180 N N . VAL B 1 130 ? -20.766 -8.312 -4.902 1 97.69 130 VAL B N 1
ATOM 5181 C CA . VAL B 1 130 ? -20.438 -9.328 -5.902 1 97.69 130 VAL B CA 1
ATOM 5182 C C . VAL B 1 130 ? -20.859 -8.836 -7.285 1 97.69 130 VAL B C 1
ATOM 5184 O O . VAL B 1 130 ? -20.125 -9.008 -8.266 1 97.69 130 VAL B O 1
ATOM 5187 N N . ASN B 1 131 ? -21.984 -8.188 -7.367 1 96.25 131 ASN B N 1
ATOM 5188 C CA . ASN B 1 131 ? -22.422 -7.648 -8.648 1 96.25 131 ASN B CA 1
ATOM 5189 C C . ASN B 1 131 ? -21.484 -6.578 -9.164 1 96.25 131 ASN B C 1
ATOM 5191 O O . ASN B 1 131 ? -21.172 -6.531 -10.359 1 96.25 131 ASN B O 1
ATOM 5195 N N . TYR B 1 132 ? -21.062 -5.746 -8.25 1 93.19 132 TYR B N 1
ATOM 5196 C CA . TYR B 1 132 ? -20.125 -4.684 -8.602 1 93.19 132 TYR B CA 1
ATOM 5197 C C . TYR B 1 132 ? -18.844 -5.262 -9.195 1 93.19 132 TYR B C 1
ATOM 5199 O O . TYR B 1 132 ? -18.406 -4.859 -10.273 1 93.19 132 TYR B O 1
ATOM 5207 N N . TRP B 1 133 ? -18.266 -6.211 -8.578 1 94 133 TRP B N 1
ATOM 5208 C CA . TRP B 1 133 ? -16.984 -6.773 -9 1 94 133 TRP B CA 1
ATOM 5209 C C . TRP B 1 133 ? -17.156 -7.688 -10.211 1 94 133 TRP B C 1
ATOM 5211 O O . TRP B 1 133 ? -16.25 -7.84 -11.016 1 94 133 TRP B O 1
ATOM 5221 N N . THR B 1 134 ? -18.281 -8.328 -10.328 1 93.75 134 THR B N 1
ATOM 5222 C CA . THR B 1 134 ? -18.578 -9.109 -11.523 1 93.75 134 THR B CA 1
ATOM 5223 C C . THR B 1 134 ? -18.609 -8.211 -12.758 1 93.75 134 THR B C 1
ATOM 5225 O O . THR B 1 134 ? -18.031 -8.562 -13.797 1 93.75 134 THR B O 1
ATOM 5228 N N . ASP B 1 135 ? -19.234 -7.078 -12.594 1 89.06 135 ASP B N 1
ATOM 5229 C CA . ASP B 1 135 ? -19.281 -6.129 -13.703 1 89.06 135 ASP B CA 1
ATOM 5230 C C . ASP B 1 135 ? -17.891 -5.668 -14.094 1 89.06 135 ASP B C 1
ATOM 5232 O O . ASP B 1 135 ? -17.578 -5.559 -15.289 1 89.06 135 ASP B O 1
ATOM 5236 N N . LEU B 1 136 ? -17.109 -5.48 -13.156 1 84.94 136 LEU B N 1
ATOM 5237 C CA . LEU B 1 136 ? -15.742 -5.047 -13.422 1 84.94 136 LEU B CA 1
ATOM 5238 C C . LEU B 1 136 ? -14.945 -6.156 -14.086 1 84.94 136 LEU B C 1
ATOM 5240 O O . LEU B 1 136 ? -14.195 -5.902 -15.039 1 84.94 136 LEU B O 1
ATOM 5244 N N . LEU B 1 137 ? -15.039 -7.281 -13.578 1 87.62 137 LEU B N 1
ATOM 5245 C CA . LEU B 1 137 ? -14.344 -8.43 -14.156 1 87.62 137 LEU B CA 1
ATOM 5246 C C . LEU B 1 137 ? -14.734 -8.625 -15.617 1 87.62 137 LEU B C 1
ATOM 5248 O O . LEU B 1 137 ? -13.867 -8.859 -16.469 1 87.62 137 LEU B O 1
ATOM 5252 N N . ASN B 1 138 ? -15.961 -8.5 -15.883 1 85.69 138 ASN B N 1
ATOM 5253 C CA . ASN B 1 138 ? -16.438 -8.648 -17.25 1 85.69 138 ASN B CA 1
ATOM 5254 C C . ASN B 1 138 ? -15.844 -7.59 -18.172 1 85.69 138 ASN B C 1
ATOM 5256 O O . ASN B 1 138 ? -15.562 -7.863 -19.344 1 85.69 138 ASN B O 1
ATOM 5260 N N . ALA B 1 139 ? -15.617 -6.48 -17.594 1 79.12 139 ALA B N 1
ATOM 5261 C CA . ALA B 1 139 ? -15.086 -5.371 -18.375 1 79.12 139 ALA B CA 1
ATOM 5262 C C . ALA B 1 139 ? -13.594 -5.566 -18.641 1 79.12 139 ALA B C 1
ATOM 5264 O O . ALA B 1 139 ? -13.094 -5.18 -19.703 1 79.12 139 ALA B O 1
ATOM 5265 N N . VAL B 1 140 ? -12.883 -6.207 -17.719 1 80.62 140 VAL B N 1
ATOM 5266 C CA . VAL B 1 140 ? -11.43 -6.246 -17.828 1 80.62 140 VAL B CA 1
ATOM 5267 C C . VAL B 1 140 ? -10.992 -7.586 -18.422 1 80.62 140 VAL B C 1
ATOM 5269 O O . VAL B 1 140 ? -9.883 -7.711 -18.938 1 80.62 140 VAL B O 1
ATOM 5272 N N . GLN B 1 141 ? -11.828 -8.531 -18.391 1 84.88 141 GLN B N 1
ATOM 5273 C CA . GLN B 1 141 ? -11.5 -9.898 -18.797 1 84.88 141 GLN B CA 1
ATOM 5274 C C . GLN B 1 141 ? -10.953 -9.93 -20.219 1 84.88 141 GLN B C 1
ATOM 5276 O O . GLN B 1 141 ? -9.969 -10.625 -20.5 1 84.88 141 GLN B O 1
ATOM 5281 N N . PRO B 1 142 ? -11.453 -9.164 -21.156 1 79.69 142 PRO B N 1
ATOM 5282 C CA . PRO B 1 142 ? -10.906 -9.195 -22.516 1 79.69 142 PRO B CA 1
ATOM 5283 C C . PRO B 1 142 ? -9.461 -8.703 -22.578 1 79.69 142 PRO B C 1
ATOM 5285 O O . PRO B 1 142 ? -8.672 -9.188 -23.391 1 79.69 142 PRO B O 1
ATOM 5288 N N . ALA B 1 143 ? -9.125 -7.879 -21.688 1 80.62 143 ALA B N 1
ATOM 5289 C CA . ALA B 1 143 ? -7.766 -7.336 -21.641 1 80.62 143 ALA B CA 1
ATOM 5290 C C . ALA B 1 143 ? -6.766 -8.391 -21.188 1 80.62 143 ALA B C 1
ATOM 5292 O O . ALA B 1 143 ? -5.602 -8.375 -21.578 1 80.62 143 ALA B O 1
ATOM 5293 N N . PHE B 1 144 ? -7.203 -9.336 -20.469 1 84.19 144 PHE B N 1
ATOM 5294 C CA . PHE B 1 144 ? -6.336 -10.406 -19.984 1 84.19 144 PHE B CA 1
ATOM 5295 C C . PHE B 1 144 ? -5.953 -11.344 -21.125 1 84.19 144 PHE B C 1
ATOM 5297 O O . PHE B 1 144 ? -4.898 -11.984 -21.078 1 84.19 144 PHE B O 1
ATOM 5304 N N . ASN B 1 145 ? -6.777 -11.328 -22.125 1 84.31 145 ASN B N 1
ATOM 5305 C CA . ASN B 1 145 ? -6.594 -12.305 -23.203 1 84.31 145 ASN B CA 1
ATOM 5306 C C . ASN B 1 145 ? -5.969 -11.664 -24.438 1 84.31 145 ASN B C 1
ATOM 5308 O O . ASN B 1 145 ? -6.012 -12.234 -25.531 1 84.31 145 ASN B O 1
ATOM 5312 N N . ALA B 1 146 ? -5.418 -10.414 -24.203 1 83.5 146 ALA B N 1
ATOM 5313 C CA . ALA B 1 146 ? -4.734 -9.695 -25.266 1 83.5 146 ALA B CA 1
ATOM 5314 C C . ALA B 1 146 ? -3.377 -9.18 -24.797 1 83.5 146 ALA B C 1
ATOM 5316 O O . ALA B 1 146 ? -3.18 -8.914 -23.609 1 83.5 146 ALA B O 1
ATOM 5317 N N . PRO B 1 147 ? -2.451 -9.062 -25.766 1 82 147 PRO B N 1
ATOM 5318 C CA . PRO B 1 147 ? -1.186 -8.445 -25.375 1 82 147 PRO B CA 1
ATOM 5319 C C . PRO B 1 147 ? -1.368 -7.031 -24.828 1 82 147 PRO B C 1
ATOM 5321 O O . PRO B 1 147 ? -2.162 -6.254 -25.359 1 82 147 PRO B O 1
ATOM 5324 N N . PRO B 1 148 ? -0.698 -6.691 -23.844 1 76.81 148 PRO B N 1
ATOM 5325 C CA . PRO B 1 148 ? -0.974 -5.441 -23.141 1 76.81 148 PRO B CA 1
ATOM 5326 C C . PRO B 1 148 ? -0.687 -4.203 -23.984 1 76.81 148 PRO B C 1
ATOM 5328 O O . PRO B 1 148 ? -1.419 -3.215 -23.922 1 76.81 148 PRO B O 1
ATOM 5331 N N . GLN B 1 149 ? 0.316 -4.27 -24.734 1 70.56 149 GLN B N 1
ATOM 5332 C CA . GLN B 1 149 ? 0.678 -3.084 -25.516 1 70.56 149 GLN B CA 1
ATOM 5333 C C . GLN B 1 149 ? -0.386 -2.76 -26.562 1 70.56 149 GLN B C 1
ATOM 5335 O O . GLN B 1 149 ? -0.58 -1.597 -26.906 1 70.56 149 GLN B O 1
ATOM 5340 N N . ALA B 1 150 ? -1.057 -3.758 -27.062 1 62.59 150 ALA B N 1
ATOM 5341 C CA . ALA B 1 150 ? -2.135 -3.516 -28.016 1 62.59 150 ALA B CA 1
ATOM 5342 C C . ALA B 1 150 ? -3.275 -2.734 -27.375 1 62.59 150 ALA B C 1
ATOM 5344 O O . ALA B 1 150 ? -3.848 -1.833 -27.984 1 62.59 150 ALA B O 1
ATOM 5345 N N . LEU B 1 151 ? -3.379 -3.033 -26.109 1 65.25 151 LEU B N 1
ATOM 5346 C CA . LEU B 1 151 ? -4.441 -2.365 -25.359 1 65.25 151 LEU B CA 1
ATOM 5347 C C . LEU B 1 151 ? -4.07 -0.916 -25.062 1 65.25 151 LEU B C 1
ATOM 5349 O O . LEU B 1 151 ? -4.902 -0.017 -25.203 1 65.25 151 LEU B O 1
ATOM 5353 N N . LEU B 1 152 ? -2.932 -0.792 -24.672 1 64.44 152 LEU B N 1
ATOM 5354 C CA . LEU B 1 152 ? -2.436 0.549 -24.391 1 64.44 152 LEU B CA 1
ATOM 5355 C C . LEU B 1 152 ? -2.465 1.425 -25.625 1 64.44 152 LEU B C 1
ATOM 5357 O O . LEU B 1 152 ? -2.865 2.59 -25.562 1 64.44 152 LEU B O 1
ATOM 5361 N N . ASP B 1 153 ? -2.041 0.783 -26.734 1 64.06 153 ASP B N 1
ATOM 5362 C CA . ASP B 1 153 ? -2.025 1.5 -28.016 1 64.06 153 ASP B CA 1
ATOM 5363 C C . ASP B 1 153 ? -3.439 1.869 -28.453 1 64.06 153 ASP B C 1
ATOM 5365 O O . ASP B 1 153 ? -3.674 2.975 -28.938 1 64.06 153 ASP B O 1
ATOM 5369 N N . LEU B 1 154 ? -4.246 0.919 -28.234 1 54.56 154 LEU B N 1
ATOM 5370 C CA . LEU B 1 154 ? -5.645 1.187 -28.547 1 54.56 154 LEU B CA 1
ATOM 5371 C C . LEU B 1 154 ? -6.195 2.303 -27.672 1 54.56 154 LEU B C 1
ATOM 5373 O O . LEU B 1 154 ? -6.91 3.184 -28.156 1 54.56 154 LEU B O 1
ATOM 5377 N N . ALA B 1 155 ? -5.875 2.213 -26.438 1 57.94 155 ALA B N 1
ATOM 5378 C CA . ALA B 1 155 ? -6.348 3.215 -25.484 1 57.94 155 ALA B CA 1
ATOM 5379 C C . ALA B 1 155 ? -5.77 4.59 -25.812 1 57.94 155 ALA B C 1
ATOM 5381 O O . ALA B 1 155 ? -6.469 5.602 -25.719 1 57.94 155 ALA B O 1
ATOM 5382 N N . LEU B 1 156 ? -4.543 4.613 -26.203 1 53.66 156 LEU B N 1
ATOM 5383 C CA . LEU B 1 156 ? -3.852 5.863 -26.484 1 53.66 156 LEU B CA 1
ATOM 5384 C C . LEU B 1 156 ? -4.301 6.43 -27.828 1 53.66 156 LEU B C 1
ATOM 5386 O O . LEU B 1 156 ? -4.328 7.652 -28.016 1 53.66 156 LEU B O 1
ATOM 5390 N N . ASN B 1 157 ? -4.457 5.523 -28.828 1 48.84 157 ASN B N 1
ATOM 5391 C CA . ASN B 1 157 ? -4.816 5.98 -30.172 1 48.84 157 ASN B CA 1
ATOM 5392 C C . ASN B 1 157 ? -6.301 6.32 -30.266 1 48.84 157 ASN B C 1
ATOM 5394 O O . ASN B 1 157 ? -6.695 7.188 -31.047 1 48.84 157 ASN B O 1
ATOM 5398 N N . TYR B 1 158 ? -7.043 5.25 -29.906 1 45.09 158 TYR B N 1
ATOM 5399 C CA . TYR B 1 158 ? -8.453 5.48 -30.172 1 45.09 158 TYR B CA 1
ATOM 5400 C C . TYR B 1 158 ? -9.008 6.598 -29.297 1 45.09 158 TYR B C 1
ATOM 5402 O O . TYR B 1 158 ? -10.125 7.066 -29.5 1 45.09 158 TYR B O 1
ATOM 5410 N N . GLY B 1 159 ? -8.492 7.504 -28.812 1 38.59 159 GLY B N 1
ATOM 5411 C CA . GLY B 1 159 ? -9 8.641 -28.047 1 38.59 159 GLY B CA 1
ATOM 5412 C C . GLY B 1 159 ? -9.727 8.234 -26.781 1 38.59 159 GLY B C 1
ATOM 5413 O O . GLY B 1 159 ? -9.727 7.059 -26.406 1 38.59 159 GLY B O 1
ATOM 5414 N N . TRP B 1 160 ? -10.609 9.258 -26.109 1 40.75 160 TRP B N 1
ATOM 5415 C CA . TRP B 1 160 ? -11.516 9.352 -24.969 1 40.75 160 TRP B CA 1
ATOM 5416 C C . TRP B 1 160 ? -12.555 8.234 -25.016 1 40.75 160 TRP B C 1
ATOM 5418 O O . TRP B 1 160 ? -13.328 8.062 -24.062 1 40.75 160 TRP B O 1
ATOM 5428 N N . GLU B 1 161 ? -12.68 7.688 -26.016 1 41.97 161 GLU B N 1
ATOM 5429 C CA . GLU B 1 161 ? -13.852 6.824 -26.172 1 41.97 161 GLU B CA 1
ATOM 5430 C C . GLU B 1 161 ? -13.773 5.617 -25.234 1 41.97 161 GLU B C 1
ATOM 5432 O O . GLU B 1 161 ? -14.789 5.18 -24.688 1 41.97 161 GLU B O 1
ATOM 5437 N N . ASN B 1 162 ? -12.688 5.09 -25.047 1 42.5 162 ASN B N 1
ATOM 5438 C CA . ASN B 1 162 ? -12.594 3.887 -24.219 1 42.5 162 ASN B CA 1
ATOM 5439 C C . ASN B 1 162 ? -12.508 4.223 -22.734 1 42.5 162 ASN B C 1
ATOM 5441 O O . ASN B 1 162 ? -12.867 3.404 -21.891 1 42.5 162 ASN B O 1
ATOM 5445 N N . LEU B 1 163 ? -11.875 5.254 -22.375 1 45.62 163 LEU B N 1
ATOM 5446 C CA . LEU B 1 163 ? -12.148 5.715 -21.016 1 45.62 163 LEU B CA 1
ATOM 5447 C C . LEU B 1 163 ? -13.648 5.898 -20.797 1 45.62 163 LEU B C 1
ATOM 5449 O O . LEU B 1 163 ? -14.156 5.656 -19.703 1 45.62 163 LEU B O 1
ATOM 5453 N N . LYS B 1 164 ? -14.359 6.234 -21.828 1 46.25 164 LYS B N 1
ATOM 5454 C CA . LYS B 1 164 ? -15.82 6.258 -21.875 1 46.25 164 LYS B CA 1
ATOM 5455 C C . LYS B 1 164 ? -16.406 4.895 -21.516 1 46.25 164 LYS B C 1
ATOM 5457 O O . LYS B 1 164 ? -17.453 4.816 -20.875 1 46.25 164 LYS B O 1
ATOM 5462 N N . SER B 1 165 ? -15.742 3.924 -22.047 1 46.53 165 SER B N 1
ATOM 5463 C CA . SER B 1 165 ? -16.25 2.596 -21.719 1 46.53 165 SER B CA 1
ATOM 5464 C C . SER B 1 165 ? -16.047 2.299 -20.234 1 46.53 165 SER B C 1
ATOM 5466 O O . SER B 1 165 ? -16.938 1.713 -19.594 1 46.53 165 SER B O 1
ATOM 5468 N N . VAL B 1 166 ? -14.883 2.58 -19.766 1 49.62 166 VAL B N 1
ATOM 5469 C CA . VAL B 1 166 ? -14.766 2.443 -18.312 1 49.62 166 VAL B CA 1
ATOM 5470 C C . VAL B 1 166 ? -15.742 3.398 -17.625 1 49.62 166 VAL B C 1
ATOM 5472 O O . VAL B 1 166 ? -16.422 3.018 -16.672 1 49.62 166 VAL B O 1
ATOM 5475 N N . LEU B 1 167 ? -15.711 4.684 -18.172 1 51.12 167 LEU B N 1
ATOM 5476 C CA . LEU B 1 167 ? -16.656 5.672 -17.656 1 51.12 167 LEU B CA 1
ATOM 5477 C C . LEU B 1 167 ? -18.094 5.234 -17.922 1 51.12 167 LEU B C 1
ATOM 5479 O O . LEU B 1 167 ? -19 5.523 -17.125 1 51.12 167 LEU B O 1
ATOM 5483 N N . ALA B 1 168 ? -18.234 4.531 -19.062 1 49.53 168 ALA B N 1
ATOM 5484 C CA . ALA B 1 168 ? -19.562 4.02 -19.375 1 49.53 168 ALA B CA 1
ATOM 5485 C C . ALA B 1 168 ? -20 2.973 -18.344 1 49.53 168 ALA B C 1
ATOM 5487 O O . ALA B 1 168 ? -21.172 2.895 -17.984 1 49.53 168 ALA B O 1
ATOM 5488 N N . ILE B 1 169 ? -19 2.199 -17.875 1 51.78 169 ILE B N 1
ATOM 5489 C CA . ILE B 1 169 ? -19.328 1.256 -16.797 1 51.78 169 ILE B CA 1
ATOM 5490 C C . ILE B 1 169 ? -19.703 2.018 -15.539 1 51.78 169 ILE B C 1
ATOM 5492 O O . ILE B 1 169 ? -20.594 1.59 -14.789 1 51.78 169 ILE B O 1
ATOM 5496 N N . ALA B 1 170 ? -18.922 3.168 -15.453 1 56.78 170 ALA B N 1
ATOM 5497 C CA . ALA B 1 170 ? -19.125 3.875 -14.195 1 56.78 170 ALA B CA 1
ATOM 5498 C C . ALA B 1 170 ? -20.359 4.781 -14.266 1 56.78 170 ALA B C 1
ATOM 5500 O O . ALA B 1 170 ? -20.906 5.172 -13.234 1 56.78 170 ALA B O 1
ATOM 5501 N N . GLY B 1 171 ? -21 4.961 -15.43 1 59.59 171 GLY B N 1
ATOM 5502 C CA . GLY B 1 171 ? -22.25 5.688 -15.609 1 59.59 171 GLY B CA 1
ATOM 5503 C C . GLY B 1 171 ? -22.125 7.172 -15.328 1 59.59 171 GLY B C 1
ATOM 5504 O O . GLY B 1 171 ? -22.812 7.988 -15.945 1 59.59 171 GLY B O 1
ATOM 5505 N N . SER B 1 172 ? -21.406 7.66 -14.273 1 71.44 172 SER B N 1
ATOM 5506 C CA . SER B 1 172 ? -21.219 9.055 -13.883 1 71.44 172 SER B CA 1
ATOM 5507 C C . SER B 1 172 ? -19.766 9.328 -13.516 1 71.44 172 SER B C 1
ATOM 5509 O O . SER B 1 172 ? -18.984 8.398 -13.297 1 71.44 172 SER B O 1
ATOM 5511 N N . LYS B 1 173 ? -19.375 10.594 -13.562 1 77.44 173 LYS B N 1
ATOM 5512 C CA . LYS B 1 173 ? -18.031 11.031 -13.172 1 77.44 173 LYS B CA 1
ATOM 5513 C C . LYS B 1 173 ? -17.703 10.57 -11.758 1 77.44 173 LYS B C 1
ATOM 5515 O O . LYS B 1 173 ? -16.594 10.078 -11.5 1 77.44 173 LYS B O 1
ATOM 5520 N N . THR B 1 174 ? -18.641 10.703 -10.945 1 78.44 174 THR B N 1
ATOM 5521 C CA . THR B 1 174 ? -18.422 10.328 -9.555 1 78.44 174 THR B CA 1
ATOM 5522 C C . THR B 1 174 ? -18.203 8.82 -9.43 1 78.44 174 THR B C 1
ATOM 5524 O O . THR B 1 174 ? -17.344 8.383 -8.656 1 78.44 174 THR B O 1
ATOM 5527 N N . LYS B 1 175 ? -18.891 8.047 -10.266 1 80.69 175 LYS B N 1
ATOM 5528 C CA . LYS B 1 175 ? -18.734 6.594 -10.219 1 80.69 175 LYS B CA 1
ATOM 5529 C C . LYS B 1 175 ? -17.375 6.164 -10.758 1 80.69 175 LYS B C 1
ATOM 5531 O O . LYS B 1 175 ? -16.766 5.227 -10.242 1 80.69 175 LYS B O 1
ATOM 5536 N N . ALA B 1 176 ? -16.953 6.926 -11.75 1 81.75 176 ALA B N 1
ATOM 5537 C CA . ALA B 1 176 ? -15.641 6.645 -12.32 1 81.75 176 ALA B CA 1
ATOM 5538 C C . ALA B 1 176 ? -14.531 6.934 -11.305 1 81.75 176 ALA B C 1
ATOM 5540 O O . ALA B 1 176 ? -13.602 6.141 -11.156 1 81.75 176 ALA B O 1
ATOM 5541 N N . LEU B 1 177 ? -14.641 8.062 -10.617 1 85.19 177 LEU B N 1
ATOM 5542 C CA . LEU B 1 177 ? -13.664 8.438 -9.609 1 85.19 177 LEU B CA 1
ATOM 5543 C C . LEU B 1 177 ? -13.688 7.461 -8.438 1 85.19 177 LEU B C 1
ATOM 5545 O O . LEU B 1 177 ? -12.641 7.141 -7.867 1 85.19 177 LEU B O 1
ATOM 5549 N N . ASP B 1 178 ? -14.883 6.977 -8.188 1 87.25 178 ASP B N 1
ATOM 5550 C CA . ASP B 1 178 ? -15.008 5.977 -7.133 1 87.25 178 ASP B CA 1
ATOM 5551 C C . ASP B 1 178 ? -14.312 4.672 -7.527 1 87.25 178 ASP B C 1
ATOM 5553 O O . ASP B 1 178 ? -13.711 4.004 -6.68 1 87.25 178 ASP B O 1
ATOM 5557 N N . PHE B 1 179 ? -14.453 4.387 -8.789 1 84 179 PHE B N 1
ATOM 5558 C CA . PHE B 1 179 ? -13.789 3.189 -9.297 1 84 179 PHE B CA 1
ATOM 5559 C C . PHE B 1 179 ? -12.273 3.314 -9.164 1 84 179 PHE B C 1
ATOM 5561 O O . PHE B 1 179 ? -11.617 2.406 -8.664 1 84 179 PHE B O 1
ATOM 5568 N N . ILE B 1 180 ? -11.742 4.406 -9.578 1 85.12 180 ILE B N 1
ATOM 5569 C CA . ILE B 1 180 ? -10.312 4.656 -9.5 1 85.12 180 ILE B CA 1
ATOM 5570 C C . ILE B 1 180 ? -9.852 4.586 -8.047 1 85.12 180 ILE B C 1
ATOM 5572 O O . ILE B 1 180 ? -8.867 3.918 -7.727 1 85.12 180 ILE B O 1
ATOM 5576 N N . ARG B 1 181 ? -10.609 5.266 -7.199 1 90.75 181 ARG B N 1
ATOM 5577 C CA . ARG B 1 181 ? -10.289 5.277 -5.777 1 90.75 181 ARG B CA 1
ATOM 5578 C C . ARG B 1 181 ? -10.266 3.861 -5.211 1 90.75 181 ARG B C 1
ATOM 5580 O O . ARG B 1 181 ? -9.367 3.506 -4.449 1 90.75 181 ARG B O 1
ATOM 5587 N N . THR B 1 182 ? -11.266 3.1 -5.586 1 91.06 182 THR B N 1
ATOM 5588 C CA . THR B 1 182 ? -11.375 1.723 -5.117 1 91.06 182 THR B CA 1
ATOM 5589 C C . THR B 1 182 ? -10.188 0.895 -5.598 1 91.06 182 THR B C 1
ATOM 5591 O O . THR B 1 182 ? -9.594 0.142 -4.82 1 91.06 182 THR B O 1
ATOM 5594 N N . MET B 1 183 ? -9.742 1.075 -6.781 1 88.12 183 MET B N 1
ATOM 5595 C CA . MET B 1 183 ? -8.672 0.273 -7.367 1 88.12 183 MET B CA 1
ATOM 5596 C C . MET B 1 183 ? -7.332 0.6 -6.719 1 88.12 183 MET B C 1
ATOM 5598 O O . MET B 1 183 ? -6.504 -0.288 -6.52 1 88.12 183 MET B O 1
ATOM 5602 N N . ILE B 1 184 ? -7.168 1.859 -6.336 1 90.31 184 ILE B N 1
ATOM 5603 C CA . ILE B 1 184 ? -5.871 2.234 -5.785 1 90.31 184 ILE B CA 1
ATOM 5604 C C . ILE B 1 184 ? -5.922 2.182 -4.258 1 90.31 184 ILE B C 1
ATOM 5606 O O . ILE B 1 184 ? -4.914 2.416 -3.59 1 90.31 184 ILE B O 1
ATOM 5610 N N . GLY B 1 185 ? -7.152 1.872 -3.686 1 92.81 185 GLY B N 1
ATOM 5611 C CA . GLY B 1 185 ? -7.297 1.691 -2.25 1 92.81 185 GLY B CA 1
ATOM 5612 C C . GLY B 1 185 ? -6.848 0.322 -1.773 1 92.81 185 GLY B C 1
ATOM 5613 O O . GLY B 1 185 ? -6.129 -0.384 -2.484 1 92.81 185 GLY B O 1
ATOM 5614 N N . SER B 1 186 ? -7.18 -0.016 -0.552 1 95.19 186 SER B N 1
ATOM 5615 C CA . SER B 1 186 ? -6.785 -1.289 0.041 1 95.19 186 SER B CA 1
ATOM 5616 C C . SER B 1 186 ? -7.996 -2.191 0.269 1 95.19 186 SER B C 1
ATOM 5618 O O . SER B 1 186 ? -9.117 -1.706 0.405 1 95.19 186 SER B O 1
ATOM 5620 N N . PRO B 1 187 ? -7.758 -3.5 0.325 1 96.56 187 PRO B N 1
ATOM 5621 C CA . PRO B 1 187 ? -8.852 -4.414 0.66 1 96.56 187 PRO B CA 1
ATOM 5622 C C . PRO B 1 187 ? -9.516 -4.082 1.996 1 96.56 187 PRO B C 1
ATOM 5624 O O . PRO B 1 187 ? -10.742 -4.148 2.115 1 96.56 187 PRO B O 1
ATOM 5627 N N . GLU B 1 188 ? -8.758 -3.734 2.941 1 96.56 188 GLU B N 1
ATOM 5628 C CA . GLU B 1 188 ? -9.305 -3.367 4.242 1 96.56 188 GLU B CA 1
ATOM 5629 C C . GLU B 1 188 ? -10.273 -2.195 4.121 1 96.56 188 GLU B C 1
ATOM 5631 O O . GLU B 1 188 ? -11.367 -2.225 4.699 1 96.56 188 GLU B O 1
ATOM 5636 N N . ASP B 1 189 ? -9.867 -1.202 3.348 1 95.56 189 ASP B N 1
ATOM 5637 C CA . ASP B 1 189 ? -10.734 -0.04 3.156 1 95.56 189 ASP B CA 1
ATOM 5638 C C . ASP B 1 189 ? -12.039 -0.431 2.463 1 95.56 189 ASP B C 1
ATOM 5640 O O . ASP B 1 189 ? -13.117 0.008 2.865 1 95.56 189 ASP B O 1
ATOM 5644 N N . VAL B 1 190 ? -11.93 -1.248 1.473 1 96.44 190 VAL B N 1
ATOM 5645 C CA . VAL B 1 190 ? -13.094 -1.678 0.707 1 96.44 190 VAL B CA 1
ATOM 5646 C C . VAL B 1 190 ? -14.031 -2.49 1.601 1 96.44 190 VAL B C 1
ATOM 5648 O O . VAL B 1 190 ? -15.242 -2.27 1.604 1 96.44 190 VAL B O 1
ATOM 5651 N N . LEU B 1 191 ? -13.5 -3.354 2.338 1 97.75 191 LEU B N 1
ATOM 5652 C CA . LEU B 1 191 ? -14.305 -4.215 3.191 1 97.75 191 LEU B CA 1
ATOM 5653 C C . LEU B 1 191 ? -15 -3.406 4.277 1 97.75 191 LEU B C 1
ATOM 5655 O O . LEU B 1 191 ? -16.172 -3.654 4.59 1 97.75 191 LEU B O 1
ATOM 5659 N N . ASN B 1 192 ? -14.297 -2.453 4.844 1 96.19 192 ASN B N 1
ATOM 5660 C CA . ASN B 1 192 ? -14.891 -1.598 5.863 1 96.19 192 ASN B CA 1
ATOM 5661 C C . ASN B 1 192 ? -15.984 -0.702 5.281 1 96.19 192 ASN B C 1
ATOM 5663 O O . ASN B 1 192 ? -16.938 -0.351 5.973 1 96.19 192 ASN B O 1
ATOM 5667 N N . GLU B 1 193 ? -15.812 -0.34 4.059 1 95.94 193 GLU B N 1
ATOM 5668 C CA . GLU B 1 193 ? -16.828 0.452 3.377 1 95.94 193 GLU B CA 1
ATOM 5669 C C . GLU B 1 193 ? -18.125 -0.345 3.195 1 95.94 193 GLU B C 1
ATOM 5671 O O . GLU B 1 193 ? -19.219 0.188 3.377 1 95.94 193 GLU B O 1
ATOM 5676 N N . TRP B 1 194 ? -18.031 -1.634 2.973 1 97.06 194 TRP B N 1
ATOM 5677 C CA . TRP B 1 194 ? -19.172 -2.404 2.496 1 97.06 194 TRP B CA 1
ATOM 5678 C C . TRP B 1 194 ? -19.812 -3.191 3.635 1 97.06 194 TRP B C 1
ATOM 5680 O O . TRP B 1 194 ? -21.031 -3.359 3.67 1 97.06 194 TRP B O 1
ATOM 5690 N N . PHE B 1 195 ? -19.016 -3.631 4.559 1 98.12 195 PHE B N 1
ATOM 5691 C CA . PHE B 1 195 ? -19.547 -4.633 5.48 1 98.12 195 PHE B CA 1
ATOM 5692 C C . PHE B 1 195 ? -19.344 -4.199 6.926 1 98.12 195 PHE B C 1
ATOM 5694 O O . PHE B 1 195 ? -18.453 -3.387 7.219 1 98.12 195 PHE B O 1
ATOM 5701 N N . ASP B 1 196 ? -20.172 -4.773 7.789 1 97.38 196 ASP B N 1
ATOM 5702 C CA . ASP B 1 196 ? -20.094 -4.492 9.219 1 97.38 196 ASP B CA 1
ATOM 5703 C C . ASP B 1 196 ? -19.531 -5.688 9.984 1 97.38 196 ASP B C 1
ATOM 5705 O O . ASP B 1 196 ? -18.719 -5.523 10.898 1 97.38 196 ASP B O 1
ATOM 5709 N N . SER B 1 197 ? -19.891 -6.891 9.539 1 97.19 197 SER B N 1
ATOM 5710 C CA . SER B 1 197 ? -19.578 -8.086 10.32 1 97.19 197 SER B CA 1
ATOM 5711 C C . SER B 1 197 ? -18.172 -8.594 10.016 1 97.19 197 SER B C 1
ATOM 5713 O O . SER B 1 197 ? -17.828 -8.82 8.852 1 97.19 197 SER B O 1
ATOM 5715 N N . GLU B 1 198 ? -17.438 -8.867 11.086 1 96.94 198 GLU B N 1
ATOM 5716 C CA . GLU B 1 198 ? -16.109 -9.469 10.945 1 96.94 198 GLU B CA 1
ATOM 5717 C C . GLU B 1 198 ? -16.203 -10.844 10.289 1 96.94 198 GLU B C 1
ATOM 5719 O O . GLU B 1 198 ? -15.297 -11.258 9.57 1 96.94 198 GLU B O 1
ATOM 5724 N N . ARG B 1 199 ? -17.312 -11.508 10.492 1 97.62 199 ARG B N 1
ATOM 5725 C CA . ARG B 1 199 ? -17.531 -12.844 9.945 1 97.62 199 ARG B CA 1
ATOM 5726 C C . ARG B 1 199 ? -17.5 -12.82 8.414 1 97.62 199 ARG B C 1
ATOM 5728 O O . ARG B 1 199 ? -17.094 -13.797 7.781 1 97.62 199 ARG B O 1
ATOM 5735 N N . VAL B 1 200 ? -17.906 -11.688 7.891 1 98.44 200 VAL B N 1
ATOM 5736 C CA . VAL B 1 200 ? -17.906 -11.539 6.438 1 98.44 200 VAL B CA 1
ATOM 5737 C C . VAL B 1 200 ? -16.562 -10.938 5.992 1 98.44 200 VAL B C 1
ATOM 5739 O O . VAL B 1 200 ? -15.953 -11.422 5.039 1 98.44 200 VAL B O 1
ATOM 5742 N N . LYS B 1 201 ? -16.047 -9.953 6.723 1 98.19 201 LYS B N 1
ATOM 5743 C CA . LYS B 1 201 ? -14.867 -9.203 6.316 1 98.19 201 LYS B CA 1
ATOM 5744 C C . LYS B 1 201 ? -13.617 -10.078 6.355 1 98.19 201 LYS B C 1
ATOM 5746 O O . LYS B 1 201 ? -12.781 -10.023 5.449 1 98.19 201 LYS B O 1
ATOM 5751 N N . ALA B 1 202 ? -13.477 -10.914 7.348 1 98.38 202 ALA B N 1
ATOM 5752 C CA . ALA B 1 202 ? -12.234 -11.633 7.613 1 98.38 202 ALA B CA 1
ATOM 5753 C C . ALA B 1 202 ? -11.922 -12.633 6.5 1 98.38 202 ALA B C 1
ATOM 5755 O O . ALA B 1 202 ? -10.828 -12.617 5.934 1 98.38 202 ALA B O 1
ATOM 5756 N N . PRO B 1 203 ? -12.875 -13.492 6.121 1 98.25 203 PRO B N 1
ATOM 5757 C CA . PRO B 1 203 ? -12.562 -14.422 5.039 1 98.25 203 PRO B CA 1
ATOM 5758 C C . PRO B 1 203 ? -12.289 -13.727 3.709 1 98.25 203 PRO B C 1
ATOM 5760 O O . PRO B 1 203 ? -11.453 -14.18 2.926 1 98.25 203 PRO B O 1
ATOM 5763 N N . LEU B 1 204 ? -13.008 -12.617 3.459 1 98.25 204 LEU B N 1
ATOM 5764 C CA . LEU B 1 204 ? -12.773 -11.883 2.223 1 98.25 204 LEU B CA 1
ATOM 5765 C C . LEU B 1 204 ? -11.391 -11.242 2.223 1 98.25 204 LEU B C 1
ATOM 5767 O O . LEU B 1 204 ? -10.719 -11.211 1.192 1 98.25 204 LEU B O 1
ATOM 5771 N N . ALA B 1 205 ? -10.992 -10.734 3.377 1 98.06 205 ALA B N 1
ATOM 5772 C CA . ALA B 1 205 ? -9.633 -10.203 3.518 1 98.06 205 ALA B CA 1
ATOM 5773 C C . ALA B 1 205 ? -8.594 -11.281 3.258 1 98.06 205 ALA B C 1
ATOM 5775 O O . ALA B 1 205 ? -7.59 -11.039 2.584 1 98.06 205 ALA B O 1
ATOM 5776 N N . ARG B 1 206 ? -8.859 -12.445 3.752 1 97.88 206 ARG B N 1
ATOM 5777 C CA . ARG B 1 206 ? -7.91 -13.547 3.602 1 97.88 206 ARG B CA 1
ATOM 5778 C C . ARG B 1 206 ? -7.801 -13.977 2.143 1 97.88 206 ARG B C 1
ATOM 5780 O O . ARG B 1 206 ? -6.707 -14.273 1.658 1 97.88 206 ARG B O 1
ATOM 5787 N N . LEU B 1 207 ? -8.914 -14.016 1.487 1 96.81 207 LEU B N 1
ATOM 5788 C CA . LEU B 1 207 ? -8.906 -14.352 0.068 1 96.81 207 LEU B CA 1
ATOM 5789 C C . LEU B 1 207 ? -8.133 -13.312 -0.734 1 96.81 207 LEU B C 1
ATOM 5791 O O . LEU B 1 207 ? -7.328 -13.664 -1.601 1 96.81 207 LEU B O 1
ATOM 5795 N N . CYS B 1 208 ? -8.297 -12.078 -0.411 1 95.25 208 CYS B N 1
ATOM 5796 C CA . CYS B 1 208 ? -7.609 -11.016 -1.131 1 95.25 208 CYS B CA 1
ATOM 5797 C C . CYS B 1 208 ? -6.109 -11.062 -0.872 1 95.25 208 CYS B C 1
ATOM 5799 O O . CYS B 1 208 ? -5.312 -10.742 -1.755 1 95.25 208 CYS B O 1
ATOM 5801 N N . SER B 1 209 ? -5.754 -11.469 0.262 1 95.62 209 SER B N 1
ATOM 5802 C CA . SER B 1 209 ? -4.352 -11.469 0.669 1 95.62 209 SER B CA 1
ATOM 5803 C C . SER B 1 209 ? -3.586 -12.609 0.009 1 95.62 209 SER B C 1
ATOM 5805 O O . SER B 1 209 ? -2.357 -12.68 0.106 1 95.62 209 SER B O 1
ATOM 5807 N N . GLU B 1 210 ? -4.277 -13.438 -0.768 1 93.75 210 GLU B N 1
ATOM 5808 C CA . GLU B 1 210 ? -3.617 -14.516 -1.491 1 93.75 210 GLU B CA 1
ATOM 5809 C C . GLU B 1 210 ? -2.666 -13.977 -2.555 1 93.75 210 GLU B C 1
ATOM 5811 O O . GLU B 1 210 ? -1.821 -14.711 -3.072 1 93.75 210 GLU B O 1
ATOM 5816 N N . ILE B 1 211 ? -2.766 -12.727 -2.822 1 91.25 211 ILE B N 1
ATOM 5817 C CA . ILE B 1 211 ? -1.854 -12.117 -3.781 1 91.25 211 ILE B CA 1
ATOM 5818 C C . ILE B 1 211 ? -0.506 -11.852 -3.113 1 91.25 211 ILE B C 1
ATOM 5820 O O . ILE B 1 211 ? 0.452 -11.445 -3.775 1 91.25 211 ILE B O 1
ATOM 5824 N N . GLY B 1 212 ? -0.44 -12.07 -1.864 1 91.88 212 GLY B N 1
ATOM 5825 C CA . GLY B 1 212 ? 0.814 -11.898 -1.147 1 91.88 212 GLY B CA 1
ATOM 5826 C C . GLY B 1 212 ? 1.005 -10.492 -0.612 1 91.88 212 GLY B C 1
ATOM 5827 O O . GLY B 1 212 ? 2.057 -9.883 -0.814 1 91.88 212 GLY B O 1
ATOM 5828 N N . ALA B 1 213 ? 0.028 -9.984 0.035 1 93.38 213 ALA B N 1
ATOM 5829 C CA . ALA B 1 213 ? 0.082 -8.648 0.626 1 93.38 213 ALA B CA 1
ATOM 5830 C C . ALA B 1 213 ? -0.914 -8.516 1.774 1 93.38 213 ALA B C 1
ATOM 5832 O O . ALA B 1 213 ? -1.977 -9.141 1.758 1 93.38 213 ALA B O 1
ATOM 5833 N N . PRO B 1 214 ? -0.594 -7.703 2.754 1 95.31 214 PRO B N 1
ATOM 5834 C CA . PRO B 1 214 ? -1.566 -7.473 3.826 1 95.31 214 PRO B CA 1
ATOM 5835 C C . PRO B 1 214 ? -2.805 -6.715 3.348 1 95.31 214 PRO B C 1
ATOM 5837 O O . PRO B 1 214 ? -2.73 -5.953 2.381 1 95.31 214 PRO B O 1
ATOM 5840 N N . PRO B 1 215 ? -3.949 -6.91 4.055 1 95.81 215 PRO B N 1
ATOM 5841 C CA . PRO B 1 215 ? -5.195 -6.242 3.67 1 95.81 215 PRO B CA 1
ATOM 5842 C C . PRO B 1 215 ? -5.062 -4.719 3.641 1 95.81 215 PRO B C 1
ATOM 5844 O O . PRO B 1 215 ? -5.785 -4.047 2.9 1 95.81 215 PRO B O 1
ATOM 5847 N N . SER B 1 216 ? -4.121 -4.176 4.312 1 94.81 216 SER B N 1
ATOM 5848 C CA . SER B 1 216 ? -3.986 -2.729 4.422 1 94.81 216 SER B CA 1
ATOM 5849 C C . SER B 1 216 ? -3.178 -2.16 3.26 1 94.81 216 SER B C 1
ATOM 5851 O O . SER B 1 216 ? -3.104 -0.941 3.086 1 94.81 216 SER B O 1
ATOM 5853 N N . GLN B 1 217 ? -2.594 -2.979 2.459 1 93.62 217 GLN B N 1
ATOM 5854 C CA . GLN B 1 217 ? -1.754 -2.486 1.37 1 93.62 217 GLN B CA 1
ATOM 5855 C C . GLN B 1 217 ? -2.598 -1.842 0.274 1 93.62 217 GLN B C 1
ATOM 5857 O O . GLN B 1 217 ? -3.502 -2.475 -0.275 1 93.62 217 GLN B O 1
ATOM 5862 N N . LYS B 1 218 ? -2.254 -0.663 -0.06 1 93 218 LYS B N 1
ATOM 5863 C CA . LYS B 1 218 ? -2.918 0.049 -1.148 1 93 218 LYS B CA 1
ATOM 5864 C C . LYS B 1 218 ? -2.568 -0.564 -2.5 1 93 218 LYS B C 1
ATOM 5866 O O . LYS B 1 218 ? -1.522 -1.199 -2.648 1 93 218 LYS B O 1
ATOM 5871 N N . GLY B 1 219 ? -3.535 -0.4 -3.428 1 90.25 219 GLY B N 1
ATOM 5872 C CA . GLY B 1 219 ? -3.314 -0.913 -4.77 1 90.25 219 GLY B CA 1
ATOM 5873 C C . GLY B 1 219 ? -3.564 -2.404 -4.887 1 90.25 219 GLY B C 1
ATOM 5874 O O . GLY B 1 219 ? -3.145 -3.035 -5.859 1 90.25 219 GLY B O 1
ATOM 5875 N N . SER B 1 220 ? -4.168 -3.037 -3.904 1 92.19 220 SER B N 1
ATOM 5876 C CA . SER B 1 220 ? -4.367 -4.484 -3.939 1 92.19 220 SER B CA 1
ATOM 5877 C C . SER B 1 220 ? -5.848 -4.84 -3.918 1 92.19 220 SER B C 1
ATOM 5879 O O . SER B 1 220 ? -6.207 -6.012 -3.773 1 92.19 220 SER B O 1
ATOM 5881 N N . SER B 1 221 ? -6.676 -3.865 -4.098 1 92.38 221 SER B N 1
ATOM 5882 C CA . SER B 1 221 ? -8.117 -4.09 -3.99 1 92.38 221 SER B CA 1
ATOM 5883 C C . SER B 1 221 ? -8.617 -4.98 -5.121 1 92.38 221 SER B C 1
ATOM 5885 O O . SER B 1 221 ? -9.695 -5.574 -5.016 1 92.38 221 SER B O 1
ATOM 5887 N N . SER B 1 222 ? -7.852 -5.098 -6.16 1 87.31 222 SER B N 1
ATOM 5888 C CA . SER B 1 222 ? -8.266 -5.922 -7.289 1 87.31 222 SER B CA 1
ATOM 5889 C C . SER B 1 222 ? -8.414 -7.387 -6.887 1 87.31 222 SER B C 1
ATOM 5891 O O . SER B 1 222 ? -9.086 -8.156 -7.57 1 87.31 222 SER B O 1
ATOM 5893 N N . GLY B 1 223 ? -7.809 -7.738 -5.777 1 87.88 223 GLY B N 1
ATOM 5894 C CA . GLY B 1 223 ? -7.973 -9.086 -5.258 1 87.88 223 GLY B CA 1
ATOM 5895 C C . GLY B 1 223 ? -9.414 -9.438 -4.949 1 87.88 223 GLY B C 1
ATOM 5896 O O . GLY B 1 223 ? -9.781 -10.617 -4.902 1 87.88 223 GLY B O 1
ATOM 5897 N N . MET B 1 224 ? -10.258 -8.406 -4.848 1 91.56 224 MET B N 1
ATOM 5898 C CA . MET B 1 224 ? -11.664 -8.625 -4.543 1 91.56 224 MET B CA 1
ATOM 5899 C C . MET B 1 224 ? -12.391 -9.273 -5.723 1 91.56 224 MET B C 1
ATOM 5901 O O . MET B 1 224 ? -13.445 -9.883 -5.551 1 91.56 224 MET B O 1
ATOM 5905 N N . MET B 1 225 ? -11.844 -9.18 -6.859 1 88.75 225 MET B N 1
ATOM 5906 C CA . MET B 1 225 ? -12.438 -9.797 -8.039 1 88.75 225 MET B CA 1
ATOM 5907 C C . MET B 1 225 ? -12.492 -11.32 -7.891 1 88.75 225 MET B C 1
ATOM 5909 O O . MET B 1 225 ? -13.391 -11.969 -8.422 1 88.75 225 MET B O 1
ATOM 5913 N N . MET B 1 226 ? -11.539 -11.836 -7.141 1 88.88 226 MET B N 1
ATOM 5914 C CA . MET B 1 226 ? -11.492 -13.281 -6.926 1 88.88 226 MET B CA 1
ATOM 5915 C C . MET B 1 226 ? -12.742 -13.773 -6.211 1 88.88 226 MET B C 1
ATOM 5917 O O . MET B 1 226 ? -13.203 -14.891 -6.445 1 88.88 226 MET B O 1
ATOM 5921 N N . VAL B 1 227 ? -13.273 -12.898 -5.363 1 91.56 227 VAL B N 1
ATOM 5922 C CA . VAL B 1 227 ? -14.5 -13.25 -4.656 1 91.56 227 VAL B CA 1
ATOM 5923 C C . VAL B 1 227 ? -15.648 -13.383 -5.648 1 91.56 227 VAL B C 1
ATOM 5925 O O . VAL B 1 227 ? -16.422 -14.336 -5.594 1 91.56 227 VAL B O 1
ATOM 5928 N N . ALA B 1 228 ? -15.719 -12.461 -6.566 1 92.5 228 ALA B N 1
ATOM 5929 C CA . ALA B 1 228 ? -16.781 -12.477 -7.562 1 92.5 228 ALA B CA 1
ATOM 5930 C C . ALA B 1 228 ? -16.641 -13.672 -8.5 1 92.5 228 ALA B C 1
ATOM 5932 O O . ALA B 1 228 ? -17.641 -14.266 -8.914 1 92.5 228 ALA B O 1
ATOM 5933 N N . MET B 1 229 ? -15.438 -14.023 -8.797 1 93.38 229 MET B N 1
ATOM 5934 C CA . MET B 1 229 ? -15.164 -15.125 -9.719 1 93.38 229 MET B CA 1
ATOM 5935 C C . MET B 1 229 ? -15.719 -16.438 -9.172 1 93.38 229 MET B C 1
ATOM 5937 O O . MET B 1 229 ? -16.141 -17.297 -9.945 1 93.38 229 MET B O 1
ATOM 5941 N N . ARG B 1 230 ? -15.758 -16.547 -7.93 1 95.5 230 ARG B N 1
ATOM 5942 C CA . ARG B 1 230 ? -16.203 -17.797 -7.309 1 95.5 230 ARG B CA 1
ATOM 5943 C C . ARG B 1 230 ? -17.703 -17.969 -7.434 1 95.5 230 ARG B C 1
ATOM 5945 O O . ARG B 1 230 ? -18.219 -19.062 -7.227 1 95.5 230 ARG B O 1
ATOM 5952 N N . HIS B 1 231 ? -18.406 -16.891 -7.789 1 96.5 231 HIS B N 1
ATOM 5953 C CA . HIS B 1 231 ? -19.844 -16.969 -8.008 1 96.5 231 HIS B CA 1
ATOM 5954 C C . HIS B 1 231 ? -20.172 -17.094 -9.492 1 96.5 231 HIS B C 1
ATOM 5956 O O . HIS B 1 231 ? -21.344 -17.234 -9.859 1 96.5 231 HIS B O 1
ATOM 5962 N N . LEU B 1 232 ? -19.219 -17 -10.312 1 93.44 232 LEU B N 1
ATOM 5963 C CA . LEU B 1 232 ? -19.406 -17.203 -11.742 1 93.44 232 LEU B CA 1
ATOM 5964 C C . LEU B 1 232 ? -19.172 -18.656 -12.109 1 93.44 232 LEU B C 1
ATOM 5966 O O . LEU B 1 232 ? -19.953 -19.531 -11.703 1 93.44 232 LEU B O 1
ATOM 5970 N N . GLU B 1 233 ? -18.016 -18.906 -12.625 1 89.75 233 GLU B N 1
ATOM 5971 C CA . GLU B 1 233 ? -17.719 -20.312 -12.93 1 89.75 233 GLU B CA 1
ATOM 5972 C C . GLU B 1 233 ? -17.438 -21.094 -11.656 1 89.75 233 GLU B C 1
ATOM 5974 O O . GLU B 1 233 ? -17.625 -22.312 -11.625 1 89.75 233 GLU B O 1
ATOM 5979 N N . GLY B 1 234 ? -17.016 -20.406 -10.719 1 92.94 234 GLY B N 1
ATOM 5980 C CA . GLY B 1 234 ? -16.672 -21.062 -9.461 1 92.94 234 GLY B CA 1
ATOM 5981 C C . GLY B 1 234 ? -15.219 -21.469 -9.359 1 92.94 234 GLY B C 1
ATOM 5982 O O . GLY B 1 234 ? -14.375 -20.953 -10.117 1 92.94 234 GLY B O 1
ATOM 5983 N N . ILE B 1 235 ? -14.914 -22.203 -8.328 1 96.06 235 ILE B N 1
ATOM 5984 C CA . ILE B 1 235 ? -13.586 -22.766 -8.109 1 96.06 235 ILE B CA 1
ATOM 5985 C C . ILE B 1 235 ? -13.617 -24.266 -8.336 1 96.06 235 ILE B C 1
ATOM 5987 O O . ILE B 1 235 ? -14.594 -24.938 -7.984 1 96.06 235 ILE B O 1
ATOM 5991 N N . ALA B 1 236 ? -12.617 -24.719 -9.039 1 97.81 236 ALA B N 1
ATOM 5992 C CA . ALA B 1 236 ? -12.586 -26.141 -9.359 1 97.81 236 ALA B CA 1
ATOM 5993 C C . ALA B 1 236 ? -11.188 -26.719 -9.148 1 97.81 236 ALA B C 1
ATOM 5995 O O . ALA B 1 236 ? -10.219 -25.984 -8.992 1 97.81 236 ALA B O 1
ATOM 5996 N N . ARG B 1 237 ? -11.156 -27.984 -9.078 1 98.38 237 ARG B N 1
ATOM 5997 C CA . ARG B 1 237 ? -9.922 -28.766 -9.023 1 98.38 237 ARG B CA 1
ATOM 5998 C C . ARG B 1 237 ? -9.93 -29.859 -10.078 1 98.38 237 ARG B C 1
ATOM 6000 O O . ARG B 1 237 ? -10.953 -30.516 -10.305 1 98.38 237 ARG B O 1
ATOM 6007 N N . PRO B 1 238 ? -8.797 -29.969 -10.781 1 98.25 238 PRO B N 1
ATOM 6008 C CA . PRO B 1 238 ? -8.75 -31.125 -11.68 1 98.25 238 PRO B CA 1
ATOM 6009 C C . PRO B 1 238 ? -8.82 -32.469 -10.945 1 98.25 238 PRO B C 1
ATOM 6011 O O . PRO B 1 238 ? -8.195 -32.625 -9.891 1 98.25 238 PRO B O 1
ATOM 6014 N N . LYS B 1 239 ? -9.633 -33.375 -11.484 1 98.5 239 LYS B N 1
ATOM 6015 C CA . LYS B 1 239 ? -9.586 -34.719 -10.953 1 98.5 239 LYS B CA 1
ATOM 6016 C C . LYS B 1 239 ? -8.172 -35.312 -11.023 1 98.5 239 LYS B C 1
ATOM 6018 O O . LYS B 1 239 ? -7.555 -35.312 -12.086 1 98.5 239 LYS B O 1
ATOM 6023 N N . GLY B 1 240 ? -7.66 -35.719 -9.953 1 97.69 240 GLY B N 1
ATOM 6024 C CA . GLY B 1 240 ? -6.281 -36.188 -9.859 1 97.69 240 GLY B CA 1
ATOM 6025 C C . GLY B 1 240 ? -5.328 -35.094 -9.375 1 97.69 240 GLY B C 1
ATOM 6026 O O . GLY B 1 240 ? -4.137 -35.344 -9.195 1 97.69 240 GLY B O 1
ATOM 6027 N N . GLY B 1 241 ? -5.84 -33.875 -9.148 1 98.06 241 GLY B N 1
ATOM 6028 C CA . GLY B 1 241 ? -5.031 -32.75 -8.695 1 98.06 241 GLY B CA 1
ATOM 6029 C C . GLY B 1 241 ? -4.602 -31.844 -9.82 1 98.06 241 GLY B C 1
ATOM 6030 O O . GLY B 1 241 ? -4.855 -32.125 -10.992 1 98.06 241 GLY B O 1
ATOM 6031 N N . THR B 1 242 ? -3.969 -30.766 -9.438 1 98.12 242 THR B N 1
ATOM 6032 C CA . THR B 1 242 ? -3.518 -29.75 -10.375 1 98.12 242 THR B CA 1
ATOM 6033 C C . THR B 1 242 ? -2.645 -30.359 -11.469 1 98.12 242 THR B C 1
ATOM 6035 O O . THR B 1 242 ? -2.68 -29.906 -12.617 1 98.12 242 THR B O 1
ATOM 6038 N N . GLY B 1 243 ? -1.9 -31.375 -11.164 1 97.94 243 GLY B N 1
ATOM 6039 C CA . GLY B 1 243 ? -1.036 -32.062 -12.117 1 97.94 243 GLY B CA 1
ATOM 6040 C C . GLY B 1 243 ? -1.794 -32.656 -13.281 1 97.94 243 GLY B C 1
ATOM 6041 O O . GLY B 1 243 ? -1.223 -32.906 -14.352 1 97.94 243 GLY B O 1
ATOM 6042 N N . ALA B 1 244 ? -3.076 -32.906 -13.117 1 98.31 244 ALA B N 1
ATOM 6043 C CA . ALA B 1 244 ? -3.887 -33.469 -14.203 1 98.31 244 ALA B CA 1
ATOM 6044 C C . ALA B 1 244 ? -3.99 -32.469 -15.367 1 98.31 244 ALA B C 1
ATOM 6046 O O . ALA B 1 244 ? -4.055 -32.875 -16.531 1 98.31 244 ALA B O 1
ATOM 6047 N N . LEU B 1 245 ? -4.008 -31.172 -15.039 1 98.44 245 LEU B N 1
ATOM 6048 C CA . LEU B 1 245 ? -3.975 -30.156 -16.094 1 98.44 245 LEU B CA 1
ATOM 6049 C C . LEU B 1 245 ? -2.689 -30.266 -16.906 1 98.44 245 LEU B C 1
ATOM 6051 O O . LEU B 1 245 ? -2.73 -30.297 -18.141 1 98.44 245 LEU B O 1
ATOM 6055 N N . THR B 1 246 ? -1.571 -30.359 -16.234 1 98.06 246 THR B N 1
ATOM 6056 C CA . THR B 1 246 ? -0.282 -30.422 -16.906 1 98.06 246 THR B CA 1
ATOM 6057 C C . THR B 1 246 ? -0.13 -31.734 -17.656 1 98.06 246 THR B C 1
ATOM 6059 O O . THR B 1 246 ? 0.44 -31.781 -18.75 1 98.06 246 THR B O 1
ATOM 6062 N N . GLU B 1 247 ? -0.645 -32.75 -17.078 1 98.25 247 GLU B N 1
ATOM 6063 C CA . GLU B 1 247 ? -0.607 -34.062 -17.766 1 98.25 247 GLU B CA 1
ATOM 6064 C C . GLU B 1 247 ? -1.387 -34 -19.078 1 98.25 247 GLU B C 1
ATOM 6066 O O . GLU B 1 247 ? -0.934 -34.531 -20.094 1 98.25 247 GLU B O 1
ATOM 6071 N N . ALA B 1 248 ? -2.551 -33.438 -19 1 98.69 248 ALA B N 1
ATOM 6072 C CA . ALA B 1 248 ? -3.35 -33.281 -20.219 1 98.69 248 ALA B CA 1
ATOM 6073 C C . ALA B 1 248 ? -2.604 -32.469 -21.266 1 98.69 248 ALA B C 1
ATOM 6075 O O . ALA B 1 248 ? -2.629 -32.812 -22.453 1 98.69 248 ALA B O 1
ATOM 6076 N N . LEU B 1 249 ? -1.984 -31.422 -20.828 1 98.88 249 LEU B N 1
ATOM 6077 C CA . LEU B 1 249 ? -1.21 -30.578 -21.734 1 98.88 249 LEU B CA 1
ATOM 6078 C C . LEU B 1 249 ? -0.034 -31.359 -22.328 1 98.88 249 LEU B C 1
ATOM 6080 O O . LEU B 1 249 ? 0.278 -31.219 -23.516 1 98.88 249 LEU B O 1
ATOM 6084 N N . VAL B 1 250 ? 0.64 -32.125 -21.5 1 98.81 250 VAL B N 1
ATOM 6085 C CA . VAL B 1 250 ? 1.759 -32.969 -21.938 1 98.81 250 VAL B CA 1
ATOM 6086 C C . VAL B 1 250 ? 1.28 -33.938 -23.016 1 98.81 250 VAL B C 1
ATOM 6088 O O . VAL B 1 250 ? 1.902 -34.062 -24.062 1 98.81 250 VAL B O 1
ATOM 6091 N N . LYS B 1 251 ? 0.186 -34.625 -22.781 1 98.75 251 LYS B N 1
ATOM 6092 C CA . LYS B 1 251 ? -0.382 -35.562 -23.75 1 98.75 251 LYS B CA 1
ATOM 6093 C C . LYS B 1 251 ? -0.709 -34.844 -25.062 1 98.75 251 LYS B C 1
ATOM 6095 O O . LYS B 1 251 ? -0.415 -35.375 -26.141 1 98.75 251 LYS B O 1
ATOM 6100 N N . LEU B 1 252 ? -1.312 -33.688 -24.922 1 98.75 252 LEU B N 1
ATOM 6101 C CA . LEU B 1 252 ? -1.666 -32.938 -26.094 1 98.75 252 LEU B CA 1
ATOM 6102 C C . LEU B 1 252 ? -0.423 -32.562 -26.906 1 98.75 252 LEU B C 1
ATOM 6104 O O . LEU B 1 252 ? -0.387 -32.75 -28.125 1 98.75 252 LEU B O 1
ATOM 6108 N N . VAL B 1 253 ? 0.608 -32.062 -26.25 1 98.81 253 VAL B N 1
ATOM 6109 C CA . VAL B 1 253 ? 1.837 -31.625 -26.906 1 98.81 253 VAL B CA 1
ATOM 6110 C C . VAL B 1 253 ? 2.5 -32.812 -27.594 1 98.81 253 VAL B C 1
ATOM 6112 O O . VAL B 1 253 ? 2.922 -32.719 -28.75 1 98.81 253 VAL B O 1
ATOM 6115 N N . GLN B 1 254 ? 2.52 -33.906 -26.938 1 98.62 254 GLN B N 1
ATOM 6116 C CA . GLN B 1 254 ? 3.129 -35.094 -27.5 1 98.62 254 GLN B CA 1
ATOM 6117 C C . GLN B 1 254 ? 2.309 -35.625 -28.672 1 98.62 254 GLN B C 1
ATOM 6119 O O . GLN B 1 254 ? 2.867 -36.062 -29.688 1 98.62 254 GLN B O 1
ATOM 6124 N N . ALA B 1 255 ? 1.027 -35.625 -28.547 1 98.44 255 ALA B N 1
ATOM 6125 C CA . ALA B 1 255 ? 0.136 -36.094 -29.594 1 98.44 255 ALA B CA 1
ATOM 6126 C C . ALA B 1 255 ? 0.316 -35.25 -30.875 1 98.44 255 ALA B C 1
ATOM 6128 O O . ALA B 1 255 ? 0.162 -35.781 -31.984 1 98.44 255 ALA B O 1
ATOM 6129 N N . GLN B 1 256 ? 0.682 -34.062 -30.703 1 98.12 256 GLN B N 1
ATOM 6130 C CA . GLN B 1 256 ? 0.838 -33.156 -31.844 1 98.12 256 GLN B CA 1
ATOM 6131 C C . GLN B 1 256 ? 2.279 -33.156 -32.344 1 98.12 256 GLN B C 1
ATOM 6133 O O . GLN B 1 256 ? 2.637 -32.344 -33.219 1 98.12 256 GLN B O 1
ATOM 6138 N N . GLY B 1 257 ? 3.084 -34 -31.734 1 98.12 257 GLY B N 1
ATOM 6139 C CA . GLY B 1 257 ? 4.434 -34.188 -32.25 1 98.12 257 GLY B CA 1
ATOM 6140 C C . GLY B 1 257 ? 5.473 -33.375 -31.516 1 98.12 257 GLY B C 1
ATOM 6141 O O . GLY B 1 257 ? 6.652 -33.375 -31.875 1 98.12 257 GLY B O 1
ATOM 6142 N N . GLY B 1 258 ? 5.055 -32.625 -30.516 1 98.56 258 GLY B N 1
ATOM 6143 C CA . GLY B 1 258 ? 6.004 -31.891 -29.719 1 98.56 258 GLY B CA 1
ATOM 6144 C C . GLY B 1 258 ? 6.91 -32.75 -28.891 1 98.56 258 GLY B C 1
ATOM 6145 O O . GLY B 1 258 ? 6.543 -33.875 -28.531 1 98.56 258 GLY B O 1
ATOM 6146 N N . LYS B 1 259 ? 8.078 -32.281 -28.594 1 98.5 259 LYS B N 1
ATOM 6147 C CA . LYS B 1 259 ? 9.023 -33 -27.75 1 98.5 259 LYS B CA 1
ATOM 6148 C C . LYS B 1 259 ? 9.164 -32.312 -26.391 1 98.5 259 LYS B C 1
ATOM 6150 O O . LYS B 1 259 ? 9.266 -31.094 -26.312 1 98.5 259 LYS B O 1
ATOM 6155 N N . ILE B 1 260 ? 9.078 -33.062 -25.359 1 98.69 260 ILE B N 1
ATOM 6156 C CA . ILE B 1 260 ? 9.312 -32.625 -24 1 98.69 260 ILE B CA 1
ATOM 6157 C C . ILE B 1 260 ? 10.469 -33.375 -23.375 1 98.69 260 ILE B C 1
ATOM 6159 O O . ILE B 1 260 ? 10.359 -34.594 -23.141 1 98.69 260 ILE B O 1
ATOM 6163 N N . LEU B 1 261 ? 11.539 -32.719 -23.188 1 98.31 261 LEU B N 1
ATOM 6164 C CA . LEU B 1 261 ? 12.719 -33.344 -22.609 1 98.31 261 LEU B CA 1
ATOM 6165 C C . LEU B 1 261 ? 12.906 -32.906 -21.156 1 98.31 261 LEU B C 1
ATOM 6167 O O . LEU B 1 261 ? 13.078 -31.719 -20.875 1 98.31 261 LEU B O 1
ATOM 6171 N N . THR B 1 262 ? 12.875 -33.812 -20.234 1 97.69 262 THR B N 1
ATOM 6172 C CA . THR B 1 262 ? 13.031 -33.562 -18.812 1 97.69 262 THR B CA 1
ATOM 6173 C C . THR B 1 262 ? 14.5 -33.688 -18.391 1 97.69 262 THR B C 1
ATOM 6175 O O . THR B 1 262 ? 15.336 -34.094 -19.203 1 97.69 262 THR B O 1
ATOM 6178 N N . ASP B 1 263 ? 14.797 -33.312 -17.172 1 97.12 263 ASP B N 1
ATOM 6179 C CA . ASP B 1 263 ? 16.141 -33.312 -16.625 1 97.12 263 ASP B CA 1
ATOM 6180 C C . ASP B 1 263 ? 17.109 -32.562 -17.531 1 97.12 263 ASP B C 1
ATOM 6182 O O . ASP B 1 263 ? 18.25 -33 -17.719 1 97.12 263 ASP B O 1
ATOM 6186 N N . GLN B 1 264 ? 16.578 -31.562 -18.188 1 96.5 264 GLN B N 1
ATOM 6187 C CA . GLN B 1 264 ? 17.359 -30.672 -19.031 1 96.5 264 GLN B CA 1
ATOM 6188 C C . GLN B 1 264 ? 17.391 -29.266 -18.453 1 96.5 264 GLN B C 1
ATOM 6190 O O . GLN B 1 264 ? 16.516 -28.453 -18.766 1 96.5 264 GLN B O 1
ATOM 6195 N N . THR B 1 265 ? 18.422 -28.984 -17.719 1 96.62 265 THR B N 1
ATOM 6196 C CA . THR B 1 265 ? 18.594 -27.625 -17.188 1 96.62 265 THR B CA 1
ATOM 6197 C C . THR B 1 265 ? 19.266 -26.734 -18.219 1 96.62 265 THR B C 1
ATOM 6199 O O . THR B 1 265 ? 20.422 -26.953 -18.594 1 96.62 265 THR B O 1
ATOM 6202 N N . VAL B 1 266 ? 18.562 -25.766 -18.703 1 98.25 266 VAL B N 1
ATOM 6203 C CA . VAL B 1 266 ? 19.141 -24.828 -19.656 1 98.25 266 VAL B CA 1
ATOM 6204 C C . VAL B 1 266 ? 20.188 -23.953 -18.953 1 98.25 266 VAL B C 1
ATOM 6206 O O . VAL B 1 266 ? 19.891 -23.359 -17.906 1 98.25 266 VAL B O 1
ATOM 6209 N N . LYS B 1 267 ? 21.312 -23.859 -19.531 1 97.56 267 LYS B N 1
ATOM 6210 C CA . LYS B 1 267 ? 22.422 -23.125 -18.969 1 97.56 267 LYS B CA 1
ATOM 6211 C C . LYS B 1 267 ? 22.547 -21.734 -19.594 1 97.56 267 LYS B C 1
ATOM 6213 O O . LYS B 1 267 ? 22.891 -20.766 -18.906 1 97.56 267 LYS B O 1
ATOM 6218 N N . ARG B 1 268 ? 22.297 -21.688 -20.875 1 97.94 268 ARG B N 1
ATOM 6219 C CA . ARG B 1 268 ? 22.453 -20.391 -21.531 1 97.94 268 ARG B CA 1
ATOM 6220 C C . ARG B 1 268 ? 21.672 -20.344 -22.844 1 97.94 268 ARG B C 1
ATOM 6222 O O . ARG B 1 268 ? 21.484 -21.375 -23.5 1 97.94 268 ARG B O 1
ATOM 6229 N N . VAL B 1 269 ? 21.266 -19.156 -23.172 1 98.69 269 VAL B N 1
ATOM 6230 C CA . VAL B 1 269 ? 20.703 -18.875 -24.484 1 98.69 269 VAL B CA 1
ATOM 6231 C C . VAL B 1 269 ? 21.812 -18.562 -25.484 1 98.69 269 VAL B C 1
ATOM 6233 O O . VAL B 1 269 ? 22.734 -17.797 -25.188 1 98.69 269 VAL B O 1
ATOM 6236 N N . LEU B 1 270 ? 21.812 -19.219 -26.594 1 98.44 270 LEU B N 1
ATOM 6237 C CA . LEU B 1 270 ? 22.781 -18.938 -27.641 1 98.44 270 LEU B CA 1
ATOM 6238 C C . LEU B 1 270 ? 22.344 -17.75 -28.484 1 98.44 270 LEU B C 1
ATOM 6240 O O . LEU B 1 270 ? 21.297 -17.797 -29.141 1 98.44 270 LEU B O 1
ATOM 6244 N N . VAL B 1 271 ? 23.094 -16.688 -28.438 1 98.25 271 VAL B N 1
ATOM 6245 C CA . VAL B 1 271 ? 22.766 -15.469 -29.172 1 98.25 271 VAL B CA 1
ATOM 6246 C C . VAL B 1 271 ? 23.844 -15.188 -30.203 1 98.25 271 VAL B C 1
ATOM 6248 O O . VAL B 1 271 ? 25.031 -15.133 -29.891 1 98.25 271 VAL B O 1
ATOM 6251 N N . GLU B 1 272 ? 23.5 -15.062 -31.469 1 96.94 272 GLU B N 1
ATOM 6252 C CA . GLU B 1 272 ? 24.344 -14.664 -32.594 1 96.94 272 GLU B CA 1
ATOM 6253 C C . GLU B 1 272 ? 23.75 -13.484 -33.344 1 96.94 272 GLU B C 1
ATOM 6255 O O . GLU B 1 272 ? 22.578 -13.5 -33.688 1 96.94 272 GLU B O 1
ATOM 6260 N N . ASN B 1 273 ? 24.531 -12.43 -33.594 1 96.38 273 ASN B N 1
ATOM 6261 C CA . ASN B 1 273 ? 24.094 -11.227 -34.281 1 96.38 273 ASN B CA 1
ATOM 6262 C C . ASN B 1 273 ? 22.812 -10.656 -33.656 1 96.38 273 ASN B C 1
ATOM 6264 O O . ASN B 1 273 ? 21.844 -10.391 -34.375 1 96.38 273 ASN B O 1
ATOM 6268 N N . ASN B 1 274 ? 22.75 -10.703 -32.375 1 96.88 274 ASN B N 1
ATOM 6269 C CA . ASN B 1 274 ? 21.672 -10.117 -31.578 1 96.88 274 ASN B CA 1
ATOM 6270 C C . ASN B 1 274 ? 20.375 -10.906 -31.734 1 96.88 274 ASN B C 1
ATOM 6272 O O . ASN B 1 274 ? 19.281 -10.367 -31.531 1 96.88 274 ASN B O 1
ATOM 6276 N N . GLN B 1 275 ? 20.578 -12.172 -32.156 1 97.44 275 GLN B N 1
ATOM 6277 C CA . GLN B 1 275 ? 19.422 -13.055 -32.312 1 97.44 275 GLN B CA 1
ATOM 6278 C C . GLN B 1 275 ? 19.594 -14.344 -31.516 1 97.44 275 GLN B C 1
ATOM 6280 O O . GLN B 1 275 ? 20.672 -14.914 -31.469 1 97.44 275 GLN B O 1
ATOM 6285 N N . ALA B 1 276 ? 18.5 -14.742 -30.891 1 98.5 276 ALA B N 1
ATOM 6286 C CA . ALA B 1 276 ? 18.516 -16.047 -30.219 1 98.5 276 ALA B CA 1
ATOM 6287 C C . ALA B 1 276 ? 18.438 -17.172 -31.25 1 98.5 276 ALA B C 1
ATOM 6289 O O . ALA B 1 276 ? 17.5 -17.234 -32.062 1 98.5 276 ALA B O 1
ATOM 6290 N N . ILE B 1 277 ? 19.391 -18.078 -31.219 1 98.31 277 ILE B N 1
ATOM 6291 C CA . ILE B 1 277 ? 19.422 -19.125 -32.25 1 98.31 277 ILE B CA 1
ATOM 6292 C C . ILE B 1 277 ? 19.281 -20.5 -31.562 1 98.31 277 ILE B C 1
ATOM 6294 O O . ILE B 1 277 ? 19.312 -21.531 -32.25 1 98.31 277 ILE B O 1
ATOM 6298 N N . GLY B 1 278 ? 19.188 -20.562 -30.25 1 98.56 278 GLY B N 1
ATOM 6299 C CA . GLY B 1 278 ? 19.047 -21.812 -29.531 1 98.56 278 GLY B CA 1
ATOM 6300 C C . GLY B 1 278 ? 19.453 -21.703 -28.078 1 98.56 278 GLY B C 1
ATOM 6301 O O . GLY B 1 278 ? 19.516 -20.594 -27.516 1 98.56 278 GLY B O 1
ATOM 6302 N N . VAL B 1 279 ? 19.609 -22.875 -27.406 1 98.81 279 VAL B N 1
ATOM 6303 C CA . VAL B 1 279 ? 20.031 -22.922 -26.016 1 98.81 279 VAL B CA 1
ATOM 6304 C C . VAL B 1 279 ? 21.047 -24.047 -25.812 1 98.81 279 VAL B C 1
ATOM 6306 O O . VAL B 1 279 ? 21.172 -24.938 -26.656 1 98.81 279 VAL B O 1
ATOM 6309 N N . GLU B 1 280 ? 21.781 -23.859 -24.797 1 98.62 280 GLU B N 1
ATOM 6310 C CA . GLU B 1 280 ? 22.672 -24.906 -24.312 1 98.62 280 GLU B CA 1
ATOM 6311 C C . GLU B 1 280 ? 22.266 -25.391 -22.922 1 98.62 280 GLU B C 1
ATOM 6313 O O . GLU B 1 280 ? 21.938 -24.594 -22.047 1 98.62 280 GLU B O 1
ATOM 6318 N N . VAL B 1 281 ? 22.188 -26.703 -22.734 1 98 281 VAL B N 1
ATOM 6319 C CA . VAL B 1 281 ? 21.812 -27.25 -21.438 1 98 281 VAL B CA 1
ATOM 6320 C C . VAL B 1 281 ? 23.062 -27.594 -20.625 1 98 281 VAL B C 1
ATOM 6322 O O . VAL B 1 281 ? 24.188 -27.453 -21.125 1 98 281 VAL B O 1
ATOM 6325 N N . ALA B 1 282 ? 22.922 -27.984 -19.406 1 96.06 282 ALA B N 1
ATOM 6326 C CA . ALA B 1 282 ? 23.984 -28.125 -18.422 1 96.06 282 ALA B CA 1
ATOM 6327 C C . ALA B 1 282 ? 25.031 -29.141 -18.891 1 96.06 282 ALA B C 1
ATOM 6329 O O . ALA B 1 282 ? 26.219 -28.984 -18.609 1 96.06 282 ALA B O 1
ATOM 6330 N N . ASN B 1 283 ? 24.688 -30.141 -19.656 1 94.56 283 ASN B N 1
ATOM 6331 C CA . ASN B 1 283 ? 25.625 -31.172 -20.094 1 94.56 283 ASN B CA 1
ATOM 6332 C C . ASN B 1 283 ? 26.359 -30.766 -21.375 1 94.56 283 ASN B C 1
ATOM 6334 O O . ASN B 1 283 ? 27.156 -31.531 -21.906 1 94.56 283 ASN B O 1
ATOM 6338 N N . GLY B 1 284 ? 25.984 -29.641 -21.922 1 95.31 284 GLY B N 1
ATOM 6339 C CA . GLY B 1 284 ? 26.703 -29.125 -23.078 1 95.31 284 GLY B CA 1
ATOM 6340 C C . GLY B 1 284 ? 25.953 -29.312 -24.375 1 95.31 284 GLY B C 1
ATOM 6341 O O . GLY B 1 284 ? 26.312 -28.734 -25.406 1 95.31 284 GLY B O 1
ATOM 6342 N N . GLU B 1 285 ? 24.938 -30.125 -24.297 1 97.19 285 GLU B N 1
ATOM 6343 C CA . GLU B 1 285 ? 24.125 -30.328 -25.5 1 97.19 285 GLU B CA 1
ATOM 6344 C C . GLU B 1 285 ? 23.438 -29.031 -25.922 1 97.19 285 GLU B C 1
ATOM 6346 O O . GLU B 1 285 ? 22.953 -28.281 -25.078 1 97.19 285 GLU B O 1
ATOM 6351 N N . GLN B 1 286 ? 23.422 -28.828 -27.266 1 98 286 GLN B N 1
ATOM 6352 C CA . GLN B 1 286 ? 22.812 -27.625 -27.797 1 98 286 GLN B CA 1
ATOM 6353 C C . GLN B 1 286 ? 21.547 -27.953 -28.594 1 98 286 GLN B C 1
ATOM 6355 O O . GLN B 1 286 ? 21.5 -28.953 -29.312 1 98 286 GLN B O 1
ATOM 6360 N N . TYR B 1 287 ? 20.562 -27.219 -28.359 1 98.31 287 TYR B N 1
ATOM 6361 C CA . TYR B 1 287 ? 19.328 -27.25 -29.125 1 98.31 287 TYR B CA 1
ATOM 6362 C C . TYR B 1 287 ? 19.156 -25.969 -29.953 1 98.31 287 TYR B C 1
ATOM 6364 O O . TYR B 1 287 ? 19.031 -24.875 -29.391 1 98.31 287 TYR B O 1
ATOM 6372 N N . ARG B 1 288 ? 19.141 -26.125 -31.203 1 98.12 288 ARG B N 1
ATOM 6373 C CA . ARG B 1 288 ? 19.016 -24.969 -32.094 1 98.12 288 ARG B CA 1
ATOM 6374 C C . ARG B 1 288 ? 17.562 -24.688 -32.438 1 98.12 288 ARG B C 1
ATOM 6376 O O . ARG B 1 288 ? 16.766 -25.609 -32.594 1 98.12 288 ARG B O 1
ATOM 6383 N N . ALA B 1 289 ? 17.203 -23.438 -32.5 1 98.19 289 ALA B N 1
ATOM 6384 C CA . ALA B 1 289 ? 15.867 -22.984 -32.844 1 98.19 289 ALA B CA 1
ATOM 6385 C C . ALA B 1 289 ? 15.875 -22.219 -34.156 1 98.19 289 ALA B C 1
ATOM 6387 O O . ALA B 1 289 ? 16.531 -21.172 -34.281 1 98.19 289 ALA B O 1
ATOM 6388 N N . LYS B 1 290 ? 15.156 -22.625 -35.156 1 97.44 290 LYS B N 1
ATOM 6389 C CA . LYS B 1 290 ? 15.125 -22 -36.469 1 97.44 290 LYS B CA 1
ATOM 6390 C C . LYS B 1 290 ? 14.336 -20.703 -36.438 1 97.44 290 LYS B C 1
ATOM 6392 O O . LYS B 1 290 ? 14.641 -19.766 -37.188 1 97.44 290 LYS B O 1
ATOM 6397 N N . LYS B 1 291 ? 13.336 -20.672 -35.562 1 97.5 291 LYS B N 1
ATOM 6398 C CA . LYS B 1 291 ? 12.422 -19.547 -35.625 1 97.5 291 LYS B CA 1
ATOM 6399 C C . LYS B 1 291 ? 12.477 -18.734 -34.312 1 97.5 291 LYS B C 1
ATOM 6401 O O . LYS B 1 291 ? 12.211 -17.531 -34.312 1 97.5 291 LYS B O 1
ATOM 6406 N N . GLY B 1 292 ? 12.758 -19.438 -33.219 1 97.88 292 GLY B N 1
ATOM 6407 C CA . GLY B 1 292 ? 12.883 -18.625 -32.031 1 97.88 292 GLY B CA 1
ATOM 6408 C C . GLY B 1 292 ? 12.984 -19.453 -30.766 1 97.88 292 GLY B C 1
ATOM 6409 O O . GLY B 1 292 ? 12.789 -20.672 -30.797 1 97.88 292 GLY B O 1
ATOM 6410 N N . VAL B 1 293 ? 13.367 -18.766 -29.656 1 98.81 293 VAL B N 1
ATOM 6411 C CA . VAL B 1 293 ? 13.43 -19.312 -28.297 1 98.81 293 VAL B CA 1
ATOM 6412 C C . VAL B 1 293 ? 12.391 -18.609 -27.422 1 98.81 293 VAL B C 1
ATOM 6414 O O . VAL B 1 293 ? 12.266 -17.391 -27.438 1 98.81 293 VAL B O 1
ATOM 6417 N N . ILE B 1 294 ? 11.578 -19.359 -26.688 1 98.88 294 ILE B N 1
ATOM 6418 C CA . ILE B 1 294 ? 10.586 -18.812 -25.781 1 98.88 294 ILE B CA 1
ATOM 6419 C C . ILE B 1 294 ? 10.922 -19.219 -24.344 1 98.88 294 ILE B C 1
ATOM 6421 O O . ILE B 1 294 ? 11.07 -20.422 -24.047 1 98.88 294 ILE B O 1
ATOM 6425 N N . SER B 1 295 ? 11.086 -18.266 -23.531 1 98.75 295 SER B N 1
ATOM 6426 C CA . SER B 1 295 ? 11.391 -18.547 -22.125 1 98.75 295 SER B CA 1
ATOM 6427 C C . SER B 1 295 ? 10.133 -18.562 -21.281 1 98.75 295 SER B C 1
ATOM 6429 O O . SER B 1 295 ? 9.391 -17.578 -21.234 1 98.75 295 SER B O 1
ATOM 6431 N N . ASN B 1 296 ? 9.914 -19.672 -20.562 1 98.19 296 ASN B N 1
ATOM 6432 C CA . ASN B 1 296 ? 8.805 -19.797 -19.625 1 98.19 296 ASN B CA 1
ATOM 6433 C C . ASN B 1 296 ? 9.266 -19.656 -18.188 1 98.19 296 ASN B C 1
ATOM 6435 O O . ASN B 1 296 ? 8.531 -19.984 -17.25 1 98.19 296 ASN B O 1
ATOM 6439 N N . ILE B 1 297 ? 10.484 -19.172 -17.922 1 96.44 297 ILE B N 1
ATOM 6440 C CA . ILE B 1 297 ? 10.984 -18.875 -16.578 1 96.44 297 ILE B CA 1
ATOM 6441 C C . ILE B 1 297 ? 10.977 -17.359 -16.359 1 96.44 297 ILE B C 1
ATOM 6443 O O . ILE B 1 297 ? 10.656 -16.594 -17.266 1 96.44 297 ILE B O 1
ATOM 6447 N N . ASP B 1 298 ? 11.227 -16.922 -15.141 1 93.81 298 ASP B N 1
ATOM 6448 C CA . ASP B 1 298 ? 11.102 -15.5 -14.836 1 93.81 298 ASP B CA 1
ATOM 6449 C C . ASP B 1 298 ? 12.156 -14.68 -15.578 1 93.81 298 ASP B C 1
ATOM 6451 O O . ASP B 1 298 ? 13.25 -15.172 -15.836 1 93.81 298 ASP B O 1
ATOM 6455 N N . ALA B 1 299 ? 11.875 -13.453 -15.867 1 95.94 299 ALA B N 1
ATOM 6456 C CA . ALA B 1 299 ? 12.688 -12.578 -16.703 1 95.94 299 ALA B CA 1
ATOM 6457 C C . ALA B 1 299 ? 14.062 -12.344 -16.078 1 95.94 299 ALA B C 1
ATOM 6459 O O . ALA B 1 299 ? 15.062 -12.25 -16.781 1 95.94 299 ALA B O 1
ATOM 6460 N N . ARG B 1 300 ? 14.109 -12.242 -14.766 1 95.19 300 ARG B N 1
ATOM 6461 C CA . ARG B 1 300 ? 15.391 -12.016 -14.094 1 95.19 300 ARG B CA 1
ATOM 6462 C C . ARG B 1 300 ? 16.344 -13.18 -14.336 1 95.19 300 ARG B C 1
ATOM 6464 O O . ARG B 1 300 ? 17.5 -12.961 -14.711 1 95.19 300 ARG B O 1
ATOM 6471 N N . ARG B 1 301 ? 15.852 -14.328 -14.125 1 94.69 301 ARG B N 1
ATOM 6472 C CA . ARG B 1 301 ? 16.656 -15.523 -14.344 1 94.69 301 ARG B CA 1
ATOM 6473 C C . ARG B 1 301 ? 17.109 -15.633 -15.797 1 94.69 301 ARG B C 1
ATOM 6475 O O . ARG B 1 301 ? 18.266 -15.938 -16.078 1 94.69 301 ARG B O 1
ATOM 6482 N N . LEU B 1 302 ? 16.219 -15.414 -16.719 1 97.06 302 LEU B N 1
ATOM 6483 C CA . LEU B 1 302 ? 16.531 -15.492 -18.141 1 97.06 302 LEU B CA 1
ATOM 6484 C C . LEU B 1 302 ? 17.672 -14.539 -18.5 1 97.06 302 LEU B C 1
ATOM 6486 O O . LEU B 1 302 ? 18.703 -14.969 -19.016 1 97.06 302 LEU B O 1
ATOM 6490 N N . PHE B 1 303 ? 17.516 -13.273 -18.156 1 97.69 303 PHE B N 1
ATOM 6491 C CA . PHE B 1 303 ? 18.406 -12.25 -18.688 1 97.69 303 PHE B CA 1
ATOM 6492 C C . PHE B 1 303 ? 19.656 -12.133 -17.828 1 97.69 303 PHE B C 1
ATOM 6494 O O . PHE B 1 303 ? 20.734 -11.805 -18.344 1 97.69 303 PHE B O 1
ATOM 6501 N N . LEU B 1 304 ? 19.531 -12.414 -16.516 1 96.38 304 LEU B N 1
ATOM 6502 C CA . LEU B 1 304 ? 20.672 -12.18 -15.633 1 96.38 304 LEU B CA 1
ATOM 6503 C C . LEU B 1 304 ? 21.5 -13.445 -15.469 1 96.38 304 LEU B C 1
ATOM 6505 O O . LEU B 1 304 ? 22.672 -13.383 -15.062 1 96.38 304 LEU B O 1
ATOM 6509 N N . GLN B 1 305 ? 20.938 -14.586 -15.82 1 95.62 305 GLN B N 1
ATOM 6510 C CA . GLN B 1 305 ? 21.672 -15.828 -15.586 1 95.62 305 GLN B CA 1
ATOM 6511 C C . GLN B 1 305 ? 21.906 -16.578 -16.891 1 95.62 305 GLN B C 1
ATOM 6513 O O . GLN B 1 305 ? 22.953 -17.219 -17.062 1 95.62 305 GLN B O 1
ATOM 6518 N N . LEU B 1 306 ? 21 -16.516 -17.859 1 97.75 306 LEU B N 1
ATOM 6519 C CA . LEU B 1 306 ? 21.062 -17.406 -19.016 1 97.75 306 LEU B CA 1
ATOM 6520 C C . LEU B 1 306 ? 21.562 -16.656 -20.25 1 97.75 306 LEU B C 1
ATOM 6522 O O . LEU B 1 306 ? 21.984 -17.281 -21.219 1 97.75 306 LEU B O 1
ATOM 6526 N N . VAL B 1 307 ? 21.438 -15.352 -20.25 1 98 307 VAL B N 1
ATOM 6527 C CA . VAL B 1 307 ? 21.906 -14.547 -21.375 1 98 307 VAL B CA 1
ATOM 6528 C C . VAL B 1 307 ? 23.234 -13.891 -21.031 1 98 307 VAL B C 1
ATOM 6530 O O . VAL B 1 307 ? 23.391 -13.305 -19.953 1 98 307 VAL B O 1
ATOM 6533 N N . GLU B 1 308 ? 24.203 -14.039 -21.891 1 96.56 308 GLU B N 1
ATOM 6534 C CA . GLU B 1 308 ? 25.5 -13.391 -21.656 1 96.56 308 GLU B CA 1
ATOM 6535 C C . GLU B 1 308 ? 25.328 -11.883 -21.5 1 96.56 308 GLU B C 1
ATOM 6537 O O . GLU B 1 308 ? 24.672 -11.234 -22.328 1 96.56 308 GLU B O 1
ATOM 6542 N N . PRO B 1 309 ? 25.969 -11.336 -20.469 1 94.5 309 PRO B N 1
ATOM 6543 C CA . PRO B 1 309 ? 25.812 -9.906 -20.203 1 94.5 309 PRO B CA 1
ATOM 6544 C C . PRO B 1 309 ? 26.156 -9.031 -21.406 1 94.5 309 PRO B C 1
ATOM 6546 O O . PRO B 1 309 ? 25.484 -8.031 -21.672 1 94.5 309 PRO B O 1
ATOM 6549 N N . GLY B 1 310 ? 27.156 -9.336 -22.141 1 94.94 310 GLY B N 1
ATOM 6550 C CA . GLY B 1 310 ? 27.547 -8.57 -23.312 1 94.94 310 GLY B CA 1
ATOM 6551 C C . GLY B 1 310 ? 26.5 -8.578 -24.406 1 94.94 310 GLY B C 1
ATOM 6552 O O . GLY B 1 310 ? 26.281 -7.566 -25.078 1 94.94 310 GLY B O 1
ATOM 6553 N N . ALA B 1 311 ? 25.859 -9.703 -24.609 1 95.25 311 ALA B N 1
ATOM 6554 C CA . ALA B 1 311 ? 24.812 -9.82 -25.609 1 95.25 311 ALA B CA 1
ATOM 6555 C C . ALA B 1 311 ? 23.594 -8.961 -25.25 1 95.25 311 ALA B C 1
ATOM 6557 O O . ALA B 1 311 ? 23 -8.328 -26.109 1 95.25 311 ALA B O 1
ATOM 6558 N N . LEU B 1 312 ? 23.266 -9 -24 1 95.81 312 LEU B N 1
ATOM 6559 C CA . LEU B 1 312 ? 22.141 -8.195 -23.531 1 95.81 312 LEU B CA 1
ATOM 6560 C C . LEU B 1 312 ? 22.453 -6.703 -23.688 1 95.81 312 LEU B C 1
ATOM 6562 O O . LEU B 1 312 ? 21.609 -5.938 -24.156 1 95.81 312 LEU B O 1
ATOM 6566 N N . ALA B 1 313 ? 23.656 -6.293 -23.281 1 95.81 313 ALA B N 1
ATOM 6567 C CA . ALA B 1 313 ? 24.062 -4.891 -23.297 1 95.81 313 ALA B CA 1
ATOM 6568 C C . ALA B 1 313 ? 24.047 -4.332 -24.719 1 95.81 313 ALA B C 1
ATOM 6570 O O . ALA B 1 313 ? 23.75 -3.156 -24.938 1 95.81 313 ALA B O 1
ATOM 6571 N N . LYS B 1 314 ? 24.344 -5.141 -25.688 1 96.06 314 LYS B N 1
ATOM 6572 C CA . LYS B 1 314 ? 24.406 -4.723 -27.094 1 96.06 314 LYS B CA 1
ATOM 6573 C C . LYS B 1 314 ? 23.031 -4.273 -27.578 1 96.06 314 LYS B C 1
ATOM 6575 O O . LYS B 1 314 ? 22.938 -3.365 -28.406 1 96.06 314 LYS B O 1
ATOM 6580 N N . VAL B 1 315 ? 22.031 -4.875 -27.094 1 95.62 315 VAL B N 1
ATOM 6581 C CA . VAL B 1 315 ? 20.703 -4.602 -27.625 1 95.62 315 VAL B CA 1
ATOM 6582 C C . VAL B 1 315 ? 19.953 -3.656 -26.672 1 95.62 315 VAL B C 1
ATOM 6584 O O . VAL B 1 315 ? 19.047 -2.941 -27.109 1 95.62 315 VAL B O 1
ATOM 6587 N N . ASN B 1 316 ? 20.234 -3.707 -25.438 1 95.56 316 ASN B N 1
ATOM 6588 C CA . ASN B 1 316 ? 19.672 -2.82 -24.422 1 95.56 316 ASN B CA 1
ATOM 6589 C C . ASN B 1 316 ? 20.578 -2.691 -23.219 1 95.56 316 ASN B C 1
ATOM 6591 O O . ASN B 1 316 ? 20.531 -3.514 -22.297 1 95.56 316 ASN B O 1
ATOM 6595 N N . GLN B 1 317 ? 21.219 -1.619 -23.109 1 94.38 317 GLN B N 1
ATOM 6596 C CA . GLN B 1 317 ? 22.297 -1.428 -22.141 1 94.38 317 GLN B CA 1
ATOM 6597 C C . GLN B 1 317 ? 21.766 -1.388 -20.719 1 94.38 317 GLN B C 1
ATOM 6599 O O . GLN B 1 317 ? 22.453 -1.782 -19.781 1 94.38 317 GLN B O 1
ATOM 6604 N N . ASN B 1 318 ? 20.578 -1.014 -20.562 1 94.25 318 ASN B N 1
ATOM 6605 C CA . ASN B 1 318 ? 20.062 -0.737 -19.219 1 94.25 318 ASN B CA 1
ATOM 6606 C C . ASN B 1 318 ? 19.188 -1.874 -18.703 1 94.25 318 ASN B C 1
ATOM 6608 O O . ASN B 1 318 ? 18.875 -1.93 -17.516 1 94.25 318 ASN B O 1
ATOM 6612 N N . LEU B 1 319 ? 18.828 -2.822 -19.516 1 96 319 LEU B N 1
ATOM 6613 C CA . LEU B 1 319 ? 17.812 -3.807 -19.156 1 96 319 LEU B CA 1
ATOM 6614 C C . LEU B 1 319 ? 18.266 -4.66 -17.984 1 96 319 LEU B C 1
ATOM 6616 O O . LEU B 1 319 ? 17.484 -4.953 -17.078 1 96 319 LEU B O 1
ATOM 6620 N N . GLY B 1 320 ? 19.516 -5.102 -18.031 1 96.12 320 GLY B N 1
ATOM 6621 C CA . GLY B 1 320 ? 20.031 -5.895 -16.938 1 96.12 320 GLY B CA 1
ATOM 6622 C C . GLY B 1 320 ? 19.906 -5.203 -15.586 1 96.12 320 GLY B C 1
ATOM 6623 O O . GLY B 1 320 ? 19.391 -5.785 -14.633 1 96.12 320 GLY B O 1
ATOM 6624 N N . GLU B 1 321 ? 20.297 -3.98 -15.539 1 95.19 321 GLU B N 1
ATOM 6625 C CA . GLU B 1 321 ? 20.219 -3.201 -14.312 1 95.19 321 GLU B CA 1
ATOM 6626 C C . GLU B 1 321 ? 18.766 -2.961 -13.906 1 95.19 321 GLU B C 1
ATOM 6628 O O . GLU B 1 321 ? 18.422 -3.023 -12.727 1 95.19 321 GLU B O 1
ATOM 6633 N N . ARG B 1 322 ? 17.984 -2.686 -14.867 1 95.44 322 ARG B N 1
ATOM 6634 C CA . ARG B 1 322 ? 16.578 -2.432 -14.586 1 95.44 322 ARG B CA 1
ATOM 6635 C C . ARG B 1 322 ? 15.891 -3.672 -14.016 1 95.44 322 ARG B C 1
ATOM 6637 O O . ARG B 1 322 ? 15.094 -3.574 -13.086 1 95.44 322 ARG B O 1
ATOM 6644 N N . LEU B 1 323 ? 16.188 -4.82 -14.57 1 95.75 323 LEU B N 1
ATOM 6645 C CA . LEU B 1 323 ? 15.641 -6.066 -14.039 1 95.75 323 LEU B CA 1
ATOM 6646 C C . LEU B 1 323 ? 16.109 -6.301 -12.609 1 95.75 323 LEU B C 1
ATOM 6648 O O . LEU B 1 323 ? 15.328 -6.742 -11.758 1 95.75 323 LEU B O 1
ATOM 6652 N N . GLU B 1 324 ? 17.266 -5.977 -12.375 1 94.38 324 GLU B N 1
ATOM 6653 C CA . GLU B 1 324 ? 17.844 -6.18 -11.047 1 94.38 324 GLU B CA 1
ATOM 6654 C C . GLU B 1 324 ? 17.219 -5.227 -10.031 1 94.38 324 GLU B C 1
ATOM 6656 O O . GLU B 1 324 ? 16.969 -5.609 -8.883 1 94.38 324 GLU B O 1
ATOM 6661 N N . ARG B 1 325 ? 16.938 -4.039 -10.445 1 94.44 325 ARG B N 1
ATOM 6662 C CA . ARG B 1 325 ? 16.625 -2.99 -9.484 1 94.44 325 ARG B CA 1
ATOM 6663 C C . ARG B 1 325 ? 15.125 -2.684 -9.477 1 94.44 325 ARG B C 1
ATOM 6665 O O . ARG B 1 325 ? 14.594 -2.197 -8.477 1 94.44 325 ARG B O 1
ATOM 6672 N N . ARG B 1 326 ? 14.453 -2.998 -10.555 1 92.62 326 ARG B N 1
ATOM 6673 C CA . ARG B 1 326 ? 13.07 -2.525 -10.664 1 92.62 326 ARG B CA 1
ATOM 6674 C C . ARG B 1 326 ? 12.086 -3.686 -10.57 1 92.62 326 ARG B C 1
ATOM 6676 O O . ARG B 1 326 ? 10.891 -3.473 -10.391 1 92.62 326 ARG B O 1
ATOM 6683 N N . THR B 1 327 ? 12.539 -4.875 -10.719 1 92.5 327 THR B N 1
ATOM 6684 C CA . THR B 1 327 ? 11.664 -6.012 -10.43 1 92.5 327 THR B CA 1
ATOM 6685 C C . THR B 1 327 ? 11.594 -6.262 -8.922 1 92.5 327 THR B C 1
ATOM 6687 O O . THR B 1 327 ? 12.609 -6.527 -8.281 1 92.5 327 THR B O 1
ATOM 6690 N N . VAL B 1 328 ? 10.367 -6.117 -8.453 1 90.12 328 VAL B N 1
ATOM 6691 C CA . VAL B 1 328 ? 10.195 -6.125 -7 1 90.12 328 VAL B CA 1
ATOM 6692 C C . VAL B 1 328 ? 9.508 -7.414 -6.57 1 90.12 328 VAL B C 1
ATOM 6694 O O . VAL B 1 328 ? 8.5 -7.816 -7.156 1 90.12 328 VAL B O 1
ATOM 6697 N N . ASN B 1 329 ? 10.047 -8.094 -5.629 1 92.19 329 ASN B N 1
ATOM 6698 C CA . ASN B 1 329 ? 9.43 -9.148 -4.84 1 92.19 329 ASN B CA 1
ATOM 6699 C C . ASN B 1 329 ? 9.516 -8.852 -3.344 1 92.19 329 ASN B C 1
ATOM 6701 O O . ASN B 1 329 ? 10.602 -8.633 -2.811 1 92.19 329 ASN B O 1
ATOM 6705 N N . ASN B 1 330 ? 8.375 -8.805 -2.812 1 90.75 330 ASN B N 1
ATOM 6706 C CA . ASN B 1 330 ? 8.383 -8.617 -1.365 1 90.75 330 ASN B CA 1
ATOM 6707 C C . ASN B 1 330 ? 8.906 -9.859 -0.641 1 90.75 330 ASN B C 1
ATOM 6709 O O . ASN B 1 330 ? 9.32 -10.828 -1.278 1 90.75 330 ASN B O 1
ATOM 6713 N N . ASN B 1 331 ? 9.039 -9.836 0.616 1 94.19 331 ASN B N 1
ATOM 6714 C CA . ASN B 1 331 ? 9.664 -10.891 1.404 1 94.19 331 ASN B CA 1
ATOM 6715 C C . ASN B 1 331 ? 8.688 -12.031 1.683 1 94.19 331 ASN B C 1
ATOM 6717 O O . ASN B 1 331 ? 9.008 -12.953 2.434 1 94.19 331 ASN B O 1
ATOM 6721 N N . GLU B 1 332 ? 7.531 -12 1.064 1 94.94 332 GLU B N 1
ATOM 6722 C CA . GLU B 1 332 ? 6.504 -13 1.357 1 94.94 332 GLU B CA 1
ATOM 6723 C C . GLU B 1 332 ? 6.656 -14.227 0.463 1 94.94 332 GLU B C 1
ATOM 6725 O O . GLU B 1 332 ? 6.773 -14.102 -0.758 1 94.94 332 GLU B O 1
ATOM 6730 N N . ALA B 1 333 ? 6.762 -15.367 1.028 1 96.25 333 ALA B N 1
ATOM 6731 C CA . ALA B 1 333 ? 6.793 -16.672 0.386 1 96.25 333 ALA B CA 1
ATOM 6732 C C . ALA B 1 333 ? 5.918 -17.672 1.136 1 96.25 333 ALA B C 1
ATOM 6734 O O . ALA B 1 333 ? 5.105 -17.297 1.978 1 96.25 333 ALA B O 1
ATOM 6735 N N . ILE B 1 334 ? 5.961 -18.922 0.727 1 97.19 334 ILE B N 1
ATOM 6736 C CA . ILE B 1 334 ? 5.051 -19.906 1.293 1 97.19 334 ILE B CA 1
ATOM 6737 C C . ILE B 1 334 ? 5.848 -21 2.008 1 97.19 334 ILE B C 1
ATOM 6739 O O . ILE B 1 334 ? 6.863 -21.469 1.492 1 97.19 334 ILE B O 1
ATOM 6743 N N . LEU B 1 335 ? 5.496 -21.266 3.209 1 98.31 335 LEU B N 1
ATOM 6744 C CA . LEU B 1 335 ? 5.836 -22.531 3.85 1 98.31 335 LEU B CA 1
ATOM 6745 C C . LEU B 1 335 ? 4.699 -23.531 3.697 1 98.31 335 LEU B C 1
ATOM 6747 O O . LEU B 1 335 ? 3.613 -23.344 4.25 1 98.31 335 LEU B O 1
ATOM 6751 N N . LYS B 1 336 ? 4.926 -24.562 2.971 1 98.19 336 LYS B N 1
ATOM 6752 C CA . LYS B 1 336 ? 3.91 -25.531 2.605 1 98.19 336 LYS B CA 1
ATOM 6753 C C . LYS B 1 336 ? 3.943 -26.734 3.545 1 98.19 336 LYS B C 1
ATOM 6755 O O . LYS B 1 336 ? 5.016 -27.281 3.828 1 98.19 336 LYS B O 1
ATOM 6760 N N . ILE B 1 337 ? 2.762 -27.094 4.031 1 98.75 337 ILE B N 1
ATOM 6761 C CA . ILE B 1 337 ? 2.631 -28.297 4.867 1 98.75 337 ILE B CA 1
ATOM 6762 C C . ILE B 1 337 ? 1.646 -29.266 4.227 1 98.75 337 ILE B C 1
ATOM 6764 O O . ILE B 1 337 ? 0.495 -28.906 3.961 1 98.75 337 ILE B O 1
ATOM 6768 N N . ASP B 1 338 ? 2.08 -30.469 3.967 1 98.75 338 ASP B N 1
ATOM 6769 C CA . ASP B 1 338 ? 1.256 -31.562 3.467 1 98.75 338 ASP B CA 1
ATOM 6770 C C . ASP B 1 338 ? 1.092 -32.656 4.523 1 98.75 338 ASP B C 1
ATOM 6772 O O . ASP B 1 338 ? 2.08 -33.125 5.082 1 98.75 338 ASP B O 1
ATOM 6776 N N . CYS B 1 339 ? -0.144 -33.031 4.738 1 98.81 339 CYS B N 1
ATOM 6777 C CA . CYS B 1 339 ? -0.387 -34.094 5.711 1 98.81 339 CYS B CA 1
ATOM 6778 C C . CYS B 1 339 ? -1.183 -35.219 5.082 1 98.81 339 CYS B C 1
ATOM 6780 O O . CYS B 1 339 ? -2.105 -35 4.305 1 98.81 339 CYS B O 1
ATOM 6782 N N . ALA B 1 340 ? -0.766 -36.438 5.297 1 98.81 340 ALA B N 1
ATOM 6783 C CA . ALA B 1 340 ? -1.596 -37.625 5.102 1 98.81 340 ALA B CA 1
ATOM 6784 C C . ALA B 1 340 ? -2.439 -37.906 6.34 1 98.81 340 ALA B C 1
ATOM 6786 O O . ALA B 1 340 ? -1.924 -37.938 7.457 1 98.81 340 ALA B O 1
ATOM 6787 N N . LEU B 1 341 ? -3.686 -38.031 6.16 1 98.81 341 LEU B N 1
ATOM 6788 C CA . LEU B 1 341 ? -4.598 -38.188 7.289 1 98.81 341 LEU B CA 1
ATOM 6789 C C . LEU B 1 341 ? -5.262 -39.562 7.277 1 98.81 341 LEU B C 1
ATOM 6791 O O . LEU B 1 341 ? -5.648 -40.062 6.219 1 98.81 341 LEU B O 1
ATOM 6795 N N . SER B 1 342 ? -5.48 -40.125 8.445 1 98.56 342 SER B N 1
ATOM 6796 C CA . SER B 1 342 ? -6.141 -41.406 8.586 1 98.56 342 SER B CA 1
ATOM 6797 C C . SER B 1 342 ? -7.66 -41.25 8.531 1 98.56 342 SER B C 1
ATOM 6799 O O . SER B 1 342 ? -8.383 -42.25 8.461 1 98.56 342 SER B O 1
ATOM 6801 N N . GLY B 1 343 ? -8.125 -40.125 8.555 1 98.25 343 GLY B N 1
ATOM 6802 C CA . GLY B 1 343 ? -9.547 -39.812 8.508 1 98.25 343 GLY B CA 1
ATOM 6803 C C . GLY B 1 343 ? -9.805 -38.312 8.266 1 98.25 343 GLY B C 1
ATOM 6804 O O . GLY B 1 343 ? -8.875 -37.531 8.055 1 98.25 343 GLY B O 1
ATOM 6805 N N . LEU B 1 344 ? -11.062 -38 8.234 1 97.88 344 LEU B N 1
ATOM 6806 C CA . LEU B 1 344 ? -11.461 -36.625 7.957 1 97.88 344 LEU B CA 1
ATOM 6807 C C . LEU B 1 344 ? -11.414 -35.781 9.227 1 97.88 344 LEU B C 1
ATOM 6809 O O . LEU B 1 344 ? -11.914 -36.188 10.273 1 97.88 344 LEU B O 1
ATOM 6813 N N . PRO B 1 345 ? -10.797 -34.562 9.172 1 98.31 345 PRO B N 1
ATOM 6814 C CA . PRO B 1 345 ? -10.875 -33.688 10.336 1 98.31 345 PRO B CA 1
ATOM 6815 C C . PRO B 1 345 ? -12.297 -33.219 10.625 1 98.31 345 PRO B C 1
ATOM 6817 O O . PRO B 1 345 ? -13.062 -32.938 9.695 1 98.31 345 PRO B O 1
ATOM 6820 N N . HIS B 1 346 ? -12.547 -33.094 11.859 1 98.12 346 HIS B N 1
ATOM 6821 C CA . HIS B 1 346 ? -13.844 -32.594 12.289 1 98.12 346 HIS B CA 1
ATOM 6822 C C . HIS B 1 346 ? -13.734 -31.172 12.828 1 98.12 346 HIS B C 1
ATOM 6824 O O . HIS B 1 346 ? -13.414 -30.969 14 1 98.12 346 HIS B O 1
ATOM 6830 N N . PHE B 1 347 ? -14.133 -30.219 12 1 98.38 347 PHE B N 1
ATOM 6831 C CA . PHE B 1 347 ? -14.172 -28.828 12.453 1 98.38 347 PHE B CA 1
ATOM 6832 C C . PHE B 1 347 ? -15.414 -28.578 13.297 1 98.38 347 PHE B C 1
ATOM 6834 O O . PHE B 1 347 ? -16.516 -28.984 12.93 1 98.38 347 PHE B O 1
ATOM 6841 N N . THR B 1 348 ? -15.266 -27.859 14.359 1 97.44 348 THR B N 1
ATOM 6842 C CA . THR B 1 348 ? -16.344 -27.656 15.312 1 97.44 348 THR B CA 1
ATOM 6843 C C . THR B 1 348 ? -17.5 -26.891 14.672 1 97.44 348 THR B C 1
ATOM 6845 O O . THR B 1 348 ? -18.656 -27.078 15.031 1 97.44 348 THR B O 1
ATOM 6848 N N . ALA B 1 349 ? -17.203 -26.062 13.68 1 97.62 349 ALA B N 1
ATOM 6849 C CA . ALA B 1 349 ? -18.203 -25.188 13.086 1 97.62 349 ALA B CA 1
ATOM 6850 C C . ALA B 1 349 ? -18.828 -25.844 11.852 1 97.62 349 ALA B C 1
ATOM 6852 O O . ALA B 1 349 ? -19.719 -25.266 11.227 1 97.62 349 ALA B O 1
ATOM 6853 N N . MET B 1 350 ? -18.422 -27.078 11.469 1 97.5 350 MET B N 1
ATOM 6854 C CA . MET B 1 350 ? -18.922 -27.656 10.227 1 97.5 350 MET B CA 1
ATOM 6855 C C . MET B 1 350 ? -20.25 -28.359 10.438 1 97.5 350 MET B C 1
ATOM 6857 O O . MET B 1 350 ? -20.5 -28.938 11.508 1 97.5 350 MET B O 1
ATOM 6861 N N . ALA B 1 351 ? -21.156 -28.312 9.484 1 96.5 351 ALA B N 1
ATOM 6862 C CA . ALA B 1 351 ? -22.422 -29.047 9.523 1 96.5 351 ALA B CA 1
ATOM 6863 C C . ALA B 1 351 ? -22.266 -30.469 9.023 1 96.5 351 ALA B C 1
ATOM 6865 O O . ALA B 1 351 ? -22.969 -31.375 9.461 1 96.5 351 ALA B O 1
ATOM 6866 N N . GLY B 1 352 ? -21.344 -30.688 8.125 1 96.94 352 GLY B N 1
ATOM 6867 C CA . GLY B 1 352 ? -21.047 -31.984 7.535 1 96.94 352 GLY B CA 1
ATOM 6868 C C . GLY B 1 352 ? -19.797 -32 6.684 1 96.94 352 GLY B C 1
ATOM 6869 O O . GLY B 1 352 ? -19.188 -30.953 6.465 1 96.94 352 GLY B O 1
ATOM 6870 N N . PRO B 1 353 ? -19.391 -33.156 6.258 1 96.31 353 PRO B N 1
ATOM 6871 C CA . PRO B 1 353 ? -18.141 -33.25 5.504 1 96.31 353 PRO B CA 1
ATOM 6872 C C . PRO B 1 353 ? -18.125 -32.406 4.234 1 96.31 353 PRO B C 1
ATOM 6874 O O . PRO B 1 353 ? -17.062 -31.969 3.787 1 96.31 353 PRO B O 1
ATOM 6877 N N . GLU B 1 354 ? -19.281 -32.156 3.701 1 96.12 354 GLU B N 1
ATOM 6878 C CA . GLU B 1 354 ? -19.406 -31.406 2.457 1 96.12 354 GLU B CA 1
ATOM 6879 C C . GLU B 1 354 ? -18.875 -29.984 2.625 1 96.12 354 GLU B C 1
ATOM 6881 O O . GLU B 1 354 ? -18.469 -29.344 1.651 1 96.12 354 GLU B O 1
ATOM 6886 N N . ASP B 1 355 ? -18.875 -29.469 3.861 1 97.81 355 ASP B N 1
ATOM 6887 C CA . ASP B 1 355 ? -18.406 -28.125 4.133 1 97.81 355 ASP B CA 1
ATOM 6888 C C . ASP B 1 355 ? -16.922 -27.984 3.83 1 97.81 355 ASP B C 1
ATOM 6890 O O . ASP B 1 355 ? -16.422 -26.859 3.656 1 97.81 355 ASP B O 1
ATOM 6894 N N . LEU B 1 356 ? -16.266 -29.188 3.738 1 98.25 356 LEU B N 1
ATOM 6895 C CA . LEU B 1 356 ? -14.82 -29.188 3.574 1 98.25 356 LEU B CA 1
ATOM 6896 C C . LEU B 1 356 ? -14.438 -29.297 2.104 1 98.25 356 LEU B C 1
ATOM 6898 O O . LEU B 1 356 ? -13.258 -29.453 1.773 1 98.25 356 LEU B O 1
ATOM 6902 N N . THR B 1 357 ? -15.438 -29.188 1.203 1 97.69 357 THR B N 1
ATOM 6903 C CA . THR B 1 357 ? -15.234 -29.438 -0.22 1 97.69 357 THR B CA 1
ATOM 6904 C C . THR B 1 357 ? -14.375 -28.344 -0.843 1 97.69 357 THR B C 1
ATOM 6906 O O . THR B 1 357 ? -13.523 -28.625 -1.688 1 97.69 357 THR B O 1
ATOM 6909 N N . GLY B 1 358 ? -14.625 -27.078 -0.436 1 97.62 358 GLY B N 1
ATOM 6910 C CA . GLY B 1 358 ? -13.914 -25.938 -1.007 1 97.62 358 GLY B CA 1
ATOM 6911 C C . GLY B 1 358 ? -12.711 -25.516 -0.18 1 97.62 358 GLY B C 1
ATOM 6912 O O . GLY B 1 358 ? -12.062 -26.344 0.453 1 97.62 358 GLY B O 1
ATOM 6913 N N . THR B 1 359 ? -12.336 -24.281 -0.319 1 97.81 359 THR B N 1
ATOM 6914 C CA . THR B 1 359 ? -11.234 -23.688 0.432 1 97.81 359 THR B CA 1
ATOM 6915 C C . THR B 1 359 ? -11.625 -23.469 1.889 1 97.81 359 THR B C 1
ATOM 6917 O O . THR B 1 359 ? -12.711 -22.953 2.172 1 97.81 359 THR B O 1
ATOM 6920 N N . ILE B 1 360 ? -10.789 -23.891 2.738 1 98.69 360 ILE B N 1
ATOM 6921 C CA . ILE B 1 360 ? -10.969 -23.625 4.16 1 98.69 360 ILE B CA 1
ATOM 6922 C C . ILE B 1 360 ? -10.039 -22.5 4.598 1 98.69 360 ILE B C 1
ATOM 6924 O O . ILE B 1 360 ? -8.828 -22.562 4.375 1 98.69 360 ILE B O 1
ATOM 6928 N N . LEU B 1 361 ? -10.609 -21.469 5.168 1 98.69 361 LEU B N 1
ATOM 6929 C CA . LEU B 1 361 ? -9.828 -20.312 5.598 1 98.69 361 LEU B CA 1
ATOM 6930 C C . LEU B 1 361 ? -9.836 -20.188 7.117 1 98.69 361 LEU B C 1
ATOM 6932 O O . LEU B 1 361 ? -10.898 -20.281 7.742 1 98.69 361 LEU B O 1
ATOM 6936 N N . ILE B 1 362 ? -8.695 -20.094 7.691 1 98.81 362 ILE B N 1
ATOM 6937 C CA . ILE B 1 362 ? -8.594 -19.688 9.086 1 98.81 362 ILE B CA 1
ATOM 6938 C C . ILE B 1 362 ? -8.328 -18.188 9.156 1 98.81 362 ILE B C 1
ATOM 6940 O O . ILE B 1 362 ? -7.191 -17.734 8.953 1 98.81 362 ILE B O 1
ATOM 6944 N N . ALA B 1 363 ? -9.266 -17.438 9.414 1 98.5 363 ALA B N 1
ATOM 6945 C CA . ALA B 1 363 ? -9.266 -15.984 9.523 1 98.5 363 ALA B CA 1
ATOM 6946 C C . ALA B 1 363 ? -10.289 -15.508 10.547 1 98.5 363 ALA B C 1
ATOM 6948 O O . ALA B 1 363 ? -11.492 -15.5 10.273 1 98.5 363 ALA B O 1
ATOM 6949 N N . ASP B 1 364 ? -9.828 -15.039 11.633 1 97.12 364 ASP B N 1
ATOM 6950 C CA . ASP B 1 364 ? -10.711 -14.703 12.75 1 97.12 364 ASP B CA 1
ATOM 6951 C C . ASP B 1 364 ? -11.148 -13.234 12.672 1 97.12 364 ASP B C 1
ATOM 6953 O O . ASP B 1 364 ? -12.203 -12.875 13.203 1 97.12 364 ASP B O 1
ATOM 6957 N N . SER B 1 365 ? -10.375 -12.445 12.172 1 96.69 365 SER B N 1
ATOM 6958 C CA . SER B 1 365 ? -10.617 -11.016 11.977 1 96.69 365 SER B CA 1
ATOM 6959 C C . SER B 1 365 ? -9.719 -10.445 10.891 1 96.69 365 SER B C 1
ATOM 6961 O O . SER B 1 365 ? -8.734 -11.078 10.492 1 96.69 365 SER B O 1
ATOM 6963 N N . VAL B 1 366 ? -10.148 -9.289 10.383 1 96.88 366 VAL B N 1
ATOM 6964 C CA . VAL B 1 366 ? -9.281 -8.609 9.422 1 96.88 366 VAL B CA 1
ATOM 6965 C C . VAL B 1 366 ? -7.918 -8.344 10.047 1 96.88 366 VAL B C 1
ATOM 6967 O O . VAL B 1 366 ? -6.887 -8.492 9.391 1 96.88 366 VAL B O 1
ATOM 6970 N N . ARG B 1 367 ? -7.879 -8.016 11.297 1 95.19 367 ARG B N 1
ATOM 6971 C CA . ARG B 1 367 ? -6.637 -7.785 12.023 1 95.19 367 ARG B CA 1
ATOM 6972 C C . ARG B 1 367 ? -5.77 -9.039 12.047 1 95.19 367 ARG B C 1
ATOM 6974 O O . ARG B 1 367 ? -4.551 -8.961 11.906 1 95.19 367 ARG B O 1
ATOM 6981 N N . HIS B 1 368 ? -6.406 -10.148 12.273 1 97.06 368 HIS B N 1
ATOM 6982 C CA . HIS B 1 368 ? -5.695 -11.422 12.266 1 97.06 368 HIS B CA 1
ATOM 6983 C C . HIS B 1 368 ? -4.988 -11.656 10.938 1 97.06 368 HIS B C 1
ATOM 6985 O O . HIS B 1 368 ? -3.814 -12.039 10.906 1 97.06 368 HIS B O 1
ATOM 6991 N N . VAL B 1 369 ? -5.66 -11.391 9.836 1 97.88 369 VAL B N 1
ATOM 6992 C CA . VAL B 1 369 ? -5.098 -11.539 8.5 1 97.88 369 VAL B CA 1
ATOM 6993 C C . VAL B 1 369 ? -3.996 -10.508 8.281 1 97.88 369 VAL B C 1
ATOM 6995 O O . VAL B 1 369 ? -2.951 -10.82 7.703 1 97.88 369 VAL B O 1
ATOM 6998 N N . GLU B 1 370 ? -4.223 -9.297 8.734 1 97 370 GLU B N 1
ATOM 6999 C CA . GLU B 1 370 ? -3.223 -8.234 8.648 1 97 370 GLU B CA 1
ATOM 7000 C C . GLU B 1 370 ? -1.912 -8.664 9.305 1 97 370 GLU B C 1
ATOM 7002 O O . GLU B 1 370 ? -0.84 -8.523 8.711 1 97 370 GLU B O 1
ATOM 7007 N N . GLU B 1 371 ? -2.012 -9.164 10.492 1 96.5 371 GLU B N 1
ATOM 7008 C CA . GLU B 1 371 ? -0.831 -9.586 11.234 1 96.5 371 GLU B CA 1
ATOM 7009 C C . GLU B 1 371 ? -0.076 -10.688 10.5 1 96.5 371 GLU B C 1
ATOM 7011 O O . GLU B 1 371 ? 1.155 -10.68 10.453 1 96.5 371 GLU B O 1
ATOM 7016 N N . ALA B 1 372 ? -0.826 -11.594 9.883 1 97.56 372 ALA B N 1
ATOM 7017 C CA . ALA B 1 372 ? -0.262 -12.75 9.188 1 97.56 372 ALA B CA 1
ATOM 7018 C C . ALA B 1 372 ? 0.578 -12.32 7.992 1 97.56 372 ALA B C 1
ATOM 7020 O O . ALA B 1 372 ? 1.447 -13.062 7.535 1 97.56 372 ALA B O 1
ATOM 7021 N N . HIS B 1 373 ? 0.382 -11.141 7.543 1 96.44 373 HIS B N 1
ATOM 7022 C CA . HIS B 1 373 ? 1.085 -10.688 6.348 1 96.44 373 HIS B CA 1
ATOM 7023 C C . HIS B 1 373 ? 2.033 -9.539 6.66 1 96.44 373 HIS B C 1
ATOM 7025 O O . HIS B 1 373 ? 3.156 -9.492 6.152 1 96.44 373 HIS B O 1
ATOM 7031 N N . ALA B 1 374 ? 1.659 -8.625 7.543 1 95.06 374 ALA B N 1
ATOM 7032 C CA . ALA B 1 374 ? 2.459 -7.445 7.871 1 95.06 374 ALA B CA 1
ATOM 7033 C C . ALA B 1 374 ? 3.768 -7.844 8.547 1 95.06 374 ALA B C 1
ATOM 7035 O O . ALA B 1 374 ? 4.801 -7.211 8.336 1 95.06 374 ALA B O 1
ATOM 7036 N N . LEU B 1 375 ? 3.771 -8.852 9.391 1 96.5 375 LEU B N 1
ATOM 7037 C CA . LEU B 1 375 ? 4.965 -9.289 10.102 1 96.5 375 LEU B CA 1
ATOM 7038 C C . LEU B 1 375 ? 6.016 -9.812 9.133 1 96.5 375 LEU B C 1
ATOM 7040 O O . LEU B 1 375 ? 7.219 -9.695 9.391 1 96.5 375 LEU B O 1
ATOM 7044 N N . ILE B 1 376 ? 5.531 -10.312 8.039 1 96.31 376 ILE B N 1
ATOM 7045 C CA . ILE B 1 376 ? 6.445 -10.867 7.043 1 96.31 376 ILE B CA 1
ATOM 7046 C C . ILE B 1 376 ? 7.285 -9.75 6.438 1 96.31 376 ILE B C 1
ATOM 7048 O O . ILE B 1 376 ? 8.477 -9.938 6.16 1 96.31 376 ILE B O 1
ATOM 7052 N N . ALA B 1 377 ? 6.695 -8.617 6.254 1 91.19 377 ALA B N 1
ATOM 7053 C CA . ALA B 1 377 ? 7.422 -7.465 5.734 1 91.19 377 ALA B CA 1
ATOM 7054 C C . ALA B 1 377 ? 8.57 -7.082 6.656 1 91.19 377 ALA B C 1
ATOM 7056 O O . ALA B 1 377 ? 9.578 -6.52 6.207 1 91.19 377 ALA B O 1
ATOM 7057 N N . LEU B 1 378 ? 8.492 -7.453 7.902 1 93.62 378 LEU B N 1
ATOM 7058 C CA . LEU B 1 378 ? 9.516 -7.148 8.891 1 93.62 378 LEU B CA 1
ATOM 7059 C C . LEU B 1 378 ? 10.492 -8.312 9.039 1 93.62 378 LEU B C 1
ATOM 7061 O O . LEU B 1 378 ? 11.375 -8.281 9.898 1 93.62 378 LEU B O 1
ATOM 7065 N N . GLY B 1 379 ? 10.281 -9.367 8.227 1 95.94 379 GLY B N 1
ATOM 7066 C CA . GLY B 1 379 ? 11.133 -10.547 8.273 1 95.94 379 GLY B CA 1
ATOM 7067 C C . GLY B 1 379 ? 10.797 -11.477 9.43 1 95.94 379 GLY B C 1
ATOM 7068 O O . GLY B 1 379 ? 11.625 -12.305 9.82 1 95.94 379 GLY B O 1
ATOM 7069 N N . GLN B 1 380 ? 9.617 -11.281 9.984 1 96.94 380 GLN B N 1
ATOM 7070 C CA . GLN B 1 380 ? 9.203 -12.109 11.117 1 96.94 380 GLN B CA 1
ATOM 7071 C C . GLN B 1 380 ? 8.242 -13.203 10.672 1 96.94 380 GLN B C 1
ATOM 7073 O O . GLN B 1 380 ? 7.406 -12.984 9.789 1 96.94 380 GLN B O 1
ATOM 7078 N N . ILE B 1 381 ? 8.359 -14.398 11.242 1 98.56 381 ILE B N 1
ATOM 7079 C CA . ILE B 1 381 ? 7.457 -15.508 10.961 1 98.56 381 ILE B CA 1
ATOM 7080 C C . ILE B 1 381 ? 6.16 -15.328 11.742 1 98.56 381 ILE B C 1
ATOM 7082 O O . ILE B 1 381 ? 6.172 -15.312 12.977 1 98.56 381 ILE B O 1
ATOM 7086 N N . PRO B 1 382 ? 5.059 -15.188 11.094 1 98.19 382 PRO B N 1
ATOM 7087 C CA . PRO B 1 382 ? 3.801 -14.969 11.82 1 98.19 382 PRO B CA 1
ATOM 7088 C C . PRO B 1 382 ? 3.17 -16.266 12.312 1 98.19 382 PRO B C 1
ATOM 7090 O O . PRO B 1 382 ? 2.014 -16.547 11.992 1 98.19 382 PRO B O 1
ATOM 7093 N N . ASP B 1 383 ? 3.832 -17.016 13.156 1 98.44 383 ASP B N 1
ATOM 7094 C CA . ASP B 1 383 ? 3.371 -18.328 13.547 1 98.44 383 ASP B CA 1
ATOM 7095 C C . ASP B 1 383 ? 2.83 -18.328 14.977 1 98.44 383 ASP B C 1
ATOM 7097 O O . ASP B 1 383 ? 2.445 -19.375 15.508 1 98.44 383 ASP B O 1
ATOM 7101 N N . ALA B 1 384 ? 2.725 -17.125 15.617 1 96.94 384 ALA B N 1
ATOM 7102 C CA . ALA B 1 384 ? 2.107 -17.047 16.938 1 96.94 384 ALA B CA 1
ATOM 7103 C C . ALA B 1 384 ? 0.594 -17.203 16.844 1 96.94 384 ALA B C 1
ATOM 7105 O O . ALA B 1 384 ? -0.032 -17.75 17.766 1 96.94 384 ALA B O 1
ATOM 7106 N N . ASN B 1 385 ? -0.023 -16.734 15.867 1 97.31 385 ASN B N 1
ATOM 7107 C CA . ASN B 1 385 ? -1.443 -16.828 15.547 1 97.31 385 ASN B CA 1
ATOM 7108 C C . ASN B 1 385 ? -1.677 -16.891 14.047 1 97.31 385 ASN B C 1
ATOM 7110 O O . ASN B 1 385 ? -2.268 -15.969 13.461 1 97.31 385 ASN B O 1
ATOM 7114 N N . PRO B 1 386 ? -1.323 -18 13.453 1 98.25 386 PRO B N 1
ATOM 7115 C CA . PRO B 1 386 ? -1.267 -18.062 11.984 1 98.25 386 PRO B CA 1
ATOM 7116 C C . PRO B 1 386 ? -2.648 -18.016 11.344 1 98.25 386 PRO B C 1
ATOM 7118 O O . PRO B 1 386 ? -3.592 -18.641 11.844 1 98.25 386 PRO B O 1
ATOM 7121 N N . SER B 1 387 ? -2.812 -17.203 10.312 1 98.38 387 SER B N 1
ATOM 7122 C CA . SER B 1 387 ? -3.928 -17.266 9.375 1 98.38 387 SER B CA 1
ATOM 7123 C C . SER B 1 387 ? -3.609 -18.203 8.211 1 98.38 387 SER B C 1
ATOM 7125 O O . SER B 1 387 ? -2.5 -18.172 7.672 1 98.38 387 SER B O 1
ATOM 7127 N N . LEU B 1 388 ? -4.598 -19.047 7.805 1 98.44 388 LEU B N 1
ATOM 7128 C CA . LEU B 1 388 ? -4.242 -20.172 6.938 1 98.44 388 LEU B CA 1
ATOM 7129 C C . LEU B 1 388 ? -5.227 -20.297 5.781 1 98.44 388 LEU B C 1
ATOM 7131 O O . LEU B 1 388 ? -6.379 -19.875 5.891 1 98.44 388 LEU B O 1
ATOM 7135 N N . TYR B 1 389 ? -4.711 -20.75 4.715 1 98.06 389 TYR B N 1
ATOM 7136 C CA . TYR B 1 389 ? -5.438 -21.266 3.566 1 98.06 389 TYR B CA 1
ATOM 7137 C C . TYR B 1 389 ? -5.207 -22.766 3.418 1 98.06 389 TYR B C 1
ATOM 7139 O O . TYR B 1 389 ? -4.066 -23.219 3.275 1 98.06 389 TYR B O 1
ATOM 7147 N N . LEU B 1 390 ? -6.242 -23.562 3.521 1 98.12 390 LEU B N 1
ATOM 7148 C CA . LEU B 1 390 ? -5.996 -24.984 3.41 1 98.12 390 LEU B CA 1
ATOM 7149 C C . LEU B 1 390 ? -7.117 -25.672 2.635 1 98.12 390 LEU B C 1
ATOM 7151 O O . LEU B 1 390 ? -8.18 -25.078 2.412 1 98.12 390 LEU B O 1
ATOM 7155 N N . ASP B 1 391 ? -6.812 -26.828 2.184 1 98.56 391 ASP B N 1
ATOM 7156 C CA . ASP B 1 391 ? -7.727 -27.656 1.407 1 98.56 391 ASP B CA 1
ATOM 7157 C C . ASP B 1 391 ? -7.605 -29.125 1.8 1 98.56 391 ASP B C 1
ATOM 7159 O O . ASP B 1 391 ? -6.539 -29.562 2.23 1 98.56 391 ASP B O 1
ATOM 7163 N N . ILE B 1 392 ? -8.695 -29.797 1.698 1 98.69 392 ILE B N 1
ATOM 7164 C CA . ILE B 1 392 ? -8.75 -31.266 1.772 1 98.69 392 ILE B CA 1
ATOM 7165 C C . ILE B 1 392 ? -9.312 -31.828 0.47 1 98.69 392 ILE B C 1
ATOM 7167 O O . ILE B 1 392 ? -10.453 -32.281 0.425 1 98.69 392 ILE B O 1
ATOM 7171 N N . PRO B 1 393 ? -8.414 -31.859 -0.53 1 98.12 393 PRO B N 1
ATOM 7172 C CA . PRO B 1 393 ? -8.906 -32.125 -1.884 1 98.12 393 PRO B CA 1
ATOM 7173 C C . PRO B 1 393 ? -9.562 -33.5 -2.012 1 98.12 393 PRO B C 1
ATOM 7175 O O . PRO B 1 393 ? -10.375 -33.719 -2.914 1 98.12 393 PRO B O 1
ATOM 7178 N N . THR B 1 394 ? -9.352 -34.406 -1.114 1 98.19 394 THR B N 1
ATOM 7179 C CA . THR B 1 394 ? -9.828 -35.781 -1.201 1 98.19 394 THR B CA 1
ATOM 7180 C C . THR B 1 394 ? -11.312 -35.875 -0.836 1 98.19 394 THR B C 1
ATOM 7182 O O . THR B 1 394 ? -11.953 -36.875 -1.076 1 98.19 394 THR B O 1
ATOM 7185 N N . VAL B 1 395 ? -11.836 -34.781 -0.239 1 97.94 395 VAL B N 1
ATOM 7186 C CA . VAL B 1 395 ? -13.273 -34.719 -0.001 1 97.94 395 VAL B CA 1
ATOM 7187 C C . VAL B 1 395 ? -14.016 -34.75 -1.334 1 97.94 395 VAL B C 1
ATOM 7189 O O . VAL B 1 395 ? -15.062 -35.375 -1.464 1 97.94 395 VAL B O 1
ATOM 7192 N N . LEU B 1 396 ? -13.469 -34.062 -2.254 1 96.75 396 LEU B N 1
ATOM 7193 C CA . LEU B 1 396 ? -14.062 -33.969 -3.582 1 96.75 396 LEU B CA 1
ATOM 7194 C C . LEU B 1 396 ? -13.547 -35.094 -4.496 1 96.75 396 LEU B C 1
ATOM 7196 O O . LEU B 1 396 ? -14.273 -35.562 -5.363 1 96.75 396 LEU B O 1
ATOM 7200 N N . ASP B 1 397 ? -12.281 -35.438 -4.383 1 97.94 397 ASP B N 1
ATOM 7201 C CA . ASP B 1 397 ? -11.633 -36.438 -5.227 1 97.94 397 ASP B CA 1
ATOM 7202 C C . ASP B 1 397 ? -10.953 -37.5 -4.383 1 97.94 397 ASP B C 1
ATOM 7204 O O . ASP B 1 397 ? -9.742 -37.438 -4.145 1 97.94 397 ASP B O 1
ATOM 7208 N N . PRO B 1 398 ? -11.625 -38.531 -4.047 1 96.81 398 PRO B N 1
ATOM 7209 C CA . PRO B 1 398 ? -11.078 -39.562 -3.154 1 96.81 398 PRO B CA 1
ATOM 7210 C C . PRO B 1 398 ? -9.938 -40.375 -3.789 1 96.81 398 PRO B C 1
ATOM 7212 O O . PRO B 1 398 ? -9.25 -41.125 -3.102 1 96.81 398 PRO B O 1
ATOM 7215 N N . THR B 1 399 ? -9.695 -40.188 -5.047 1 95.56 399 THR B N 1
ATOM 7216 C CA . THR B 1 399 ? -8.664 -40.969 -5.727 1 95.56 399 THR B CA 1
ATOM 7217 C C . THR B 1 399 ? -7.273 -40.5 -5.34 1 95.56 399 THR B C 1
ATOM 7219 O O . THR B 1 399 ? -6.273 -41.125 -5.656 1 95.56 399 THR B O 1
ATOM 7222 N N . MET B 1 400 ? -7.137 -39.438 -4.605 1 97.88 400 MET B N 1
ATOM 7223 C CA . MET B 1 400 ? -5.848 -38.812 -4.293 1 97.88 400 MET B CA 1
ATOM 7224 C C . MET B 1 400 ? -5.316 -39.344 -2.957 1 97.88 400 MET B C 1
ATOM 7226 O O . MET B 1 400 ? -4.324 -38.812 -2.441 1 97.88 400 MET B O 1
ATOM 7230 N N . ALA B 1 401 ? -6.008 -40.25 -2.342 1 98.19 401 ALA B N 1
ATOM 7231 C CA . ALA B 1 401 ? -5.57 -40.938 -1.127 1 98.19 401 ALA B CA 1
ATOM 7232 C C . ALA B 1 401 ? -6.125 -42.344 -1.062 1 98.19 401 ALA B C 1
ATOM 7234 O O . ALA B 1 401 ? -7.07 -42.688 -1.781 1 98.19 401 ALA B O 1
ATOM 7235 N N . PRO B 1 402 ? -5.512 -43.188 -0.268 1 97.88 402 PRO B N 1
ATOM 7236 C CA . PRO B 1 402 ? -6.137 -44.5 -0.044 1 97.88 402 PRO B CA 1
ATOM 7237 C C . PRO B 1 402 ? -7.559 -44.406 0.502 1 97.88 402 PRO B C 1
ATOM 7239 O O . PRO B 1 402 ? -7.922 -43.375 1.08 1 97.88 402 PRO B O 1
ATOM 7242 N N . PRO B 1 403 ? -8.383 -45.469 0.28 1 97 403 PRO B N 1
ATOM 7243 C CA . PRO B 1 403 ? -9.766 -45.438 0.764 1 97 403 PRO B CA 1
ATOM 7244 C C . PRO B 1 403 ? -9.859 -45.094 2.25 1 97 403 PRO B C 1
ATOM 7246 O O . PRO B 1 403 ? -9.141 -45.688 3.066 1 97 403 PRO B O 1
ATOM 7249 N N . GLY B 1 404 ? -10.695 -44.156 2.541 1 96.06 404 GLY B N 1
ATOM 7250 C CA . GLY B 1 404 ? -10.953 -43.75 3.92 1 96.06 404 GLY B CA 1
ATOM 7251 C C . GLY B 1 404 ? -9.93 -42.781 4.453 1 96.06 404 GLY B C 1
ATOM 7252 O O . GLY B 1 404 ? -10.086 -42.25 5.562 1 96.06 404 GLY B O 1
ATOM 7253 N N . GLN B 1 405 ? -8.914 -42.5 3.684 1 98.19 405 GLN B N 1
ATOM 7254 C CA . GLN B 1 405 ? -7.867 -41.594 4.098 1 98.19 405 GLN B CA 1
ATOM 7255 C C . GLN B 1 405 ? -7.938 -40.281 3.307 1 98.19 405 GLN B C 1
ATOM 7257 O O . GLN B 1 405 ? -8.727 -40.156 2.369 1 98.19 405 GLN B O 1
ATOM 7262 N N . HIS B 1 406 ? -7.246 -39.281 3.811 1 98.56 406 HIS B N 1
ATOM 7263 C CA . HIS B 1 406 ? -7.375 -37.938 3.215 1 98.56 406 HIS B CA 1
ATOM 7264 C C . HIS B 1 406 ? -6.027 -37.25 3.152 1 98.56 406 HIS B C 1
ATOM 7266 O O . HIS B 1 406 ? -5.07 -37.656 3.805 1 98.56 406 HIS B O 1
ATOM 7272 N N . THR B 1 407 ? -5.891 -36.25 2.275 1 98.69 407 THR B N 1
ATOM 7273 C CA . THR B 1 407 ? -4.738 -35.375 2.205 1 98.69 407 THR B CA 1
ATOM 7274 C C . THR B 1 407 ? -5.113 -33.969 2.652 1 98.69 407 THR B C 1
ATOM 7276 O O . THR B 1 407 ? -6.223 -33.5 2.385 1 98.69 407 THR B O 1
ATOM 7279 N N . LEU B 1 408 ? -4.262 -33.375 3.408 1 98.75 408 LEU B N 1
ATOM 7280 C CA . LEU B 1 408 ? -4.422 -31.984 3.863 1 98.75 408 LEU B CA 1
ATOM 7281 C C . LEU B 1 408 ? -3.326 -31.094 3.285 1 98.75 408 LEU B C 1
ATOM 7283 O O . LEU B 1 408 ? -2.139 -31.391 3.441 1 98.75 408 LEU B O 1
ATOM 7287 N N . TRP B 1 409 ? -3.744 -30.141 2.521 1 98.69 409 TRP B N 1
ATOM 7288 C CA . TRP B 1 409 ? -2.896 -29.125 1.893 1 98.69 409 TRP B CA 1
ATOM 7289 C C . TRP B 1 409 ? -2.969 -27.812 2.648 1 98.69 409 TRP B C 1
ATOM 7291 O O . TRP B 1 409 ? -4.023 -27.172 2.695 1 98.69 409 TRP B O 1
ATOM 7301 N N . ILE B 1 410 ? -1.829 -27.328 3.295 1 98.69 410 ILE B N 1
ATOM 7302 C CA . ILE B 1 410 ? -1.83 -26.094 4.09 1 98.69 410 ILE B CA 1
ATOM 7303 C C . ILE B 1 410 ? -0.85 -25.094 3.492 1 98.69 410 ILE B C 1
ATOM 7305 O O . ILE B 1 410 ? 0.317 -25.422 3.26 1 98.69 410 ILE B O 1
ATOM 7309 N N . GLU B 1 411 ? -1.305 -23.969 3.186 1 97.94 411 GLU B N 1
ATOM 7310 C CA . GLU B 1 411 ? -0.491 -22.828 2.758 1 97.94 411 GLU B CA 1
ATOM 7311 C C . GLU B 1 411 ? -0.326 -21.812 3.883 1 97.94 411 GLU B C 1
ATOM 7313 O O . GLU B 1 411 ? -1.31 -21.25 4.363 1 97.94 411 GLU B O 1
ATOM 7318 N N . PHE B 1 412 ? 0.855 -21.656 4.34 1 98.12 412 PHE B N 1
ATOM 7319 C CA . PHE B 1 412 ? 1.225 -20.672 5.355 1 98.12 412 PHE B CA 1
ATOM 7320 C C . PHE B 1 412 ? 2.203 -19.656 4.789 1 98.12 412 PHE B C 1
ATOM 7322 O O . PHE B 1 412 ? 3.309 -20.016 4.375 1 98.12 412 PHE B O 1
ATOM 7329 N N . PHE B 1 413 ? 1.8 -18.375 4.734 1 97.88 413 PHE B N 1
ATOM 7330 C CA . PHE B 1 413 ? 2.709 -17.328 4.281 1 97.88 413 PHE B CA 1
ATOM 7331 C C . PHE B 1 413 ? 3.785 -17.047 5.324 1 97.88 413 PHE B C 1
ATOM 7333 O O . PHE B 1 413 ? 3.492 -16.969 6.52 1 97.88 413 PHE B O 1
ATOM 7340 N N . ALA B 1 414 ? 4.984 -17 4.852 1 98.31 414 ALA B N 1
ATOM 7341 C CA . ALA B 1 414 ? 6.148 -16.766 5.699 1 98.31 414 ALA B CA 1
ATOM 7342 C C . ALA B 1 414 ? 7.223 -15.977 4.953 1 98.31 414 ALA B C 1
ATOM 7344 O O . ALA B 1 414 ? 7.184 -15.875 3.725 1 98.31 414 ALA B O 1
ATOM 7345 N N . PRO B 1 415 ? 8.141 -15.352 5.75 1 97.81 415 PRO B N 1
ATOM 7346 C CA . PRO B 1 415 ? 9.203 -14.625 5.059 1 97.81 415 PRO B CA 1
ATOM 7347 C C . PRO B 1 415 ? 10.172 -15.547 4.324 1 97.81 415 PRO B C 1
ATOM 7349 O O . PRO B 1 415 ? 10.492 -16.641 4.816 1 97.81 415 PRO B O 1
ATOM 7352 N N . TYR B 1 416 ? 10.617 -15.133 3.145 1 97.56 416 TYR B N 1
ATOM 7353 C CA . TYR B 1 416 ? 11.703 -15.828 2.461 1 97.56 416 TYR B CA 1
ATOM 7354 C C . TYR B 1 416 ? 13.008 -15.68 3.227 1 97.56 416 TYR B C 1
ATOM 7356 O O . TYR B 1 416 ? 13.719 -16.672 3.453 1 97.56 416 TYR B O 1
ATOM 7364 N N . ARG B 1 417 ? 13.297 -14.422 3.549 1 97 417 ARG B N 1
ATOM 7365 C CA . ARG B 1 417 ? 14.453 -14.125 4.387 1 97 417 ARG B CA 1
ATOM 7366 C C . ARG B 1 417 ? 14.023 -13.742 5.797 1 97 417 ARG B C 1
ATOM 7368 O O . ARG B 1 417 ? 13.266 -12.781 5.984 1 97 417 ARG B O 1
ATOM 7375 N N . ILE B 1 418 ? 14.555 -14.43 6.789 1 98 418 ILE B N 1
ATOM 7376 C CA . ILE B 1 418 ? 14.195 -14.172 8.18 1 98 418 ILE B CA 1
ATOM 7377 C C . ILE B 1 418 ? 15.133 -13.117 8.773 1 98 418 ILE B C 1
ATOM 7379 O O . ILE B 1 418 ? 16.359 -13.258 8.695 1 98 418 ILE B O 1
ATOM 7383 N N . ALA B 1 419 ? 14.492 -12.102 9.312 1 95.81 419 ALA B N 1
ATOM 7384 C CA . ALA B 1 419 ? 15.273 -11.016 9.891 1 95.81 419 ALA B CA 1
ATOM 7385 C C . ALA B 1 419 ? 16.156 -11.523 11.023 1 95.81 419 ALA B C 1
ATOM 7387 O O . ALA B 1 419 ? 15.711 -12.289 11.883 1 95.81 419 ALA B O 1
ATOM 7388 N N . GLY B 1 420 ? 17.406 -11.109 11.023 1 94.88 420 GLY B N 1
ATOM 7389 C CA . GLY B 1 420 ? 18.328 -11.461 12.078 1 94.88 420 GLY B CA 1
ATOM 7390 C C . GLY B 1 420 ? 19.047 -12.781 11.828 1 94.88 420 GLY B C 1
ATOM 7391 O O . GLY B 1 420 ? 19.984 -13.125 12.547 1 94.88 420 GLY B O 1
ATOM 7392 N N . LEU B 1 421 ? 18.641 -13.516 10.789 1 97.25 421 LEU B N 1
ATOM 7393 C CA . LEU B 1 421 ? 19.25 -14.812 10.516 1 97.25 421 LEU B CA 1
ATOM 7394 C C . LEU B 1 421 ? 19.906 -14.836 9.141 1 97.25 421 LEU B C 1
ATOM 7396 O O . LEU B 1 421 ? 20.047 -15.891 8.523 1 97.25 421 LEU B O 1
ATOM 7400 N N . GLU B 1 422 ? 20.203 -13.664 8.672 1 93.38 422 GLU B N 1
ATOM 7401 C CA . GLU B 1 422 ? 20.844 -13.555 7.363 1 93.38 422 GLU B CA 1
ATOM 7402 C C . GLU B 1 422 ? 22.141 -14.367 7.309 1 93.38 422 GLU B C 1
ATOM 7404 O O . GLU B 1 422 ? 22.922 -14.367 8.258 1 93.38 422 GLU B O 1
ATOM 7409 N N . GLY B 1 423 ? 22.359 -15.094 6.211 1 96.31 423 GLY B N 1
ATOM 7410 C CA . GLY B 1 423 ? 23.578 -15.852 6.012 1 96.31 423 GLY B CA 1
ATOM 7411 C C . GLY B 1 423 ? 23.531 -17.234 6.629 1 96.31 423 GLY B C 1
ATOM 7412 O O . GLY B 1 423 ? 24.438 -18.047 6.418 1 96.31 423 GLY B O 1
ATOM 7413 N N . THR B 1 424 ? 22.438 -17.5 7.32 1 98 424 THR B N 1
ATOM 7414 C CA . THR B 1 424 ? 22.281 -18.812 7.93 1 98 424 THR B CA 1
ATOM 7415 C C . THR B 1 424 ? 21.156 -19.594 7.258 1 98 424 THR B C 1
ATOM 7417 O O . THR B 1 424 ? 20.391 -19.047 6.48 1 98 424 THR B O 1
ATOM 7420 N N . GLY B 1 425 ? 21.25 -20.922 7.465 1 98.31 425 GLY B N 1
ATOM 7421 C CA . GLY B 1 425 ? 20.219 -21.766 6.887 1 98.31 425 GLY B CA 1
ATOM 7422 C C . GLY B 1 425 ? 20.375 -21.969 5.395 1 98.31 425 GLY B C 1
ATOM 7423 O O . GLY B 1 425 ? 21.422 -21.641 4.828 1 98.31 425 GLY B O 1
ATOM 7424 N N . LEU B 1 426 ? 19.344 -22.5 4.805 1 98 426 LEU B N 1
ATOM 7425 C CA . LEU B 1 426 ? 19.391 -22.797 3.377 1 98 426 LEU B CA 1
ATOM 7426 C C . LEU B 1 426 ? 19.422 -21.516 2.551 1 98 426 LEU B C 1
ATOM 7428 O O . LEU B 1 426 ? 18.609 -20.625 2.752 1 98 426 LEU B O 1
ATOM 7432 N N . MET B 1 427 ? 20.406 -21.391 1.688 1 96.56 427 MET B N 1
ATOM 7433 C CA . MET B 1 427 ? 20.609 -20.281 0.776 1 96.56 427 MET B CA 1
ATOM 7434 C C . MET B 1 427 ? 20.75 -18.969 1.546 1 96.56 427 MET B C 1
ATOM 7436 O O . MET B 1 427 ? 20.484 -17.891 1.007 1 96.56 427 MET B O 1
ATOM 7440 N N . GLY B 1 428 ? 21.031 -19.047 2.887 1 97.38 428 GLY B N 1
ATOM 7441 C CA . GLY B 1 428 ? 21.281 -17.875 3.713 1 97.38 428 GLY B CA 1
ATOM 7442 C C . GLY B 1 428 ? 20 -17.172 4.141 1 97.38 428 GLY B C 1
ATOM 7443 O O . GLY B 1 428 ? 20.031 -16.016 4.551 1 97.38 428 GLY B O 1
ATOM 7444 N N . THR B 1 429 ? 18.859 -17.828 4.047 1 98.12 429 THR B N 1
ATOM 7445 C CA . THR B 1 429 ? 17.562 -17.188 4.293 1 98.12 429 THR B CA 1
ATOM 7446 C C . THR B 1 429 ? 17.172 -17.312 5.762 1 98.12 429 THR B C 1
ATOM 7448 O O . THR B 1 429 ? 16.234 -16.656 6.215 1 98.12 429 THR B O 1
ATOM 7451 N N . GLY B 1 430 ? 17.844 -18.125 6.535 1 98.62 430 GLY B N 1
ATOM 7452 C CA . GLY B 1 430 ? 17.516 -18.359 7.934 1 98.62 430 GLY B CA 1
ATOM 7453 C C . GLY B 1 430 ? 16.719 -19.625 8.156 1 98.62 430 GLY B C 1
ATOM 7454 O O . GLY B 1 430 ? 16.578 -20.094 9.289 1 98.62 430 GLY B O 1
ATOM 7455 N N . TRP B 1 431 ? 16.234 -20.281 7.141 1 98.75 431 TRP B N 1
ATOM 7456 C CA . TRP B 1 431 ? 15.391 -21.469 7.266 1 98.75 431 TRP B CA 1
ATOM 7457 C C . TRP B 1 431 ? 16.234 -22.719 7.422 1 98.75 431 TRP B C 1
ATOM 7459 O O . TRP B 1 431 ? 17.109 -23 6.602 1 98.75 431 TRP B O 1
ATOM 7469 N N . THR B 1 432 ? 16 -23.422 8.438 1 98.75 432 THR B N 1
ATOM 7470 C CA . THR B 1 432 ? 16.609 -24.734 8.688 1 98.75 432 THR B CA 1
ATOM 7471 C C . THR B 1 432 ? 15.539 -25.828 8.75 1 98.75 432 THR B C 1
ATOM 7473 O O . THR B 1 432 ? 14.344 -25.516 8.844 1 98.75 432 THR B O 1
ATOM 7476 N N . ASP B 1 433 ? 15.961 -27.047 8.656 1 98.25 433 ASP B N 1
ATOM 7477 C CA . ASP B 1 433 ? 15.023 -28.172 8.781 1 98.25 433 ASP B CA 1
ATOM 7478 C C . ASP B 1 433 ? 14.312 -28.141 10.133 1 98.25 433 ASP B C 1
ATOM 7480 O O . ASP B 1 433 ? 13.117 -28.406 10.211 1 98.25 433 ASP B O 1
ATOM 7484 N N . GLU B 1 434 ? 15.047 -27.781 11.109 1 98.5 434 GLU B N 1
ATOM 7485 C CA . GLU B 1 434 ? 14.469 -27.734 12.445 1 98.5 434 GLU B CA 1
ATOM 7486 C C . GLU B 1 434 ? 13.43 -26.609 12.555 1 98.5 434 GLU B C 1
ATOM 7488 O O . GLU B 1 434 ? 12.344 -26.828 13.094 1 98.5 434 GLU B O 1
ATOM 7493 N N . LEU B 1 435 ? 13.789 -25.484 12.055 1 98.69 435 LEU B N 1
ATOM 7494 C CA . LEU B 1 435 ? 12.914 -24.312 12.172 1 98.69 435 LEU B CA 1
ATOM 7495 C C . LEU B 1 435 ? 11.602 -24.547 11.422 1 98.69 435 LEU B C 1
ATOM 7497 O O . LEU B 1 435 ? 10.523 -24.234 11.938 1 98.69 435 LEU B O 1
ATOM 7501 N N . LYS B 1 436 ? 11.719 -25.031 10.195 1 98.75 436 LYS B N 1
ATOM 7502 C CA . LYS B 1 436 ? 10.492 -25.219 9.43 1 98.75 436 LYS B CA 1
ATOM 7503 C C . LYS B 1 436 ? 9.547 -26.203 10.125 1 98.75 436 LYS B C 1
ATOM 7505 O O . LYS B 1 436 ? 8.328 -26.016 10.086 1 98.75 436 LYS B O 1
ATOM 7510 N N . GLU B 1 437 ? 10.039 -27.203 10.758 1 98.75 437 GLU B N 1
ATOM 7511 C CA . GLU B 1 437 ? 9.211 -28.172 11.461 1 98.75 437 GLU B CA 1
ATOM 7512 C C . GLU B 1 437 ? 8.57 -27.562 12.695 1 98.75 437 GLU B C 1
ATOM 7514 O O . GLU B 1 437 ? 7.406 -27.844 13.008 1 98.75 437 GLU B O 1
ATOM 7519 N N . LYS B 1 438 ? 9.312 -26.734 13.398 1 98.75 438 LYS B N 1
ATOM 7520 C CA . LYS B 1 438 ? 8.758 -26.031 14.555 1 98.75 438 LYS B CA 1
ATOM 7521 C C . LYS B 1 438 ? 7.605 -25.109 14.141 1 98.75 438 LYS B C 1
ATOM 7523 O O . LYS B 1 438 ? 6.594 -25.031 14.836 1 98.75 438 LYS B O 1
ATOM 7528 N N . VAL B 1 439 ? 7.828 -24.406 13.062 1 98.88 439 VAL B N 1
ATOM 7529 C CA . VAL B 1 439 ? 6.773 -23.547 12.539 1 98.88 439 VAL B CA 1
ATOM 7530 C C . VAL B 1 439 ? 5.551 -24.375 12.18 1 98.88 439 VAL B C 1
ATOM 7532 O O . VAL B 1 439 ? 4.418 -24.016 12.5 1 98.88 439 VAL B O 1
ATOM 7535 N N . ALA B 1 440 ? 5.734 -25.531 11.508 1 98.88 440 ALA B N 1
ATOM 7536 C CA . ALA B 1 440 ? 4.641 -26.422 11.125 1 98.88 440 ALA B CA 1
ATOM 7537 C C . ALA B 1 440 ? 3.875 -26.906 12.359 1 98.88 440 ALA B C 1
ATOM 7539 O O . ALA B 1 440 ? 2.648 -27.031 12.32 1 98.88 440 ALA B O 1
ATOM 7540 N N . ASP B 1 441 ? 4.602 -27.141 13.438 1 98.81 441 ASP B N 1
ATOM 7541 C CA . ASP B 1 441 ? 3.953 -27.547 14.68 1 98.81 441 ASP B CA 1
ATOM 7542 C C . ASP B 1 441 ? 2.99 -26.469 15.172 1 98.81 441 ASP B C 1
ATOM 7544 O O . ASP B 1 441 ? 1.869 -26.766 15.586 1 98.81 441 ASP B O 1
ATOM 7548 N N . ARG B 1 442 ? 3.451 -25.234 15.109 1 98.62 442 ARG B N 1
ATOM 7549 C CA . ARG B 1 442 ? 2.625 -24.125 15.57 1 98.62 442 ARG B CA 1
ATOM 7550 C C . ARG B 1 442 ? 1.397 -23.953 14.68 1 98.62 442 ARG B C 1
ATOM 7552 O O . ARG B 1 442 ? 0.312 -23.625 15.164 1 98.62 442 ARG B O 1
ATOM 7559 N N . VAL B 1 443 ? 1.572 -24.156 13.406 1 98.75 443 VAL B N 1
ATOM 7560 C CA . VAL B 1 443 ? 0.47 -24.078 12.461 1 98.75 443 VAL B CA 1
ATOM 7561 C C . VAL B 1 443 ? -0.558 -25.172 12.758 1 98.75 443 VAL B C 1
ATOM 7563 O O . VAL B 1 443 ? -1.759 -24.891 12.82 1 98.75 443 VAL B O 1
ATOM 7566 N N . ILE B 1 444 ? -0.104 -26.375 12.961 1 98.69 444 ILE B N 1
ATOM 7567 C CA . ILE B 1 444 ? -0.988 -27.5 13.25 1 98.69 444 ILE B CA 1
ATOM 7568 C C . ILE B 1 444 ? -1.688 -27.281 14.594 1 98.69 444 ILE B C 1
ATOM 7570 O O . ILE B 1 444 ? -2.869 -27.594 14.742 1 98.69 444 ILE B O 1
ATOM 7574 N N . ASP B 1 445 ? -0.935 -26.703 15.555 1 98.56 445 ASP B N 1
ATOM 7575 C CA . ASP B 1 445 ? -1.542 -26.375 16.844 1 98.56 445 ASP B CA 1
ATOM 7576 C C . ASP B 1 445 ? -2.715 -25.406 16.656 1 98.56 445 ASP B C 1
ATOM 7578 O O . ASP B 1 445 ? -3.781 -25.609 17.234 1 98.56 445 ASP B O 1
ATOM 7582 N N . LYS B 1 446 ? -2.506 -24.406 15.852 1 98.31 446 LYS B N 1
ATOM 7583 C CA . LYS B 1 446 ? -3.574 -23.469 15.562 1 98.31 446 LYS B CA 1
ATOM 7584 C C . LYS B 1 446 ? -4.77 -24.156 14.914 1 98.31 446 LYS B C 1
ATOM 7586 O O . LYS B 1 446 ? -5.918 -23.891 15.281 1 98.31 446 LYS B O 1
ATOM 7591 N N . LEU B 1 447 ? -4.57 -25.047 13.992 1 98.44 447 LEU B N 1
ATOM 7592 C CA . LEU B 1 447 ? -5.645 -25.75 13.289 1 98.44 447 LEU B CA 1
ATOM 7593 C C . LEU B 1 447 ? -6.422 -26.641 14.242 1 98.44 447 LEU B C 1
ATOM 7595 O O . LEU B 1 447 ? -7.629 -26.844 14.078 1 98.44 447 LEU B O 1
ATOM 7599 N N . THR B 1 448 ? -5.746 -27.109 15.234 1 98.25 448 THR B N 1
ATOM 7600 C CA . THR B 1 448 ? -6.367 -28.016 16.203 1 98.25 448 THR B CA 1
ATOM 7601 C C . THR B 1 448 ? -7.418 -27.281 17.031 1 98.25 448 THR B C 1
ATOM 7603 O O . THR B 1 448 ? -8.359 -27.891 17.531 1 98.25 448 THR B O 1
ATOM 7606 N N . ASP B 1 449 ? -7.238 -25.984 17.188 1 97.94 449 ASP B N 1
ATOM 7607 C CA . ASP B 1 449 ? -8.266 -25.203 17.859 1 97.94 449 ASP B CA 1
ATOM 7608 C C . ASP B 1 449 ? -9.602 -25.297 17.141 1 97.94 449 ASP B C 1
ATOM 7610 O O . ASP B 1 449 ? -10.664 -25.234 17.766 1 97.94 449 ASP B O 1
ATOM 7614 N N . TYR B 1 450 ? -9.594 -25.516 15.852 1 98.5 450 TYR B N 1
ATOM 7615 C CA . TYR B 1 450 ? -10.797 -25.547 15.031 1 98.5 450 TYR B CA 1
ATOM 7616 C C . TYR B 1 450 ? -11.25 -26.984 14.781 1 98.5 450 TYR B C 1
ATOM 7618 O O . TYR B 1 450 ? -12.445 -27.266 14.695 1 98.5 450 TYR B O 1
ATOM 7626 N N . ALA B 1 451 ? -10.32 -27.828 14.594 1 98.44 451 ALA B N 1
ATOM 7627 C CA . ALA B 1 451 ? -10.531 -29.25 14.406 1 98.44 451 ALA B CA 1
ATOM 7628 C C . ALA B 1 451 ? -9.766 -30.062 15.445 1 98.44 451 ALA B C 1
ATOM 7630 O O . ALA B 1 451 ? -8.688 -30.594 15.164 1 98.44 451 ALA B O 1
ATOM 7631 N N . PRO B 1 452 ? -10.312 -30.312 16.562 1 97.94 452 PRO B N 1
ATOM 7632 C CA . PRO B 1 452 ? -9.602 -30.875 17.703 1 97.94 452 PRO B CA 1
ATOM 7633 C C . PRO B 1 452 ? -9.039 -32.281 17.438 1 97.94 452 PRO B C 1
ATOM 7635 O O . PRO B 1 452 ? -8.07 -32.688 18.062 1 97.94 452 PRO B O 1
ATOM 7638 N N . ASN B 1 453 ? -9.57 -33.031 16.531 1 98.06 453 ASN B N 1
ATOM 7639 C CA . ASN B 1 453 ? -9.117 -34.406 16.281 1 98.06 453 ASN B CA 1
ATOM 7640 C C . ASN B 1 453 ? -8 -34.438 15.242 1 98.06 453 ASN B C 1
ATOM 7642 O O . ASN B 1 453 ? -7.496 -35.531 14.906 1 98.06 453 ASN B O 1
ATOM 7646 N N . LEU B 1 454 ? -7.574 -33.344 14.703 1 98.5 454 LEU B N 1
ATOM 7647 C CA . LEU B 1 454 ? -6.672 -33.281 13.562 1 98.5 454 LEU B CA 1
ATOM 7648 C C . LEU B 1 454 ? -5.344 -33.969 13.883 1 98.5 454 LEU B C 1
ATOM 7650 O O . LEU B 1 454 ? -4.855 -34.781 13.109 1 98.5 454 LEU B O 1
ATOM 7654 N N . LYS B 1 455 ? -4.766 -33.625 14.984 1 97.81 455 LYS B N 1
ATOM 7655 C CA . LYS B 1 455 ? -3.43 -34.125 15.312 1 97.81 455 LYS B CA 1
ATOM 7656 C C . LYS B 1 455 ? -3.396 -35.656 15.359 1 97.81 455 LYS B C 1
ATOM 7658 O O . LYS B 1 455 ? -2.43 -36.25 14.906 1 97.81 455 LYS B O 1
ATOM 7663 N N . SER B 1 456 ? -4.434 -36.25 15.891 1 98.12 456 SER B N 1
ATOM 7664 C CA . SER B 1 456 ? -4.488 -37.688 16.016 1 98.12 456 SER B CA 1
ATOM 7665 C C . SER B 1 456 ? -4.676 -38.344 14.648 1 98.12 456 SER B C 1
ATOM 7667 O O . SER B 1 456 ? -4.414 -39.562 14.5 1 98.12 456 SER B O 1
ATOM 7669 N N . LEU B 1 457 ? -5.098 -37.594 13.672 1 98.62 457 LEU B N 1
ATOM 7670 C CA . LEU B 1 457 ? -5.391 -38.125 12.344 1 98.62 457 LEU B CA 1
ATOM 7671 C C . LEU B 1 457 ? -4.141 -38.125 11.469 1 98.62 457 LEU B C 1
ATOM 7673 O O . LEU B 1 457 ? -4.102 -38.812 10.438 1 98.62 457 LEU B O 1
ATOM 7677 N N . ILE B 1 458 ? -3.143 -37.344 11.828 1 98.75 458 ILE B N 1
ATOM 7678 C CA . ILE B 1 458 ? -1.976 -37.156 10.969 1 98.75 458 ILE B CA 1
ATOM 7679 C C . ILE B 1 458 ? -1.092 -38.406 11.031 1 98.75 458 ILE B C 1
ATOM 7681 O O . ILE B 1 458 ? -0.561 -38.75 12.094 1 98.75 458 ILE B O 1
ATOM 7685 N N . ILE B 1 459 ? -0.886 -39.062 9.891 1 98.5 459 ILE B N 1
ATOM 7686 C CA . ILE B 1 459 ? -0.077 -40.281 9.844 1 98.5 459 ILE B CA 1
ATOM 7687 C C . ILE B 1 459 ? 1.206 -40.031 9.055 1 98.5 459 ILE B C 1
ATOM 7689 O O . ILE B 1 459 ? 2.105 -40.875 9.023 1 98.5 459 ILE B O 1
ATOM 7693 N N . GLY B 1 460 ? 1.311 -38.938 8.406 1 98.31 460 GLY B N 1
ATOM 7694 C CA . GLY B 1 460 ? 2.482 -38.438 7.695 1 98.31 460 GLY B CA 1
ATOM 7695 C C . GLY B 1 460 ? 2.43 -36.938 7.398 1 98.31 460 GLY B C 1
ATOM 7696 O O . GLY B 1 460 ? 1.346 -36.375 7.254 1 98.31 460 GLY B O 1
ATOM 7697 N N . ARG B 1 461 ? 3.592 -36.344 7.328 1 98 461 ARG B N 1
ATOM 7698 C CA . ARG B 1 461 ? 3.658 -34.938 7.055 1 98 461 ARG B CA 1
ATOM 7699 C C . ARG B 1 461 ? 4.93 -34.562 6.293 1 98 461 ARG B C 1
ATOM 7701 O O . ARG B 1 461 ? 5.977 -35.188 6.492 1 98 461 ARG B O 1
ATOM 7708 N N . ARG B 1 462 ? 4.828 -33.688 5.414 1 98.12 462 ARG B N 1
ATOM 7709 C CA . ARG B 1 462 ? 5.961 -33.094 4.723 1 98.12 462 ARG B CA 1
ATOM 7710 C C . ARG B 1 462 ? 5.871 -31.562 4.758 1 98.12 462 ARG B C 1
ATOM 7712 O O . ARG B 1 462 ? 4.805 -31 4.5 1 98.12 462 ARG B O 1
ATOM 7719 N N . VAL B 1 463 ? 7.012 -30.922 5.16 1 98.69 463 VAL B N 1
ATOM 7720 C CA . VAL B 1 463 ? 7.074 -29.453 5.238 1 98.69 463 VAL B CA 1
ATOM 7721 C C . VAL B 1 463 ? 8.109 -28.938 4.246 1 98.69 463 VAL B C 1
ATOM 7723 O O . VAL B 1 463 ? 9.242 -29.438 4.199 1 98.69 463 VAL B O 1
ATOM 7726 N N . GLU B 1 464 ? 7.738 -28.047 3.414 1 98.44 464 GLU B N 1
ATOM 7727 C CA . GLU B 1 464 ? 8.641 -27.375 2.492 1 98.44 464 GLU B CA 1
ATOM 7728 C C . GLU B 1 464 ? 8.781 -25.891 2.842 1 98.44 464 GLU B C 1
ATOM 7730 O O . GLU B 1 464 ? 7.801 -25.141 2.781 1 98.44 464 GLU B O 1
ATOM 7735 N N . SER B 1 465 ? 10 -25.484 3.252 1 98.56 465 SER B N 1
ATOM 7736 C CA . SER B 1 465 ? 10.25 -24.094 3.627 1 98.56 465 SER B CA 1
ATOM 7737 C C . SER B 1 465 ? 10.25 -23.172 2.406 1 98.56 465 SER B C 1
ATOM 7739 O O . SER B 1 465 ? 10.352 -23.656 1.271 1 98.56 465 SER B O 1
ATOM 7741 N N . PRO B 1 466 ? 10.172 -21.844 2.674 1 98 466 PRO B N 1
ATOM 7742 C CA . PRO B 1 466 ? 10.289 -20.906 1.563 1 98 466 PRO B CA 1
ATOM 7743 C C . PRO B 1 466 ? 11.586 -21.078 0.77 1 98 466 PRO B C 1
ATOM 7745 O O . PRO B 1 466 ? 11.57 -21 -0.461 1 98 466 PRO B O 1
ATOM 7748 N N . ALA B 1 467 ? 12.633 -21.359 1.464 1 98.12 467 ALA B N 1
ATOM 7749 C CA . ALA B 1 467 ? 13.93 -21.531 0.812 1 98.12 467 ALA B CA 1
ATOM 7750 C C . ALA B 1 467 ? 13.93 -22.766 -0.079 1 98.12 467 ALA B C 1
ATOM 7752 O O . ALA B 1 467 ? 14.445 -22.734 -1.2 1 98.12 467 ALA B O 1
ATOM 7753 N N . GLU B 1 468 ? 13.359 -23.828 0.385 1 97.81 468 GLU B N 1
ATOM 7754 C CA . GLU B 1 468 ? 13.273 -25.062 -0.39 1 97.81 468 GLU B CA 1
ATOM 7755 C C . GLU B 1 468 ? 12.375 -24.875 -1.609 1 97.81 468 GLU B C 1
ATOM 7757 O O . GLU B 1 468 ? 12.664 -25.406 -2.684 1 97.81 468 GLU B O 1
ATOM 7762 N N . LEU B 1 469 ? 11.305 -24.219 -1.387 1 96.81 469 LEU B N 1
ATOM 7763 C CA . LEU B 1 469 ? 10.398 -23.922 -2.488 1 96.81 469 LEU B CA 1
ATOM 7764 C C . LEU B 1 469 ? 11.109 -23.125 -3.584 1 96.81 469 LEU B C 1
ATOM 7766 O O . LEU B 1 469 ? 10.961 -23.438 -4.77 1 96.81 469 LEU B O 1
ATOM 7770 N N . ALA B 1 470 ? 11.836 -22.125 -3.146 1 95.81 470 ALA B N 1
ATOM 7771 C CA . ALA B 1 470 ? 12.594 -21.297 -4.09 1 95.81 470 ALA B CA 1
ATOM 7772 C C . ALA B 1 470 ? 13.609 -22.141 -4.855 1 95.81 470 ALA B C 1
ATOM 7774 O O . ALA B 1 470 ? 13.781 -21.969 -6.062 1 95.81 470 ALA B O 1
ATOM 7775 N N . GLN B 1 471 ? 14.242 -22.984 -4.168 1 94.5 471 GLN B N 1
ATOM 7776 C CA . GLN B 1 471 ? 15.234 -23.859 -4.785 1 94.5 471 GLN B CA 1
ATOM 7777 C C . GLN B 1 471 ? 14.594 -24.797 -5.805 1 94.5 471 GLN B C 1
ATOM 7779 O O . GLN B 1 471 ? 15.133 -25.016 -6.887 1 94.5 471 GLN B O 1
ATOM 7784 N N . ARG B 1 472 ? 13.484 -25.312 -5.504 1 93.62 472 ARG B N 1
ATOM 7785 C CA . ARG B 1 472 ? 12.805 -26.266 -6.379 1 93.62 472 ARG B CA 1
ATOM 7786 C C . ARG B 1 472 ? 12.273 -25.578 -7.629 1 93.62 472 ARG B C 1
ATOM 7788 O O . ARG B 1 472 ? 12.477 -26.062 -8.742 1 93.62 472 ARG B O 1
ATOM 7795 N N . LEU B 1 473 ? 11.641 -24.406 -7.449 1 92.69 473 LEU B N 1
ATOM 7796 C CA . LEU B 1 473 ? 10.984 -23.719 -8.555 1 92.69 473 LEU B CA 1
ATOM 7797 C C . LEU B 1 473 ? 11.992 -22.891 -9.344 1 92.69 473 LEU B C 1
ATOM 7799 O O . LEU B 1 473 ? 11.797 -22.625 -10.531 1 92.69 473 LEU B O 1
ATOM 7803 N N . GLY B 1 474 ? 13.031 -22.406 -8.641 1 89.81 474 GLY B N 1
ATOM 7804 C CA . GLY B 1 474 ? 14 -21.516 -9.258 1 89.81 474 GLY B CA 1
ATOM 7805 C C . GLY B 1 474 ? 13.516 -20.078 -9.336 1 89.81 474 GLY B C 1
ATOM 7806 O O . GLY B 1 474 ? 14.211 -19.219 -9.883 1 89.81 474 GLY B O 1
ATOM 7807 N N . SER B 1 475 ? 12.367 -19.766 -8.82 1 87.44 475 SER B N 1
ATOM 7808 C CA . SER B 1 475 ? 11.828 -18.422 -8.914 1 87.44 475 SER B CA 1
ATOM 7809 C C . SER B 1 475 ? 12.523 -17.484 -7.938 1 87.44 475 SER B C 1
ATOM 7811 O O . SER B 1 475 ? 12.922 -17.891 -6.844 1 87.44 475 SER B O 1
ATOM 7813 N N . TYR B 1 476 ? 12.578 -16.234 -8.312 1 86.94 476 TYR B N 1
ATOM 7814 C CA . TYR B 1 476 ? 13.203 -15.188 -7.52 1 86.94 476 TYR B CA 1
ATOM 7815 C C . TYR B 1 476 ? 12.523 -15.047 -6.164 1 86.94 476 TYR B C 1
ATOM 7817 O O . TYR B 1 476 ? 11.32 -14.812 -6.09 1 86.94 476 TYR B O 1
ATOM 7825 N N . ASN B 1 477 ? 13.227 -15.266 -5.039 1 89.12 477 ASN B N 1
ATOM 7826 C CA . ASN B 1 477 ? 12.781 -15.164 -3.654 1 89.12 477 ASN B CA 1
ATOM 7827 C C . ASN B 1 477 ? 11.633 -16.125 -3.363 1 89.12 477 ASN B C 1
ATOM 7829 O O . ASN B 1 477 ? 10.781 -15.844 -2.514 1 89.12 477 ASN B O 1
ATOM 7833 N N . GLY B 1 478 ? 11.484 -17.141 -4.164 1 89.12 478 GLY B N 1
ATOM 7834 C CA . GLY B 1 478 ? 10.477 -18.156 -3.904 1 89.12 478 GLY B CA 1
ATOM 7835 C C . GLY B 1 478 ? 9.07 -17.703 -4.246 1 89.12 478 GLY B C 1
ATOM 7836 O O . GLY B 1 478 ? 8.094 -18.328 -3.834 1 89.12 478 GLY B O 1
ATOM 7837 N N . ASN B 1 479 ? 8.977 -16.609 -4.961 1 93 479 ASN B N 1
ATOM 7838 C CA . ASN B 1 479 ? 7.664 -16.109 -5.363 1 93 479 ASN B CA 1
ATOM 7839 C C . ASN B 1 479 ? 7.031 -17 -6.434 1 93 479 ASN B C 1
ATOM 7841 O O . ASN B 1 479 ? 7.52 -17.062 -7.566 1 93 479 ASN B O 1
ATOM 7845 N N . VAL B 1 480 ? 5.926 -17.594 -6.137 1 91.75 480 VAL B N 1
ATOM 7846 C CA . VAL B 1 480 ? 5.293 -18.562 -7.023 1 91.75 480 VAL B CA 1
ATOM 7847 C C . VAL B 1 480 ? 4.68 -17.844 -8.219 1 91.75 480 VAL B C 1
ATOM 7849 O O . VAL B 1 480 ? 4.367 -18.484 -9.234 1 91.75 480 VAL B O 1
ATOM 7852 N N . TYR B 1 481 ? 4.523 -16.484 -8.141 1 92.94 481 TYR B N 1
ATOM 7853 C CA . TYR B 1 481 ? 3.982 -15.68 -9.234 1 92.94 481 TYR B CA 1
ATOM 7854 C C . TYR B 1 481 ? 5.102 -15.062 -10.062 1 92.94 481 TYR B C 1
ATOM 7856 O O . TYR B 1 481 ? 4.852 -14.203 -10.914 1 92.94 481 TYR B O 1
ATOM 7864 N N . HIS B 1 482 ? 6.371 -15.406 -9.867 1 93.56 482 HIS B N 1
ATOM 7865 C CA . HIS B 1 482 ? 7.586 -14.859 -10.469 1 93.56 482 HIS B CA 1
ATOM 7866 C C . HIS B 1 482 ? 7.863 -13.453 -9.961 1 93.56 482 HIS B C 1
ATOM 7868 O O . HIS B 1 482 ? 9 -13.125 -9.617 1 93.56 482 HIS B O 1
ATOM 7874 N N . LEU B 1 483 ? 6.84 -12.656 -9.953 1 93.38 483 LEU B N 1
ATOM 7875 C CA . LEU B 1 483 ? 6.863 -11.273 -9.477 1 93.38 483 LEU B CA 1
ATOM 7876 C C . LEU B 1 483 ? 5.648 -10.984 -8.609 1 93.38 483 LEU B C 1
ATOM 7878 O O . LEU B 1 483 ? 4.629 -11.672 -8.703 1 93.38 483 LEU B O 1
ATOM 7882 N N . ASP B 1 484 ? 5.762 -9.906 -7.836 1 93.12 484 ASP B N 1
ATOM 7883 C CA . ASP B 1 484 ? 4.633 -9.477 -7.02 1 93.12 484 ASP B CA 1
ATOM 7884 C C . ASP B 1 484 ? 3.412 -9.172 -7.887 1 93.12 484 ASP B C 1
ATOM 7886 O O . ASP B 1 484 ? 3.549 -8.688 -9.016 1 93.12 484 ASP B O 1
ATOM 7890 N N . MET B 1 485 ? 2.297 -9.438 -7.348 1 92 485 MET B N 1
ATOM 7891 C CA . MET B 1 485 ? 1.035 -9.219 -8.055 1 92 485 MET B CA 1
ATOM 7892 C C . MET B 1 485 ? 0.431 -7.871 -7.684 1 92 485 MET B C 1
ATOM 7894 O O . MET B 1 485 ? -0.785 -7.75 -7.527 1 92 485 MET B O 1
ATOM 7898 N N . SER B 1 486 ? 1.248 -6.93 -7.469 1 90.19 486 SER B N 1
ATOM 7899 C CA . SER B 1 486 ? 0.795 -5.57 -7.195 1 90.19 486 SER B CA 1
ATOM 7900 C C . SER B 1 486 ? 0.579 -4.789 -8.492 1 90.19 486 SER B C 1
ATOM 7902 O O . SER B 1 486 ? 1.154 -5.121 -9.523 1 90.19 486 SER B O 1
ATOM 7904 N N . LEU B 1 487 ? -0.204 -3.729 -8.414 1 89.56 487 LEU B N 1
ATOM 7905 C CA . LEU B 1 487 ? -0.63 -2.996 -9.602 1 89.56 487 LEU B CA 1
ATOM 7906 C C . LEU B 1 487 ? 0.572 -2.447 -10.359 1 89.56 487 LEU B C 1
ATOM 7908 O O . LEU B 1 487 ? 0.547 -2.359 -11.586 1 89.56 487 LEU B O 1
ATOM 7912 N N . ASP B 1 488 ? 1.597 -2.123 -9.633 1 91.06 488 ASP B N 1
ATOM 7913 C CA . ASP B 1 488 ? 2.762 -1.502 -10.25 1 91.06 488 ASP B CA 1
ATOM 7914 C C . ASP B 1 488 ? 3.572 -2.523 -11.047 1 91.06 488 ASP B C 1
ATOM 7916 O O . ASP B 1 488 ? 4.539 -2.168 -11.719 1 91.06 488 ASP B O 1
ATOM 7920 N N . GLN B 1 489 ? 3.16 -3.779 -11.078 1 93.38 489 GLN B N 1
ATOM 7921 C CA . GLN B 1 489 ? 3.805 -4.84 -11.844 1 93.38 489 GLN B CA 1
ATOM 7922 C C . GLN B 1 489 ? 2.773 -5.688 -12.586 1 93.38 489 GLN B C 1
ATOM 7924 O O . GLN B 1 489 ? 2.904 -6.914 -12.656 1 93.38 489 GLN B O 1
ATOM 7929 N N . MET B 1 490 ? 1.738 -5.086 -13.039 1 90.94 490 MET B N 1
ATOM 7930 C CA . MET B 1 490 ? 0.695 -5.801 -13.773 1 90.94 490 MET B CA 1
ATOM 7931 C C . MET B 1 490 ? 0.522 -5.23 -15.172 1 90.94 490 MET B C 1
ATOM 7933 O O . MET B 1 490 ? 0.895 -4.086 -15.43 1 90.94 490 MET B O 1
ATOM 7937 N N . MET B 1 491 ? -0.015 -5.984 -16.031 1 88.06 491 MET B N 1
ATOM 7938 C CA . MET B 1 491 ? -0.427 -5.594 -17.375 1 88.06 491 MET B CA 1
ATOM 7939 C C . MET B 1 491 ? 0.755 -5.047 -18.172 1 88.06 491 MET B C 1
ATOM 7941 O O . MET B 1 491 ? 1.761 -5.738 -18.344 1 88.06 491 MET B O 1
ATOM 7945 N N . PHE B 1 492 ? 0.724 -3.732 -18.453 1 88.25 492 PHE B N 1
ATOM 7946 C CA . PHE B 1 492 ? 1.747 -3.135 -19.297 1 88.25 492 PHE B CA 1
ATOM 7947 C C . PHE B 1 492 ? 2.996 -2.807 -18.5 1 88.25 492 PHE B C 1
ATOM 7949 O O . PHE B 1 492 ? 3.998 -2.35 -19.047 1 88.25 492 PHE B O 1
ATOM 7956 N N . LEU B 1 493 ? 2.898 -3.189 -17.234 1 91.94 493 LEU B N 1
ATOM 7957 C CA . LEU B 1 493 ? 4.035 -2.922 -16.375 1 91.94 493 LEU B CA 1
ATOM 7958 C C . LEU B 1 493 ? 4.727 -4.219 -15.961 1 91.94 493 LEU B C 1
ATOM 7960 O O . LEU B 1 493 ? 5.699 -4.199 -15.203 1 91.94 493 LEU B O 1
ATOM 7964 N N . ARG B 1 494 ? 4.297 -5.375 -16.516 1 93.44 494 ARG B N 1
ATOM 7965 C CA . ARG B 1 494 ? 4.82 -6.688 -16.156 1 93.44 494 ARG B CA 1
ATOM 7966 C C . ARG B 1 494 ? 5.523 -7.344 -17.328 1 93.44 494 ARG B C 1
ATOM 7968 O O . ARG B 1 494 ? 4.945 -7.473 -18.406 1 93.44 494 ARG B O 1
ATOM 7975 N N . PRO B 1 495 ? 6.75 -7.789 -17.188 1 94.81 495 PRO B N 1
ATOM 7976 C CA . PRO B 1 495 ? 7.633 -7.633 -16.031 1 94.81 495 PRO B CA 1
ATOM 7977 C C . PRO B 1 495 ? 8.219 -6.227 -15.922 1 94.81 495 PRO B C 1
ATOM 7979 O O . PRO B 1 495 ? 8.578 -5.785 -14.828 1 94.81 495 PRO B O 1
ATOM 7982 N N . LEU B 1 496 ? 8.492 -5.617 -16.969 1 94.5 496 LEU B N 1
ATOM 7983 C CA . LEU B 1 496 ? 8.867 -4.223 -17.172 1 94.5 496 LEU B CA 1
ATOM 7984 C C . LEU B 1 496 ? 8.227 -3.66 -18.438 1 94.5 496 LEU B C 1
ATOM 7986 O O . LEU B 1 496 ? 7.914 -4.41 -19.359 1 94.5 496 LEU B O 1
ATOM 7990 N N . PRO B 1 497 ? 8.055 -2.363 -18.5 1 90.38 497 PRO B N 1
ATOM 7991 C CA . PRO B 1 497 ? 7.383 -1.793 -19.672 1 90.38 497 PRO B CA 1
ATOM 7992 C C . PRO B 1 497 ? 8.047 -2.186 -20.984 1 90.38 497 PRO B C 1
ATOM 7994 O O . PRO B 1 497 ? 7.359 -2.426 -21.984 1 90.38 497 PRO B O 1
ATOM 7997 N N . GLU B 1 498 ? 9.32 -2.322 -21.031 1 91.5 498 GLU B N 1
ATOM 7998 C CA . GLU B 1 498 ? 10.062 -2.529 -22.266 1 91.5 498 GLU B CA 1
ATOM 7999 C C . GLU B 1 498 ? 10.008 -3.988 -22.703 1 91.5 498 GLU B C 1
ATOM 8001 O O . GLU B 1 498 ? 10.359 -4.312 -23.844 1 91.5 498 GLU B O 1
ATOM 8006 N N . ILE B 1 499 ? 9.523 -4.914 -21.828 1 94.88 499 ILE B N 1
ATOM 8007 C CA . ILE B 1 499 ? 9.43 -6.324 -22.203 1 94.88 499 ILE B CA 1
ATOM 8008 C C . ILE B 1 499 ? 8.078 -6.879 -21.766 1 94.88 499 ILE B C 1
ATOM 8010 O O . ILE B 1 499 ? 7.977 -8.039 -21.359 1 94.88 499 ILE B O 1
ATOM 8014 N N . ALA B 1 500 ? 7.074 -6.055 -21.812 1 93.56 500 ALA B N 1
ATOM 8015 C CA . ALA B 1 500 ? 5.75 -6.449 -21.344 1 93.56 500 ALA B CA 1
ATOM 8016 C C . ALA B 1 500 ? 4.945 -7.109 -22.453 1 93.56 500 ALA B C 1
ATOM 8018 O O . ALA B 1 500 ? 3.916 -7.738 -22.188 1 93.56 500 ALA B O 1
ATOM 8019 N N . ASN B 1 501 ? 5.426 -7.07 -23.672 1 93.31 501 ASN B N 1
ATOM 8020 C CA . ASN B 1 501 ? 4.648 -7.535 -24.812 1 93.31 501 ASN B CA 1
ATOM 8021 C C . ASN B 1 501 ? 5.133 -8.898 -25.312 1 93.31 501 ASN B C 1
ATOM 8023 O O . ASN B 1 501 ? 5.09 -9.18 -26.516 1 93.31 501 ASN B O 1
ATOM 8027 N N . TYR B 1 502 ? 5.746 -9.672 -24.469 1 96.5 502 TYR B N 1
ATOM 8028 C CA . TYR B 1 502 ? 6.199 -11.031 -24.703 1 96.5 502 TYR B CA 1
ATOM 8029 C C . TYR B 1 502 ? 7.426 -11.055 -25.609 1 96.5 502 TYR B C 1
ATOM 8031 O O . TYR B 1 502 ? 8.094 -12.086 -25.734 1 96.5 502 TYR B O 1
ATOM 8039 N N . GLN B 1 503 ? 7.746 -9.938 -26.219 1 96.19 503 GLN B N 1
ATOM 8040 C CA . GLN B 1 503 ? 8.969 -9.789 -27 1 96.19 503 GLN B CA 1
ATOM 8041 C C . GLN B 1 503 ? 10.094 -9.211 -26.141 1 96.19 503 GLN B C 1
ATOM 8043 O O . GLN B 1 503 ? 9.844 -8.602 -25.109 1 96.19 503 GLN B O 1
ATOM 8048 N N . THR B 1 504 ? 11.32 -9.547 -26.547 1 96.94 504 THR B N 1
ATOM 8049 C CA . THR B 1 504 ? 12.492 -9 -25.859 1 96.94 504 THR B CA 1
ATOM 8050 C C . THR B 1 504 ? 13.367 -8.227 -26.844 1 96.94 504 THR B C 1
ATOM 8052 O O . THR B 1 504 ? 13.148 -8.266 -28.062 1 96.94 504 THR B O 1
ATOM 8055 N N . PRO B 1 505 ? 14.352 -7.492 -26.297 1 96.56 505 PRO B N 1
ATOM 8056 C CA . PRO B 1 505 ? 15.258 -6.777 -27.203 1 96.56 505 PRO B CA 1
ATOM 8057 C C . PRO B 1 505 ? 16.125 -7.715 -28.031 1 96.56 505 PRO B C 1
ATOM 8059 O O . PRO B 1 505 ? 16.688 -7.305 -29.047 1 96.56 505 PRO B O 1
ATOM 8062 N N . ILE B 1 506 ? 16.359 -8.867 -27.609 1 98.06 506 ILE B N 1
ATOM 8063 C CA . ILE B 1 506 ? 17.047 -9.883 -28.406 1 98.06 506 ILE B CA 1
ATOM 8064 C C . ILE B 1 506 ? 16.062 -10.492 -29.422 1 98.06 506 ILE B C 1
ATOM 8066 O O . ILE B 1 506 ? 15.047 -11.07 -29.031 1 98.06 506 ILE B O 1
ATOM 8070 N N . LYS B 1 507 ? 16.391 -10.352 -30.656 1 97.25 507 LYS B N 1
ATOM 8071 C CA . LYS B 1 507 ? 15.523 -10.859 -31.719 1 97.25 507 LYS B CA 1
ATOM 8072 C C . LYS B 1 507 ? 15.305 -12.359 -31.562 1 97.25 507 LYS B C 1
ATOM 8074 O O . LYS B 1 507 ? 16.234 -13.102 -31.266 1 97.25 507 LYS B O 1
ATOM 8079 N N . ASN B 1 508 ? 14.055 -12.836 -31.719 1 97.88 508 ASN B N 1
ATOM 8080 C CA . ASN B 1 508 ? 13.633 -14.234 -31.703 1 97.88 508 ASN B CA 1
ATOM 8081 C C . ASN B 1 508 ? 13.656 -14.812 -30.297 1 97.88 508 ASN B C 1
ATOM 8083 O O . ASN B 1 508 ? 13.609 -16.031 -30.109 1 97.88 508 ASN B O 1
ATOM 8087 N N . LEU B 1 509 ? 13.859 -13.961 -29.281 1 98.62 509 LEU B N 1
ATOM 8088 C CA . LEU B 1 509 ? 13.711 -14.367 -27.891 1 98.62 509 LEU B CA 1
ATOM 8089 C C . LEU B 1 509 ? 12.414 -13.812 -27.297 1 98.62 509 LEU B C 1
ATOM 8091 O O . LEU B 1 509 ? 12.172 -12.609 -27.344 1 98.62 509 LEU B O 1
ATOM 8095 N N . TYR B 1 510 ? 11.594 -14.68 -26.781 1 98.44 510 TYR B N 1
ATOM 8096 C CA . TYR B 1 510 ? 10.297 -14.305 -26.234 1 98.44 510 TYR B CA 1
ATOM 8097 C C . TYR B 1 510 ? 10.18 -14.734 -24.766 1 98.44 510 TYR B C 1
ATOM 8099 O O . TYR B 1 510 ? 10.945 -15.578 -24.312 1 98.44 510 TYR B O 1
ATOM 8107 N N . LEU B 1 511 ? 9.172 -14.047 -24.094 1 97.69 511 LEU B N 1
ATOM 8108 C CA . LEU B 1 511 ? 8.906 -14.336 -22.703 1 97.69 511 LEU B CA 1
ATOM 8109 C C . LEU B 1 511 ? 7.453 -14.758 -22.5 1 97.69 511 LEU B C 1
ATOM 8111 O O . LEU B 1 511 ? 6.547 -14.172 -23.094 1 97.69 511 LEU B O 1
ATOM 8115 N N . THR B 1 512 ? 7.227 -15.75 -21.719 1 97.62 512 THR B N 1
ATOM 8116 C CA . THR B 1 512 ? 5.91 -16.125 -21.203 1 97.62 512 THR B CA 1
ATOM 8117 C C . THR B 1 512 ? 6 -16.578 -19.75 1 97.62 512 THR B C 1
ATOM 8119 O O . THR B 1 512 ? 6.945 -16.234 -19.047 1 97.62 512 THR B O 1
ATOM 8122 N N . GLY B 1 513 ? 5.02 -17.203 -19.234 1 96.38 513 GLY B N 1
ATOM 8123 C CA . GLY B 1 513 ? 5.051 -17.672 -17.859 1 96.38 513 GLY B CA 1
ATOM 8124 C C . GLY B 1 513 ? 4.355 -16.734 -16.891 1 96.38 513 GLY B C 1
ATOM 8125 O O . GLY B 1 513 ? 3.826 -15.703 -17.297 1 96.38 513 GLY B O 1
ATOM 8126 N N . ALA B 1 514 ? 4.453 -17.078 -15.57 1 95.56 514 ALA B N 1
ATOM 8127 C CA . ALA B 1 514 ? 3.742 -16.375 -14.5 1 95.56 514 ALA B CA 1
ATOM 8128 C C . ALA B 1 514 ? 4.234 -14.945 -14.359 1 95.56 514 ALA B C 1
ATOM 8130 O O . ALA B 1 514 ? 3.527 -14.086 -13.828 1 95.56 514 ALA B O 1
ATOM 8131 N N . GLY B 1 515 ? 5.426 -14.68 -14.852 1 95.81 515 GLY B N 1
ATOM 8132 C CA . GLY B 1 515 ? 6.031 -13.359 -14.727 1 95.81 515 GLY B CA 1
ATOM 8133 C C . GLY B 1 515 ? 5.609 -12.414 -15.836 1 95.81 515 GLY B C 1
ATOM 8134 O O . GLY B 1 515 ? 6.062 -11.266 -15.883 1 95.81 515 GLY B O 1
ATOM 8135 N N . THR B 1 516 ? 4.746 -12.852 -16.75 1 96.19 516 THR B N 1
ATOM 8136 C CA . THR B 1 516 ? 4.281 -12.023 -17.844 1 96.19 516 THR B CA 1
ATOM 8137 C C . THR B 1 516 ? 2.781 -11.758 -17.734 1 96.19 516 THR B C 1
ATOM 8139 O O . THR B 1 516 ? 2.119 -12.289 -16.844 1 96.19 516 THR B O 1
ATOM 8142 N N . HIS B 1 517 ? 2.348 -10.867 -18.5 1 93.69 517 HIS B N 1
ATOM 8143 C CA . HIS B 1 517 ? 0.928 -10.539 -18.547 1 93.69 517 HIS B CA 1
ATOM 8144 C C . HIS B 1 517 ? 0.089 -11.773 -18.859 1 93.69 517 HIS B C 1
ATOM 8146 O O . HIS B 1 517 ? 0.44 -12.562 -19.734 1 93.69 517 HIS B O 1
ATOM 8152 N N . PRO B 1 518 ? -0.957 -11.836 -18.172 1 91.81 518 PRO B N 1
ATOM 8153 C CA . PRO B 1 518 ? -1.584 -10.953 -17.188 1 91.81 518 PRO B CA 1
ATOM 8154 C C . PRO B 1 518 ? -1.086 -11.195 -15.773 1 91.81 518 PRO B C 1
ATOM 8156 O O . PRO B 1 518 ? -1.433 -10.453 -14.852 1 91.81 518 PRO B O 1
ATOM 8159 N N . GLY B 1 519 ? -0.363 -12.211 -15.523 1 91.06 519 GLY B N 1
ATOM 8160 C CA . GLY B 1 519 ? 0.17 -12.438 -14.188 1 91.06 519 GLY B CA 1
ATOM 8161 C C . GLY B 1 519 ? 0.146 -13.898 -13.773 1 91.06 519 GLY B C 1
ATOM 8162 O O . GLY B 1 519 ? -0.153 -14.773 -14.586 1 91.06 519 GLY B O 1
ATOM 8163 N N . GLY B 1 520 ? 0.52 -14.039 -12.516 1 89.25 520 GLY B N 1
ATOM 8164 C CA . GLY B 1 520 ? 0.611 -15.398 -11.992 1 89.25 520 GLY B CA 1
ATOM 8165 C C . GLY B 1 520 ? -0.735 -15.977 -11.609 1 89.25 520 GLY B C 1
ATOM 8166 O O . GLY B 1 520 ? -1.542 -15.312 -10.953 1 89.25 520 GLY B O 1
ATOM 8167 N N . SER B 1 521 ? -1.092 -17.156 -12.086 1 90.62 521 SER B N 1
ATOM 8168 C CA . SER B 1 521 ? -2.277 -17.984 -11.859 1 90.62 521 SER B CA 1
ATOM 8169 C C . SER B 1 521 ? -2.283 -19.203 -12.773 1 90.62 521 SER B C 1
ATOM 8171 O O . SER B 1 521 ? -1.494 -19.281 -13.719 1 90.62 521 SER B O 1
ATOM 8173 N N . ILE B 1 522 ? -3.014 -20.109 -12.398 1 96.69 522 ILE B N 1
ATOM 8174 C CA . ILE B 1 522 ? -3.279 -21.188 -13.344 1 96.69 522 ILE B CA 1
ATOM 8175 C C . ILE B 1 522 ? -4.305 -20.719 -14.375 1 96.69 522 ILE B C 1
ATOM 8177 O O . ILE B 1 522 ? -5.512 -20.828 -14.156 1 96.69 522 ILE B O 1
ATOM 8181 N N . SER B 1 523 ? -3.797 -20.219 -15.492 1 95.62 523 SER B N 1
ATOM 8182 C CA . SER B 1 523 ? -4.711 -19.672 -16.484 1 95.62 523 SER B CA 1
ATOM 8183 C C . SER B 1 523 ? -4.328 -20.125 -17.906 1 95.62 523 SER B C 1
ATOM 8185 O O . SER B 1 523 ? -5.195 -20.281 -18.766 1 95.62 523 SER B O 1
ATOM 8187 N N . GLY B 1 524 ? -3.049 -20.266 -18.172 1 97.12 524 GLY B N 1
ATOM 8188 C CA . GLY B 1 524 ? -2.568 -20.578 -19.516 1 97.12 524 GLY B CA 1
ATOM 8189 C C . GLY B 1 524 ? -2.568 -19.375 -20.438 1 97.12 524 GLY B C 1
ATOM 8190 O O . GLY B 1 524 ? -2.059 -19.453 -21.562 1 97.12 524 GLY B O 1
ATOM 8191 N N . MET B 1 525 ? -3.029 -18.234 -19.922 1 96.25 525 MET B N 1
ATOM 8192 C CA . MET B 1 525 ? -3.215 -17.031 -20.75 1 96.25 525 MET B CA 1
ATOM 8193 C C . MET B 1 525 ? -1.871 -16.469 -21.203 1 96.25 525 MET B C 1
ATOM 8195 O O . MET B 1 525 ? -1.719 -16.062 -22.359 1 96.25 525 MET B O 1
ATOM 8199 N N . PRO B 1 526 ? -0.875 -16.438 -20.297 1 96.88 526 PRO B N 1
ATOM 8200 C CA . PRO B 1 526 ? 0.426 -15.969 -20.781 1 96.88 526 PRO B CA 1
ATOM 8201 C C . PRO B 1 526 ? 0.955 -16.797 -21.953 1 96.88 526 PRO B C 1
ATOM 8203 O O . PRO B 1 526 ? 1.482 -16.234 -22.922 1 96.88 526 PRO B O 1
ATOM 8206 N N . GLY B 1 527 ? 0.785 -18.125 -21.859 1 98.12 527 GLY B N 1
ATOM 8207 C CA . GLY B 1 527 ? 1.213 -19 -22.938 1 98.12 527 GLY B CA 1
ATOM 8208 C C . GLY B 1 527 ? 0.472 -18.75 -24.234 1 98.12 527 GLY B C 1
ATOM 8209 O O . GLY B 1 527 ? 1.087 -18.656 -25.297 1 98.12 527 GLY B O 1
ATOM 8210 N N . ARG B 1 528 ? -0.809 -18.594 -24.141 1 97.75 528 ARG B N 1
ATOM 8211 C CA . ARG B 1 528 ? -1.646 -18.328 -25.312 1 97.75 528 ARG B CA 1
ATOM 8212 C C . ARG B 1 528 ? -1.282 -17 -25.953 1 97.75 528 ARG B C 1
ATOM 8214 O O . ARG B 1 528 ? -1.13 -16.906 -27.172 1 97.75 528 ARG B O 1
ATOM 8221 N N . ASN B 1 529 ? -1.183 -15.969 -25.109 1 96.38 529 ASN B N 1
ATOM 8222 C CA . ASN B 1 529 ? -0.869 -14.633 -25.609 1 96.38 529 ASN B CA 1
ATOM 8223 C C . ASN B 1 529 ? 0.509 -14.586 -26.25 1 96.38 529 ASN B C 1
ATOM 8225 O O . ASN B 1 529 ? 0.685 -13.953 -27.297 1 96.38 529 ASN B O 1
ATOM 8229 N N . CYS B 1 530 ? 1.459 -15.266 -25.656 1 97.62 530 CYS B N 1
ATOM 8230 C CA . CYS B 1 530 ? 2.807 -15.305 -26.219 1 97.62 530 CYS B CA 1
ATOM 8231 C C . CYS B 1 530 ? 2.816 -16 -27.578 1 97.62 530 CYS B C 1
ATOM 8233 O O . CYS B 1 530 ? 3.455 -15.523 -28.516 1 97.62 530 CYS B O 1
ATOM 8235 N N . ALA B 1 531 ? 2.133 -17.141 -27.703 1 98.06 531 ALA B N 1
ATOM 8236 C CA . ALA B 1 531 ? 2.037 -17.844 -28.969 1 98.06 531 ALA B CA 1
ATOM 8237 C C . ALA B 1 531 ? 1.459 -16.953 -30.062 1 98.06 531 ALA B C 1
ATOM 8239 O O . ALA B 1 531 ? 1.949 -16.938 -31.188 1 98.06 531 ALA B O 1
ATOM 8240 N N . ARG B 1 532 ? 0.469 -16.188 -29.672 1 95.69 532 ARG B N 1
ATOM 8241 C CA . ARG B 1 532 ? -0.169 -15.289 -30.641 1 95.69 532 ARG B CA 1
ATOM 8242 C C . ARG B 1 532 ? 0.798 -14.203 -31.109 1 95.69 532 ARG B C 1
ATOM 8244 O O . ARG B 1 532 ? 0.868 -13.898 -32.312 1 95.69 532 ARG B O 1
ATOM 8251 N N . VAL B 1 533 ? 1.484 -13.664 -30.156 1 95.81 533 VAL B N 1
ATOM 8252 C CA . VAL B 1 533 ? 2.461 -12.633 -30.484 1 95.81 533 VAL B CA 1
ATOM 8253 C C . VAL B 1 533 ? 3.559 -13.227 -31.359 1 95.81 533 VAL B C 1
ATOM 8255 O O . VAL B 1 533 ? 3.961 -12.625 -32.375 1 95.81 533 VAL B O 1
ATOM 8258 N N . PHE B 1 534 ? 4.062 -14.406 -31.062 1 97.25 534 PHE B N 1
ATOM 8259 C CA . PHE B 1 534 ? 5.09 -15.109 -31.828 1 97.25 534 PHE B CA 1
ATOM 8260 C C . PHE B 1 534 ? 4.629 -15.344 -33.25 1 97.25 534 PHE B C 1
ATOM 8262 O O . PHE B 1 534 ? 5.348 -15.031 -34.219 1 97.25 534 PHE B O 1
ATOM 8269 N N . LEU B 1 535 ? 3.434 -15.875 -33.406 1 96.5 535 LEU B N 1
ATOM 8270 C CA . LEU B 1 535 ? 2.893 -16.219 -34.719 1 96.5 535 LEU B CA 1
ATOM 8271 C C . LEU B 1 535 ? 2.678 -14.969 -35.562 1 96.5 535 LEU B C 1
ATOM 8273 O O . LEU B 1 535 ? 2.904 -14.992 -36.781 1 96.5 535 LEU B O 1
ATOM 8277 N N . LYS B 1 536 ? 2.207 -13.914 -34.875 1 93.44 536 LYS B N 1
ATOM 8278 C CA . LYS B 1 536 ? 2.041 -12.648 -35.594 1 93.44 536 LYS B CA 1
ATOM 8279 C C . LYS B 1 536 ? 3.375 -12.148 -36.156 1 93.44 536 LYS B C 1
ATOM 8281 O O . LYS B 1 536 ? 3.439 -11.617 -37.25 1 93.44 536 LYS B O 1
ATOM 8286 N N . GLN B 1 537 ? 4.398 -12.328 -35.375 1 91.56 537 GLN B N 1
ATOM 8287 C CA . GLN B 1 537 ? 5.723 -11.891 -35.781 1 91.56 537 GLN B CA 1
ATOM 8288 C C . GLN B 1 537 ? 6.258 -12.75 -36.906 1 91.56 537 GLN B C 1
ATOM 8290 O O . GLN B 1 537 ? 7.008 -12.266 -37.781 1 91.56 537 GLN B O 1
ATOM 8295 N N . GLN B 1 538 ? 5.945 -13.992 -36.969 1 90.19 538 GLN B N 1
ATOM 8296 C CA . GLN B 1 538 ? 6.367 -14.891 -38.031 1 90.19 538 GLN B CA 1
ATOM 8297 C C . GLN B 1 538 ? 5.668 -14.547 -39.344 1 90.19 538 GLN B C 1
ATOM 8299 O O . GLN B 1 538 ? 6.227 -14.758 -40.438 1 90.19 538 GLN B O 1
ATOM 8304 N N . ARG B 1 539 ? 4.441 -14.094 -39.281 1 79.44 539 ARG B N 1
ATOM 8305 C CA . ARG B 1 539 ? 3.695 -13.734 -40.469 1 79.44 539 ARG B CA 1
ATOM 8306 C C . ARG B 1 539 ? 4.195 -12.414 -41.062 1 79.44 539 ARG B C 1
ATOM 8308 O O . ARG B 1 539 ? 4.074 -12.164 -42.25 1 79.44 539 ARG B O 1
ATOM 8315 N N . ARG B 1 540 ? 4.523 -11.57 -40.031 1 64.69 540 ARG B N 1
ATOM 8316 C CA . ARG B 1 540 ? 5.012 -10.273 -40.5 1 64.69 540 ARG B CA 1
ATOM 8317 C C . ARG B 1 540 ? 6.297 -10.43 -41.312 1 64.69 540 ARG B C 1
ATOM 8319 O O . ARG B 1 540 ? 6.637 -9.562 -42.125 1 64.69 540 ARG B O 1
ATOM 8326 N N . PHE B 1 541 ? 6.957 -11.5 -41 1 46 541 PHE B N 1
ATOM 8327 C CA . PHE B 1 541 ? 8.188 -11.789 -41.719 1 46 541 PHE B CA 1
ATOM 8328 C C . PHE B 1 541 ? 7.898 -12.523 -43 1 46 541 PHE B C 1
ATOM 8330 O O . PHE B 1 541 ? 8.781 -12.68 -43.844 1 46 541 PHE B O 1
ATOM 8337 N N . TRP B 1 542 ? 6.652 -12.93 -43.125 1 36.09 542 TRP B N 1
ATOM 8338 C CA . TRP B 1 542 ? 6.273 -13.422 -44.438 1 36.09 542 TRP B CA 1
ATOM 8339 C C . TRP B 1 542 ? 5.5 -12.359 -45.219 1 36.09 542 TRP B C 1
ATOM 8341 O O . TRP B 1 542 ? 4.676 -11.641 -44.656 1 36.09 542 TRP B O 1
#

Sequence (1084 aa):
MITTDVVIIGAGHNGLVCAAYLLQRGLGVTLLEKREVPGGAATTEALMPELSPQFRFNRCAIDHEFIFLGPVLQELNLAQYGLEYLFCDPSVFCPGLDGQAFMSYRSLEKTCAHIATYSPRDAEKYRQFVNYWTDLLNAVQPAFNAPPQALLDLALNYGWENLKSVLAIAGSKTKALDFIRTMIGSPEDVLNEWFDSERVKAPLARLCSEIGAPPSQKGSSSGMMMVAMRHLEGIARPKGGTGALTEALVKLVQAQGGKILTDQTVKRVLVENNQAIGVEVANGEQYRAKKGVISNIDARRLFLQLVEPGALAKVNQNLGERLERRTVNNNEAILKIDCALSGLPHFTAMAGPEDLTGTILIADSVRHVEEAHALIALGQIPDANPSLYLDIPTVLDPTMAPPGQHTLWIEFFAPYRIAGLEGTGLMGTGWTDELKEKVADRVIDKLTDYAPNLKSLIIGRRVESPAELAQRLGSYNGNVYHLDMSLDQMMFLRPLPEIANYQTPIKNLYLTGAGTHPGGSISGMPGRNCARVFLKQQRRFWMITTDVVIIGAGHNGLVCAAYLLQRGLGVTLLEKREVPGGAATTEALMPELSPQFRFNRCAIDHEFIFLGPVLQELNLAQYGLEYLFCDPSVFCPGLDGQAFMSYRSLEKTCAHIATYSPRDAEKYRQFVNYWTDLLNAVQPAFNAPPQALLDLALNYGWENLKSVLAIAGSKTKALDFIRTMIGSPEDVLNEWFDSERVKAPLARLCSEIGAPPSQKGSSSGMMMVAMRHLEGIARPKGGTGALTEALVKLVQAQGGKILTDQTVKRVLVENNQAIGVEVANGEQYRAKKGVISNIDARRLFLQLVEPGALAKVNQNLGERLERRTVNNNEAILKIDCALSGLPHFTAMAGPEDLTGTILIADSVRHVEEAHALIALGQIPDANPSLYLDIPTVLDPTMAPPGQHTLWIEFFAPYRIAGLEGTGLMGTGWTDELKEKVADRVIDKLTDYAPNLKSLIIGRRVESPAELAQRLGSYNGNVYHLDMSLDQMMFLRPLPEIANYQTPIKNLYLTGAGTHPGGSISGMPGRNCARVFLKQQRRFW

Nearest PDB structures (foldseek):
  4rep-assembly1_A  TM=8.492E-01  e=6.419E-27  Nonlabens dokdonensis DSW-6
  4dgk-assembly1_A  TM=7.184E-01  e=5.363E-23  Pantoea ananatis
  3ka7-assembly1_A  TM=7.506E-01  e=1.740E-20  Methanosarcina mazei
  3cph-assembly1_G  TM=6.394E-01  e=1.154E-17  Saccharomyces cerevisiae
  3ab1-assembly1_A  TM=7.301E-01  e=1.752E-03  Chlorobaculum tepidum

Secondary structure (DSSP, 8-state):
-EEEEEEEE--BHHHHHHHHHHHHTT--EEEE-SSSSSBTTS-EE-S-TTT-TT--EESS---B-GGGGSSHHHHTTGGGGT--EEE-SSSEEEE-TTS-EEEE-SSHHHHHHHHHTT-HHHHHHHHHHHHHHHHHHHHHHHHHTS-HHHHHHHHHHSTTHHHHHHHHHH-SHHHHHHHHHHHHS-HHHHHHHH---HHHHHHHHHHHGGGTS-TT-TT-GGGGHHHHHTTTT--EEETT-THHHHHHHHHHHHHTT-EEE-S--EEEEEEETTEEEEEEETTS-EEEEEEEEEE-S-HHHIIIIIS-HHHHHHH-TTHHHHHHHH----SEEEEEEEEEESS----TT-SSGGGGSSEEEE-S-HHHHHHHHHHHHTT----SS--EEEE-GGGT-GGGSSTT-EEEEEEEEEESS-TT-TTBSGGGBS--HHHHHHHHHHHHHHHHHH-TTHHHHEEEEEEE-HHHHHHHH--GGG-TTSS--SGGGSGGGSS-GGG-SSB-SSBTEEE-STTSTT-SSS--HHHHHHHHHHHHHHHHT-/-EEEEEEEE--BHHHHHHHHHHHHTT--EEEE-SSSSSBTTS-EE-S-TTT-TT--EESS---B-GGGGSSHHHHTTGGGGT--EEE-SSSEEEE-TTS-EEEE-SSHHHHHHHHHTT-HHHHHHHHHHHHHHHHHHHHHHHHHTS-HHHHHHHHHHSTTHHHHHHHHHH-SHHHHHHHHHHHHS-HHHHHHHH---HHHHHHHHHHHGGGTS-TT-TT-GGGGHHHHHTTTT--EEETT-THHHHHHHHHHHHHTT-EEE-S--EEEEEEETTEEEEEEETTS-EEEEEEEEEE-S-HHHIIIIIS-HHHHHHH-TTHHHHHHHH----SEEEEEEEEEESS----TT-SSGGGGSSEEEE-S-HHHHHHHHHHHHTT----SS--EEEE-GGGT-GGGSSTT-EEEEEEEEEESS-TT-TTBSGGGBS--HHHHHHHHHHHHHHHHHHSTTHHHHEEEEEEE-HHHHHHHH--GGG-TTSS--SGGGSGGGSS-GGG-SSB-SSBTEEE-STTSTT-SSS--HHHHHHHHHHHHHHHH--

Radius of gyration: 30.67 Å; Cα contacts (8 Å, |Δi|>4): 2591; chains: 2; bounding box: 67×90×80 Å

Organism: Synechocystis sp. (strain ATCC 27184 / PCC 6803 / Kazusa) (NCBI:txid1111708)

Foldseek 3Di:
DAEFAEEEEAQALLSLLLLLLLLVVPGAYEYEAQAPAGHQQQAWAQPCCVVNRLQIDRRHDFKAQQQVLDCSCPVLVLVVLPWDKFFAAQAEWEDDLVLATQTHGLALVVNLVNVCVPPVQLSVLSSVLLVLLVLVCVLCSVLQLAAQVVVVCCDVPVPCVVVVVCVVSLVDPVSSVVVVCLQQFFLVVVLVVRDDDQNVSFVLQLQLCVLQAARRHTNSSNSSSVVSSCNPPHIIAIQVTSNSSSSSSVSSSVVSPYHYHYSWAWQAFDADPLAGQWTATPVGDTYGHNQFYEYAAFPLCHPVGHYPLVSQCVLPVCVNVCLVPVFDDAQKAKKKKKFKFLADFDFSNDPDLSSQQHKYKHTHGSVLRNLQRVVLNVQAHSLQQFIKIKHWNCSRHVSSHPPRMTMIIIIRMHGLAHPPQACDDQVRRNDHPVVQVVSVVSVVVNVCSGGVCGVVGTPDMDIADLNNCCVVSVADSSDQLSGRPGPCQARCCFPHVQQQRQDDSRHRYGYFHQRHGHHHRPHSSRSSNNSVVSVVVVVVVD/DAEFAEEEEAQALLSLLLLLLLLVVPGAYEYEAQAPAGHQQQAWAQPCCVVNRLQIDRRHDFKAQQQVLDCSCPVLVLVVLPWDKFFAAQAEWEDDLVLATQTHGLALVVNLVNVCVPPVQLSVLSSVLLVLLVLVCVVCSVLQLAQQVVVVCCDVPVPCVVVCVCVVSLVDPVSSVVVVCLQQFFLVVVLVVRDDDQNVSFVLQLQLCVLQAARRHTNSSNSSSVVSSCNPPHIIAIQVTSNSSSSSSVSSSVVSPYHYHYSWAWQAFDADPLAGQWTATPVGDIYGHNQFYEYAAFPLCHPVGHYDLVSQCVLPVCVNVCLVPVFDDAQKAKKKKKFKFLADFDFSNDPDLSSQQHKYKHTHGSVLRNLQRVVLNVLAHSLQQFIKIKHWNCSRHVSSHPPRMTMIIIIRMHGLAHPPQACDDQVRRNDHPVVQVVSVVSVVVNVCSGGVCGVVGTPDMDIADLSNCCVVSVADSSDQLSGRPGPCQARCCFPHVQQQRQDDSRHRYGYFHQRHGHHHRPHSSRSSNNSVVSVVVVVVVD